Protein AF-0000000078320306 (afdb_homodimer)

Secondary structure (DSSP, 8-state):
------------------------------------------------S---EETTTT-EEHHHHHHHHHHHHHHTT-HHHHHHHHHHH---SS-HHHHHHHHHHHHT-HHHHHHHHTT-TT--HHHHHHHHHHHHHHHHHHHHHTT-HHHHHHIIIIIIGGG---HHHHHHHHHHHHS-----STTSHHHHHHHHHHHHHHHHHHHHHS-TTTSPPTTHHHHHHHHHHHHHHHH-TT---SS----SSS-----GGGS--EEEEEE---SS-EEEEEE-TTSSEEEEEETTSEEEEEEE-TTS-EEEEEEEE--SS-EEEEEE-TTSSEEEEEETTS-EEEEETTT--EEEEE-BTTB-EEEEEE-TTSSEEEEEETTSEEEEEETTS-EEEEEE-TT--S---EEE-TTS-EEEEEETTTEEEEEETTTTEEEEEE-SS-EEEEEE-TTSSEEEEEETTSEEEEEE-SSS-EEEEEEE----SSS--B-EEESGGG-EEEEE-TTSEEEEEETTT--EEEEEE--SS-EEEEEE-SS-TT-EEEEETTS-EEEEE--STT-------------------------/------------------------------------------------S---EETTTT-EEHHHHHHHHHHHHHHTT-HHHHHHHHHHH---SS-HHHHHHHHHHHHT-HHHHHHHHTT-TT--HHHHHHHHHHHHHHHHHHHHHTT-HHHHHHIIIIIIGGG---HHHHHHHHHHHHS-----STTSHHHHHHHHHHHHHHHHHHHHHS-TTTSPPTTHHHHHHHHHHHHHHHH-TT---SS----SSS-----GGGS--EEEEEE---SS-EEEEEE-TTSSEEEEEETTSEEEEEEE-TTS-EEEEEEEE--SS-EEEEEE-TTSSEEEEEETTS-EEEEETTT--EEEEE-BTTB-EEEEEE-TTSSEEEEEETTSEEEEEETTS-EEEEEE-TT--S-S-EEE-TTS-EEEEEETTTEEEEEETTTTEEEEEE-SS-EEEEEE-TTSSEEEEEETTSEEEEEE-SSS-EEEEEEE----SSS--B-EEESGGG-EEEEE-TTS-EEEEETTT--EEEEE---SS-EEEEEE-SS-TT-EEEEETTS-EEEEE--STTS------------------------

Organism: Daucus carota subsp. sativus (NCBI:txid79200)

Structure (mmCIF, N/CA/C/O backbone):
data_AF-0000000078320306-model_v1
#
loop_
_entity.id
_entity.type
_entity.pdbx_description
1 polymer 'CTLH domain-containing protein'
#
loop_
_atom_site.group_PDB
_atom_site.id
_atom_site.type_symbol
_atom_site.label_atom_id
_atom_site.label_alt_id
_atom_site.label_comp_id
_atom_site.label_asym_id
_atom_site.label_entity_id
_atom_site.label_seq_id
_atom_site.pdbx_PDB_ins_code
_atom_site.Cartn_x
_atom_site.Cartn_y
_atom_site.Cartn_z
_atom_site.occupancy
_atom_site.B_iso_or_equiv
_atom_site.auth_seq_id
_atom_site.auth_comp_id
_atom_site.auth_asym_id
_atom_site.auth_atom_id
_atom_site.pdbx_PDB_model_num
ATOM 1 N N . MET A 1 1 ? 41.219 -33.25 -33.938 1 16.97 1 MET A N 1
ATOM 2 C CA . MET A 1 1 ? 40.812 -34.625 -33.656 1 16.97 1 MET A CA 1
ATOM 3 C C . MET A 1 1 ? 39.969 -34.688 -32.375 1 16.97 1 MET A C 1
ATOM 5 O O . MET A 1 1 ? 39.969 -33.75 -31.594 1 16.97 1 MET A O 1
ATOM 9 N N . GLY A 1 2 ? 39.406 -35.969 -32.062 1 19.62 2 GLY A N 1
ATOM 10 C CA . GLY A 1 2 ? 38.156 -36.625 -31.812 1 19.62 2 GLY A CA 1
ATOM 11 C C . GLY A 1 2 ? 37.812 -36.719 -30.344 1 19.62 2 GLY A C 1
ATOM 12 O O . GLY A 1 2 ? 36.969 -37.531 -29.938 1 19.62 2 GLY A O 1
ATOM 13 N N . GLY A 1 3 ? 38.625 -36.125 -29.469 1 20.95 3 GLY A N 1
ATOM 14 C CA . GLY A 1 3 ? 38.594 -36.594 -28.094 1 20.95 3 GLY A CA 1
ATOM 15 C C . GLY A 1 3 ? 37.219 -36.406 -27.453 1 20.95 3 GLY A C 1
ATOM 16 O O . GLY A 1 3 ? 36.5 -35.438 -27.734 1 20.95 3 GLY A O 1
ATOM 17 N N . VAL A 1 4 ? 36.5 -37.469 -26.969 1 24.28 4 VAL A N 1
ATOM 18 C CA . VAL A 1 4 ? 35.219 -38.031 -26.562 1 24.28 4 VAL A CA 1
ATOM 19 C C . VAL A 1 4 ? 34.75 -37.344 -25.266 1 24.28 4 VAL A C 1
ATOM 21 O O . VAL A 1 4 ? 35.25 -37.656 -24.188 1 24.28 4 VAL A O 1
ATOM 24 N N . GLU A 1 5 ? 34.875 -36.031 -25.078 1 22.69 5 GLU A N 1
ATOM 25 C CA . GLU A 1 5 ? 34.688 -35.438 -23.766 1 22.69 5 GLU A CA 1
ATOM 26 C C . GLU A 1 5 ? 33.312 -35.812 -23.188 1 22.69 5 GLU A C 1
ATOM 28 O O . GLU A 1 5 ? 32.281 -35.656 -23.844 1 22.69 5 GLU A O 1
ATOM 33 N N . ASP A 1 6 ? 33.281 -36.719 -22.156 1 22.84 6 ASP A N 1
ATOM 34 C CA . ASP A 1 6 ? 32.312 -37.5 -21.359 1 22.84 6 ASP A CA 1
ATOM 35 C C . ASP A 1 6 ? 31.266 -36.594 -20.719 1 22.84 6 ASP A C 1
ATOM 37 O O . ASP A 1 6 ? 31.609 -35.688 -19.938 1 22.84 6 ASP A O 1
ATOM 41 N N . ASP A 1 7 ? 30.141 -36.25 -21.359 1 24.28 7 ASP A N 1
ATOM 42 C CA . ASP A 1 7 ? 28.875 -35.531 -21.188 1 24.28 7 ASP A CA 1
ATOM 43 C C . ASP A 1 7 ? 28.078 -36.094 -20.016 1 24.28 7 ASP A C 1
ATOM 45 O O . ASP A 1 7 ? 26.875 -36.344 -20.156 1 24.28 7 ASP A O 1
ATOM 49 N N . GLN A 1 8 ? 28.75 -36.844 -18.938 1 24.09 8 GLN A N 1
ATOM 50 C CA . GLN A 1 8 ? 27.859 -37.688 -18.156 1 24.09 8 GLN A CA 1
ATOM 51 C C . GLN A 1 8 ? 26.875 -36.844 -17.344 1 24.09 8 GLN A C 1
ATOM 53 O O . GLN A 1 8 ? 27.266 -35.844 -16.734 1 24.09 8 GLN A O 1
ATOM 58 N N . PRO A 1 9 ? 25.562 -37 -17.484 1 25.2 9 PRO A N 1
ATOM 59 C CA . PRO A 1 9 ? 24.422 -36.312 -16.875 1 25.2 9 PRO A CA 1
ATOM 60 C C . PRO A 1 9 ? 24.312 -36.562 -15.375 1 25.2 9 PRO A C 1
ATOM 62 O O . PRO A 1 9 ? 24.766 -37.625 -14.891 1 25.2 9 PRO A O 1
ATOM 65 N N . PRO A 1 10 ? 24.328 -35.625 -14.391 1 24.42 10 PRO A N 1
ATOM 66 C CA . PRO A 1 10 ? 24.375 -35.719 -12.93 1 24.42 10 PRO A CA 1
ATOM 67 C C . PRO A 1 10 ? 23.328 -36.688 -12.375 1 24.42 10 PRO A C 1
ATOM 69 O O . PRO A 1 10 ? 22.141 -36.594 -12.734 1 24.42 10 PRO A O 1
ATOM 72 N N . LEU A 1 11 ? 23.734 -38 -12.008 1 21.88 11 LEU A N 1
ATOM 73 C CA . LEU A 1 11 ? 23.078 -39.219 -11.531 1 21.88 11 LEU A CA 1
ATOM 74 C C . LEU A 1 11 ? 22.375 -38.969 -10.211 1 21.88 11 LEU A C 1
ATOM 76 O O . LEU A 1 11 ? 22.703 -38 -9.492 1 21.88 11 LEU A O 1
ATOM 80 N N . LYS A 1 12 ? 21.516 -40 -9.844 1 24.45 12 LYS A N 1
ATOM 81 C CA . LYS A 1 12 ? 20.453 -40.312 -8.898 1 24.45 12 LYS A CA 1
ATOM 82 C C . LYS A 1 12 ? 21.016 -40.469 -7.48 1 24.45 12 LYS A C 1
ATOM 84 O O . LYS A 1 12 ? 21.984 -41.188 -7.254 1 24.45 12 LYS A O 1
ATOM 89 N N . ARG A 1 13 ? 20.953 -39.438 -6.566 1 18.86 13 ARG A N 1
ATOM 90 C CA . ARG A 1 13 ? 21.562 -39.375 -5.242 1 18.86 13 ARG A CA 1
ATOM 91 C C . ARG A 1 13 ? 21.047 -40.5 -4.34 1 18.86 13 ARG A C 1
ATOM 93 O O . ARG A 1 13 ? 19.844 -40.781 -4.309 1 18.86 13 ARG A O 1
ATOM 100 N N . VAL A 1 14 ? 21.922 -41.469 -3.902 1 18.05 14 VAL A N 1
ATOM 101 C CA . VAL A 1 14 ? 21.844 -42.688 -3.105 1 18.05 14 VAL A CA 1
ATOM 102 C C . VAL A 1 14 ? 21.578 -42.312 -1.643 1 18.05 14 VAL A C 1
ATOM 104 O O . VAL A 1 14 ? 22.375 -41.625 -1.02 1 18.05 14 VAL A O 1
ATOM 107 N N . LYS A 1 15 ? 20.391 -42.469 -1.117 1 18.83 15 LYS A N 1
ATOM 108 C CA . LYS A 1 15 ? 19.922 -42.156 0.234 1 18.83 15 LYS A CA 1
ATOM 109 C C . LYS A 1 15 ? 20.453 -43.188 1.233 1 18.83 15 LYS A C 1
ATOM 111 O O . LYS A 1 15 ? 20.172 -44.375 1.099 1 18.83 15 LYS A O 1
ATOM 116 N N . VAL A 1 16 ? 21.547 -42.938 1.794 1 16.31 16 VAL A N 1
ATOM 117 C CA . VAL A 1 16 ? 22.094 -43.875 2.764 1 16.31 16 VAL A CA 1
ATOM 118 C C . VAL A 1 16 ? 21.203 -43.938 4.004 1 16.31 16 VAL A C 1
ATOM 120 O O . VAL A 1 16 ? 20.656 -42.906 4.414 1 16.31 16 VAL A O 1
ATOM 123 N N . ALA A 1 17 ? 21.078 -45.125 4.684 1 18.84 17 ALA A N 1
ATOM 124 C CA . ALA A 1 17 ? 20.219 -45.812 5.652 1 18.84 17 ALA A CA 1
ATOM 125 C C . ALA A 1 17 ? 20.594 -45.406 7.078 1 18.84 17 ALA A C 1
ATOM 127 O O . ALA A 1 17 ? 20 -45.906 8.039 1 18.84 17 ALA A O 1
ATOM 128 N N . ALA A 1 18 ? 21.266 -44.281 7.438 1 17.11 18 ALA A N 1
ATOM 129 C CA . ALA A 1 18 ? 21.859 -44.594 8.734 1 17.11 18 ALA A CA 1
ATOM 130 C C . ALA A 1 18 ? 20.797 -44.906 9.766 1 17.11 18 ALA A C 1
ATOM 132 O O . ALA A 1 18 ? 19.766 -44.25 9.844 1 17.11 18 ALA A O 1
ATOM 133 N N . LYS A 1 19 ? 20.922 -45.906 10.727 1 18.38 19 LYS A N 1
ATOM 134 C CA . LYS A 1 19 ? 20.297 -46.875 11.641 1 18.38 19 LYS A CA 1
ATOM 135 C C . LYS A 1 19 ? 19.844 -46.188 12.93 1 18.38 19 LYS A C 1
ATOM 137 O O . LYS A 1 19 ? 18.766 -46.469 13.453 1 18.38 19 LYS A O 1
ATOM 142 N N . HIS A 1 20 ? 20.672 -45.406 13.727 1 17.47 20 HIS A N 1
ATOM 143 C CA . HIS A 1 20 ? 20.766 -45.844 15.117 1 17.47 20 HIS A CA 1
ATOM 144 C C . HIS A 1 20 ? 19.516 -45.469 15.898 1 17.47 20 HIS A C 1
ATOM 146 O O . HIS A 1 20 ? 18.797 -44.531 15.523 1 17.47 20 HIS A O 1
ATOM 152 N N . LEU A 1 21 ? 19.266 -46.062 17.234 1 17.25 21 LEU A N 1
ATOM 153 C CA . LEU A 1 21 ? 18.344 -46.719 18.172 1 17.25 21 LEU A CA 1
ATOM 154 C C . LEU A 1 21 ? 17.672 -45.688 19.078 1 17.25 21 LEU A C 1
ATOM 156 O O . LEU A 1 21 ? 16.453 -45.719 19.25 1 17.25 21 LEU A O 1
ATOM 160 N N . ARG A 1 22 ? 18.484 -45.062 20.125 1 17.08 22 ARG A N 1
ATOM 161 C CA . ARG A 1 22 ? 18.125 -45.375 21.5 1 17.08 22 ARG A CA 1
ATOM 162 C C . ARG A 1 22 ? 16.891 -44.562 21.938 1 17.08 22 ARG A C 1
ATOM 164 O O . ARG A 1 22 ? 16.516 -43.594 21.281 1 17.08 22 ARG A O 1
ATOM 171 N N . GLY A 1 23 ? 16.625 -44.438 23.344 1 17.88 23 GLY A N 1
ATOM 172 C CA . GLY A 1 23 ? 15.68 -44.719 24.422 1 17.88 23 GLY A CA 1
ATOM 173 C C . GLY A 1 23 ? 14.906 -43.5 24.875 1 17.88 23 GLY A C 1
ATOM 174 O O . GLY A 1 23 ? 14.156 -43.562 25.859 1 17.88 23 GLY A O 1
ATOM 175 N N . PHE A 1 24 ? 15.094 -42.344 24.156 1 17.47 24 PHE A N 1
ATOM 176 C CA . PHE A 1 24 ? 14.883 -41.219 25.047 1 17.47 24 PHE A CA 1
ATOM 177 C C . PHE A 1 24 ? 13.469 -41.219 25.625 1 17.47 24 PHE A C 1
ATOM 179 O O . PHE A 1 24 ? 12.508 -41.5 24.891 1 17.47 24 PHE A O 1
ATOM 186 N N . THR A 1 25 ? 13.43 -41.406 26.969 1 19.7 25 THR A N 1
ATOM 187 C CA . THR A 1 25 ? 12.438 -41.5 28.031 1 19.7 25 THR A CA 1
ATOM 188 C C . THR A 1 25 ? 11.508 -40.312 28.016 1 19.7 25 THR A C 1
ATOM 190 O O . THR A 1 25 ? 11.945 -39.156 28.172 1 19.7 25 THR A O 1
ATOM 193 N N . ASN A 1 26 ? 10.508 -40.375 27.156 1 18.55 26 ASN A N 1
ATOM 194 C CA . ASN A 1 26 ? 9.547 -39.344 26.812 1 18.55 26 ASN A CA 1
ATOM 195 C C . ASN A 1 26 ? 8.727 -38.906 28.016 1 18.55 26 ASN A C 1
ATOM 197 O O . ASN A 1 26 ? 7.586 -39.344 28.188 1 18.55 26 ASN A O 1
ATOM 201 N N . GLY A 1 27 ? 9.43 -38.656 29.156 1 18.09 27 GLY A N 1
ATOM 202 C CA . GLY A 1 27 ? 8.641 -38.531 30.375 1 18.09 27 GLY A CA 1
ATOM 203 C C . GLY A 1 27 ? 7.629 -37.406 30.297 1 18.09 27 GLY A C 1
ATOM 204 O O . GLY A 1 27 ? 6.957 -37.094 31.297 1 18.09 27 GLY A O 1
ATOM 205 N N . TYR A 1 28 ? 7.68 -36.594 29.25 1 17.47 28 TYR A N 1
ATOM 206 C CA . TYR A 1 28 ? 7.188 -35.281 29.703 1 17.47 28 TYR A CA 1
ATOM 207 C C . TYR A 1 28 ? 5.699 -35.344 30.016 1 17.47 28 TYR A C 1
ATOM 209 O O . TYR A 1 28 ? 4.887 -35.719 29.172 1 17.47 28 TYR A O 1
ATOM 217 N N . SER A 1 29 ? 5.277 -35.594 31.25 1 18.41 29 SER A N 1
ATOM 218 C CA . SER A 1 29 ? 3.951 -35.719 31.844 1 18.41 29 SER A CA 1
ATOM 219 C C . SER A 1 29 ? 3.127 -34.438 31.625 1 18.41 29 SER A C 1
ATOM 221 O O . SER A 1 29 ? 1.944 -34.406 31.969 1 18.41 29 SER A O 1
ATOM 223 N N . THR A 1 30 ? 3.742 -33.312 31.156 1 18.12 30 THR A N 1
ATOM 224 C CA . THR A 1 30 ? 3.074 -32.219 31.812 1 18.12 30 THR A CA 1
ATOM 225 C C . THR A 1 30 ? 1.611 -32.125 31.391 1 18.12 30 THR A C 1
ATOM 227 O O . THR A 1 30 ? 1.276 -32.406 30.234 1 18.12 30 THR A O 1
ATOM 230 N N . LYS A 1 31 ? 0.6 -31.797 32.281 1 18.97 31 LYS A N 1
ATOM 231 C CA . LYS A 1 31 ? -0.836 -31.719 32.531 1 18.97 31 LYS A CA 1
ATOM 232 C C . LYS A 1 31 ? -1.474 -30.594 31.734 1 18.97 31 LYS A C 1
ATOM 234 O O . LYS A 1 31 ? -2.66 -30.297 31.906 1 18.97 31 LYS A O 1
ATOM 239 N N . GLU A 1 32 ? -0.755 -29.859 30.812 1 18.92 32 GLU A N 1
ATOM 240 C CA . GLU A 1 32 ? -1.413 -28.562 30.781 1 18.92 32 GLU A CA 1
ATOM 241 C C . GLU A 1 32 ? -2.842 -28.672 30.266 1 18.92 32 GLU A C 1
ATOM 243 O O . GLU A 1 32 ? -3.086 -29.328 29.234 1 18.92 32 GLU A O 1
ATOM 248 N N . SER A 1 33 ? -3.898 -28.422 31.109 1 19.83 33 SER A N 1
ATOM 249 C CA . SER A 1 33 ? -5.355 -28.344 31.031 1 19.83 33 SER A CA 1
ATOM 250 C C . SER A 1 33 ? -5.805 -27.344 29.969 1 19.83 33 SER A C 1
ATOM 252 O O . SER A 1 33 ? -5.586 -26.141 30.109 1 19.83 33 SER A O 1
ATOM 254 N N . THR A 1 34 ? -5.523 -27.578 28.719 1 20.55 34 THR A N 1
ATOM 255 C CA . THR A 1 34 ? -5.906 -26.625 27.688 1 20.55 34 THR A CA 1
ATOM 256 C C . THR A 1 34 ? -7.414 -26.391 27.688 1 20.55 34 THR A C 1
ATOM 258 O O . THR A 1 34 ? -8.188 -27.297 27.391 1 20.55 34 THR A O 1
ATOM 261 N N . SER A 1 35 ? -7.945 -25.594 28.719 1 19.98 35 SER A N 1
ATOM 262 C CA . SER A 1 35 ? -9.336 -25.156 28.719 1 19.98 35 SER A CA 1
ATOM 263 C C . SER A 1 35 ? -9.727 -24.531 27.375 1 19.98 35 SER A C 1
ATOM 265 O O . SER A 1 35 ? -9.07 -23.594 26.906 1 19.98 35 SER A O 1
ATOM 267 N N . SER A 1 36 ? -10.086 -25.312 26.438 1 22.56 36 SER A N 1
ATOM 268 C CA . SER A 1 36 ? -10.609 -25.031 25.109 1 22.56 36 SER A CA 1
ATOM 269 C C . SER A 1 36 ? -11.727 -23.984 25.172 1 22.56 36 SER A C 1
ATOM 271 O O . SER A 1 36 ? -12.836 -24.281 25.625 1 22.56 36 SER A O 1
ATOM 273 N N . LEU A 1 37 ? -11.398 -22.766 25.75 1 21.67 37 LEU A N 1
ATOM 274 C CA . LEU A 1 37 ? -12.422 -21.719 25.75 1 21.67 37 LEU A CA 1
ATOM 275 C C . LEU A 1 37 ? -13.047 -21.578 24.359 1 21.67 37 LEU A C 1
ATOM 277 O O . LEU A 1 37 ? -12.336 -21.344 23.375 1 21.67 37 LEU A O 1
ATOM 281 N N . SER A 1 38 ? -14.094 -22.234 24.172 1 22.58 38 SER A N 1
ATOM 282 C CA . SER A 1 38 ? -15.094 -22.25 23.109 1 22.58 38 SER A CA 1
ATOM 283 C C . SER A 1 38 ? -15.461 -20.844 22.672 1 22.58 38 SER A C 1
ATOM 285 O O . SER A 1 38 ? -15.961 -20.047 23.484 1 22.58 38 SER A O 1
ATOM 287 N N . LEU A 1 39 ? -14.594 -20.188 22.047 1 24.81 39 LEU A N 1
ATOM 288 C CA . LEU A 1 39 ? -14.891 -18.875 21.484 1 24.81 39 LEU A CA 1
ATOM 289 C C . LEU A 1 39 ? -16.219 -18.891 20.75 1 24.81 39 LEU A C 1
ATOM 291 O O . LEU A 1 39 ? -16.328 -19.453 19.656 1 24.81 39 LEU A O 1
ATOM 295 N N . MET A 1 40 ? -17.297 -19.109 21.484 1 23.02 40 MET A N 1
ATOM 296 C CA . MET A 1 40 ? -18.688 -19.047 21.031 1 23.02 40 MET A CA 1
ATOM 297 C C . MET A 1 40 ? -18.938 -17.781 20.234 1 23.02 40 MET A C 1
ATOM 299 O O . MET A 1 40 ? -18.688 -16.672 20.719 1 23.02 40 MET A O 1
ATOM 303 N N . MET A 1 41 ? -18.875 -17.797 19 1 26.5 41 MET A N 1
ATOM 304 C CA . MET A 1 41 ? -19.25 -16.766 18.031 1 26.5 41 MET A CA 1
ATOM 305 C C . MET A 1 41 ? -20.625 -16.188 18.359 1 26.5 41 MET A C 1
ATOM 307 O O . MET A 1 41 ? -21.594 -16.922 18.562 1 26.5 41 MET A O 1
ATOM 311 N N . ALA A 1 42 ? -20.797 -15.039 18.938 1 27.5 42 ALA A N 1
ATOM 312 C CA . ALA A 1 42 ? -21.953 -14.211 19.266 1 27.5 42 ALA A CA 1
ATOM 313 C C . ALA A 1 42 ? -22.953 -14.211 18.125 1 27.5 42 ALA A C 1
ATOM 315 O O . ALA A 1 42 ? -22.578 -14.18 16.953 1 27.5 42 ALA A O 1
ATOM 316 N N . ARG A 1 43 ? -24.156 -14.695 18.375 1 30.56 43 ARG A N 1
ATOM 317 C CA . ARG A 1 43 ? -25.344 -14.625 17.516 1 30.56 43 ARG A CA 1
ATOM 318 C C . ARG A 1 43 ? -25.531 -13.211 16.984 1 30.56 43 ARG A C 1
ATOM 320 O O . ARG A 1 43 ? -25.547 -12.25 17.75 1 30.56 43 ARG A O 1
ATOM 327 N N . PRO A 1 44 ? -25.328 -12.938 15.742 1 33.69 44 PRO A N 1
ATOM 328 C CA . PRO A 1 44 ? -25.594 -11.609 15.188 1 33.69 44 PRO A CA 1
ATOM 329 C C . PRO A 1 44 ? -26.969 -11.07 15.562 1 33.69 44 PRO A C 1
ATOM 331 O O . PRO A 1 44 ? -27.891 -11.852 15.836 1 33.69 44 PRO A O 1
ATOM 334 N N . LEU A 1 45 ? -27.109 -9.891 16.094 1 36.75 45 LEU A N 1
ATOM 335 C CA . LEU A 1 45 ? -28.375 -9.172 16.234 1 36.75 45 LEU A CA 1
ATOM 336 C C . LEU A 1 45 ? -29.344 -9.539 15.117 1 36.75 45 LEU A C 1
ATOM 338 O O . LEU A 1 45 ? -28.953 -9.633 13.953 1 36.75 45 LEU A O 1
ATOM 342 N N . SER A 1 46 ? -30.391 -10.367 15.367 1 36.22 46 SER A N 1
ATOM 343 C CA . SER A 1 46 ? -31.484 -10.812 14.508 1 36.22 46 SER A CA 1
ATOM 344 C C . SER A 1 46 ? -32 -9.672 13.633 1 36.22 46 SER A C 1
ATOM 346 O O . SER A 1 46 ? -32.75 -8.812 14.109 1 36.22 46 SER A O 1
ATOM 348 N N . SER A 1 47 ? -31.297 -8.82 12.953 1 37.31 47 SER A N 1
ATOM 349 C CA . SER A 1 47 ? -31.969 -7.859 12.086 1 37.31 47 SER A CA 1
ATOM 350 C C . SER A 1 47 ? -32.969 -8.555 11.172 1 37.31 47 SER A C 1
ATOM 352 O O . SER A 1 47 ? -32.594 -9.445 10.398 1 37.31 47 SER A O 1
ATOM 354 N N . GLN A 1 48 ? -34.125 -8.836 11.602 1 37.81 48 GLN A N 1
ATOM 355 C CA . GLN A 1 48 ? -35.219 -9.172 10.672 1 37.81 48 GLN A CA 1
ATOM 356 C C . GLN A 1 48 ? -35 -8.516 9.312 1 37.81 48 GLN A C 1
ATOM 358 O O . GLN A 1 48 ? -35.75 -8.766 8.367 1 37.81 48 GLN A O 1
ATOM 363 N N . GLY A 1 49 ? -34.594 -7.145 9.32 1 41.12 49 GLY A N 1
ATOM 364 C CA . GLY A 1 49 ? -34.75 -6.328 8.125 1 41.12 49 GLY A CA 1
ATOM 365 C C . GLY A 1 49 ? -33.938 -6.809 6.949 1 41.12 49 GLY A C 1
ATOM 366 O O . GLY A 1 49 ? -33 -7.617 7.121 1 41.12 49 GLY A O 1
ATOM 367 N N . ASP A 1 50 ? -34.312 -6.395 5.703 1 50.91 50 ASP A N 1
ATOM 368 C CA . ASP A 1 50 ? -33.875 -6.578 4.32 1 50.91 50 ASP A CA 1
ATOM 369 C C . ASP A 1 50 ? -32.375 -6.344 4.18 1 50.91 50 ASP A C 1
ATOM 371 O O . ASP A 1 50 ? -31.875 -5.297 4.582 1 50.91 50 ASP A O 1
ATOM 375 N N . ASP A 1 51 ? -31.531 -7.395 4.371 1 67 51 ASP A N 1
ATOM 376 C CA . ASP A 1 51 ? -30.109 -7.543 4.121 1 67 51 ASP A CA 1
ATOM 377 C C . ASP A 1 51 ? -29.688 -6.797 2.855 1 67 51 ASP A C 1
ATOM 379 O O . ASP A 1 51 ? -28.922 -7.316 2.047 1 67 51 ASP A O 1
ATOM 383 N N . GLU A 1 52 ? -30.266 -5.621 2.693 1 85.62 52 GLU A N 1
ATOM 384 C CA . GLU A 1 52 ? -29.922 -4.832 1.518 1 85.62 52 GLU A CA 1
ATOM 385 C C . GLU A 1 52 ? -28.453 -4.406 1.557 1 85.62 52 GLU A C 1
ATOM 387 O O . GLU A 1 52 ? -27.953 -3.961 2.594 1 85.62 52 GLU A O 1
ATOM 392 N N . ILE A 1 53 ? -27.766 -4.668 0.553 1 88.94 53 ILE A N 1
ATOM 393 C CA . ILE A 1 53 ? -26.359 -4.316 0.402 1 88.94 53 ILE A CA 1
ATOM 394 C C . ILE A 1 53 ? -26.234 -3.07 -0.47 1 88.94 53 ILE A C 1
ATOM 396 O O . ILE A 1 53 ? -26.906 -2.941 -1.487 1 88.94 53 ILE A O 1
ATOM 400 N N . LEU A 1 54 ? -25.484 -2.1 -0.007 1 90.75 54 LEU A N 1
ATOM 401 C CA . LEU A 1 54 ? -25.328 -0.807 -0.667 1 90.75 54 LEU A CA 1
ATOM 402 C C . LEU A 1 54 ? -23.969 -0.701 -1.345 1 90.75 54 LEU A C 1
ATOM 404 O O . LEU A 1 54 ? -23.078 -1.507 -1.079 1 90.75 54 LEU A O 1
ATOM 408 N N . GLY A 1 55 ? -23.828 0.296 -2.283 1 87.56 55 GLY A N 1
ATOM 409 C CA . GLY A 1 55 ? -22.547 0.65 -2.875 1 87.56 55 GLY A CA 1
ATOM 410 C C . GLY A 1 55 ? -22.266 -0.094 -4.164 1 87.56 55 GLY A C 1
ATOM 411 O O . GLY A 1 55 ? -22.953 -1.053 -4.504 1 87.56 55 GLY A O 1
ATOM 412 N N . THR A 1 56 ? -21.281 0.333 -4.781 1 85 56 THR A N 1
ATOM 413 C CA . THR A 1 56 ? -20.891 -0.255 -6.055 1 85 56 THR A CA 1
ATOM 414 C C . THR A 1 56 ? -20.141 -1.573 -5.84 1 85 56 THR A C 1
ATOM 416 O O . THR A 1 56 ? -20.203 -2.467 -6.688 1 85 56 THR A O 1
ATOM 419 N N . LYS A 1 57 ? -19.578 -1.704 -4.656 1 84 57 LYS A N 1
ATOM 420 C CA . LYS A 1 57 ? -18.812 -2.91 -4.359 1 84 57 LYS A CA 1
ATOM 421 C C . LYS A 1 57 ? -19.672 -3.945 -3.637 1 84 57 LYS A C 1
ATOM 423 O O . LYS A 1 57 ? -19.281 -5.105 -3.504 1 84 57 LYS A O 1
ATOM 428 N N . GLY A 1 58 ? -20.781 -3.535 -3.148 1 82.44 58 GLY A N 1
ATOM 429 C CA . GLY A 1 58 ? -21.734 -4.441 -2.537 1 82.44 58 GLY A CA 1
ATOM 430 C C . GLY A 1 58 ? -21.25 -5.012 -1.214 1 82.44 58 GLY A C 1
ATOM 431 O O . GLY A 1 58 ? -21.438 -6.199 -0.941 1 82.44 58 GLY A O 1
ATOM 432 N N . ILE A 1 59 ? -20.625 -4.23 -0.381 1 86.5 59 ILE A N 1
ATOM 433 C CA . ILE A 1 59 ? -20.062 -4.77 0.849 1 86.5 59 ILE A CA 1
ATOM 434 C C . ILE A 1 59 ? -20.609 -4.008 2.051 1 86.5 59 ILE A C 1
ATOM 436 O O . ILE A 1 59 ? -20.344 -4.375 3.199 1 86.5 59 ILE A O 1
ATOM 440 N N . VAL A 1 60 ? -21.375 -3.018 1.798 1 91.56 60 VAL A N 1
ATOM 441 C CA . VAL A 1 60 ? -21.891 -2.209 2.891 1 91.56 60 VAL A CA 1
ATOM 442 C C . VAL A 1 60 ? -23.328 -2.633 3.203 1 91.56 60 VAL A C 1
ATOM 444 O O . VAL A 1 60 ? -24.219 -2.475 2.371 1 91.56 60 VAL A O 1
ATOM 447 N N . LYS A 1 61 ? -23.531 -3.098 4.367 1 91.62 61 LYS A N 1
ATOM 448 C CA . LYS A 1 61 ? -24.875 -3.451 4.812 1 91.62 61 LYS A CA 1
ATOM 449 C C . LYS A 1 61 ? -25.656 -2.213 5.246 1 91.62 61 LYS A C 1
ATOM 451 O O . LYS A 1 61 ? -25.188 -1.429 6.066 1 91.62 61 LYS A O 1
ATOM 456 N N . LYS A 1 62 ? -26.812 -2.072 4.727 1 94.19 62 LYS A N 1
ATOM 457 C CA . LYS A 1 62 ? -27.641 -0.895 4.996 1 94.19 62 LYS A CA 1
ATOM 458 C C . LYS A 1 62 ? -27.922 -0.752 6.492 1 94.19 62 LYS A C 1
ATOM 460 O O . LYS A 1 62 ? -27.812 0.344 7.047 1 94.19 62 LYS A O 1
ATOM 465 N N . VAL A 1 63 ? -28.25 -1.863 7.141 1 92.5 63 VAL A N 1
ATOM 466 C CA . VAL A 1 63 ? -28.594 -1.85 8.555 1 92.5 63 VAL A CA 1
ATOM 467 C C . VAL A 1 63 ? -27.422 -1.344 9.383 1 92.5 63 VAL A C 1
ATOM 469 O O . VAL A 1 63 ? -27.578 -0.507 10.273 1 92.5 63 VAL A O 1
ATOM 472 N N . GLU A 1 64 ? -26.266 -1.806 9.07 1 93.31 64 GLU A N 1
ATOM 473 C CA . GLU A 1 64 ? -25.078 -1.388 9.805 1 93.31 64 GLU A CA 1
ATOM 474 C C . GLU A 1 64 ? -24.766 0.084 9.555 1 93.31 64 GLU A C 1
ATOM 476 O O . GLU A 1 64 ? -24.344 0.8 10.461 1 93.31 64 GLU A O 1
ATOM 481 N N . LEU A 1 65 ? -24.969 0.5 8.32 1 95.69 65 LEU A N 1
ATOM 482 C CA . LEU A 1 65 ? -24.703 1.896 7.988 1 95.69 65 LEU A CA 1
ATOM 483 C C . LEU A 1 65 ? -25.625 2.824 8.758 1 95.69 65 LEU A C 1
ATOM 485 O O . LEU A 1 65 ? -25.188 3.832 9.312 1 95.69 65 LEU A O 1
ATOM 489 N N . VAL A 1 66 ? -26.891 2.496 8.766 1 95.81 66 VAL A N 1
ATOM 490 C CA . VAL A 1 66 ? -27.875 3.312 9.469 1 95.81 66 VAL A CA 1
ATOM 491 C C . VAL A 1 66 ? -27.531 3.387 10.953 1 95.81 66 VAL A C 1
ATOM 493 O O . VAL A 1 66 ? -27.609 4.457 11.562 1 95.81 66 VAL A O 1
ATOM 496 N N . ARG A 1 67 ? -27.094 2.279 11.5 1 93.81 67 ARG A N 1
ATOM 497 C CA . ARG A 1 67 ? -26.719 2.254 12.914 1 93.81 67 ARG A CA 1
ATOM 498 C C . ARG A 1 67 ? -25.516 3.154 13.164 1 93.81 67 ARG A C 1
ATOM 500 O O . ARG A 1 67 ? -25.484 3.906 14.141 1 93.81 67 ARG A O 1
ATOM 507 N N . ILE A 1 68 ? -24.578 3.074 12.328 1 95.38 68 ILE A N 1
ATOM 508 C CA . ILE A 1 68 ? -23.375 3.873 12.508 1 95.38 68 ILE A CA 1
ATOM 509 C C . ILE A 1 68 ? -23.703 5.352 12.328 1 95.38 68 ILE A C 1
ATOM 511 O O . ILE A 1 68 ? -23.125 6.211 13 1 95.38 68 ILE A O 1
ATOM 515 N N . ILE A 1 69 ? -24.594 5.684 11.398 1 97.12 69 ILE A N 1
ATOM 516 C CA . ILE A 1 69 ? -25.031 7.062 11.227 1 97.12 69 ILE A CA 1
ATOM 517 C C . ILE A 1 69 ? -25.75 7.539 12.492 1 97.12 69 ILE A C 1
ATOM 519 O O . ILE A 1 69 ? -25.516 8.656 12.953 1 97.12 69 ILE A O 1
ATOM 523 N N . THR A 1 70 ? -26.625 6.684 12.992 1 95.88 70 THR A N 1
ATOM 524 C CA . THR A 1 70 ? -27.344 7.02 14.219 1 95.88 70 THR A CA 1
ATOM 525 C C . THR A 1 70 ? -26.359 7.316 15.352 1 95.88 70 THR A C 1
ATOM 527 O O . THR A 1 70 ? -26.5 8.32 16.062 1 95.88 70 THR A O 1
ATOM 530 N N . GLU A 1 71 ? -25.406 6.391 15.523 1 93.31 71 GLU A N 1
ATOM 531 C CA . GLU A 1 71 ? -24.391 6.605 16.531 1 93.31 71 GLU A CA 1
ATOM 532 C C . GLU A 1 71 ? -23.656 7.934 16.312 1 93.31 71 GLU A C 1
ATOM 534 O O . GLU A 1 71 ? -23.375 8.656 17.266 1 93.31 71 GLU A O 1
ATOM 539 N N . ALA A 1 72 ? -23.344 8.25 15.125 1 95.81 72 ALA A N 1
ATOM 540 C CA . ALA A 1 72 ? -22.656 9.5 14.797 1 95.81 72 ALA A CA 1
ATOM 541 C C . ALA A 1 72 ? -23.5 10.711 15.164 1 95.81 72 ALA A C 1
ATOM 543 O O . ALA A 1 72 ? -22.984 11.703 15.68 1 95.81 72 ALA A O 1
ATOM 544 N N . LEU A 1 73 ? -24.797 10.672 14.859 1 96.31 73 LEU A N 1
ATOM 545 C CA . LEU A 1 73 ? -25.703 11.773 15.172 1 96.31 73 LEU A CA 1
ATOM 546 C C . LEU A 1 73 ? -25.734 12.039 16.672 1 96.31 73 LEU A C 1
ATOM 548 O O . LEU A 1 73 ? -25.641 13.188 17.109 1 96.31 73 LEU A O 1
ATOM 552 N N . TYR A 1 74 ? -25.781 10.961 17.453 1 91.62 74 TYR A N 1
ATOM 553 C CA . TYR A 1 74 ? -25.75 11.125 18.891 1 91.62 74 TYR A CA 1
ATOM 554 C C . TYR A 1 74 ? -24.422 11.703 19.359 1 91.62 74 TYR A C 1
ATOM 556 O O . TYR A 1 74 ? -24.375 12.617 20.188 1 91.62 74 TYR A O 1
ATOM 564 N N . SER A 1 75 ? -23.359 11.195 18.844 1 90 75 SER A N 1
ATOM 565 C CA . SER A 1 75 ? -22.016 11.609 19.234 1 90 75 SER A CA 1
ATOM 566 C C . SER A 1 75 ? -21.766 13.07 18.859 1 90 75 SER A C 1
ATOM 568 O O . SER A 1 75 ? -21.016 13.773 19.562 1 90 75 SER A O 1
ATOM 570 N N . LEU A 1 76 ? -22.406 13.539 17.781 1 93.38 76 LEU A N 1
ATOM 571 C CA . LEU A 1 76 ? -22.234 14.906 17.312 1 93.38 76 LEU A CA 1
ATOM 572 C C . LEU A 1 76 ? -23.156 15.867 18.047 1 93.38 76 LEU A C 1
ATOM 574 O O . LEU A 1 76 ? -23.062 17.078 17.875 1 93.38 76 LEU A O 1
ATOM 578 N N . GLY A 1 77 ? -24.031 15.32 18.859 1 91.38 77 GLY A N 1
ATOM 579 C CA . GLY A 1 77 ? -24.906 16.156 19.688 1 91.38 77 GLY A CA 1
ATOM 580 C C . GLY A 1 77 ? -26.266 16.375 19.062 1 91.38 77 GLY A C 1
ATOM 581 O O . GLY A 1 77 ? -27.031 17.234 19.516 1 91.38 77 GLY A O 1
ATOM 582 N N . TYR A 1 78 ? -26.547 15.719 18.031 1 95.75 78 TYR A N 1
ATOM 583 C CA . TYR A 1 78 ? -27.859 15.844 17.391 1 95.75 78 TYR A CA 1
ATOM 584 C C . TYR A 1 78 ? -28.812 14.766 17.891 1 95.75 78 TYR A C 1
ATOM 586 O O . TYR A 1 78 ? -29.266 13.922 17.125 1 95.75 78 TYR A O 1
ATOM 594 N N . GLU A 1 79 ? -29.234 14.82 19.078 1 93.56 79 GLU A N 1
ATOM 595 C CA . GLU A 1 79 ? -30 13.789 19.781 1 93.56 79 GLU A CA 1
ATOM 596 C C . GLU A 1 79 ? -31.391 13.633 19.172 1 93.56 79 GLU A C 1
ATOM 598 O O . GLU A 1 79 ? -31.906 12.516 19.062 1 93.56 79 GLU A O 1
ATOM 603 N N . ARG A 1 80 ? -32.031 14.727 18.812 1 95.44 80 ARG A N 1
ATOM 604 C CA . ARG A 1 80 ? -33.375 14.664 18.25 1 95.44 80 ARG A CA 1
ATOM 605 C C . ARG A 1 80 ? -33.375 13.961 16.906 1 95.44 80 ARG A C 1
ATOM 607 O O . ARG A 1 80 ? -34.219 13.109 16.641 1 95.44 80 ARG A O 1
ATOM 614 N N . THR A 1 81 ? -32.438 14.359 16.109 1 96.81 81 THR A N 1
ATOM 615 C CA . THR A 1 81 ? -32.312 13.727 14.797 1 96.81 81 THR A CA 1
ATOM 616 C C . THR A 1 81 ? -32 12.242 14.93 1 96.81 81 THR A C 1
ATOM 618 O O . THR A 1 81 ? -32.562 11.422 14.18 1 96.81 81 THR A O 1
ATOM 621 N N . GLY A 1 82 ? -31.156 11.883 15.852 1 96.06 82 GLY A N 1
ATOM 622 C CA . GLY A 1 82 ? -30.859 10.484 16.094 1 96.06 82 GLY A CA 1
ATOM 623 C C . GLY A 1 82 ? -32.094 9.672 16.469 1 96.06 82 GLY A C 1
ATOM 624 O O . GLY A 1 82 ? -32.312 8.586 15.922 1 96.06 82 GLY A O 1
ATOM 625 N N . ALA A 1 83 ? -32.844 10.211 17.312 1 94.31 83 ALA A N 1
ATOM 626 C CA . ALA A 1 83 ? -34.094 9.547 17.734 1 94.31 83 ALA A CA 1
ATOM 627 C C . ALA A 1 83 ? -35.062 9.398 16.562 1 94.31 83 ALA A C 1
ATOM 629 O O . ALA A 1 83 ? -35.719 8.359 16.422 1 94.31 83 ALA A O 1
ATOM 630 N N . HIS A 1 84 ? -35.156 10.406 15.75 1 96.12 84 HIS A N 1
ATOM 631 C CA . HIS A 1 84 ? -36.031 10.375 14.586 1 96.12 84 HIS A CA 1
ATOM 632 C C . HIS A 1 84 ? -35.594 9.297 13.594 1 96.12 84 HIS A C 1
ATOM 634 O O . HIS A 1 84 ? -36.438 8.656 12.961 1 96.12 84 HIS A O 1
ATOM 640 N N . LEU A 1 85 ? -34.344 9.188 13.398 1 96.81 85 LEU A N 1
ATOM 641 C CA . LEU A 1 85 ? -33.844 8.172 12.477 1 96.81 85 LEU A CA 1
ATOM 642 C C . LEU A 1 85 ? -34.188 6.773 12.961 1 96.81 85 LEU A C 1
ATOM 644 O O . LEU A 1 85 ? -34.594 5.918 12.172 1 96.81 85 LEU A O 1
ATOM 648 N N . GLU A 1 86 ? -34.031 6.52 14.266 1 95.12 86 GLU A N 1
ATOM 649 C CA . GLU A 1 86 ? -34.406 5.227 14.82 1 95.12 86 GLU A CA 1
ATOM 650 C C . GLU A 1 86 ? -35.875 4.914 14.57 1 95.12 86 GLU A C 1
ATOM 652 O O . GLU A 1 86 ? -36.219 3.789 14.211 1 95.12 86 GLU A O 1
ATOM 657 N N . GLU A 1 87 ? -36.625 5.879 14.672 1 95 87 GLU A N 1
ATOM 658 C CA . GLU A 1 87 ? -38.062 5.723 14.469 1 95 87 GLU A CA 1
ATOM 659 C C . GLU A 1 87 ? -38.406 5.488 13 1 95 87 GLU A C 1
ATOM 661 O O . GLU A 1 87 ? -39.094 4.527 12.656 1 95 87 GLU A O 1
ATOM 666 N N . GLU A 1 88 ? -37.875 6.344 12.18 1 96.25 88 GLU A N 1
ATOM 667 C CA . GLU A 1 88 ? -38.188 6.297 10.766 1 96.25 88 GLU A CA 1
ATOM 668 C C . GLU A 1 88 ? -37.625 5.039 10.109 1 96.25 88 GLU A C 1
ATOM 670 O O . GLU A 1 88 ? -38.281 4.445 9.242 1 96.25 88 GLU A O 1
ATOM 675 N N . SER A 1 89 ? -36.5 4.641 10.438 1 94.19 89 SER A N 1
ATOM 676 C CA . SER A 1 89 ? -35.844 3.494 9.812 1 94.19 89 SER A CA 1
ATOM 677 C C . SER A 1 89 ? -36.312 2.186 10.445 1 94.19 89 SER A C 1
ATOM 679 O O . SER A 1 89 ? -36.25 1.125 9.82 1 94.19 89 SER A O 1
ATOM 681 N N . GLY A 1 90 ? -36.688 2.189 11.664 1 92.94 90 GLY A N 1
ATOM 682 C CA . GLY A 1 90 ? -37 0.985 12.414 1 92.94 90 GLY A CA 1
ATOM 683 C C . GLY A 1 90 ? -35.781 0.256 12.93 1 92.94 90 GLY A C 1
ATOM 684 O O . GLY A 1 90 ? -35.906 -0.843 13.484 1 92.94 90 GLY A O 1
ATOM 685 N N . ILE A 1 91 ? -34.594 0.832 12.719 1 92.25 91 ILE A N 1
ATOM 686 C CA . ILE A 1 91 ? -33.344 0.244 13.156 1 92.25 91 ILE A CA 1
ATOM 687 C C . ILE A 1 91 ? -32.844 0.968 14.406 1 92.25 91 ILE A C 1
ATOM 689 O O . ILE A 1 91 ? -32.531 2.156 14.352 1 92.25 91 ILE A O 1
ATOM 693 N N . HIS A 1 92 ? -32.781 0.254 15.508 1 89.56 92 HIS A N 1
ATOM 694 C CA . HIS A 1 92 ? -32.312 0.867 16.75 1 89.56 92 HIS A CA 1
ATOM 695 C C . HIS A 1 92 ? -30.812 0.728 16.922 1 89.56 92 HIS A C 1
ATOM 697 O O . HIS A 1 92 ? -30.234 -0.282 16.531 1 89.56 92 HIS A O 1
ATOM 703 N N . LEU A 1 93 ? -30.25 1.799 17.453 1 87.88 93 LEU A N 1
ATOM 704 C CA . LEU A 1 93 ? -28.812 1.785 17.703 1 87.88 93 LEU A CA 1
ATOM 705 C C . LEU A 1 93 ? -28.438 0.632 18.625 1 87.88 93 LEU A C 1
ATOM 707 O O . LEU A 1 93 ? -27.469 -0.084 18.375 1 87.88 93 LEU A O 1
ATOM 711 N N . GLN A 1 94 ? -29.141 0.601 19.719 1 82.75 94 GLN A N 1
ATOM 712 C CA . GLN A 1 94 ? -28.891 -0.434 20.719 1 82.75 94 GLN A CA 1
ATOM 713 C C . GLN A 1 94 ? -30.203 -1.108 21.141 1 82.75 94 GLN A C 1
ATOM 715 O O . GLN A 1 94 ? -31.281 -0.539 20.969 1 82.75 94 GLN A O 1
ATOM 720 N N . SER A 1 95 ? -29.969 -2.283 21.5 1 79.81 95 SER A N 1
ATOM 721 C CA . SER A 1 95 ? -31.141 -2.961 22.062 1 79.81 95 SER A CA 1
ATOM 722 C C . SER A 1 95 ? -31.594 -2.295 23.344 1 79.81 95 SER A C 1
ATOM 724 O O . SER A 1 95 ? -30.859 -1.521 23.953 1 79.81 95 SER A O 1
ATOM 726 N N . SER A 1 96 ? -32.812 -2.447 23.672 1 82.5 96 SER A N 1
ATOM 727 C CA . SER A 1 96 ? -33.406 -1.869 24.891 1 82.5 96 SER A CA 1
ATOM 728 C C . SER A 1 96 ? -32.625 -2.309 26.125 1 82.5 96 SER A C 1
ATOM 730 O O . SER A 1 96 ? -32.406 -1.518 27.047 1 82.5 96 SER A O 1
ATOM 732 N N . VAL A 1 97 ? -32.188 -3.514 26.016 1 85.5 97 VAL A N 1
ATOM 733 C CA . VAL A 1 97 ? -31.438 -4.059 27.141 1 85.5 97 VAL A CA 1
ATOM 734 C C . VAL A 1 97 ? -30.109 -3.328 27.281 1 85.5 97 VAL A C 1
ATOM 736 O O . VAL A 1 97 ? -29.688 -2.988 28.391 1 85.5 97 VAL A O 1
ATOM 739 N N . VAL A 1 98 ? -29.5 -3.025 26.25 1 86.56 98 VAL A N 1
ATOM 740 C CA . VAL A 1 98 ? -28.203 -2.35 26.266 1 86.56 98 VAL A CA 1
ATOM 741 C C . VAL A 1 98 ? -28.391 -0.903 26.719 1 86.56 98 VAL A C 1
ATOM 743 O O . VAL A 1 98 ? -27.578 -0.388 27.5 1 86.56 98 VAL A O 1
ATOM 746 N N . LYS A 1 99 ? -29.438 -0.305 26.234 1 84.69 99 LYS A N 1
ATOM 747 C CA . LYS A 1 99 ? -29.719 1.062 26.656 1 84.69 99 LYS A CA 1
ATOM 748 C C . LYS A 1 99 ? -29.922 1.141 28.156 1 84.69 99 LYS A C 1
ATOM 750 O O . LYS A 1 99 ? -29.406 2.051 28.812 1 84.69 99 LYS A O 1
ATOM 755 N N . LEU A 1 100 ? -30.656 0.161 28.641 1 88.12 100 LEU A N 1
ATOM 756 C CA . LEU A 1 100 ? -30.891 0.099 30.078 1 88.12 100 LEU A CA 1
ATOM 757 C C . LEU A 1 100 ? -29.594 -0.121 30.844 1 88.12 100 LEU A C 1
ATOM 759 O O . LEU A 1 100 ? -29.375 0.509 31.875 1 88.12 100 LEU A O 1
ATOM 763 N N . PHE A 1 101 ? -28.844 -0.936 30.375 1 92.62 101 PHE A N 1
ATOM 764 C CA . PHE A 1 101 ? -27.547 -1.224 30.969 1 92.62 101 PHE A CA 1
ATOM 765 C C . PHE A 1 101 ? -26.703 0.04 31.062 1 92.62 101 PHE A C 1
ATOM 767 O O . PHE A 1 101 ? -26.141 0.346 32.125 1 92.62 101 PHE A O 1
ATOM 774 N N . MET A 1 102 ? -26.625 0.742 29.984 1 88 102 MET A N 1
ATOM 775 C CA . MET A 1 102 ? -25.828 1.964 29.938 1 88 102 MET A CA 1
ATOM 776 C C . MET A 1 102 ? -26.359 3.006 30.906 1 88 102 MET A C 1
ATOM 778 O O . MET A 1 102 ? -25.594 3.689 31.578 1 88 102 MET A O 1
ATOM 782 N N . GLN A 1 103 ? -27.656 3.127 30.953 1 88.19 103 GLN A N 1
ATOM 783 C CA . GLN A 1 103 ? -28.281 4.062 31.891 1 88.19 103 GLN A CA 1
ATOM 784 C C . GLN A 1 103 ? -27.953 3.701 33.344 1 88.19 103 GLN A C 1
ATOM 786 O O . GLN A 1 103 ? -27.703 4.582 34.156 1 88.19 103 GLN A O 1
ATOM 791 N N . HIS A 1 104 ? -27.953 2.451 33.594 1 92.19 104 HIS A N 1
ATOM 792 C CA . HIS A 1 104 ? -27.625 2.002 34.938 1 92.19 104 HIS A CA 1
ATOM 793 C C . HIS A 1 104 ? -26.203 2.395 35.312 1 92.19 104 HIS A C 1
ATOM 795 O O . HIS A 1 104 ? -25.938 2.816 36.438 1 92.19 104 HIS A O 1
ATOM 801 N N . ILE A 1 105 ? -25.359 2.283 34.406 1 91.5 105 ILE A N 1
ATOM 802 C CA . ILE A 1 105 ? -23.953 2.621 34.625 1 91.5 105 ILE A CA 1
ATOM 803 C C . ILE A 1 105 ? -23.828 4.121 34.906 1 91.5 105 ILE A C 1
ATOM 805 O O . ILE A 1 105 ? -23.188 4.531 35.875 1 91.5 105 ILE A O 1
ATOM 809 N N . LEU A 1 106 ? -24.484 4.863 34.094 1 89.5 106 LEU A N 1
ATOM 810 C CA . LEU A 1 106 ? -24.391 6.312 34.219 1 89.5 106 LEU A CA 1
ATOM 811 C C . LEU A 1 106 ? -25.047 6.793 35.5 1 89.5 106 LEU A C 1
ATOM 813 O O . LEU A 1 106 ? -24.625 7.789 36.094 1 89.5 106 LEU A O 1
ATOM 817 N N . ASP A 1 107 ? -26.078 6.043 35.938 1 91.5 107 ASP A N 1
ATOM 818 C CA . ASP A 1 107 ? -26.797 6.398 37.156 1 91.5 107 ASP A CA 1
ATOM 819 C C . ASP A 1 107 ? -26.094 5.855 38.406 1 91.5 107 ASP A C 1
ATOM 821 O O . ASP A 1 107 ? -26.453 6.207 39.531 1 91.5 107 ASP A O 1
ATOM 825 N N . GLY A 1 108 ? -25.188 4.992 38.188 1 91.5 108 GLY A N 1
ATOM 826 C CA . GLY A 1 108 ? -24.469 4.406 39.312 1 91.5 108 GLY A CA 1
ATOM 827 C C . GLY A 1 108 ? -25.203 3.25 39.969 1 91.5 108 GLY A C 1
ATOM 828 O O . GLY A 1 108 ? -24.984 2.953 41.125 1 91.5 108 GLY A O 1
ATOM 829 N N . ASN A 1 109 ? -26.188 2.721 39.219 1 93.75 109 ASN A N 1
ATOM 830 C CA . ASN A 1 109 ? -26.891 1.527 39.688 1 93.75 109 ASN A CA 1
ATOM 831 C C . ASN A 1 109 ? -26.109 0.256 39.312 1 93.75 109 ASN A C 1
ATOM 833 O O . ASN A 1 109 ? -26.484 -0.468 38.406 1 93.75 109 ASN A O 1
ATOM 837 N N . TRP A 1 110 ? -25.203 -0.092 40.188 1 93.94 110 TRP A N 1
ATOM 838 C CA . TRP A 1 110 ? -24.219 -1.117 39.875 1 93.94 110 TRP A CA 1
ATOM 839 C C . TRP A 1 110 ? -24.859 -2.504 39.875 1 93.94 110 TRP A C 1
ATOM 841 O O . TRP A 1 110 ? -24.656 -3.297 38.969 1 93.94 110 TRP A O 1
ATOM 851 N N . ASP A 1 111 ? -25.609 -2.836 40.875 1 92.5 111 ASP A N 1
ATOM 852 C CA . ASP A 1 111 ? -26.25 -4.148 40.969 1 92.5 111 ASP A CA 1
ATOM 853 C C . ASP A 1 111 ? -27.188 -4.395 39.781 1 92.5 111 ASP A C 1
ATOM 855 O O . ASP A 1 111 ? -27.203 -5.488 39.219 1 92.5 111 ASP A O 1
ATOM 859 N N . LYS A 1 112 ? -27.891 -3.416 39.469 1 93.81 112 LYS A N 1
ATOM 860 C CA . LYS A 1 112 ? -28.797 -3.529 38.312 1 93.81 112 LYS A CA 1
ATOM 861 C C . LYS A 1 112 ? -28.016 -3.689 37.031 1 93.81 112 LYS A C 1
ATOM 863 O O . LYS A 1 112 ? -28.453 -4.414 36.125 1 93.81 112 LYS A O 1
ATOM 868 N N . SER A 1 113 ? -26.906 -3 36.938 1 93.94 113 SER A N 1
ATOM 869 C CA . SER A 1 113 ? -26.078 -3.113 35.75 1 93.94 113 SER A CA 1
ATOM 870 C C . SER A 1 113 ? -25.562 -4.539 35.562 1 93.94 113 SER A C 1
ATOM 872 O O . SER A 1 113 ? -25.594 -5.07 34.438 1 93.94 113 SER A O 1
ATOM 874 N N . ILE A 1 114 ? -25.219 -5.129 36.594 1 92.62 114 ILE A N 1
ATOM 875 C CA . ILE A 1 114 ? -24.703 -6.492 36.531 1 92.62 114 ILE A CA 1
ATOM 876 C C . ILE A 1 114 ? -25.828 -7.453 36.156 1 92.62 114 ILE A C 1
ATOM 878 O O . ILE A 1 114 ? -25.625 -8.375 35.375 1 92.62 114 ILE A O 1
ATOM 882 N N . ASN A 1 115 ? -26.953 -7.203 36.719 1 92.06 115 ASN A N 1
ATOM 883 C CA . ASN A 1 115 ? -28.109 -8.039 36.406 1 92.06 115 ASN A CA 1
ATOM 884 C C . ASN A 1 115 ? -28.484 -7.934 34.938 1 92.06 115 ASN A C 1
ATOM 886 O O . ASN A 1 115 ? -28.844 -8.93 34.312 1 92.06 115 ASN A O 1
ATOM 890 N N . THR A 1 116 ? -28.406 -6.773 34.438 1 91.56 116 THR A N 1
ATOM 891 C CA . THR A 1 116 ? -28.75 -6.535 33.031 1 91.56 116 THR A CA 1
ATOM 892 C C . THR A 1 116 ? -27.719 -7.176 32.125 1 91.56 116 THR A C 1
ATOM 894 O O . THR A 1 116 ? -28.047 -7.629 31.016 1 91.56 116 THR A O 1
ATOM 897 N N . LEU A 1 117 ? -26.5 -7.148 32.5 1 89.5 117 LEU A N 1
ATOM 898 C CA . LEU A 1 117 ? -25.422 -7.738 31.734 1 89.5 117 LEU A CA 1
ATOM 899 C C . LEU A 1 117 ? -25.703 -9.203 31.422 1 89.5 117 LEU A C 1
ATOM 901 O O . LEU A 1 117 ? -25.406 -9.68 30.328 1 89.5 117 LEU A O 1
ATOM 905 N N . HIS A 1 118 ? -26.297 -9.867 32.344 1 87.5 118 HIS A N 1
ATOM 906 C CA . HIS A 1 118 ? -26.594 -11.289 32.188 1 87.5 118 HIS A CA 1
ATOM 907 C C . HIS A 1 118 ? -27.734 -11.523 31.203 1 87.5 118 HIS A C 1
ATOM 909 O O . HIS A 1 118 ? -27.938 -12.641 30.719 1 87.5 118 HIS A O 1
ATOM 915 N N . LYS A 1 119 ? -28.375 -10.516 30.875 1 85.5 119 LYS A N 1
ATOM 916 C CA . LYS A 1 119 ? -29.5 -10.617 29.938 1 85.5 119 LYS A CA 1
ATOM 917 C C . LYS A 1 119 ? -29.031 -10.43 28.5 1 85.5 119 LYS A C 1
ATOM 919 O O . LYS A 1 119 ? -29.812 -10.578 27.562 1 85.5 119 LYS A O 1
ATOM 924 N N . PHE A 1 120 ? -27.75 -10.07 28.391 1 83.44 120 PHE A N 1
ATOM 925 C CA . PHE A 1 120 ? -27.203 -9.93 27.047 1 83.44 120 PHE A CA 1
ATOM 926 C C . PHE A 1 120 ? -27.094 -11.281 26.359 1 83.44 120 PHE A C 1
ATOM 928 O O . PHE A 1 120 ? -26.422 -12.188 26.859 1 83.44 120 PHE A O 1
ATOM 935 N N . SER A 1 121 ? -27.797 -11.594 25.297 1 73.62 121 SER A N 1
ATOM 936 C CA . SER A 1 121 ? -27.797 -12.883 24.609 1 73.62 121 SER A CA 1
ATOM 937 C C . SER A 1 121 ? -26.484 -13.109 23.859 1 73.62 121 SER A C 1
ATOM 939 O O . SER A 1 121 ? -26.078 -14.25 23.641 1 73.62 121 SER A O 1
ATOM 941 N N . GLN A 1 122 ? -25.781 -12.062 23.625 1 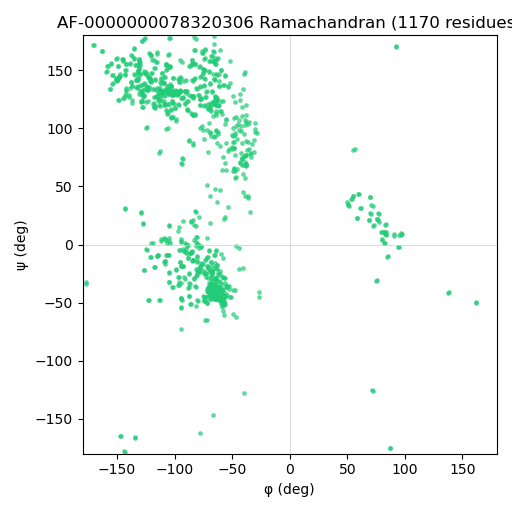74.19 122 GLN A N 1
ATOM 942 C CA . GLN A 1 122 ? -24.656 -12.203 22.703 1 74.19 122 GLN A CA 1
ATOM 943 C C . GLN A 1 122 ? -23.344 -12.234 23.453 1 74.19 122 GLN A C 1
ATOM 945 O O . GLN A 1 122 ? -22.266 -12.352 22.844 1 74.19 122 GLN A O 1
ATOM 950 N N . LEU A 1 123 ? -23.359 -12.164 24.781 1 82.38 123 LEU A N 1
ATOM 951 C CA . LEU A 1 123 ? -22.094 -12.07 25.5 1 82.38 123 LEU A CA 1
ATOM 952 C C . LEU A 1 123 ? -21.672 -13.43 26.047 1 82.38 123 LEU A C 1
ATOM 954 O O . LEU A 1 123 ? -22.5 -14.195 26.531 1 82.38 123 LEU A O 1
ATOM 958 N N . ASP A 1 124 ? -20.469 -13.773 25.844 1 83.56 124 ASP A N 1
ATOM 959 C CA . ASP A 1 124 ? -19.922 -14.992 26.422 1 83.56 124 ASP A CA 1
ATOM 960 C C . ASP A 1 124 ? -19.625 -14.797 27.906 1 83.56 124 ASP A C 1
ATOM 962 O O . ASP A 1 124 ? -19.594 -13.672 28.406 1 83.56 124 ASP A O 1
ATOM 966 N N . GLU A 1 125 ? -19.422 -15.883 28.578 1 85.94 125 GLU A N 1
ATOM 967 C CA . GLU A 1 125 ? -19.234 -15.875 30.031 1 85.94 125 GLU A CA 1
ATOM 968 C C . GLU A 1 125 ? -17.969 -15.117 30.422 1 85.94 125 GLU A C 1
ATOM 970 O O . GLU A 1 125 ? -17.953 -14.398 31.422 1 85.94 125 GLU A O 1
ATOM 975 N N . THR A 1 126 ? -16.984 -15.266 29.609 1 86.62 126 THR A N 1
ATOM 976 C CA . THR A 1 126 ? -15.719 -14.594 29.922 1 86.62 126 THR A CA 1
ATOM 977 C C . THR A 1 126 ? -15.883 -13.078 29.844 1 86.62 126 THR A C 1
ATOM 979 O O . THR A 1 126 ? -15.352 -12.344 30.688 1 86.62 126 THR A O 1
ATOM 982 N N . THR A 1 127 ? -16.594 -12.688 28.875 1 88.81 127 THR A N 1
ATOM 983 C CA . THR A 1 127 ? -16.828 -11.258 28.719 1 88.81 127 THR A CA 1
ATOM 984 C C . THR A 1 127 ? -17.688 -10.719 29.859 1 88.81 127 THR A C 1
ATOM 986 O O . THR A 1 127 ? -17.453 -9.617 30.359 1 88.81 127 THR A O 1
ATOM 989 N N . ILE A 1 128 ? -18.672 -11.5 30.281 1 89.81 128 ILE A N 1
ATOM 990 C CA . ILE A 1 128 ? -19.547 -11.078 31.375 1 89.81 128 ILE A CA 1
ATOM 991 C C . ILE A 1 128 ? -18.75 -10.93 32.656 1 89.81 128 ILE A C 1
ATOM 993 O O . ILE A 1 128 ? -18.922 -9.945 33.375 1 89.81 128 ILE A O 1
ATOM 997 N N . LYS A 1 129 ? -17.844 -11.844 32.844 1 89.38 129 LYS A N 1
ATOM 998 C CA . LYS A 1 129 ? -17.016 -11.789 34.062 1 89.38 129 LYS A CA 1
ATOM 999 C C . LYS A 1 129 ? -16.094 -10.57 34.031 1 89.38 129 LYS A C 1
ATOM 1001 O O . LYS A 1 129 ? -15.969 -9.852 35.031 1 89.38 129 LYS A O 1
ATOM 1006 N N . SER A 1 130 ? -15.5 -10.367 32.938 1 90.56 130 SER A N 1
ATOM 1007 C CA . SER A 1 130 ? -14.602 -9.227 32.781 1 90.56 130 SER A CA 1
ATOM 1008 C C . SER A 1 130 ? -15.352 -7.91 32.969 1 90.56 130 SER A C 1
ATOM 1010 O O . SER A 1 130 ? -14.867 -7.008 33.656 1 90.56 130 SER A O 1
ATOM 1012 N N . ALA A 1 131 ? -16.469 -7.832 32.312 1 91.94 131 ALA A N 1
ATOM 1013 C CA . ALA A 1 131 ? -17.281 -6.625 32.438 1 91.94 131 ALA A CA 1
ATOM 1014 C C . ALA A 1 131 ? -17.75 -6.422 33.875 1 91.94 131 ALA A C 1
ATOM 1016 O O . ALA A 1 131 ? -17.719 -5.301 34.375 1 91.94 131 ALA A O 1
ATOM 1017 N N . SER A 1 132 ? -18.172 -7.477 34.531 1 92.62 132 SER A N 1
ATOM 1018 C CA . SER A 1 132 ? -18.594 -7.402 35.938 1 92.62 132 SER A CA 1
ATOM 1019 C C . SER A 1 132 ? -17.469 -6.895 36.812 1 92.62 132 SER A C 1
ATOM 1021 O O . SER A 1 132 ? -17.703 -6.086 37.719 1 92.62 132 SER A O 1
ATOM 1023 N N . PHE A 1 133 ? -16.359 -7.363 36.625 1 92.06 133 PHE A N 1
ATOM 1024 C CA . PHE A 1 133 ? -15.195 -6.945 37.406 1 92.06 133 PHE A CA 1
ATOM 1025 C C . PHE A 1 133 ? -15 -5.434 37.312 1 92.06 133 PHE A C 1
ATOM 1027 O O . PHE A 1 133 ? -14.844 -4.758 38.312 1 92.06 133 PHE A O 1
ATOM 1034 N N . ILE A 1 134 ? -14.977 -4.941 36.094 1 91.25 134 ILE A N 1
ATOM 1035 C CA . ILE A 1 134 ? -14.727 -3.525 35.812 1 91.25 134 ILE A CA 1
ATOM 1036 C C . ILE A 1 134 ? -15.82 -2.686 36.5 1 91.25 134 ILE A C 1
ATOM 1038 O O . ILE A 1 134 ? -15.539 -1.634 37.062 1 91.25 134 ILE A O 1
ATOM 1042 N N . ILE A 1 135 ? -17.016 -3.088 36.438 1 93.12 135 ILE A N 1
ATOM 1043 C CA . ILE A 1 135 ? -18.156 -2.387 37.031 1 93.12 135 ILE A CA 1
ATOM 1044 C C . ILE A 1 135 ? -18.016 -2.373 38.562 1 93.12 135 ILE A C 1
ATOM 1046 O O . ILE A 1 135 ? -18.172 -1.327 39.188 1 93.12 135 ILE A O 1
ATOM 1050 N N . LEU A 1 136 ? -17.703 -3.531 39.062 1 92.81 136 LEU A N 1
ATOM 1051 C CA . LEU A 1 136 ? -17.594 -3.664 40.531 1 92.81 136 LEU A CA 1
ATOM 1052 C C . LEU A 1 136 ? -16.391 -2.891 41.031 1 92.81 136 LEU A C 1
ATOM 1054 O O . LEU A 1 136 ? -16.422 -2.389 42.156 1 92.81 136 LEU A O 1
ATOM 1058 N N . GLU A 1 137 ? -15.391 -2.883 40.219 1 91 137 GLU A N 1
ATOM 1059 C CA . GLU A 1 137 ? -14.25 -2.049 40.594 1 91 137 GLU A CA 1
ATOM 1060 C C . GLU A 1 137 ? -14.664 -0.588 40.75 1 91 137 GLU A C 1
ATOM 1062 O O . GLU A 1 137 ? -14.234 0.082 41.688 1 91 137 GLU A O 1
ATOM 1067 N N . GLN A 1 138 ? -15.438 -0.117 39.812 1 91.94 138 GLN A N 1
ATOM 1068 C CA . GLN A 1 138 ? -15.938 1.249 39.906 1 91.94 138 GLN A CA 1
ATOM 1069 C C . GLN A 1 138 ? -16.828 1.428 41.125 1 91.94 138 GLN A C 1
ATOM 1071 O O . GLN A 1 138 ? -16.75 2.449 41.812 1 91.94 138 GLN A O 1
ATOM 1076 N N . LYS A 1 139 ? -17.703 0.551 41.344 1 93.06 139 LYS A N 1
ATOM 1077 C CA . LYS A 1 139 ? -18.531 0.566 42.531 1 93.06 139 LYS A CA 1
ATOM 1078 C C . LYS A 1 139 ? -17.672 0.683 43.812 1 93.06 139 LYS A C 1
ATOM 1080 O O . LYS A 1 139 ? -17.953 1.516 44.656 1 93.06 139 LYS A O 1
ATOM 1085 N N . PHE A 1 140 ? -16.609 -0.065 43.938 1 90.94 140 PHE A N 1
ATOM 1086 C CA . PHE A 1 140 ? -15.688 -0.08 45.031 1 90.94 140 PHE A CA 1
ATOM 1087 C C . PHE A 1 140 ? -15.039 1.287 45.219 1 90.94 140 PHE A C 1
ATOM 1089 O O . PHE A 1 140 ? -15.008 1.819 46.344 1 90.94 140 PHE A O 1
ATOM 1096 N N . LEU A 1 141 ? -14.555 1.722 44.094 1 88.44 141 LEU A N 1
ATOM 1097 C CA . LEU A 1 141 ? -13.867 3.006 44.156 1 88.44 141 LEU A CA 1
ATOM 1098 C C . LEU A 1 141 ? -14.812 4.113 44.594 1 88.44 141 LEU A C 1
ATOM 1100 O O . LEU A 1 141 ? -14.422 5 45.375 1 88.44 141 LEU A O 1
ATOM 1104 N N . GLU A 1 142 ? -16.016 4.121 44.094 1 90.62 142 GLU A N 1
ATOM 1105 C CA . GLU A 1 142 ? -16.969 5.145 44.5 1 90.62 142 GLU A CA 1
ATOM 1106 C C . GLU A 1 142 ? -17.359 5.004 45.969 1 90.62 142 GLU A C 1
ATOM 1108 O O . GLU A 1 142 ? -17.562 6.004 46.656 1 90.62 142 GLU A O 1
ATOM 1113 N N . LEU A 1 143 ? -17.469 3.797 46.438 1 90.06 143 LEU A N 1
ATOM 1114 C CA . LEU A 1 143 ? -17.75 3.559 47.844 1 90.06 143 LEU A CA 1
ATOM 1115 C C . LEU A 1 143 ? -16.625 4.094 48.75 1 90.06 143 LEU A C 1
ATOM 1117 O O . LEU A 1 143 ? -16.875 4.68 49.781 1 90.06 143 LEU A O 1
ATOM 1121 N N . LEU A 1 144 ? -15.438 3.863 48.281 1 87.44 144 LEU A N 1
ATOM 1122 C CA . LEU A 1 144 ? -14.281 4.383 49 1 87.44 144 LEU A CA 1
ATOM 1123 C C . LEU A 1 144 ? -14.312 5.906 49.062 1 87.44 144 LEU A C 1
ATOM 1125 O O . LEU A 1 144 ? -14.047 6.508 50.094 1 87.44 144 LEU A O 1
ATOM 1129 N N . ASP A 1 145 ? -14.609 6.441 47.938 1 84.88 145 ASP A N 1
ATOM 1130 C CA . ASP A 1 145 ? -14.68 7.898 47.844 1 84.88 145 ASP A CA 1
ATOM 1131 C C . ASP A 1 145 ? -15.773 8.453 48.75 1 84.88 145 ASP A C 1
ATOM 1133 O O . ASP A 1 145 ? -15.641 9.555 49.281 1 84.88 145 ASP A O 1
ATOM 1137 N N . ASP A 1 146 ? -16.844 7.73 48.875 1 87.31 146 ASP A N 1
ATOM 1138 C CA . ASP A 1 146 ? -17.953 8.141 49.719 1 87.31 146 ASP A CA 1
ATOM 1139 C C . ASP A 1 146 ? -17.672 7.793 51.188 1 87.31 146 ASP A C 1
ATOM 1141 O O . ASP A 1 146 ? -18.531 7.961 52.031 1 87.31 146 ASP A O 1
ATOM 1145 N N . GLU A 1 147 ? -16.531 7.168 51.469 1 85.81 147 GLU A N 1
ATOM 1146 C CA . GLU A 1 147 ? -16.047 6.805 52.781 1 85.81 147 GLU A CA 1
ATOM 1147 C C . GLU A 1 147 ? -16.891 5.684 53.375 1 85.81 147 GLU A C 1
ATOM 1149 O O . GLU A 1 147 ? -17.141 5.668 54.594 1 85.81 147 GLU A O 1
ATOM 1154 N N . LYS A 1 148 ? -17.469 4.91 52.594 1 90.94 148 LYS A N 1
ATOM 1155 C CA . LYS A 1 148 ? -18.172 3.701 53.031 1 90.94 148 LYS A CA 1
ATOM 1156 C C . LYS A 1 148 ? -17.25 2.484 52.969 1 90.94 148 LYS A C 1
ATOM 1158 O O . LYS A 1 148 ? -17.438 1.602 52.125 1 90.94 148 LYS A O 1
ATOM 1163 N N . LEU A 1 149 ? -16.391 2.404 53.844 1 88.19 149 LEU A N 1
ATOM 1164 C CA . LEU A 1 149 ? -15.297 1.443 53.812 1 88.19 149 LEU A CA 1
ATOM 1165 C C . LEU A 1 149 ? -15.82 0.018 53.969 1 88.19 149 LEU A C 1
ATOM 1167 O O . LEU A 1 149 ? -15.344 -0.896 53.281 1 88.19 149 LEU A O 1
ATOM 1171 N N . MET A 1 150 ? -16.75 -0.138 54.906 1 89.81 150 MET A N 1
ATOM 1172 C CA . MET A 1 150 ? -17.266 -1.48 55.125 1 89.81 150 MET A CA 1
ATOM 1173 C C . MET A 1 150 ? -17.969 -2.029 53.906 1 89.81 150 MET A C 1
ATOM 1175 O O . MET A 1 150 ? -17.812 -3.205 53.562 1 89.81 150 MET A O 1
ATOM 1179 N N . ASP A 1 151 ? -18.734 -1.173 53.312 1 93.25 151 ASP A N 1
ATOM 1180 C CA . ASP A 1 151 ? -19.406 -1.582 52.094 1 93.25 151 ASP A CA 1
ATOM 1181 C C . ASP A 1 151 ? -18.406 -1.884 50.969 1 93.25 151 ASP A C 1
ATOM 1183 O O . ASP A 1 151 ? -18.594 -2.814 50.188 1 93.25 151 ASP A O 1
ATOM 1187 N N . ALA A 1 152 ? -17.328 -1.146 50.844 1 92.94 152 ALA A N 1
ATOM 1188 C CA . ALA A 1 152 ? -16.266 -1.365 49.875 1 92.94 152 ALA A CA 1
ATOM 1189 C C . ALA A 1 152 ? -15.578 -2.711 50.094 1 92.94 152 ALA A C 1
ATOM 1191 O O . ALA A 1 152 ? -15.352 -3.463 49.156 1 92.94 152 ALA A O 1
ATOM 1192 N N . LEU A 1 153 ? -15.328 -2.914 51.344 1 90.69 153 LEU A N 1
ATOM 1193 C CA . LEU A 1 153 ? -14.688 -4.176 51.688 1 90.69 153 LEU A CA 1
ATOM 1194 C C . LEU A 1 153 ? -15.594 -5.355 51.344 1 90.69 153 LEU A C 1
ATOM 1196 O O . LEU A 1 153 ? -15.125 -6.395 50.875 1 90.69 153 LEU A O 1
ATOM 1200 N N . LYS A 1 154 ? -16.812 -5.164 51.656 1 92.69 154 LYS A N 1
ATOM 1201 C CA . LYS A 1 154 ? -17.781 -6.203 51.312 1 92.69 154 LYS A CA 1
ATOM 1202 C C . LYS A 1 154 ? -17.812 -6.457 49.812 1 92.69 154 LYS A C 1
ATOM 1204 O O . LYS A 1 154 ? -17.844 -7.609 49.375 1 92.69 154 LYS A O 1
ATOM 1209 N N . THR A 1 155 ? -17.891 -5.441 49.031 1 93.62 155 THR A N 1
ATOM 1210 C CA . THR A 1 155 ? -17.875 -5.559 47.594 1 93.62 155 THR A CA 1
ATOM 1211 C C . THR A 1 155 ? -16.609 -6.293 47.125 1 93.62 155 THR A C 1
ATOM 1213 O O . THR A 1 155 ? -16.688 -7.164 46.25 1 93.62 155 THR A O 1
ATOM 1216 N N . LEU A 1 156 ? -15.461 -5.973 47.656 1 90.94 156 LEU A N 1
ATOM 1217 C CA . LEU A 1 156 ? -14.188 -6.578 47.281 1 90.94 156 LEU A CA 1
ATOM 1218 C C . LEU A 1 156 ? -14.172 -8.062 47.625 1 90.94 156 LEU A C 1
ATOM 1220 O O . LEU A 1 156 ? -13.805 -8.891 46.781 1 90.94 156 LEU A O 1
ATOM 1224 N N . ARG A 1 157 ? -14.656 -8.406 48.781 1 89.88 157 ARG A N 1
ATOM 1225 C CA . ARG A 1 157 ? -14.539 -9.766 49.312 1 89.88 157 ARG A CA 1
ATOM 1226 C C . ARG A 1 157 ? -15.617 -10.672 48.719 1 89.88 157 ARG A C 1
ATOM 1228 O O . ARG A 1 157 ? -15.344 -11.82 48.375 1 89.88 157 ARG A O 1
ATOM 1235 N N . THR A 1 158 ? -16.797 -10.148 48.5 1 91.81 158 THR A N 1
ATOM 1236 C CA . THR A 1 158 ? -17.922 -11.023 48.188 1 91.81 158 THR A CA 1
ATOM 1237 C C . THR A 1 158 ? -18.266 -10.938 46.688 1 91.81 158 THR A C 1
ATOM 1239 O O . THR A 1 158 ? -18.875 -11.859 46.125 1 91.81 158 THR A O 1
ATOM 1242 N N . GLU A 1 159 ? -17.953 -9.945 46.094 1 92.56 159 GLU A N 1
ATOM 1243 C CA . GLU A 1 159 ? -18.391 -9.773 44.719 1 92.56 159 GLU A CA 1
ATOM 1244 C C . GLU A 1 159 ? -17.203 -9.82 43.75 1 92.56 159 GLU A C 1
ATOM 1246 O O . GLU A 1 159 ? -17.25 -10.531 42.75 1 92.56 159 GLU A O 1
ATOM 1251 N N . ILE A 1 160 ? -16.109 -9.117 43.969 1 91.75 160 ILE A N 1
ATOM 1252 C CA . ILE A 1 160 ? -14.984 -8.984 43.062 1 91.75 160 ILE A CA 1
ATOM 1253 C C . ILE A 1 160 ? -14.094 -10.227 43.156 1 91.75 160 ILE A C 1
ATOM 1255 O O . ILE A 1 160 ? -13.766 -10.844 42.156 1 91.75 160 ILE A O 1
ATOM 1259 N N . ALA A 1 161 ? -13.758 -10.633 44.312 1 88.56 161 ALA A N 1
ATOM 1260 C CA . ALA A 1 161 ? -12.812 -11.719 44.531 1 88.56 161 ALA A CA 1
ATOM 1261 C C . ALA A 1 161 ? -13.297 -13.023 43.906 1 88.56 161 ALA A C 1
ATOM 1263 O O . ALA A 1 161 ? -12.523 -13.75 43.281 1 88.56 161 ALA A O 1
ATOM 1264 N N . PRO A 1 162 ? -14.547 -13.336 43.969 1 88.75 162 PRO A N 1
ATOM 1265 C CA . PRO A 1 162 ? -15.031 -14.602 43.406 1 88.75 162 PRO A CA 1
ATOM 1266 C C . PRO A 1 162 ? -14.938 -14.656 41.906 1 88.75 162 PRO A C 1
ATOM 1268 O O . PRO A 1 162 ? -15.023 -15.734 41.312 1 88.75 162 PRO A O 1
ATOM 1271 N N . LEU A 1 163 ? -14.906 -13.578 41.25 1 88.25 163 LEU A N 1
ATOM 1272 C CA . LEU A 1 163 ? -14.82 -13.562 39.781 1 88.25 163 LEU A CA 1
ATOM 1273 C C . LEU A 1 163 ? -13.484 -14.141 39.312 1 88.25 163 LEU A C 1
ATOM 1275 O O . LEU A 1 163 ? -13.359 -14.578 38.156 1 88.25 163 LEU A O 1
ATOM 1279 N N . CYS A 1 164 ? -12.477 -14.203 40.094 1 78.12 164 CYS A N 1
ATOM 1280 C CA . CYS A 1 164 ? -11.172 -14.805 39.844 1 78.12 164 CYS A CA 1
ATOM 1281 C C . CYS A 1 164 ? -10.547 -14.234 38.562 1 78.12 164 CYS A C 1
ATOM 1283 O O . CYS A 1 164 ? -10.039 -14.984 37.719 1 78.12 164 CYS A O 1
ATOM 1285 N N . ILE A 1 165 ? -10.766 -12.922 38.438 1 75.62 165 ILE A N 1
ATOM 1286 C CA . ILE A 1 165 ? -10.164 -12.25 37.281 1 75.62 165 ILE A CA 1
ATOM 1287 C C . ILE A 1 165 ? -9.047 -11.328 37.75 1 75.62 165 ILE A C 1
ATOM 1289 O O . ILE A 1 165 ? -9.219 -10.562 38.719 1 75.62 165 ILE A O 1
ATOM 1293 N N . ASN A 1 166 ? -7.887 -11.344 37.156 1 75.19 166 ASN A N 1
ATOM 1294 C CA . ASN A 1 166 ? -6.762 -10.438 37.312 1 75.19 166 ASN A CA 1
ATOM 1295 C C . ASN A 1 166 ? -6.332 -10.328 38.781 1 75.19 166 ASN A C 1
ATOM 1297 O O . ASN A 1 166 ? -6.734 -9.398 39.5 1 75.19 166 ASN A O 1
ATOM 1301 N N . SER A 1 167 ? -5.641 -11.086 39.375 1 76.88 167 SER A N 1
ATOM 1302 C CA . SER A 1 167 ? -5.207 -11.125 40.75 1 76.88 167 SER A CA 1
ATOM 1303 C C . SER A 1 167 ? -4.434 -9.867 41.125 1 76.88 167 SER A C 1
ATOM 1305 O O . SER A 1 167 ? -4.566 -9.359 42.25 1 76.88 167 SER A O 1
ATOM 1307 N N . ASN A 1 168 ? -3.723 -9.344 40.188 1 80.06 168 ASN A N 1
ATOM 1308 C CA . ASN A 1 168 ? -2.939 -8.148 40.469 1 80.06 168 ASN A CA 1
ATOM 1309 C C . ASN A 1 168 ? -3.834 -6.938 40.719 1 80.06 168 ASN A C 1
ATOM 1311 O O . ASN A 1 168 ? -3.555 -6.129 41.594 1 80.06 168 ASN A O 1
ATOM 1315 N N . ARG A 1 169 ? -4.855 -6.891 40 1 81.81 169 ARG A N 1
ATOM 1316 C CA . ARG A 1 169 ? -5.766 -5.762 40.156 1 81.81 169 ARG A CA 1
ATOM 1317 C C . ARG A 1 169 ? -6.492 -5.848 41.5 1 81.81 169 ARG A C 1
ATOM 1319 O O . ARG A 1 169 ? -6.719 -4.828 42.156 1 81.81 169 ARG A O 1
ATOM 1326 N N . ILE A 1 170 ? -6.789 -7.008 42 1 81.5 170 ILE A N 1
ATOM 1327 C CA . ILE A 1 170 ? -7.457 -7.203 43.281 1 81.5 170 ILE A CA 1
ATOM 1328 C C . ILE A 1 170 ? -6.527 -6.773 44.406 1 81.5 170 ILE A C 1
ATOM 1330 O O . ILE A 1 170 ? -6.961 -6.121 45.344 1 81.5 170 ILE A O 1
ATOM 1334 N N . HIS A 1 171 ? -5.32 -7.047 44.188 1 80.69 171 HIS A N 1
ATOM 1335 C CA . HIS A 1 171 ? -4.332 -6.656 45.188 1 80.69 171 HIS A CA 1
ATOM 1336 C C . HIS A 1 171 ? -4.207 -5.137 45.281 1 80.69 171 HIS A C 1
ATOM 1338 O O . HIS A 1 171 ? -4.125 -4.578 46.375 1 80.69 171 HIS A O 1
ATOM 1344 N N . ASN A 1 172 ? -4.18 -4.582 44.188 1 83.56 172 ASN A N 1
ATOM 1345 C CA . ASN A 1 172 ? -4.102 -3.127 44.156 1 83.56 172 ASN A CA 1
ATOM 1346 C C . ASN A 1 172 ? -5.309 -2.484 44.844 1 83.56 172 ASN A C 1
ATOM 1348 O O . ASN A 1 172 ? -5.176 -1.476 45.531 1 83.56 172 ASN A O 1
ATOM 1352 N N . LEU A 1 173 ? -6.492 -3.066 44.656 1 85.56 173 LEU A N 1
ATOM 1353 C CA . LEU A 1 173 ? -7.703 -2.541 45.281 1 85.56 173 LEU A CA 1
ATOM 1354 C C . LEU A 1 173 ? -7.656 -2.703 46.781 1 85.56 173 LEU A C 1
ATOM 1356 O O . LEU A 1 173 ? -8.07 -1.803 47.531 1 85.56 173 LEU A O 1
ATOM 1360 N N . SER A 1 174 ? -7.094 -3.725 47.219 1 82.44 174 SER A N 1
ATOM 1361 C CA . SER A 1 174 ? -6.957 -3.977 48.656 1 82.44 174 SER A CA 1
ATOM 1362 C C . SER A 1 174 ? -6.012 -2.971 49.312 1 82.44 174 SER A C 1
ATOM 1364 O O . SER A 1 174 ? -6.242 -2.537 50.438 1 82.44 174 SER A O 1
ATOM 1366 N N . ALA A 1 175 ? -5.059 -2.703 48.531 1 81.56 175 ALA A N 1
ATOM 1367 C CA . ALA A 1 175 ? -4.086 -1.738 49.031 1 81.56 175 ALA A CA 1
ATOM 1368 C C . ALA A 1 175 ? -4.727 -0.367 49.219 1 81.56 175 ALA A C 1
ATOM 1370 O O . ALA A 1 175 ? -4.324 0.393 50.125 1 81.56 175 ALA A O 1
ATOM 1371 N N . ARG A 1 176 ? -5.688 -0.086 48.469 1 81.88 176 ARG A N 1
ATOM 1372 C CA . ARG A 1 176 ? -6.34 1.218 48.531 1 81.88 176 ARG A CA 1
ATOM 1373 C C . ARG A 1 176 ? -7.184 1.33 49.812 1 81.88 176 ARG A C 1
ATOM 1375 O O . ARG A 1 176 ? -7.465 2.436 50.281 1 81.88 176 ARG A O 1
ATOM 1382 N N . ILE A 1 177 ? -7.676 0.286 50.344 1 79.69 177 ILE A N 1
ATOM 1383 C CA . ILE A 1 177 ? -8.453 0.281 51.594 1 79.69 177 ILE A CA 1
ATOM 1384 C C . ILE A 1 177 ? -7.551 0.657 52.75 1 79.69 177 ILE A C 1
ATOM 1386 O O . ILE A 1 177 ? -7.965 1.405 53.656 1 79.69 177 ILE A O 1
ATOM 1390 N N . VAL A 1 178 ? -6.277 0.094 52.781 1 72.25 178 VAL A N 1
ATOM 1391 C CA . VAL A 1 178 ? -5.355 0.267 53.875 1 72.25 178 VAL A CA 1
ATOM 1392 C C . VAL A 1 178 ? -4.762 1.675 53.844 1 72.25 178 VAL A C 1
ATOM 1394 O O . VAL A 1 178 ? -4.629 2.322 54.906 1 72.25 178 VAL A O 1
ATOM 1397 N N . SER A 1 179 ? -4.281 2.164 52.688 1 67.12 179 SER A N 1
ATOM 1398 C CA . SER A 1 179 ? -3.703 3.5 52.594 1 67.12 179 SER A CA 1
ATOM 1399 C C . SER A 1 179 ? -4.562 4.406 51.719 1 67.12 179 SER A C 1
ATOM 1401 O O . SER A 1 179 ? -4.367 4.477 50.5 1 67.12 179 SER A O 1
ATOM 1403 N N . PRO A 1 180 ? -5.613 4.883 52.312 1 56.62 180 PRO A N 1
ATOM 1404 C CA . PRO A 1 180 ? -6.5 5.727 51.5 1 56.62 180 PRO A CA 1
ATOM 1405 C C . PRO A 1 180 ? -5.824 7.016 51.031 1 56.62 180 PRO A C 1
ATOM 1407 O O . PRO A 1 180 ? -5.016 7.59 51.781 1 56.62 180 PRO A O 1
ATOM 1410 N N . PHE A 1 181 ? -5.316 7.227 49.969 1 52.06 181 PHE A N 1
ATOM 1411 C CA . PHE A 1 181 ? -4.793 8.508 49.531 1 52.06 181 PHE A CA 1
ATOM 1412 C C . PHE A 1 181 ? -5.645 9.656 50.062 1 52.06 181 PHE A C 1
ATOM 1414 O O . PHE A 1 181 ? -6.871 9.633 49.938 1 52.06 181 PHE A O 1
ATOM 1421 N N . GLN A 1 182 ? -5.172 10.461 51.125 1 47.59 182 GLN A N 1
ATOM 1422 C CA . GLN A 1 182 ? -5.746 11.648 51.75 1 47.59 182 GLN A CA 1
ATOM 1423 C C . GLN A 1 182 ? -6.164 12.672 50.688 1 47.59 182 GLN A C 1
ATOM 1425 O O . GLN A 1 182 ? -5.316 13.344 50.094 1 47.59 182 GLN A O 1
ATOM 1430 N N . ARG A 1 183 ? -6.988 12.555 49.844 1 44.62 183 ARG A N 1
ATOM 1431 C CA . ARG A 1 183 ? -7.445 13.719 49.094 1 44.62 183 ARG A CA 1
ATOM 1432 C C . ARG A 1 183 ? -8.109 14.742 50 1 44.62 183 ARG A C 1
ATOM 1434 O O . ARG A 1 183 ? -8.781 14.375 50.969 1 44.62 183 ARG A O 1
ATOM 1441 N N . ASP A 1 184 ? -7.605 16.109 50.125 1 40.91 184 ASP A N 1
ATOM 1442 C CA . ASP A 1 184 ? -8.172 17.281 50.781 1 40.91 184 ASP A CA 1
ATOM 1443 C C . ASP A 1 184 ? -9.68 17.359 50.562 1 40.91 184 ASP A C 1
ATOM 1445 O O . ASP A 1 184 ? -10.195 16.844 49.562 1 40.91 184 ASP A O 1
ATOM 1449 N N . GLN A 1 185 ? -10.656 17.922 51.594 1 42.12 185 GLN A N 1
ATOM 1450 C CA . GLN A 1 185 ? -12.078 18.172 51.844 1 42.12 185 GLN A CA 1
ATOM 1451 C C . GLN A 1 185 ? -12.742 18.828 50.625 1 42.12 185 GLN A C 1
ATOM 1453 O O . GLN A 1 185 ? -13.969 18.797 50.5 1 42.12 185 GLN A O 1
ATOM 1458 N N . THR A 1 186 ? -12.281 20.125 50.188 1 41.19 186 THR A N 1
ATOM 1459 C CA . THR A 1 186 ? -12.969 20.984 49.219 1 41.19 186 THR A CA 1
ATOM 1460 C C . THR A 1 186 ? -13.461 20.172 48.031 1 41.19 186 THR A C 1
ATOM 1462 O O . THR A 1 186 ? -14.07 20.719 47.094 1 41.19 186 THR A O 1
ATOM 1465 N N . GLU A 1 187 ? -13.25 18.891 47.844 1 42.03 187 GLU A N 1
ATOM 1466 C CA . GLU A 1 187 ? -13.328 18.016 46.656 1 42.03 187 GLU A CA 1
ATOM 1467 C C . GLU A 1 187 ? -14.68 17.312 46.594 1 42.03 187 GLU A C 1
ATOM 1469 O O . GLU A 1 187 ? -14.891 16.438 45.75 1 42.03 187 GLU A O 1
ATOM 1474 N N . ILE A 1 188 ? -15.648 17.75 47.344 1 43.25 188 ILE A N 1
ATOM 1475 C CA . ILE A 1 188 ? -16.953 17.109 47.375 1 43.25 188 ILE A CA 1
ATOM 1476 C C . ILE A 1 188 ? -17.703 17.391 46.062 1 43.25 188 ILE A C 1
ATOM 1478 O O . ILE A 1 188 ? -18.281 16.484 45.469 1 43.25 188 ILE A O 1
ATOM 1482 N N . VAL A 1 189 ? -18.031 18.766 45.844 1 45.06 189 VAL A N 1
ATOM 1483 C CA . VAL A 1 189 ? -18.766 19.219 44.688 1 45.06 189 VAL A CA 1
ATOM 1484 C C . VAL A 1 189 ? -18.141 18.625 43.406 1 45.06 189 VAL A C 1
ATOM 1486 O O . VAL A 1 189 ? -18.844 18.25 42.469 1 45.06 189 VAL A O 1
ATOM 1489 N N . ALA A 1 190 ? -16.797 18.578 43.406 1 49.12 190 ALA A N 1
ATOM 1490 C CA . ALA A 1 190 ? -15.922 18.047 42.344 1 49.12 190 ALA A CA 1
ATOM 1491 C C . ALA A 1 190 ? -16.141 16.547 42.156 1 49.12 190 ALA A C 1
ATOM 1493 O O . ALA A 1 190 ? -15.961 16.016 41.062 1 49.12 190 ALA A O 1
ATOM 1494 N N . ASN A 1 191 ? -17.031 16.016 43.094 1 61 191 ASN A N 1
ATOM 1495 C CA . ASN A 1 191 ? -17.156 14.562 43.25 1 61 191 ASN A CA 1
ATOM 1496 C C . ASN A 1 191 ? -18.188 13.992 42.281 1 61 191 ASN A C 1
ATOM 1498 O O . ASN A 1 191 ? -17.953 12.953 41.656 1 61 191 ASN A O 1
ATOM 1502 N N . THR A 1 192 ? -19.375 14.781 42.219 1 62.16 192 THR A N 1
ATOM 1503 C CA . THR A 1 192 ? -20.391 14.25 41.281 1 62.16 192 THR A CA 1
ATOM 1504 C C . THR A 1 192 ? -19.906 14.336 39.844 1 62.16 192 THR A C 1
ATOM 1506 O O . THR A 1 192 ? -20.125 13.414 39.062 1 62.16 192 THR A O 1
ATOM 1509 N N . ALA A 1 193 ? -19.359 15.586 39.656 1 68.44 193 ALA A N 1
ATOM 1510 C CA . ALA A 1 193 ? -18.844 15.773 38.281 1 68.44 193 ALA A CA 1
ATOM 1511 C C . ALA A 1 193 ? -17.719 14.789 38 1 68.44 193 ALA A C 1
ATOM 1513 O O . ALA A 1 193 ? -17.625 14.258 36.875 1 68.44 193 ALA A O 1
ATOM 1514 N N . MET A 1 194 ? -17.031 14.594 38.969 1 74.19 194 MET A N 1
ATOM 1515 C CA . MET A 1 194 ? -15.93 13.656 38.812 1 74.19 194 MET A CA 1
ATOM 1516 C C . MET A 1 194 ? -16.438 12.234 38.656 1 74.19 194 MET A C 1
ATOM 1518 O O . MET A 1 194 ? -15.898 11.453 37.875 1 74.19 194 MET A O 1
ATOM 1522 N N . LYS A 1 195 ? -17.531 11.969 39.438 1 81.38 195 LYS A N 1
ATOM 1523 C CA . LYS A 1 195 ? -18.141 10.641 39.312 1 81.38 195 LYS A CA 1
ATOM 1524 C C . LYS A 1 195 ? -18.734 10.438 37.906 1 81.38 195 LYS A C 1
ATOM 1526 O O . LYS A 1 195 ? -18.578 9.375 37.312 1 81.38 195 LYS A O 1
ATOM 1531 N N . ALA A 1 196 ? -19.375 11.469 37.438 1 78.31 196 ALA A N 1
ATOM 1532 C CA . ALA A 1 196 ? -19.984 11.383 36.094 1 78.31 196 ALA A CA 1
ATOM 1533 C C . ALA A 1 196 ? -18.922 11.141 35.031 1 78.31 196 ALA A C 1
ATOM 1535 O O . ALA A 1 196 ? -19.125 10.32 34.125 1 78.31 196 ALA A O 1
ATOM 1536 N N . LYS A 1 197 ? -17.891 11.805 35.156 1 78.38 197 LYS A N 1
ATOM 1537 C CA . LYS A 1 197 ? -16.797 11.633 34.219 1 78.38 197 LYS A CA 1
ATOM 1538 C C . LYS A 1 197 ? -16.203 10.227 34.312 1 78.38 197 LYS A C 1
ATOM 1540 O O . LYS A 1 197 ? -15.906 9.602 33.281 1 78.38 197 LYS A O 1
ATOM 1545 N N . SER A 1 198 ? -16.078 9.781 35.5 1 84.44 198 SER A N 1
ATOM 1546 C CA . SER A 1 198 ? -15.531 8.453 35.719 1 84.44 198 SER A CA 1
ATOM 1547 C C . SER A 1 198 ? -16.453 7.371 35.156 1 84.44 198 SER A C 1
ATOM 1549 O O . SER A 1 198 ? -15.992 6.379 34.594 1 84.44 198 SER A O 1
ATOM 1551 N N . ARG A 1 199 ? -17.781 7.621 35.375 1 88.12 199 ARG A N 1
ATOM 1552 C CA . ARG A 1 199 ? -18.75 6.648 34.875 1 88.12 199 ARG A CA 1
ATOM 1553 C C . ARG A 1 199 ? -18.766 6.637 33.344 1 88.12 199 ARG A C 1
ATOM 1555 O O . ARG A 1 199 ? -18.922 5.578 32.75 1 88.12 199 ARG A O 1
ATOM 1562 N N . SER A 1 200 ? -18.547 7.777 32.781 1 84.75 200 SER A N 1
ATOM 1563 C CA . SER A 1 200 ? -18.438 7.848 31.328 1 84.75 200 SER A CA 1
ATOM 1564 C C . SER A 1 200 ? -17.203 7.109 30.828 1 84.75 200 SER A C 1
ATOM 1566 O O . SER A 1 200 ? -17.25 6.422 29.797 1 84.75 200 SER A O 1
ATOM 1568 N N . MET A 1 201 ? -16.188 7.23 31.531 1 85.44 201 MET A N 1
ATOM 1569 C CA . MET A 1 201 ? -14.953 6.535 31.172 1 85.44 201 MET A CA 1
ATOM 1570 C C . MET A 1 201 ? -15.125 5.027 31.312 1 85.44 201 MET A C 1
ATOM 1572 O O . MET A 1 201 ? -14.57 4.258 30.516 1 85.44 201 MET A O 1
ATOM 1576 N N . LEU A 1 202 ? -15.828 4.719 32.375 1 89.31 202 LEU A N 1
ATOM 1577 C CA . LEU A 1 202 ? -16.141 3.307 32.562 1 89.31 202 LEU A CA 1
ATOM 1578 C C . LEU A 1 202 ? -16.891 2.744 31.375 1 89.31 202 LEU A C 1
ATOM 1580 O O . LEU A 1 202 ? -16.578 1.648 30.891 1 89.31 202 LEU A O 1
ATOM 1584 N N . LEU A 1 203 ? -17.828 3.521 30.922 1 85.88 203 LEU A N 1
ATOM 1585 C CA . LEU A 1 203 ? -18.609 3.092 29.766 1 85.88 203 LEU A CA 1
ATOM 1586 C C . LEU A 1 203 ? -17.734 2.906 28.531 1 85.88 203 LEU A C 1
ATOM 1588 O O . LEU A 1 203 ? -17.906 1.955 27.781 1 85.88 203 LEU A O 1
ATOM 1592 N N . GLU A 1 204 ? -16.812 3.715 28.391 1 81.44 204 GLU A N 1
ATOM 1593 C CA . GLU A 1 204 ? -15.875 3.598 27.281 1 81.44 204 GLU A CA 1
ATOM 1594 C C . GLU A 1 204 ? -15.039 2.328 27.391 1 81.44 204 GLU A C 1
ATOM 1596 O O . GLU A 1 204 ? -14.789 1.643 26.391 1 81.44 204 GLU A O 1
ATOM 1601 N N . GLU A 1 205 ? -14.594 2.102 28.562 1 85.31 205 GLU A N 1
ATOM 1602 C CA . GLU A 1 205 ? -13.805 0.896 28.812 1 85.31 205 GLU A CA 1
ATOM 1603 C C . GLU A 1 205 ? -14.617 -0.362 28.516 1 85.31 205 GLU A C 1
ATOM 1605 O O . GLU A 1 205 ? -14.102 -1.319 27.938 1 85.31 205 GLU A O 1
ATOM 1610 N N . LEU A 1 206 ? -15.883 -0.325 28.984 1 87.44 206 LEU A N 1
ATOM 1611 C CA . LEU A 1 206 ? -16.766 -1.463 28.766 1 87.44 206 LEU A CA 1
ATOM 1612 C C . LEU A 1 206 ? -17.031 -1.659 27.266 1 87.44 206 LEU A C 1
ATOM 1614 O O . LEU A 1 206 ? -17.125 -2.793 26.797 1 87.44 206 LEU A O 1
ATOM 1618 N N . GLN A 1 207 ? -17.109 -0.613 26.531 1 82.69 207 GLN A N 1
ATOM 1619 C CA . GLN A 1 207 ? -17.344 -0.662 25.094 1 82.69 207 GLN A CA 1
ATOM 1620 C C . GLN A 1 207 ? -16.219 -1.4 24.375 1 82.69 207 GLN A C 1
ATOM 1622 O O . GLN A 1 207 ? -16.438 -2.057 23.359 1 82.69 207 GLN A O 1
ATOM 1627 N N . ARG A 1 208 ? -15.102 -1.301 24.891 1 80.94 208 ARG A N 1
ATOM 1628 C CA . ARG A 1 208 ? -13.945 -1.937 24.266 1 80.94 208 ARG A CA 1
ATOM 1629 C C . ARG A 1 208 ? -13.977 -3.447 24.484 1 80.94 208 ARG A C 1
ATOM 1631 O O . ARG A 1 208 ? -13.406 -4.199 23.688 1 80.94 208 ARG A O 1
ATOM 1638 N N . ILE A 1 209 ? -14.664 -3.857 25.531 1 84.25 209 ILE A N 1
ATOM 1639 C CA . ILE A 1 209 ? -14.68 -5.277 25.875 1 84.25 209 ILE A CA 1
ATOM 1640 C C . ILE A 1 209 ? -15.859 -5.957 25.188 1 84.25 209 ILE A C 1
ATOM 1642 O O . ILE A 1 209 ? -15.812 -7.156 24.906 1 84.25 209 ILE A O 1
ATOM 1646 N N . PHE A 1 210 ? -16.922 -5.203 24.969 1 86 210 PHE A N 1
ATOM 1647 C CA . PHE A 1 210 ? -18.125 -5.77 24.359 1 86 210 PHE A CA 1
ATOM 1648 C C . PHE A 1 210 ? -17.938 -5.938 22.859 1 86 210 PHE A C 1
ATOM 1650 O O . PHE A 1 210 ? -17.234 -5.156 22.219 1 86 210 PHE A O 1
ATOM 1657 N N . PRO A 1 211 ? -18.531 -7.016 22.328 1 82.88 211 PRO A N 1
ATOM 1658 C CA . PRO A 1 211 ? -18.547 -7.121 20.875 1 82.88 211 PRO A CA 1
ATOM 1659 C C . PRO A 1 211 ? -19.188 -5.914 20.203 1 82.88 211 PRO A C 1
ATOM 1661 O O . PRO A 1 211 ? -20.156 -5.352 20.719 1 82.88 211 PRO A O 1
ATOM 1664 N N . PRO A 1 212 ? -18.688 -5.574 19.109 1 80.81 212 PRO A N 1
ATOM 1665 C CA . PRO A 1 212 ? -19.188 -4.379 18.406 1 80.81 212 PRO A CA 1
ATOM 1666 C C . PRO A 1 212 ? -20.656 -4.508 17.984 1 80.81 212 PRO A C 1
ATOM 1668 O O . PRO A 1 212 ? -21.312 -3.498 17.75 1 80.81 212 PRO A O 1
ATOM 1671 N N . THR A 1 213 ? -21.156 -5.613 17.891 1 78.75 213 THR A N 1
ATOM 1672 C CA . THR A 1 213 ? -22.547 -5.812 17.516 1 78.75 213 THR A CA 1
ATOM 1673 C C . THR A 1 213 ? -23.469 -5.441 18.672 1 78.75 213 THR A C 1
ATOM 1675 O O . THR A 1 213 ? -24.656 -5.156 18.469 1 78.75 213 THR A O 1
ATOM 1678 N N . VAL A 1 214 ? -22.875 -5.516 19.906 1 81.56 214 VAL A N 1
ATOM 1679 C CA . VAL A 1 214 ? -23.656 -5.184 21.094 1 81.56 214 VAL A CA 1
ATOM 1680 C C . VAL A 1 214 ? -23.609 -3.68 21.344 1 81.56 214 VAL A C 1
ATOM 1682 O O . VAL A 1 214 ? -24.641 -3.039 21.531 1 81.56 214 VAL A O 1
ATOM 1685 N N . ILE A 1 215 ? -22.406 -3.234 21.344 1 83.88 215 ILE A N 1
ATOM 1686 C CA . ILE A 1 215 ? -22.219 -1.798 21.5 1 83.88 215 ILE A CA 1
ATOM 1687 C C . ILE A 1 215 ? -21.312 -1.275 20.391 1 83.88 215 ILE A C 1
ATOM 1689 O O . ILE A 1 215 ? -20.156 -1.682 20.266 1 83.88 215 ILE A O 1
ATOM 1693 N N . ILE A 1 216 ? -21.922 -0.444 19.688 1 85.81 216 ILE A N 1
ATOM 1694 C CA . ILE A 1 216 ? -21.156 0.146 18.594 1 85.81 216 ILE A CA 1
ATOM 1695 C C . ILE A 1 216 ? -20.109 1.112 19.156 1 85.81 216 ILE A C 1
ATOM 1697 O O . ILE A 1 216 ? -20.422 1.953 20 1 85.81 216 ILE A O 1
ATOM 1701 N N . PRO A 1 217 ? -18.922 0.978 18.703 1 84.75 217 PRO A N 1
ATOM 1702 C CA . PRO A 1 217 ? -17.875 1.893 19.188 1 84.75 217 PRO A CA 1
ATOM 1703 C C . PRO A 1 217 ? -18.203 3.355 18.891 1 84.75 217 PRO A C 1
ATOM 1705 O O . PRO A 1 217 ? -18.797 3.666 17.859 1 84.75 217 PRO A O 1
ATOM 1708 N N . GLU A 1 218 ? -17.688 4.223 19.797 1 83.75 218 GLU A N 1
ATOM 1709 C CA . GLU A 1 218 ? -17.922 5.652 19.625 1 83.75 218 GLU A CA 1
ATOM 1710 C C . GLU A 1 218 ? -17.156 6.199 18.422 1 83.75 218 GLU A C 1
ATOM 1712 O O . GLU A 1 218 ? -16 5.809 18.188 1 83.75 218 GLU A O 1
ATOM 1717 N N . ARG A 1 219 ? -17.812 7.074 17.656 1 90.94 219 ARG A N 1
ATOM 1718 C CA . ARG A 1 219 ? -17.219 7.797 16.531 1 90.94 219 ARG A CA 1
ATOM 1719 C C . ARG A 1 219 ? -16.719 6.832 15.461 1 90.94 219 ARG A C 1
ATOM 1721 O O . ARG A 1 219 ? -15.672 7.059 14.852 1 90.94 219 ARG A O 1
ATOM 1728 N N . ARG A 1 220 ? -17.406 5.773 15.383 1 93 220 ARG A N 1
ATOM 1729 C CA . ARG A 1 220 ? -17.031 4.742 14.422 1 93 220 ARG A CA 1
ATOM 1730 C C . ARG A 1 220 ? -17.062 5.281 13 1 93 220 ARG A C 1
ATOM 1732 O O . ARG A 1 220 ? -16.156 5.016 12.211 1 93 220 ARG A O 1
ATOM 1739 N N . LEU A 1 221 ? -18.078 6.043 12.703 1 96.38 221 LEU A N 1
ATOM 1740 C CA . LEU A 1 221 ? -18.203 6.594 11.359 1 96.38 221 LEU A CA 1
ATOM 1741 C C . LEU A 1 221 ? -17.031 7.512 11.031 1 96.38 221 LEU A C 1
ATOM 1743 O O . LEU A 1 221 ? -16.469 7.441 9.938 1 96.38 221 LEU A O 1
ATOM 1747 N N . VAL A 1 222 ? -16.703 8.328 11.969 1 95.75 222 VAL A N 1
ATOM 1748 C CA . VAL A 1 222 ? -15.586 9.25 11.773 1 95.75 222 VAL A CA 1
ATOM 1749 C C . VAL A 1 222 ? -14.297 8.469 11.516 1 95.75 222 VAL A C 1
ATOM 1751 O O . VAL A 1 222 ? -13.516 8.82 10.625 1 95.75 222 VAL A O 1
ATOM 1754 N N . HIS A 1 223 ? -14.156 7.41 12.281 1 94.62 223 HIS A N 1
ATOM 1755 C CA . HIS A 1 223 ? -12.984 6.559 12.102 1 94.62 223 HIS A CA 1
ATOM 1756 C C . HIS A 1 223 ? -12.938 5.98 10.688 1 94.62 223 HIS A C 1
ATOM 1758 O O . HIS A 1 223 ? -11.883 5.973 10.047 1 94.62 223 HIS A O 1
ATOM 1764 N N . LEU A 1 224 ? -14.047 5.504 10.227 1 96.12 224 LEU A N 1
ATOM 1765 C CA . LEU A 1 224 ? -14.133 4.941 8.883 1 96.12 224 LEU A CA 1
ATOM 1766 C C . LEU A 1 224 ? -13.812 5.996 7.828 1 96.12 224 LEU A C 1
ATOM 1768 O O . LEU A 1 224 ? -13.07 5.73 6.883 1 96.12 224 LEU A O 1
ATOM 1772 N N . VAL A 1 225 ? -14.352 7.137 7.98 1 95.88 225 VAL A N 1
ATOM 1773 C CA . VAL A 1 225 ? -14.141 8.227 7.031 1 95.88 225 VAL A CA 1
ATOM 1774 C C . VAL A 1 225 ? -12.664 8.633 7.031 1 95.88 225 VAL A C 1
ATOM 1776 O O . VAL A 1 225 ? -12.094 8.914 5.973 1 95.88 225 VAL A O 1
ATOM 1779 N N . GLU A 1 226 ? -12.086 8.656 8.148 1 94.44 226 GLU A N 1
ATOM 1780 C CA . GLU A 1 226 ? -10.664 8.953 8.234 1 94.44 226 GLU A CA 1
ATOM 1781 C C . GLU A 1 226 ? -9.836 7.934 7.457 1 94.44 226 GLU A C 1
ATOM 1783 O O . GLU A 1 226 ? -8.867 8.289 6.793 1 94.44 226 GLU A O 1
ATOM 1788 N N . GLN A 1 227 ? -10.211 6.691 7.586 1 93.56 227 GLN A N 1
ATOM 1789 C CA . GLN A 1 227 ? -9.523 5.637 6.844 1 93.56 227 GLN A CA 1
ATOM 1790 C C . GLN A 1 227 ? -9.648 5.852 5.336 1 93.56 227 GLN A C 1
ATOM 1792 O O . GLN A 1 227 ? -8.695 5.625 4.59 1 93.56 227 GLN A O 1
ATOM 1797 N N . ALA A 1 228 ? -10.758 6.227 4.934 1 94.81 228 ALA A N 1
ATOM 1798 C CA . ALA A 1 228 ? -10.961 6.52 3.516 1 94.81 228 ALA A CA 1
ATOM 1799 C C . ALA A 1 228 ? -10.039 7.641 3.047 1 94.81 228 ALA A C 1
ATOM 1801 O O . ALA A 1 228 ? -9.438 7.547 1.975 1 94.81 228 ALA A O 1
ATOM 1802 N N . LEU A 1 229 ? -9.969 8.672 3.852 1 92.56 229 LEU A N 1
ATOM 1803 C CA . LEU A 1 229 ? -9.117 9.805 3.506 1 92.56 229 LEU A CA 1
ATOM 1804 C C . LEU A 1 229 ? -7.648 9.391 3.473 1 92.56 229 LEU A C 1
ATOM 1806 O O . LEU A 1 229 ? -6.883 9.867 2.629 1 92.56 229 LEU A O 1
ATOM 1810 N N . GLU A 1 230 ? -7.316 8.578 4.375 1 89.94 230 GLU A N 1
ATOM 1811 C CA . GLU A 1 230 ? -5.957 8.039 4.379 1 89.94 230 GLU A CA 1
ATOM 1812 C C . GLU A 1 230 ? -5.66 7.281 3.092 1 89.94 230 GLU A C 1
ATOM 1814 O O . GLU A 1 230 ? -4.586 7.434 2.508 1 89.94 230 GLU A O 1
ATOM 1819 N N . LEU A 1 231 ? -6.562 6.438 2.695 1 90.81 231 LEU A N 1
ATOM 1820 C CA . LEU A 1 231 ? -6.406 5.691 1.452 1 90.81 231 LEU A CA 1
ATOM 1821 C C . LEU A 1 231 ? -6.215 6.637 0.27 1 90.81 231 LEU A C 1
ATOM 1823 O O . LEU A 1 231 ? -5.355 6.402 -0.583 1 90.81 231 LEU A O 1
ATOM 1827 N N . GLN A 1 232 ? -7.004 7.66 0.202 1 90.5 232 GLN A N 1
ATOM 1828 C CA . GLN A 1 232 ? -6.926 8.633 -0.882 1 90.5 232 GLN A CA 1
ATOM 1829 C C . GLN A 1 232 ? -5.578 9.344 -0.883 1 90.5 232 GLN A C 1
ATOM 1831 O O . GLN A 1 232 ? -4.965 9.523 -1.938 1 90.5 232 GLN A O 1
ATOM 1836 N N . ARG A 1 233 ? -5.191 9.75 0.226 1 87.94 233 ARG A N 1
ATOM 1837 C CA . ARG A 1 233 ? -3.908 10.438 0.356 1 87.94 233 ARG A CA 1
ATOM 1838 C C . ARG A 1 233 ? -2.764 9.547 -0.113 1 87.94 233 ARG A C 1
ATOM 1840 O O . ARG A 1 233 ? -1.892 9.992 -0.863 1 87.94 233 ARG A O 1
ATOM 1847 N N . ASP A 1 234 ? -2.787 8.359 0.325 1 85 234 ASP A N 1
ATOM 1848 C CA . ASP A 1 234 ? -1.718 7.426 -0.002 1 85 234 ASP A CA 1
ATOM 1849 C C . ASP A 1 234 ? -1.678 7.141 -1.502 1 85 234 ASP A C 1
ATOM 1851 O O . ASP A 1 234 ? -0.615 6.852 -2.057 1 85 234 ASP A O 1
ATOM 1855 N N . ALA A 1 235 ? -2.764 7.23 -2.094 1 87 235 ALA A N 1
ATOM 1856 C CA . ALA A 1 235 ? -2.85 6.949 -3.525 1 87 235 ALA A CA 1
ATOM 1857 C C . ALA A 1 235 ? -2.461 8.18 -4.348 1 87 235 ALA A C 1
ATOM 1859 O O . ALA A 1 235 ? -2.248 8.078 -5.559 1 87 235 ALA A O 1
ATOM 1860 N N . CYS A 1 236 ? -2.391 9.281 -3.715 1 89.31 236 CYS A N 1
ATOM 1861 C CA . CYS A 1 236 ? -2.102 10.531 -4.414 1 89.31 236 CYS A CA 1
ATOM 1862 C C . CYS A 1 236 ? -0.6 10.711 -4.605 1 89.31 236 CYS A C 1
ATOM 1864 O O . CYS A 1 236 ? 0.112 11.055 -3.658 1 89.31 236 CYS A O 1
ATOM 1866 N N . ILE A 1 237 ? -0.017 10.656 -5.75 1 89.69 237 ILE A N 1
ATOM 1867 C CA . ILE A 1 237 ? 1.413 10.594 -6.027 1 89.69 237 ILE A CA 1
ATOM 1868 C C . ILE A 1 237 ? 2.023 11.984 -5.941 1 89.69 237 ILE A C 1
ATOM 1870 O O . ILE A 1 237 ? 3.244 12.133 -5.828 1 89.69 237 ILE A O 1
ATOM 1874 N N . PHE A 1 238 ? 1.23 13.078 -5.941 1 91.31 238 PHE A N 1
ATOM 1875 C CA . PHE A 1 238 ? 1.765 14.438 -5.918 1 91.31 238 PHE A CA 1
ATOM 1876 C C . PHE A 1 238 ? 1.518 15.094 -4.566 1 91.31 238 PHE A C 1
ATOM 1878 O O . PHE A 1 238 ? 1.781 16.281 -4.391 1 91.31 238 PHE A O 1
ATOM 1885 N N . HIS A 1 239 ? 0.986 14.281 -3.688 1 90.06 239 HIS A N 1
ATOM 1886 C CA . HIS A 1 239 ? 0.662 14.852 -2.383 1 90.06 239 HIS A CA 1
ATOM 1887 C C . HIS A 1 239 ? 1.92 15.312 -1.656 1 90.06 239 HIS A C 1
ATOM 1889 O O . HIS A 1 239 ? 2.828 14.516 -1.409 1 90.06 239 HIS A O 1
ATOM 1895 N N . ASN A 1 240 ? 2.037 16.641 -1.313 1 91.62 240 ASN A N 1
ATOM 1896 C CA . ASN A 1 240 ? 3.236 17.203 -0.706 1 91.62 240 ASN A CA 1
ATOM 1897 C C . ASN A 1 240 ? 2.891 18.266 0.336 1 91.62 240 ASN A C 1
ATOM 1899 O O . ASN A 1 240 ? 3.568 19.281 0.433 1 91.62 240 ASN A O 1
ATOM 1903 N N . SER A 1 241 ? 1.739 18.141 1.02 1 81.44 241 SER A N 1
ATOM 1904 C CA . SER A 1 241 ? 1.353 19.141 2.008 1 81.44 241 SER A CA 1
ATOM 1905 C C . SER A 1 241 ? 0.785 18.484 3.264 1 81.44 241 SER A C 1
ATOM 1907 O O . SER A 1 241 ? 0.344 17.328 3.225 1 81.44 241 SER A O 1
ATOM 1909 N N . LEU A 1 242 ? 1.188 19.094 4.48 1 65.12 242 LEU A N 1
ATOM 1910 C CA . LEU A 1 242 ? 0.616 18.641 5.746 1 65.12 242 LEU A CA 1
ATOM 1911 C C . LEU A 1 242 ? -0.902 18.781 5.734 1 65.12 242 LEU A C 1
ATOM 1913 O O . LEU A 1 242 ? -1.613 17.906 6.246 1 65.12 242 LEU A O 1
ATOM 1917 N N . VAL A 1 243 ? -1.295 20.109 5.469 1 56.03 243 VAL A N 1
ATOM 1918 C CA . VAL A 1 243 ? -2.682 20.547 5.621 1 56.03 243 VAL A CA 1
ATOM 1919 C C . VAL A 1 243 ? -3.482 20.156 4.383 1 56.03 243 VAL A C 1
ATOM 1921 O O . VAL A 1 243 ? -3.316 20.75 3.314 1 56.03 243 VAL A O 1
ATOM 1924 N N . GLY A 1 244 ? -3.123 19.141 3.713 1 55.06 244 GLY A N 1
ATOM 1925 C CA . GLY A 1 244 ? -3.949 19.188 2.518 1 55.06 244 GLY A CA 1
ATOM 1926 C C . GLY A 1 244 ? -5.434 19.219 2.82 1 55.06 244 GLY A C 1
ATOM 1927 O O . GLY A 1 244 ? -5.895 18.594 3.773 1 55.06 244 GLY A O 1
ATOM 1928 N N . ASP A 1 245 ? -6.031 20.438 2.67 1 66.62 245 ASP A N 1
ATOM 1929 C CA . ASP A 1 245 ? -7.477 20.625 2.705 1 66.62 245 ASP A CA 1
ATOM 1930 C C . ASP A 1 245 ? -8.195 19.453 2.018 1 66.62 245 ASP A C 1
ATOM 1932 O O . ASP A 1 245 ? -8.133 19.328 0.793 1 66.62 245 ASP A O 1
ATOM 1936 N N . MET A 1 246 ? -8.18 18.391 2.879 1 82.12 246 MET A N 1
ATOM 1937 C CA . MET A 1 246 ? -8.977 17.297 2.307 1 82.12 246 MET A CA 1
ATOM 1938 C C . MET A 1 246 ? -10.469 17.562 2.486 1 82.12 246 MET A C 1
ATOM 1940 O O . MET A 1 246 ? -10.883 18.156 3.486 1 82.12 246 MET A O 1
ATOM 1944 N N . SER A 1 247 ? -11.172 17.328 1.471 1 87.94 247 SER A N 1
ATOM 1945 C CA . SER A 1 247 ? -12.617 17.484 1.483 1 87.94 247 SER A CA 1
ATOM 1946 C C . SER A 1 247 ? -13.32 16.125 1.445 1 87.94 247 SER A C 1
ATOM 1948 O O . SER A 1 247 ? -12.812 15.172 0.852 1 87.94 247 SER A O 1
ATOM 1950 N N . LEU A 1 248 ? -14.422 16.031 2.125 1 92.5 248 LEU A N 1
ATOM 1951 C CA . LEU A 1 248 ? -15.211 14.797 2.104 1 92.5 248 LEU A CA 1
ATOM 1952 C C . LEU A 1 248 ? -16.062 14.719 0.843 1 92.5 248 LEU A C 1
ATOM 1954 O O . LEU A 1 248 ? -16.625 13.664 0.53 1 92.5 248 LEU A O 1
ATOM 1958 N N . TYR A 1 249 ? -16.125 15.812 0.12 1 89.31 249 TYR A N 1
ATOM 1959 C CA . TYR A 1 249 ? -17.047 15.875 -1.008 1 89.31 249 TYR A CA 1
ATOM 1960 C C . TYR A 1 249 ? -16.453 15.188 -2.232 1 89.31 249 TYR A C 1
ATOM 1962 O O . TYR A 1 249 ? -17.188 14.719 -3.104 1 89.31 249 TYR A O 1
ATOM 1970 N N . THR A 1 250 ? -15.141 15.172 -2.27 1 87.81 250 THR A N 1
ATOM 1971 C CA . THR A 1 250 ? -14.445 14.562 -3.4 1 87.81 250 THR A CA 1
ATOM 1972 C C . THR A 1 250 ? -13.195 13.828 -2.934 1 87.81 250 THR A C 1
ATOM 1974 O O . THR A 1 250 ? -12.648 14.133 -1.869 1 87.81 250 THR A O 1
ATOM 1977 N N . ASP A 1 251 ? -12.828 12.828 -3.803 1 89.62 251 ASP A N 1
ATOM 1978 C CA . ASP A 1 251 ? -11.578 12.148 -3.49 1 89.62 251 ASP A CA 1
ATOM 1979 C C . ASP A 1 251 ? -10.391 13.102 -3.615 1 89.62 251 ASP A C 1
ATOM 1981 O O . ASP A 1 251 ? -10.336 13.914 -4.539 1 89.62 251 ASP A O 1
ATOM 1985 N N . HIS A 1 252 ? -9.492 12.945 -2.75 1 88.56 252 HIS A N 1
ATOM 1986 C CA . HIS A 1 252 ? -8.32 13.82 -2.686 1 88.56 252 HIS A CA 1
ATOM 1987 C C . HIS A 1 252 ? -7.43 13.633 -3.906 1 88.56 252 HIS A C 1
ATOM 1989 O O . HIS A 1 252 ? -7.141 12.5 -4.305 1 88.56 252 HIS A O 1
ATOM 1995 N N . GLN A 1 253 ? -7.043 14.695 -4.527 1 85.88 253 GLN A N 1
ATOM 1996 C CA . GLN A 1 253 ? -6.137 14.688 -5.668 1 85.88 253 GLN A CA 1
ATOM 1997 C C . GLN A 1 253 ? -5.281 15.953 -5.699 1 85.88 253 GLN A C 1
ATOM 1999 O O . GLN A 1 253 ? -5.805 17.062 -5.621 1 85.88 253 GLN A O 1
ATOM 2004 N N . CYS A 1 254 ? -4 15.695 -5.723 1 87 254 CYS A N 1
ATOM 2005 C CA . CYS A 1 254 ? -3.072 16.812 -5.867 1 87 254 CYS A CA 1
ATOM 2006 C C . CYS A 1 254 ? -2.516 16.875 -7.285 1 87 254 CYS A C 1
ATOM 2008 O O . CYS A 1 254 ? -2.523 15.875 -8.008 1 87 254 CYS A O 1
ATOM 2010 N N . GLY A 1 255 ? -2.158 18.078 -7.625 1 86.81 255 GLY A N 1
ATOM 2011 C CA . GLY A 1 255 ? -1.536 18.266 -8.93 1 86.81 255 GLY A CA 1
ATOM 2012 C C . GLY A 1 255 ? -0.036 18.484 -8.844 1 86.81 255 GLY A C 1
ATOM 2013 O O . GLY A 1 255 ? 0.533 18.516 -7.754 1 86.81 255 GLY A O 1
ATOM 2014 N N . ARG A 1 256 ? 0.547 18.609 -9.953 1 90.19 256 ARG A N 1
ATOM 2015 C CA . ARG A 1 256 ? 1.983 18.828 -10.086 1 90.19 256 ARG A CA 1
ATOM 2016 C C . ARG A 1 256 ? 2.391 20.156 -9.453 1 90.19 256 ARG A C 1
ATOM 2018 O O . ARG A 1 256 ? 3.568 20.375 -9.164 1 90.19 256 ARG A O 1
ATOM 2025 N N . ASP A 1 257 ? 1.399 20.906 -9.281 1 89.19 257 ASP A N 1
ATOM 2026 C CA . ASP A 1 257 ? 1.659 22.234 -8.758 1 89.19 257 ASP A CA 1
ATOM 2027 C C . ASP A 1 257 ? 2.09 22.188 -7.293 1 89.19 257 ASP A C 1
ATOM 2029 O O . ASP A 1 257 ? 2.514 23.188 -6.727 1 89.19 257 ASP A O 1
ATOM 2033 N N . GLN A 1 258 ? 2.072 21.062 -6.711 1 90.56 258 GLN A N 1
ATOM 2034 C CA . GLN A 1 258 ? 2.494 20.906 -5.32 1 90.56 258 GLN A CA 1
ATOM 2035 C C . GLN A 1 258 ? 3.979 20.562 -5.23 1 90.56 258 GLN A C 1
ATOM 2037 O O . GLN A 1 258 ? 4.543 20.5 -4.137 1 90.56 258 GLN A O 1
ATOM 2042 N N . ILE A 1 259 ? 4.566 20.359 -6.332 1 94.88 259 ILE A N 1
ATOM 2043 C CA . ILE A 1 259 ? 5.984 20.031 -6.391 1 94.88 259 ILE A CA 1
ATOM 2044 C C . ILE A 1 259 ? 6.797 21.281 -6.68 1 94.88 259 ILE A C 1
ATOM 2046 O O . ILE A 1 259 ? 6.43 22.078 -7.551 1 94.88 259 ILE A O 1
ATOM 2050 N N . PRO A 1 260 ? 7.836 21.594 -5.918 1 95.94 260 PRO A N 1
ATOM 2051 C CA . PRO A 1 260 ? 8.656 22.766 -6.203 1 95.94 260 PRO A CA 1
ATOM 2052 C C . PRO A 1 260 ? 9.414 22.641 -7.523 1 95.94 260 PRO A C 1
ATOM 2054 O O . PRO A 1 260 ? 10.57 22.219 -7.539 1 95.94 260 PRO A O 1
ATOM 2057 N N . SER A 1 261 ? 8.82 23.125 -8.539 1 95.44 261 SER A N 1
ATOM 2058 C CA . SER A 1 261 ? 9.375 22.922 -9.875 1 95.44 261 SER A CA 1
ATOM 2059 C C . SER A 1 261 ? 9.719 24.234 -10.547 1 95.44 261 SER A C 1
ATOM 2061 O O . SER A 1 261 ? 10.219 24.25 -11.672 1 95.44 261 SER A O 1
ATOM 2063 N N . HIS A 1 262 ? 9.523 25.359 -9.875 1 95.75 262 HIS A N 1
ATOM 2064 C CA . HIS A 1 262 ? 9.781 26.656 -10.469 1 95.75 262 HIS A CA 1
ATOM 2065 C C . HIS A 1 262 ? 10.953 27.359 -9.781 1 95.75 262 HIS A C 1
ATOM 2067 O O . HIS A 1 262 ? 11.039 27.359 -8.555 1 95.75 262 HIS A O 1
ATOM 2073 N N . THR A 1 263 ? 11.828 27.906 -10.578 1 96.69 263 THR A N 1
ATOM 2074 C CA . THR A 1 263 ? 12.945 28.656 -10.023 1 96.69 263 THR A CA 1
ATOM 2075 C C . THR A 1 263 ? 12.469 29.969 -9.422 1 96.69 263 THR A C 1
ATOM 2077 O O . THR A 1 263 ? 11.961 30.844 -10.133 1 96.69 263 THR A O 1
ATOM 2080 N N . LEU A 1 264 ? 12.625 30.156 -8.211 1 96.06 264 LEU A N 1
ATOM 2081 C CA . LEU A 1 264 ? 12.195 31.375 -7.527 1 96.06 264 LEU A CA 1
ATOM 2082 C C . LEU A 1 264 ? 13.352 32.344 -7.402 1 96.06 264 LEU A C 1
ATOM 2084 O O . LEU A 1 264 ? 13.133 33.562 -7.367 1 96.06 264 LEU A O 1
ATOM 2088 N N . GLN A 1 265 ? 14.531 31.844 -7.266 1 97.5 265 GLN A N 1
ATOM 2089 C CA . GLN A 1 265 ? 15.719 32.688 -7.066 1 97.5 265 GLN A CA 1
ATOM 2090 C C . GLN A 1 265 ? 16.969 31.969 -7.562 1 97.5 265 GLN A C 1
ATOM 2092 O O . GLN A 1 265 ? 17.078 30.734 -7.48 1 97.5 265 GLN A O 1
ATOM 2097 N N . ILE A 1 266 ? 17.906 32.719 -8.094 1 98.31 266 ILE A N 1
ATOM 2098 C CA . ILE A 1 266 ? 19.219 32.219 -8.484 1 98.31 266 ILE A CA 1
ATOM 2099 C C . ILE A 1 266 ? 20.297 32.906 -7.664 1 98.31 266 ILE A C 1
ATOM 2101 O O . ILE A 1 266 ? 20.406 34.125 -7.691 1 98.31 266 ILE A O 1
ATOM 2105 N N . LEU A 1 267 ? 21.016 32.219 -6.906 1 98.25 267 LEU A N 1
ATOM 2106 C CA . LEU A 1 267 ? 22.109 32.75 -6.105 1 98.25 267 LEU A CA 1
ATOM 2107 C C . LEU A 1 267 ? 23.438 32.656 -6.852 1 98.25 267 LEU A C 1
ATOM 2109 O O . LEU A 1 267 ? 23.859 31.547 -7.227 1 98.25 267 LEU A O 1
ATOM 2113 N N . GLN A 1 268 ? 24.141 33.719 -6.969 1 97.25 268 GLN A N 1
ATOM 2114 C CA . GLN A 1 268 ? 25.312 33.781 -7.836 1 97.25 268 GLN A CA 1
ATOM 2115 C C . GLN A 1 268 ? 26.531 34.344 -7.09 1 97.25 268 GLN A C 1
ATOM 2117 O O . GLN A 1 268 ? 27.422 34.938 -7.699 1 97.25 268 GLN A O 1
ATOM 2122 N N . GLU A 1 269 ? 26.578 34.188 -5.863 1 96.94 269 GLU A N 1
ATOM 2123 C CA . GLU A 1 269 ? 27.625 34.812 -5.059 1 96.94 269 GLU A CA 1
ATOM 2124 C C . GLU A 1 269 ? 28.922 34 -5.098 1 96.94 269 GLU A C 1
ATOM 2126 O O . GLU A 1 269 ? 29.984 34.5 -4.758 1 96.94 269 GLU A O 1
ATOM 2131 N N . HIS A 1 270 ? 28.891 32.75 -5.426 1 96.75 270 HIS A N 1
ATOM 2132 C CA . HIS A 1 270 ? 30.094 31.953 -5.59 1 96.75 270 HIS A CA 1
ATOM 2133 C C . HIS A 1 270 ? 30.812 32.281 -6.898 1 96.75 270 HIS A C 1
ATOM 2135 O O . HIS A 1 270 ? 30.156 32.625 -7.891 1 96.75 270 HIS A O 1
ATOM 2141 N N . SER A 1 271 ? 32.125 32.125 -6.934 1 96.06 271 SER A N 1
ATOM 2142 C CA . SER A 1 271 ? 32.875 32.469 -8.125 1 96.06 271 SER A CA 1
ATOM 2143 C C . SER A 1 271 ? 33.375 31.219 -8.859 1 96.06 271 SER A C 1
ATOM 2145 O O . SER A 1 271 ? 34.125 31.312 -9.82 1 96.06 271 SER A O 1
ATOM 2147 N N . ASP A 1 272 ? 33.031 30.094 -8.406 1 96.62 272 ASP A N 1
ATOM 2148 C CA . ASP A 1 272 ? 33.375 28.812 -9 1 96.62 272 ASP A CA 1
ATOM 2149 C C . ASP A 1 272 ? 32.25 27.797 -8.867 1 96.62 272 ASP A C 1
ATOM 2151 O O . ASP A 1 272 ? 31.141 28.141 -8.43 1 96.62 272 ASP A O 1
ATOM 2155 N N . GLU A 1 273 ? 32.5 26.609 -9.336 1 95.5 273 GLU A N 1
ATOM 2156 C CA . GLU A 1 273 ? 31.516 25.531 -9.242 1 95.5 273 GLU A CA 1
ATOM 2157 C C . GLU A 1 273 ? 31.062 25.344 -7.801 1 95.5 273 GLU A C 1
ATOM 2159 O O . GLU A 1 273 ? 31.859 25.406 -6.867 1 95.5 273 GLU A O 1
ATOM 2164 N N . VAL A 1 274 ? 29.797 25.188 -7.66 1 96.44 274 VAL A N 1
ATOM 2165 C CA . VAL A 1 274 ? 29.25 24.844 -6.352 1 96.44 274 VAL A CA 1
ATOM 2166 C C . VAL A 1 274 ? 29.078 23.328 -6.238 1 96.44 274 VAL A C 1
ATOM 2168 O O . VAL A 1 274 ? 28.344 22.719 -7.02 1 96.44 274 VAL A O 1
ATOM 2171 N N . TRP A 1 275 ? 29.641 22.703 -5.211 1 93.75 275 TRP A N 1
ATOM 2172 C CA . TRP A 1 275 ? 29.75 21.25 -5.172 1 93.75 275 TRP A CA 1
ATOM 2173 C C . TRP A 1 275 ? 28.734 20.656 -4.211 1 93.75 275 TRP A C 1
ATOM 2175 O O . TRP A 1 275 ? 28.297 19.516 -4.398 1 93.75 275 TRP A O 1
ATOM 2185 N N . PHE A 1 276 ? 28.484 21.438 -3.193 1 94.44 276 PHE A N 1
ATOM 2186 C CA . PHE A 1 276 ? 27.641 20.844 -2.164 1 94.44 276 PHE A CA 1
ATOM 2187 C C . PHE A 1 276 ? 26.766 21.906 -1.501 1 94.44 276 PHE A C 1
ATOM 2189 O O . PHE A 1 276 ? 27.188 23.062 -1.35 1 94.44 276 PHE A O 1
ATOM 2196 N N . LEU A 1 277 ? 25.578 21.516 -1.156 1 96.94 277 LEU A N 1
ATOM 2197 C CA . LEU A 1 277 ? 24.734 22.391 -0.346 1 96.94 277 LEU A CA 1
ATOM 2198 C C . LEU A 1 277 ? 23.812 21.578 0.555 1 96.94 277 LEU A C 1
ATOM 2200 O O . LEU A 1 277 ? 23.516 20.422 0.26 1 96.94 277 LEU A O 1
ATOM 2204 N N . GLN A 1 278 ? 23.438 22.188 1.641 1 97.75 278 GLN A N 1
ATOM 2205 C CA . GLN A 1 278 ? 22.578 21.516 2.607 1 97.75 278 GLN A CA 1
ATOM 2206 C C . GLN A 1 278 ? 21.797 22.531 3.457 1 97.75 278 GLN A C 1
ATOM 2208 O O . GLN A 1 278 ? 22.375 23.484 3.975 1 97.75 278 GLN A O 1
ATOM 2213 N N . PHE A 1 279 ? 20.531 22.234 3.568 1 98.31 279 PHE A N 1
ATOM 2214 C CA . PHE A 1 279 ? 19.719 23.016 4.488 1 98.31 279 PHE A CA 1
ATOM 2215 C C . PHE A 1 279 ? 20 22.625 5.934 1 98.31 279 PHE A C 1
ATOM 2217 O O . PHE A 1 279 ? 20.328 21.469 6.211 1 98.31 279 PHE A O 1
ATOM 2224 N N . SER A 1 280 ? 19.875 23.625 6.801 1 98.19 280 SER A N 1
ATOM 2225 C CA . SER A 1 280 ? 19.891 23.312 8.227 1 98.19 280 SER A CA 1
ATOM 2226 C C . SER A 1 280 ? 18.672 22.484 8.625 1 98.19 280 SER A C 1
ATOM 2228 O O . SER A 1 280 ? 17.703 22.375 7.863 1 98.19 280 SER A O 1
ATOM 2230 N N . HIS A 1 281 ? 18.734 21.906 9.812 1 96.06 281 HIS A N 1
ATOM 2231 C CA . HIS A 1 281 ? 17.656 21.047 10.258 1 96.06 281 HIS A CA 1
ATOM 2232 C C . HIS A 1 281 ? 16.359 21.828 10.461 1 96.06 281 HIS A C 1
ATOM 2234 O O . HIS A 1 281 ? 15.273 21.328 10.172 1 96.06 281 HIS A O 1
ATOM 2240 N N . ASN A 1 282 ? 16.484 23.016 10.891 1 96.12 282 ASN A N 1
ATOM 2241 C CA . ASN A 1 282 ? 15.297 23.828 11.125 1 96.12 282 ASN A CA 1
ATOM 2242 C C . ASN A 1 282 ? 14.836 24.531 9.852 1 96.12 282 ASN A C 1
ATOM 2244 O O . ASN A 1 282 ? 13.828 25.234 9.859 1 96.12 282 ASN A O 1
ATOM 2248 N N . GLY A 1 283 ? 15.602 24.438 8.797 1 97.38 283 GLY A N 1
ATOM 2249 C CA . GLY A 1 283 ? 15.211 24.953 7.496 1 97.38 283 GLY A CA 1
ATOM 2250 C C . GLY A 1 283 ? 15.445 26.438 7.348 1 97.38 283 GLY A C 1
ATOM 2251 O O . GLY A 1 283 ? 15.07 27.031 6.336 1 97.38 283 GLY A O 1
ATOM 2252 N N . LYS A 1 284 ? 16.125 27.016 8.234 1 97.62 284 LYS A N 1
ATOM 2253 C CA . LYS A 1 284 ? 16.281 28.469 8.25 1 97.62 284 LYS A CA 1
ATOM 2254 C C . LYS A 1 284 ? 17.562 28.891 7.535 1 97.62 284 LYS A C 1
ATOM 2256 O O . LYS A 1 284 ? 17.734 30.078 7.215 1 97.62 284 LYS A O 1
ATOM 2261 N N . TYR A 1 285 ? 18.438 27.984 7.375 1 98.5 285 TYR A N 1
ATOM 2262 C CA . TYR A 1 285 ? 19.703 28.297 6.727 1 98.5 285 TYR A CA 1
ATOM 2263 C C . TYR A 1 285 ? 20.031 27.297 5.621 1 98.5 285 TYR A C 1
ATOM 2265 O O . TYR A 1 285 ? 19.5 26.188 5.613 1 98.5 285 TYR A O 1
ATOM 2273 N N . LEU A 1 286 ? 20.781 27.75 4.715 1 98.62 286 LEU A N 1
ATOM 2274 C CA . LEU A 1 286 ? 21.391 26.922 3.68 1 98.62 286 LEU A CA 1
ATOM 2275 C C . LEU A 1 286 ? 22.891 27.172 3.604 1 98.62 286 LEU A C 1
ATOM 2277 O O . LEU A 1 286 ? 23.344 28.328 3.613 1 98.62 286 LEU A O 1
ATOM 2281 N N . ALA A 1 287 ? 23.641 26.125 3.654 1 98.69 287 ALA A N 1
ATOM 2282 C CA . ALA A 1 287 ? 25.094 26.234 3.459 1 98.69 287 ALA A CA 1
ATOM 2283 C C . ALA A 1 287 ? 25.5 25.703 2.094 1 98.69 287 ALA A C 1
ATOM 2285 O O . ALA A 1 287 ? 25.062 24.625 1.681 1 98.69 287 ALA A O 1
ATOM 2286 N N . SER A 1 288 ? 26.266 26.422 1.406 1 98.31 288 SER A N 1
ATOM 2287 C CA . SER A 1 288 ? 26.766 25.984 0.106 1 98.31 288 SER A CA 1
ATOM 2288 C C . SER A 1 288 ? 28.297 26.016 0.069 1 98.31 288 SER A C 1
ATOM 2290 O O . SER A 1 288 ? 28.922 26.953 0.571 1 98.31 288 SER A O 1
ATOM 2292 N N . ALA A 1 289 ? 28.859 24.969 -0.426 1 96.81 289 ALA A N 1
ATOM 2293 C CA . ALA A 1 289 ? 30.312 24.812 -0.577 1 96.81 289 ALA A CA 1
ATOM 2294 C C . ALA A 1 289 ? 30.703 24.828 -2.049 1 96.81 289 ALA A C 1
ATOM 2296 O O . ALA A 1 289 ? 30.047 24.203 -2.885 1 96.81 289 ALA A O 1
ATOM 2297 N N . SER A 1 290 ? 31.781 25.469 -2.32 1 95 290 SER A N 1
ATOM 2298 C CA . SER A 1 290 ? 32.156 25.719 -3.707 1 95 290 SER A CA 1
ATOM 2299 C C . SER A 1 290 ? 33.656 25.422 -3.926 1 95 290 SER A C 1
ATOM 2301 O O . SER A 1 290 ? 34.375 25.219 -2.965 1 95 290 SER A O 1
ATOM 2303 N N . GLY A 1 291 ? 34 25.391 -5.156 1 94.25 291 GLY A N 1
ATOM 2304 C CA . GLY A 1 291 ? 35.406 25.266 -5.551 1 94.25 291 GLY A CA 1
ATOM 2305 C C . GLY A 1 291 ? 36.219 26.516 -5.289 1 94.25 291 GLY A C 1
ATOM 2306 O O . GLY A 1 291 ? 37.438 26.484 -5.316 1 94.25 291 GLY A O 1
ATOM 2307 N N . ASP A 1 292 ? 35.594 27.594 -4.957 1 94.31 292 ASP A N 1
ATOM 2308 C CA . ASP A 1 292 ? 36.312 28.859 -4.695 1 94.31 292 ASP A CA 1
ATOM 2309 C C . ASP A 1 292 ? 36.844 28.891 -3.27 1 94.31 292 ASP A C 1
ATOM 2311 O O . ASP A 1 292 ? 37.312 29.938 -2.805 1 94.31 292 ASP A O 1
ATOM 2315 N N . HIS A 1 293 ? 36.688 27.844 -2.518 1 95.06 293 HIS A N 1
ATOM 2316 C CA . HIS A 1 293 ? 37.25 27.609 -1.188 1 95.06 293 HIS A CA 1
ATOM 2317 C C . HIS A 1 293 ? 36.469 28.391 -0.126 1 95.06 293 HIS A C 1
ATOM 2319 O O . HIS A 1 293 ? 36.969 28.625 0.968 1 95.06 293 HIS A O 1
ATOM 2325 N N . ILE A 1 294 ? 35.281 28.75 -0.542 1 96 294 ILE A N 1
ATOM 2326 C CA . ILE A 1 294 ? 34.438 29.484 0.396 1 96 294 ILE A CA 1
ATOM 2327 C C . ILE A 1 294 ? 33.125 28.719 0.633 1 96 294 ILE A C 1
ATOM 2329 O O . ILE A 1 294 ? 32.625 28.047 -0.271 1 96 294 ILE A O 1
ATOM 2333 N N . VAL A 1 295 ? 32.688 28.766 1.856 1 97.94 295 VAL A N 1
ATOM 2334 C CA . VAL A 1 295 ? 31.328 28.328 2.189 1 97.94 295 VAL A CA 1
ATOM 2335 C C . VAL A 1 295 ? 30.453 29.531 2.51 1 97.94 295 VAL A C 1
ATOM 2337 O O . VAL A 1 295 ? 30.875 30.438 3.221 1 97.94 295 VAL A O 1
ATOM 2340 N N . ILE A 1 296 ? 29.328 29.578 1.943 1 98.56 296 ILE A N 1
ATOM 2341 C CA . ILE A 1 296 ? 28.391 30.672 2.225 1 98.56 296 ILE A CA 1
ATOM 2342 C C . ILE A 1 296 ? 27.203 30.141 3.02 1 98.56 296 ILE A C 1
ATOM 2344 O O . ILE A 1 296 ? 26.641 29.094 2.68 1 98.56 296 ILE A O 1
ATOM 2348 N N . ILE A 1 297 ? 26.875 30.812 4.07 1 98.69 297 ILE A N 1
ATOM 2349 C CA . ILE A 1 297 ? 25.641 30.562 4.812 1 98.69 297 ILE A CA 1
ATOM 2350 C C . ILE A 1 297 ? 24.547 31.531 4.359 1 98.69 297 ILE A C 1
ATOM 2352 O O . ILE A 1 297 ? 24.719 32.75 4.465 1 98.69 297 ILE A O 1
ATOM 2356 N N . TRP A 1 298 ? 23.5 30.969 3.873 1 98.62 298 TRP A N 1
ATOM 2357 C CA . TRP A 1 298 ? 22.344 31.75 3.443 1 98.62 298 TRP A CA 1
ATOM 2358 C C . TRP A 1 298 ? 21.234 31.703 4.492 1 98.62 298 TRP A C 1
ATOM 2360 O O . TRP A 1 298 ? 20.984 30.656 5.09 1 98.62 298 TRP A O 1
ATOM 2370 N N . GLU A 1 299 ? 20.594 32.781 4.633 1 98.25 299 GLU A N 1
ATOM 2371 C CA . GLU A 1 299 ? 19.406 32.844 5.492 1 98.25 299 GLU A CA 1
ATOM 2372 C C . GLU A 1 299 ? 18.125 32.812 4.668 1 98.25 299 GLU A C 1
ATOM 2374 O O . GLU A 1 299 ? 18.016 33.5 3.656 1 98.25 299 GLU A O 1
ATOM 2379 N N . VAL A 1 300 ? 17.266 31.984 5.078 1 97.81 300 VAL A N 1
ATOM 2380 C CA . VAL A 1 300 ? 15.953 31.922 4.445 1 97.81 300 VAL A CA 1
ATOM 2381 C C . VAL A 1 300 ? 15 32.906 5.129 1 97.81 300 VAL A C 1
ATOM 2383 O O . VAL A 1 300 ? 14.555 32.656 6.254 1 97.81 300 VAL A O 1
ATOM 2386 N N . ASN A 1 301 ? 14.578 33.844 4.441 1 95.81 301 ASN A N 1
ATOM 2387 C CA . ASN A 1 301 ? 13.703 34.875 5.004 1 95.81 301 ASN A CA 1
ATOM 2388 C C . ASN A 1 301 ? 12.25 34.406 5.031 1 95.81 301 ASN A C 1
ATOM 2390 O O . ASN A 1 301 ? 11.906 33.375 4.43 1 95.81 301 ASN A O 1
ATOM 2394 N N . SER A 1 302 ? 11.383 35.094 5.73 1 91.62 302 SER A N 1
ATOM 2395 C CA . SER A 1 302 ? 9.977 34.75 5.906 1 91.62 302 SER A CA 1
ATOM 2396 C C . SER A 1 302 ? 9.242 34.75 4.57 1 91.62 302 SER A C 1
ATOM 2398 O O . SER A 1 302 ? 8.266 34 4.398 1 91.62 302 SER A O 1
ATOM 2400 N N . ASP A 1 303 ? 9.766 35.5 3.639 1 89.69 303 ASP A N 1
ATOM 2401 C CA . ASP A 1 303 ? 9.102 35.562 2.338 1 89.69 303 ASP A CA 1
ATOM 2402 C C . ASP A 1 303 ? 9.617 34.469 1.41 1 89.69 303 ASP A C 1
ATOM 2404 O O . ASP A 1 303 ? 9.219 34.406 0.246 1 89.69 303 ASP A O 1
ATOM 2408 N N . GLY A 1 304 ? 10.523 33.75 1.916 1 90.88 304 GLY A N 1
ATOM 2409 C CA . GLY A 1 304 ? 11.039 32.625 1.134 1 90.88 304 GLY A CA 1
ATOM 2410 C C . GLY A 1 304 ? 12.289 32.969 0.354 1 90.88 304 GLY A C 1
ATOM 2411 O O . GLY A 1 304 ? 12.891 32.094 -0.288 1 90.88 304 GLY A O 1
ATOM 2412 N N . ARG A 1 305 ? 12.719 34.219 0.438 1 94.94 305 ARG A N 1
ATOM 2413 C CA . ARG A 1 305 ? 13.914 34.625 -0.287 1 94.94 305 ARG A CA 1
ATOM 2414 C C . ARG A 1 305 ? 15.172 34.375 0.528 1 94.94 305 ARG A C 1
ATOM 2416 O O . ARG A 1 305 ? 15.133 34.344 1.76 1 94.94 305 ARG A O 1
ATOM 2423 N N . PHE A 1 306 ? 16.219 34.188 -0.194 1 97.94 306 PHE A N 1
ATOM 2424 C CA . PHE A 1 306 ? 17.5 33.875 0.43 1 97.94 306 PHE A CA 1
ATOM 2425 C C . PHE A 1 306 ? 18.406 35.094 0.445 1 97.94 306 PHE A C 1
ATOM 2427 O O . PHE A 1 306 ? 18.516 35.844 -0.55 1 97.94 306 PHE A O 1
ATOM 2434 N N . THR A 1 307 ? 19 35.344 1.553 1 98 307 THR A N 1
ATOM 2435 C CA . THR A 1 307 ? 20.016 36.406 1.679 1 98 307 THR A CA 1
ATOM 2436 C C . THR A 1 307 ? 21.312 35.844 2.229 1 98 307 THR A C 1
ATOM 2438 O O . THR A 1 307 ? 21.312 34.906 3.027 1 98 307 THR A O 1
ATOM 2441 N N . LEU A 1 308 ? 22.438 36.406 1.78 1 98 308 LEU A N 1
ATOM 2442 C CA . LEU A 1 308 ? 23.75 35.969 2.254 1 98 308 LEU A CA 1
ATOM 2443 C C . LEU A 1 308 ? 23.969 36.406 3.701 1 98 308 LEU A C 1
ATOM 2445 O O . LEU A 1 308 ? 23.906 37.594 4.02 1 98 308 LEU A O 1
ATOM 2449 N N . LYS A 1 309 ? 24.188 35.531 4.594 1 97.81 309 LYS A N 1
ATOM 2450 C CA . LYS A 1 309 ? 24.406 35.844 6.008 1 97.81 309 LYS A CA 1
ATOM 2451 C C . LYS A 1 309 ? 25.891 35.969 6.324 1 97.81 309 LYS A C 1
ATOM 2453 O O . LYS A 1 309 ? 26.328 36.969 6.891 1 97.81 309 LYS A O 1
ATOM 2458 N N . ASN A 1 310 ? 26.703 34.844 5.961 1 97.81 310 ASN A N 1
ATOM 2459 C CA . ASN A 1 310 ? 28.125 34.844 6.223 1 97.81 310 ASN A CA 1
ATOM 2460 C C . ASN A 1 310 ? 28.906 34.156 5.094 1 97.81 310 ASN A C 1
ATOM 2462 O O . ASN A 1 310 ? 28.375 33.25 4.434 1 97.81 310 ASN A O 1
ATOM 2466 N N . ARG A 1 311 ? 30.109 34.562 4.875 1 97.56 311 ARG A N 1
ATOM 2467 C CA . ARG A 1 311 ? 31.109 33.875 4.062 1 97.56 311 ARG A CA 1
ATOM 2468 C C . ARG A 1 311 ? 32.188 33.281 4.934 1 97.56 311 ARG A C 1
ATOM 2470 O O . ARG A 1 311 ? 32.875 33.969 5.691 1 97.56 311 ARG A O 1
ATOM 2477 N N . LEU A 1 312 ? 32.312 32.094 4.832 1 97.56 312 LEU A N 1
ATOM 2478 C CA . LEU A 1 312 ? 33.312 31.375 5.633 1 97.56 312 LEU A CA 1
ATOM 2479 C C . LEU A 1 312 ? 34.562 31.109 4.816 1 97.56 312 LEU A C 1
ATOM 2481 O O . LEU A 1 312 ? 34.562 30.25 3.932 1 97.56 312 LEU A O 1
ATOM 2485 N N . SER A 1 313 ? 35.562 31.828 5.172 1 95 313 SER A N 1
ATOM 2486 C CA . SER A 1 313 ? 36.844 31.703 4.469 1 95 313 SER A CA 1
ATOM 2487 C C . SER A 1 313 ? 37.938 31.125 5.383 1 95 313 SER A C 1
ATOM 2489 O O . SER A 1 313 ? 38.062 31.547 6.531 1 95 313 SER A O 1
ATOM 2491 N N . GLY A 1 314 ? 38.562 30.125 5.023 1 93.12 314 GLY A N 1
ATOM 2492 C CA . GLY A 1 314 ? 39.625 29.516 5.785 1 93.12 314 GLY A CA 1
ATOM 2493 C C . GLY A 1 314 ? 40.281 28.344 5.074 1 93.12 314 GLY A C 1
ATOM 2494 O O . GLY A 1 314 ? 41.469 28.109 5.219 1 93.12 314 GLY A O 1
ATOM 2495 N N . HIS A 1 315 ? 39.531 27.672 4.336 1 94.19 315 HIS A N 1
ATOM 2496 C CA . HIS A 1 315 ? 40.031 26.531 3.58 1 94.19 315 HIS A CA 1
ATOM 2497 C C . HIS A 1 315 ? 40.938 26.984 2.455 1 94.19 315 HIS A C 1
ATOM 2499 O O . HIS A 1 315 ? 40.75 28.047 1.879 1 94.19 315 HIS A O 1
ATOM 2505 N N . GLN A 1 316 ? 41.906 26.172 2.123 1 92.12 316 GLN A N 1
ATOM 2506 C CA . GLN A 1 316 ? 42.844 26.484 1.047 1 92.12 316 GLN A CA 1
ATOM 2507 C C . GLN A 1 316 ? 42.531 25.641 -0.194 1 92.12 316 GLN A C 1
ATOM 2509 O O . GLN A 1 316 ? 43.125 25.859 -1.251 1 92.12 316 GLN A O 1
ATOM 2514 N N . LYS A 1 317 ? 41.656 24.734 0.014 1 92 317 LYS A N 1
ATOM 2515 C CA . LYS A 1 317 ? 41.25 23.875 -1.087 1 92 317 LYS A CA 1
ATOM 2516 C C . LYS A 1 317 ? 39.719 23.859 -1.196 1 92 317 LYS A C 1
ATOM 2518 O O . LYS A 1 317 ? 39.031 24.484 -0.394 1 92 317 LYS A O 1
ATOM 2523 N N . SER A 1 318 ? 39.312 23.156 -2.268 1 91.19 318 SER A N 1
ATOM 2524 C CA . SER A 1 318 ? 37.875 23.062 -2.504 1 91.19 318 SER A CA 1
ATOM 2525 C C . SER A 1 318 ? 37.188 22.312 -1.371 1 91.19 318 SER A C 1
ATOM 2527 O O . SER A 1 318 ? 37.75 21.406 -0.776 1 91.19 318 SER A O 1
ATOM 2529 N N . ILE A 1 319 ? 36 22.703 -1.092 1 92.31 319 ILE A N 1
ATOM 2530 C CA . ILE A 1 319 ? 35.219 22.094 -0.022 1 92.31 319 ILE A CA 1
ATOM 2531 C C . ILE A 1 319 ? 34.156 21.156 -0.618 1 92.31 319 ILE A C 1
ATOM 2533 O O . ILE A 1 319 ? 33.375 21.562 -1.467 1 92.31 319 ILE A O 1
ATOM 2537 N N . PHE A 1 320 ? 34.062 19.938 -0.113 1 88.38 320 PHE A N 1
ATOM 2538 C CA . PHE A 1 320 ? 33.188 18.969 -0.779 1 88.38 320 PHE A CA 1
ATOM 2539 C C . PHE A 1 320 ? 32.031 18.578 0.121 1 88.38 320 PHE A C 1
ATOM 2541 O O . PHE A 1 320 ? 31.094 17.922 -0.328 1 88.38 320 PHE A O 1
ATOM 2548 N N . HIS A 1 321 ? 32.156 19.031 1.438 1 91.31 321 HIS A N 1
ATOM 2549 C CA . HIS A 1 321 ? 31.094 18.578 2.342 1 91.31 321 HIS A CA 1
ATOM 2550 C C . HIS A 1 321 ? 30.859 19.594 3.459 1 91.31 321 HIS A C 1
ATOM 2552 O O . HIS A 1 321 ? 31.812 20.203 3.949 1 91.31 321 HIS A O 1
ATOM 2558 N N . VAL A 1 322 ? 29.609 19.734 3.82 1 95.38 322 VAL A N 1
ATOM 2559 C CA . VAL A 1 322 ? 29.219 20.531 4.984 1 95.38 322 VAL A CA 1
ATOM 2560 C C . VAL A 1 322 ? 28.234 19.734 5.844 1 95.38 322 VAL A C 1
ATOM 2562 O O . VAL A 1 322 ? 27.484 18.891 5.332 1 95.38 322 VAL A O 1
ATOM 2565 N N . SER A 1 323 ? 28.266 19.922 7.129 1 95.88 323 SER A N 1
ATOM 2566 C CA . SER A 1 323 ? 27.359 19.25 8.047 1 95.88 323 SER A CA 1
ATOM 2567 C C . SER A 1 323 ? 26.922 20.172 9.18 1 95.88 323 SER A C 1
ATOM 2569 O O . SER A 1 323 ? 27.75 20.75 9.867 1 95.88 323 SER A O 1
ATOM 2571 N N . TRP A 1 324 ? 25.656 20.234 9.352 1 97.44 324 TRP A N 1
ATOM 2572 C CA . TRP A 1 324 ? 25.109 21.062 10.414 1 97.44 324 TRP A CA 1
ATOM 2573 C C . TRP A 1 324 ? 25.109 20.328 11.742 1 97.44 324 TRP A C 1
ATOM 2575 O O . TRP A 1 324 ? 24.797 19.125 11.797 1 97.44 324 TRP A O 1
ATOM 2585 N N . SER A 1 325 ? 25.422 21.078 12.742 1 97.69 325 SER A N 1
ATOM 2586 C CA . SER A 1 325 ? 25.25 20.516 14.078 1 97.69 325 SER A CA 1
ATOM 2587 C C . SER A 1 325 ? 23.766 20.266 14.383 1 97.69 325 SER A C 1
ATOM 2589 O O . SER A 1 325 ? 22.891 20.891 13.789 1 97.69 325 SER A O 1
ATOM 2591 N N . PRO A 1 326 ? 23.5 19.375 15.297 1 96.06 326 PRO A N 1
ATOM 2592 C CA . PRO A 1 326 ? 22.109 19.031 15.586 1 96.06 326 PRO A CA 1
ATOM 2593 C C . PRO A 1 326 ? 21.281 20.266 15.977 1 96.06 326 PRO A C 1
ATOM 2595 O O . PRO A 1 326 ? 20.078 20.328 15.68 1 96.06 326 PRO A O 1
ATOM 2598 N N . ASP A 1 327 ? 21.891 21.266 16.562 1 96.25 327 ASP A N 1
ATOM 2599 C CA . ASP A 1 327 ? 21.172 22.453 17.016 1 96.25 327 ASP A CA 1
ATOM 2600 C C . ASP A 1 327 ? 21.25 23.562 15.969 1 96.25 327 ASP A C 1
ATOM 2602 O O . ASP A 1 327 ? 20.75 24.672 16.188 1 96.25 327 ASP A O 1
ATOM 2606 N N . ASP A 1 328 ? 21.953 23.406 14.93 1 97.56 328 ASP A N 1
ATOM 2607 C CA . ASP A 1 328 ? 22.078 24.297 13.773 1 97.56 328 ASP A CA 1
ATOM 2608 C C . ASP A 1 328 ? 22.891 25.547 14.125 1 97.56 328 ASP A C 1
ATOM 2610 O O . ASP A 1 328 ? 22.844 26.531 13.391 1 97.56 328 ASP A O 1
ATOM 2614 N N . LEU A 1 329 ? 23.578 25.5 15.203 1 97.75 329 LEU A N 1
ATOM 2615 C CA . LEU A 1 329 ? 24.328 26.672 15.641 1 97.75 329 LEU A CA 1
ATOM 2616 C C . LEU A 1 329 ? 25.766 26.625 15.109 1 97.75 329 LEU A C 1
ATOM 2618 O O . LEU A 1 329 ? 26.469 27.641 15.125 1 97.75 329 LEU A O 1
ATOM 2622 N N . GLN A 1 330 ? 26.141 25.469 14.727 1 98.19 330 GLN A N 1
ATOM 2623 C CA . GLN A 1 330 ? 27.5 25.297 14.203 1 98.19 330 GLN A CA 1
ATOM 2624 C C . GLN A 1 330 ? 27.5 24.531 12.883 1 98.19 330 GLN A C 1
ATOM 2626 O O . GLN A 1 330 ? 26.531 23.828 12.578 1 98.19 330 GLN A O 1
ATOM 2631 N N . LEU A 1 331 ? 28.547 24.766 12.125 1 98 331 LEU A N 1
ATOM 2632 C CA . LEU A 1 331 ? 28.703 24.125 10.828 1 98 331 LEU A CA 1
ATOM 2633 C C . LEU A 1 331 ? 30.078 23.484 10.695 1 98 331 LEU A C 1
ATOM 2635 O O . LEU A 1 331 ? 31.094 24.094 11.062 1 98 331 LEU A O 1
ATOM 2639 N N . LEU A 1 332 ? 30.062 22.25 10.281 1 96.94 332 LEU A N 1
ATOM 2640 C CA . LEU A 1 332 ? 31.297 21.547 9.977 1 96.94 332 LEU A CA 1
ATOM 2641 C C . LEU A 1 332 ? 31.578 21.562 8.477 1 96.94 332 LEU A C 1
ATOM 2643 O O . LEU A 1 332 ? 30.672 21.312 7.676 1 96.94 332 LEU A O 1
ATOM 2647 N N . THR A 1 333 ? 32.75 21.938 8.062 1 96.31 333 THR A N 1
ATOM 2648 C CA . THR A 1 333 ? 33.156 21.906 6.656 1 96.31 333 THR A CA 1
ATOM 2649 C C . THR A 1 333 ? 34.375 21.031 6.461 1 96.31 333 THR A C 1
ATOM 2651 O O . THR A 1 333 ? 35.281 21 7.312 1 96.31 333 THR A O 1
ATOM 2654 N N . CYS A 1 334 ? 34.375 20.328 5.418 1 91.94 334 CYS A N 1
ATOM 2655 C CA . CYS A 1 334 ? 35.5 19.453 5.078 1 91.94 334 CYS A CA 1
ATOM 2656 C C . CYS A 1 334 ? 36.062 19.797 3.701 1 91.94 334 CYS A C 1
ATOM 2658 O O . CYS A 1 334 ? 35.312 19.781 2.711 1 91.94 334 CYS A O 1
ATOM 2660 N N . GLY A 1 335 ? 37.344 20.094 3.623 1 87.75 335 GLY A N 1
ATOM 2661 C CA . GLY A 1 335 ? 38 20.375 2.363 1 87.75 335 GLY A CA 1
ATOM 2662 C C . GLY A 1 335 ? 38.688 19.141 1.758 1 87.75 335 GLY A C 1
ATOM 2663 O O . GLY A 1 335 ? 38.938 18.156 2.455 1 87.75 335 GLY A O 1
ATOM 2664 N N . VAL A 1 336 ? 38.906 19.203 0.5 1 85 336 VAL A N 1
ATOM 2665 C CA . VAL A 1 336 ? 39.562 18.109 -0.195 1 85 336 VAL A CA 1
ATOM 2666 C C . VAL A 1 336 ? 41 18 0.284 1 85 336 VAL A C 1
ATOM 2668 O O . VAL A 1 336 ? 41.781 18.953 0.159 1 85 336 VAL A O 1
ATOM 2671 N N . GLN A 1 337 ? 41.312 16.766 0.799 1 80.12 337 GLN A N 1
ATOM 2672 C CA . GLN A 1 337 ? 42.656 16.469 1.256 1 80.12 337 GLN A CA 1
ATOM 2673 C C . GLN A 1 337 ? 43.188 17.531 2.219 1 80.12 337 GLN A C 1
ATOM 2675 O O . GLN A 1 337 ? 44.344 17.969 2.127 1 80.12 337 GLN A O 1
ATOM 2680 N N . GLU A 1 338 ? 42.312 18.047 2.975 1 82.56 338 GLU A N 1
ATOM 2681 C CA . GLU A 1 338 ? 42.625 19.094 3.928 1 82.56 338 GLU A CA 1
ATOM 2682 C C . GLU A 1 338 ? 42 18.828 5.289 1 82.56 338 GLU A C 1
ATOM 2684 O O . GLU A 1 338 ? 41.688 17.688 5.617 1 82.56 338 GLU A O 1
ATOM 2689 N N . THR A 1 339 ? 42 19.891 6.113 1 88.62 339 THR A N 1
ATOM 2690 C CA . THR A 1 339 ? 41.469 19.859 7.473 1 88.62 339 THR A CA 1
ATOM 2691 C C . THR A 1 339 ? 39.969 20.094 7.48 1 88.62 339 THR A C 1
ATOM 2693 O O . THR A 1 339 ? 39.375 20.5 6.465 1 88.62 339 THR A O 1
ATOM 2696 N N . ALA A 1 340 ? 39.344 19.672 8.555 1 94.88 340 ALA A N 1
ATOM 2697 C CA . ALA A 1 340 ? 37.969 20.047 8.82 1 94.88 340 ALA A CA 1
ATOM 2698 C C . ALA A 1 340 ? 37.906 21.266 9.734 1 94.88 340 ALA A C 1
ATOM 2700 O O . ALA A 1 340 ? 38.781 21.469 10.578 1 94.88 340 ALA A O 1
ATOM 2701 N N . ARG A 1 341 ? 36.938 22.094 9.484 1 97 341 ARG A N 1
ATOM 2702 C CA . ARG A 1 341 ? 36.781 23.297 10.281 1 97 341 ARG A CA 1
ATOM 2703 C C . ARG A 1 341 ? 35.375 23.391 10.852 1 97 341 ARG A C 1
ATOM 2705 O O . ARG A 1 341 ? 34.406 23.047 10.172 1 97 341 ARG A O 1
ATOM 2712 N N . ARG A 1 342 ? 35.344 23.797 12.039 1 97.94 342 ARG A N 1
ATOM 2713 C CA . ARG A 1 342 ? 34.062 24.047 12.719 1 97.94 342 ARG A CA 1
ATOM 2714 C C . ARG A 1 342 ? 33.812 25.547 12.844 1 97.94 342 ARG A C 1
ATOM 2716 O O . ARG A 1 342 ? 34.656 26.297 13.305 1 97.94 342 ARG A O 1
ATOM 2723 N N . TRP A 1 343 ? 32.594 25.969 12.508 1 98.25 343 TRP A N 1
ATOM 2724 C CA . TRP A 1 343 ? 32.25 27.391 12.438 1 98.25 343 TRP A CA 1
ATOM 2725 C C . TRP A 1 343 ? 31.047 27.719 13.305 1 98.25 343 TRP A C 1
ATOM 2727 O O . TRP A 1 343 ? 30.141 26.891 13.445 1 98.25 343 TRP A O 1
ATOM 2737 N N . ASP A 1 344 ? 31.047 28.891 13.805 1 98.19 344 ASP A N 1
ATOM 2738 C CA . ASP A 1 344 ? 29.828 29.453 14.398 1 98.19 344 ASP A CA 1
ATOM 2739 C C . ASP A 1 344 ? 28.938 30.078 13.328 1 98.19 344 ASP A C 1
ATOM 2741 O O . ASP A 1 344 ? 29.359 30.938 12.57 1 98.19 344 ASP A O 1
ATOM 2745 N N . VAL A 1 345 ? 27.734 29.703 13.297 1 97.81 345 VAL A N 1
ATOM 2746 C CA . VAL A 1 345 ? 26.828 30.094 12.219 1 97.81 345 VAL A CA 1
ATOM 2747 C C . VAL A 1 345 ? 26.469 31.578 12.352 1 97.81 345 VAL A C 1
ATOM 2749 O O . VAL A 1 345 ? 26.375 32.281 11.352 1 97.81 345 VAL A O 1
ATOM 2752 N N . SER A 1 346 ? 26.25 32.062 13.523 1 97 346 SER A N 1
ATOM 2753 C CA . SER A 1 346 ? 25.812 33.438 13.758 1 97 346 SER A CA 1
ATOM 2754 C C . SER A 1 346 ? 26.922 34.438 13.438 1 97 346 SER A C 1
ATOM 2756 O O . SER A 1 346 ? 26.672 35.438 12.734 1 97 346 SER A O 1
ATOM 2758 N N . SER A 1 347 ? 28.125 34.156 13.844 1 96.94 347 SER A N 1
ATOM 2759 C CA . SER A 1 347 ? 29.219 35.125 13.695 1 96.94 347 SER A CA 1
ATOM 2760 C C . SER A 1 347 ? 30.031 34.844 12.438 1 96.94 347 SER A C 1
ATOM 2762 O O . SER A 1 347 ? 30.672 35.75 11.891 1 96.94 347 SER A O 1
ATOM 2764 N N . GLY A 1 348 ? 30.062 33.625 12.039 1 96.94 348 GLY A N 1
ATOM 2765 C CA . GLY A 1 348 ? 30.906 33.219 10.922 1 96.94 348 GLY A CA 1
ATOM 2766 C C . GLY A 1 348 ? 32.344 32.938 11.328 1 96.94 348 GLY A C 1
ATOM 2767 O O . GLY A 1 348 ? 33.188 32.719 10.469 1 96.94 348 GLY A O 1
ATOM 2768 N N . GLU A 1 349 ? 32.594 32.906 12.586 1 97.31 349 GLU A N 1
ATOM 2769 C CA . GLU A 1 349 ? 33.938 32.688 13.078 1 97.31 349 GLU A CA 1
ATOM 2770 C C . GLU A 1 349 ? 34.281 31.188 13.086 1 97.31 349 GLU A C 1
ATOM 2772 O O . GLU A 1 349 ? 33.438 30.344 13.422 1 97.31 349 GLU A O 1
ATOM 2777 N N . CYS A 1 350 ? 35.531 30.891 12.766 1 97.5 350 CYS A N 1
ATOM 2778 C CA . CYS A 1 350 ? 36.031 29.531 12.867 1 97.5 350 CYS A CA 1
ATOM 2779 C C . CYS A 1 350 ? 36.344 29.172 14.312 1 97.5 350 CYS A C 1
ATOM 2781 O O . CYS A 1 350 ? 37.219 29.781 14.938 1 97.5 350 CYS A O 1
ATOM 2783 N N . LEU A 1 351 ? 35.75 28.219 14.828 1 97.44 351 LEU A N 1
ATOM 2784 C CA . LEU A 1 351 ? 35.875 27.844 16.234 1 97.44 351 LEU A CA 1
ATOM 2785 C C . LEU A 1 351 ? 37.031 26.875 16.438 1 97.44 351 LEU A C 1
ATOM 2787 O O . LEU A 1 351 ? 37.688 26.906 17.484 1 97.44 351 LEU A O 1
ATOM 2791 N N . HIS A 1 352 ? 37.219 26 15.516 1 96.81 352 HIS A N 1
ATOM 2792 C CA . HIS A 1 352 ? 38.281 25 15.664 1 96.81 352 HIS A CA 1
ATOM 2793 C C . HIS A 1 352 ? 38.688 24.422 14.305 1 96.81 352 HIS A C 1
ATOM 2795 O O . HIS A 1 352 ? 37.844 24.359 13.391 1 96.81 352 HIS A O 1
ATOM 2801 N N . VAL A 1 353 ? 39.906 24.031 14.125 1 95.88 353 VAL A N 1
ATOM 2802 C CA . VAL A 1 353 ? 40.438 23.312 12.969 1 95.88 353 VAL A CA 1
ATOM 2803 C C . VAL A 1 353 ? 40.875 21.906 13.383 1 95.88 353 VAL A C 1
ATOM 2805 O O . VAL A 1 353 ? 41.656 21.75 14.32 1 95.88 353 VAL A O 1
ATOM 2808 N N . TYR A 1 354 ? 40.344 20.906 12.75 1 95.38 354 TYR A N 1
ATOM 2809 C CA . TYR A 1 354 ? 40.656 19.516 13.062 1 95.38 354 TYR A CA 1
ATOM 2810 C C . TYR A 1 354 ? 41.625 18.938 12.047 1 95.38 354 TYR A C 1
ATOM 2812 O O . TYR A 1 354 ? 41.406 19 10.836 1 95.38 354 TYR A O 1
ATOM 2820 N N . GLU A 1 355 ? 42.656 18.375 12.547 1 91.38 355 GLU A N 1
ATOM 2821 C CA . GLU A 1 355 ? 43.656 17.766 11.695 1 91.38 355 GLU A CA 1
ATOM 2822 C C . GLU A 1 355 ? 44.344 16.578 12.398 1 91.38 355 GLU A C 1
ATOM 2824 O O . GLU A 1 355 ? 44.438 16.562 13.625 1 91.38 355 GLU A O 1
ATOM 2829 N N . LYS A 1 356 ? 44.562 15.648 11.641 1 88.38 356 LYS A N 1
ATOM 2830 C CA . LYS A 1 356 ? 45.344 14.5 12.094 1 88.38 356 LYS A CA 1
ATOM 2831 C C . LYS A 1 356 ? 46.625 14.344 11.273 1 88.38 356 LYS A C 1
ATOM 2833 O O . LYS A 1 356 ? 46.594 14.406 10.039 1 88.38 356 LYS A O 1
ATOM 2838 N N . ASN A 1 357 ? 47.781 14.117 11.961 1 86.75 357 ASN A N 1
ATOM 2839 C CA . ASN A 1 357 ? 49.062 14.062 11.312 1 86.75 357 ASN A CA 1
ATOM 2840 C C . ASN A 1 357 ? 49.156 12.898 10.328 1 86.75 357 ASN A C 1
ATOM 2842 O O . ASN A 1 357 ? 48.875 11.758 10.688 1 86.75 357 ASN A O 1
ATOM 2846 N N . GLY A 1 358 ? 49.531 13.195 9.133 1 86.75 358 GLY A N 1
ATOM 2847 C CA . GLY A 1 358 ? 49.844 12.18 8.141 1 86.75 358 GLY A CA 1
ATOM 2848 C C . GLY A 1 358 ? 48.656 11.656 7.395 1 86.75 358 GLY A C 1
ATOM 2849 O O . GLY A 1 358 ? 48.781 10.844 6.477 1 86.75 358 GLY A O 1
ATOM 2850 N N . VAL A 1 359 ? 47.5 12.008 7.867 1 86.75 359 VAL A N 1
ATOM 2851 C CA . VAL A 1 359 ? 46.312 11.516 7.191 1 86.75 359 VAL A CA 1
ATOM 2852 C C . VAL A 1 359 ? 45.344 12.672 6.945 1 86.75 359 VAL A C 1
ATOM 2854 O O . VAL A 1 359 ? 45.312 13.633 7.719 1 86.75 359 VAL A O 1
ATOM 2857 N N . SER A 1 360 ? 44.531 12.594 5.859 1 87.81 360 SER A N 1
ATOM 2858 C CA . SER A 1 360 ? 43.594 13.633 5.531 1 87.81 360 SER A CA 1
ATOM 2859 C C . SER A 1 360 ? 42.156 13.18 5.816 1 87.81 360 SER A C 1
ATOM 2861 O O . SER A 1 360 ? 41.875 11.977 5.82 1 87.81 360 SER A O 1
ATOM 2863 N N . ILE A 1 361 ? 41.312 14.102 6.055 1 89.25 361 ILE A N 1
ATOM 2864 C CA . ILE A 1 361 ? 39.906 13.836 6.328 1 89.25 361 ILE A CA 1
ATOM 2865 C C . ILE A 1 361 ? 39.156 13.625 5.016 1 89.25 361 ILE A C 1
ATOM 2867 O O . ILE A 1 361 ? 39.312 14.406 4.07 1 89.25 361 ILE A O 1
ATOM 2871 N N . VAL A 1 362 ? 38.312 12.578 4.992 1 85.69 362 VAL A N 1
ATOM 2872 C CA . VAL A 1 362 ? 37.594 12.289 3.758 1 85.69 362 VAL A CA 1
ATOM 2873 C C . VAL A 1 362 ? 36.094 12.422 3.992 1 85.69 362 VAL A C 1
ATOM 2875 O O . VAL A 1 362 ? 35.312 12.555 3.041 1 85.69 362 VAL A O 1
ATOM 2878 N N . SER A 1 363 ? 35.688 12.367 5.207 1 88.19 363 SER A N 1
ATOM 2879 C CA . SER A 1 363 ? 34.281 12.531 5.547 1 88.19 363 SER A CA 1
ATOM 2880 C C . SER A 1 363 ? 34.094 13.031 6.977 1 88.19 363 SER A C 1
ATOM 2882 O O . SER A 1 363 ? 35 12.883 7.805 1 88.19 363 SER A O 1
ATOM 2884 N N . CYS A 1 364 ? 33 13.648 7.219 1 91.38 364 CYS A N 1
ATOM 2885 C CA . CYS A 1 364 ? 32.719 14.141 8.562 1 91.38 364 CYS A CA 1
ATOM 2886 C C . CYS A 1 364 ? 31.219 14.148 8.828 1 91.38 364 CYS A C 1
ATOM 2888 O O . CYS A 1 364 ? 30.438 14.391 7.922 1 91.38 364 CYS A O 1
ATOM 2890 N N . GLU A 1 365 ? 30.859 13.82 10.031 1 93.25 365 GLU A N 1
ATOM 2891 C CA . GLU A 1 365 ? 29.453 13.812 10.453 1 93.25 365 GLU A CA 1
ATOM 2892 C C . GLU A 1 365 ? 29.344 14.117 11.945 1 93.25 365 GLU A C 1
ATOM 2894 O O . GLU A 1 365 ? 30.156 13.648 12.75 1 93.25 365 GLU A O 1
ATOM 2899 N N . TRP A 1 366 ? 28.344 14.891 12.273 1 95.31 366 TRP A N 1
ATOM 2900 C CA . TRP A 1 366 ? 28.078 15.164 13.68 1 95.31 366 TRP A CA 1
ATOM 2901 C C . TRP A 1 366 ? 27.469 13.938 14.367 1 95.31 366 TRP A C 1
ATOM 2903 O O . TRP A 1 366 ? 26.641 13.234 13.781 1 95.31 366 TRP A O 1
ATOM 2913 N N . ALA A 1 367 ? 27.875 13.773 15.562 1 94.5 367 ALA A N 1
ATOM 2914 C CA . ALA A 1 367 ? 27.109 12.875 16.406 1 94.5 367 ALA A CA 1
ATOM 2915 C C . ALA A 1 367 ? 25.781 13.5 16.828 1 94.5 367 ALA A C 1
ATOM 2917 O O . ALA A 1 367 ? 25.688 14.727 16.984 1 94.5 367 ALA A O 1
ATOM 2918 N N . PRO A 1 368 ? 24.75 12.711 17.062 1 93.06 368 PRO A N 1
ATOM 2919 C CA . PRO A 1 368 ? 23.422 13.258 17.391 1 93.06 368 PRO A CA 1
ATOM 2920 C C . PRO A 1 368 ? 23.422 14.102 18.656 1 93.06 368 PRO A C 1
ATOM 2922 O O . PRO A 1 368 ? 22.578 14.992 18.812 1 93.06 368 PRO A O 1
ATOM 2925 N N . GLY A 1 369 ? 24.312 13.914 19.562 1 91.62 369 GLY A N 1
ATOM 2926 C CA . GLY A 1 369 ? 24.375 14.688 20.797 1 91.62 369 GLY A CA 1
ATOM 2927 C C . GLY A 1 369 ? 24.984 16.062 20.609 1 91.62 369 GLY A C 1
ATOM 2928 O O . GLY A 1 369 ? 24.812 16.938 21.453 1 91.62 369 GLY A O 1
ATOM 2929 N N . GLY A 1 370 ? 25.703 16.312 19.562 1 94.19 370 GLY A N 1
ATOM 2930 C CA . GLY A 1 370 ? 26.281 17.609 19.234 1 94.19 370 GLY A CA 1
ATOM 2931 C C . GLY A 1 370 ? 27.594 17.875 19.938 1 94.19 370 GLY A C 1
ATOM 2932 O O . GLY A 1 370 ? 28.125 18.984 19.859 1 94.19 370 GLY A O 1
ATOM 2933 N N . LYS A 1 371 ? 28.094 16.875 20.594 1 94.69 371 LYS A N 1
ATOM 2934 C CA . LYS A 1 371 ? 29.312 17.078 21.375 1 94.69 371 LYS A CA 1
ATOM 2935 C C . LYS A 1 371 ? 30.5 16.391 20.719 1 94.69 371 LYS A C 1
ATOM 2937 O O . LYS A 1 371 ? 31.656 16.641 21.094 1 94.69 371 LYS A O 1
ATOM 2942 N N . GLU A 1 372 ? 30.203 15.562 19.828 1 95.81 372 GLU A N 1
ATOM 2943 C CA . GLU A 1 372 ? 31.266 14.805 19.156 1 95.81 372 GLU A CA 1
ATOM 2944 C C . GLU A 1 372 ? 31.094 14.852 17.641 1 95.81 372 GLU A C 1
ATOM 2946 O O . GLU A 1 372 ? 30 15.156 17.141 1 95.81 372 GLU A O 1
ATOM 2951 N N . ILE A 1 373 ? 32.188 14.57 16.969 1 95.94 373 ILE A N 1
ATOM 2952 C CA . ILE A 1 373 ? 32.219 14.547 15.516 1 95.94 373 ILE A CA 1
ATOM 2953 C C . ILE A 1 373 ? 32.906 13.273 15.023 1 95.94 373 ILE A C 1
ATOM 2955 O O . ILE A 1 373 ? 33.906 12.852 15.594 1 95.94 373 ILE A O 1
ATOM 2959 N N . TYR A 1 374 ? 32.312 12.688 14.062 1 92.75 374 TYR A N 1
ATOM 2960 C CA . TYR A 1 374 ? 32.938 11.539 13.406 1 92.75 374 TYR A CA 1
ATOM 2961 C C . TYR A 1 374 ? 33.688 11.969 12.164 1 92.75 374 TYR A C 1
ATOM 2963 O O . TYR A 1 374 ? 33.188 12.742 11.344 1 92.75 374 TYR A O 1
ATOM 2971 N N . PHE A 1 375 ? 34.938 11.469 12.023 1 91.31 375 PHE A N 1
ATOM 2972 C CA . PHE A 1 375 ? 35.75 11.719 10.828 1 91.31 375 PHE A CA 1
ATOM 2973 C C . PHE A 1 375 ? 36.156 10.406 10.18 1 91.31 375 PHE A C 1
ATOM 2975 O O . PHE A 1 375 ? 36.5 9.445 10.875 1 91.31 375 PHE A O 1
ATOM 2982 N N . GLY A 1 376 ? 36.031 10.414 8.938 1 87.94 376 GLY A N 1
ATOM 2983 C CA . GLY A 1 376 ? 36.688 9.391 8.156 1 87.94 376 GLY A CA 1
ATOM 2984 C C . GLY A 1 376 ? 38.031 9.852 7.566 1 87.94 376 GLY A C 1
ATOM 2985 O O . GLY A 1 376 ? 38.125 11 7.121 1 87.94 376 GLY A O 1
ATOM 2986 N N . PHE A 1 377 ? 39.031 8.977 7.516 1 86.81 377 PHE A N 1
ATOM 2987 C CA . PHE A 1 377 ? 40.375 9.375 7.086 1 86.81 377 PHE A CA 1
ATOM 2988 C C . PHE A 1 377 ? 40.812 8.547 5.887 1 86.81 377 PHE A C 1
ATOM 2990 O O . PHE A 1 377 ? 40.219 7.523 5.57 1 86.81 377 PHE A O 1
ATOM 2997 N N . THR A 1 378 ? 41.844 8.984 5.199 1 82.69 378 THR A N 1
ATOM 2998 C CA . THR A 1 378 ? 42.375 8.344 4.004 1 82.69 378 THR A CA 1
ATOM 2999 C C . THR A 1 378 ? 43 6.992 4.352 1 82.69 378 THR A C 1
ATOM 3001 O O . THR A 1 378 ? 43.188 6.148 3.475 1 82.69 378 THR A O 1
ATOM 3004 N N . ASP A 1 379 ? 43.406 6.824 5.645 1 79.25 379 ASP A N 1
ATOM 3005 C CA . ASP A 1 379 ? 44 5.547 6.047 1 79.25 379 ASP A CA 1
ATOM 3006 C C . ASP A 1 379 ? 42.906 4.52 6.344 1 79.25 379 ASP A C 1
ATOM 3008 O O . ASP A 1 379 ? 43.188 3.486 6.961 1 79.25 379 ASP A O 1
ATOM 3012 N N . LYS A 1 380 ? 41.656 4.867 6.078 1 80 380 LYS A N 1
ATOM 3013 C CA . LYS A 1 380 ? 40.5 3.986 6.168 1 80 380 LYS A CA 1
ATOM 3014 C C . LYS A 1 380 ? 40.062 3.793 7.617 1 80 380 LYS A C 1
ATOM 3016 O O . LYS A 1 380 ? 39.562 2.729 7.984 1 80 380 LYS A O 1
ATOM 3021 N N . SER A 1 381 ? 40.344 4.699 8.398 1 83.12 381 SER A N 1
ATOM 3022 C CA . SER A 1 381 ? 39.875 4.668 9.781 1 83.12 381 SER A CA 1
ATOM 3023 C C . SER A 1 381 ? 38.75 5.684 10.023 1 83.12 381 SER A C 1
ATOM 3025 O O . SER A 1 381 ? 38.656 6.684 9.305 1 83.12 381 SER A O 1
ATOM 3027 N N . ILE A 1 382 ? 37.906 5.328 10.984 1 87 382 ILE A N 1
ATOM 3028 C CA . ILE A 1 382 ? 36.906 6.254 11.469 1 87 382 ILE A CA 1
ATOM 3029 C C . ILE A 1 382 ? 37.188 6.625 12.922 1 87 382 ILE A C 1
ATOM 3031 O O . ILE A 1 382 ? 37.5 5.754 13.742 1 87 382 ILE A O 1
ATOM 3035 N N . SER A 1 383 ? 37.188 7.887 13.219 1 90.25 383 SER A N 1
ATOM 3036 C CA . SER A 1 383 ? 37.469 8.328 14.578 1 90.25 383 SER A CA 1
ATOM 3037 C C . SER A 1 383 ? 36.406 9.305 15.078 1 90.25 383 SER A C 1
ATOM 3039 O O . SER A 1 383 ? 35.875 10.102 14.297 1 90.25 383 SER A O 1
ATOM 3041 N N . MET A 1 384 ? 36.188 9.203 16.297 1 92.88 384 MET A N 1
ATOM 3042 C CA . MET A 1 384 ? 35.312 10.141 16.984 1 92.88 384 MET A CA 1
ATOM 3043 C C . MET A 1 384 ? 36.094 11.188 17.75 1 92.88 384 MET A C 1
ATOM 3045 O O . MET A 1 384 ? 37.031 10.852 18.5 1 92.88 384 MET A O 1
ATOM 3049 N N . TRP A 1 385 ? 35.781 12.43 17.547 1 95.81 385 TRP A N 1
ATOM 3050 C CA . TRP A 1 385 ? 36.5 13.539 18.172 1 95.81 385 TRP A CA 1
ATOM 3051 C C . TRP A 1 385 ? 35.562 14.406 19 1 95.81 385 TRP A C 1
ATOM 3053 O O . TRP A 1 385 ? 34.375 14.594 18.641 1 95.81 385 TRP A O 1
ATOM 3063 N N . ASP A 1 386 ? 36.031 14.891 20.078 1 96.19 386 ASP A N 1
ATOM 3064 C CA . ASP A 1 386 ? 35.25 15.891 20.797 1 96.19 386 ASP A CA 1
ATOM 3065 C C . ASP A 1 386 ? 35.438 17.281 20.188 1 96.19 386 ASP A C 1
ATOM 3067 O O . ASP A 1 386 ? 36.188 17.438 19.219 1 96.19 386 ASP A O 1
ATOM 3071 N N . LEU A 1 387 ? 34.781 18.281 20.641 1 96.31 387 LEU A N 1
ATOM 3072 C CA . LEU A 1 387 ? 34.75 19.594 20.016 1 96.31 387 LEU A CA 1
ATOM 3073 C C . LEU A 1 387 ? 36.062 20.328 20.281 1 96.31 387 LEU A C 1
ATOM 3075 O O . LEU A 1 387 ? 36.375 21.312 19.594 1 96.31 387 LEU A O 1
ATOM 3079 N N . GLU A 1 388 ? 36.812 19.844 21.266 1 94.5 388 GLU A N 1
ATOM 3080 C CA . GLU A 1 388 ? 38.062 20.484 21.609 1 94.5 388 GLU A CA 1
ATOM 3081 C C . GLU A 1 388 ? 39.219 19.891 20.812 1 94.5 388 GLU A C 1
ATOM 3083 O O . GLU A 1 388 ? 40.375 20.312 20.969 1 94.5 388 GLU A O 1
ATOM 3088 N N . GLY A 1 389 ? 38.938 18.953 19.969 1 92.69 389 GLY A N 1
ATOM 3089 C CA . GLY A 1 389 ? 39.938 18.438 19.078 1 92.69 389 GLY A CA 1
ATOM 3090 C C . GLY A 1 389 ? 40.594 17.172 19.578 1 92.69 389 GLY A C 1
ATOM 3091 O O . GLY A 1 389 ? 41.594 16.719 19.047 1 92.69 389 GLY A O 1
ATOM 3092 N N . LYS A 1 390 ? 40.031 16.625 20.625 1 93.56 390 LYS A N 1
ATOM 3093 C CA . LYS A 1 390 ? 40.562 15.367 21.156 1 93.56 390 LYS A CA 1
ATOM 3094 C C . LYS A 1 390 ? 39.906 14.164 20.516 1 93.56 390 LYS A C 1
ATOM 3096 O O . LYS A 1 390 ? 38.656 14.109 20.406 1 93.56 390 LYS A O 1
ATOM 3101 N N . GLU A 1 391 ? 40.719 13.258 20.078 1 92.75 391 GLU A N 1
ATOM 3102 C CA . GLU A 1 391 ? 40.188 11.992 19.562 1 92.75 391 GLU A CA 1
ATOM 3103 C C . GLU A 1 391 ? 39.688 11.102 20.703 1 92.75 391 GLU A C 1
ATOM 3105 O O . GLU A 1 391 ? 40.469 10.68 21.562 1 92.75 391 GLU A O 1
ATOM 3110 N N . VAL A 1 392 ? 38.5 10.75 20.719 1 92.44 392 VAL A N 1
ATOM 3111 C CA . VAL A 1 392 ? 37.875 10.016 21.812 1 92.44 392 VAL A CA 1
ATOM 3112 C C . VAL A 1 392 ? 37.906 8.516 21.516 1 92.44 392 VAL A C 1
ATOM 3114 O O . VAL A 1 392 ? 38.125 7.699 22.406 1 92.44 392 VAL A O 1
ATOM 3117 N N . GLU A 1 393 ? 37.562 8.164 20.344 1 88.5 393 GLU A N 1
ATOM 3118 C CA . GLU A 1 393 ? 37.469 6.766 19.906 1 88.5 393 GLU A CA 1
ATOM 3119 C C . GLU A 1 393 ? 37.938 6.617 18.453 1 88.5 393 GLU A C 1
ATOM 3121 O O . GLU A 1 393 ? 37.812 7.559 17.672 1 88.5 393 GLU A O 1
ATOM 3126 N N . CYS A 1 394 ? 38.562 5.477 18.125 1 85.69 394 CYS A N 1
ATOM 3127 C CA . CYS A 1 394 ? 39 5.207 16.766 1 85.69 394 CYS A CA 1
ATOM 3128 C C . CYS A 1 394 ? 38.688 3.77 16.359 1 85.69 394 CYS A C 1
ATOM 3130 O O . CYS A 1 394 ? 38.906 2.842 17.156 1 85.69 394 CYS A O 1
ATOM 3132 N N . TRP A 1 395 ? 38.031 3.627 15.375 1 78.88 395 TRP A N 1
ATOM 3133 C CA . TRP A 1 395 ? 37.75 2.311 14.812 1 78.88 395 TRP A CA 1
ATOM 3134 C C . TRP A 1 395 ? 38.531 2.064 13.547 1 78.88 395 TRP A C 1
ATOM 3136 O O . TRP A 1 395 ? 38.531 2.885 12.625 1 78.88 395 TRP A O 1
ATOM 3146 N N . LYS A 1 396 ? 39.469 1.073 13.734 1 69.81 396 LYS A N 1
ATOM 3147 C CA . LYS A 1 396 ? 40.281 0.674 12.586 1 69.81 396 LYS A CA 1
ATOM 3148 C C . LYS A 1 396 ? 39.844 -0.683 12.047 1 69.81 396 LYS A C 1
ATOM 3150 O O . LYS A 1 396 ? 39.438 -1.57 12.82 1 69.81 396 LYS A O 1
ATOM 3155 N N . GLY A 1 397 ? 39.062 -0.696 10.977 1 57.59 397 GLY A N 1
ATOM 3156 C CA . GLY A 1 397 ? 38.625 -1.993 10.477 1 57.59 397 GLY A CA 1
ATOM 3157 C C . GLY A 1 397 ? 39.156 -2.307 9.094 1 57.59 397 GLY A C 1
ATOM 3158 O O . GLY A 1 397 ? 39.469 -1.397 8.328 1 57.59 397 GLY A O 1
ATOM 3159 N N . GLN A 1 398 ? 39.656 -3.504 8.883 1 53.12 398 GLN A N 1
ATOM 3160 C CA . GLN A 1 398 ? 40.188 -4.066 7.637 1 53.12 398 GLN A CA 1
ATOM 3161 C C . GLN A 1 398 ? 39.25 -3.709 6.465 1 53.12 398 GLN A C 1
ATOM 3163 O O . GLN A 1 398 ? 39.719 -3.639 5.32 1 53.12 398 GLN A O 1
ATOM 3168 N N . ARG A 1 399 ? 38.094 -3.402 6.691 1 55.41 399 ARG A N 1
ATOM 3169 C CA . ARG A 1 399 ? 37.188 -3.447 5.562 1 55.41 399 ARG A CA 1
ATOM 3170 C C . ARG A 1 399 ? 36.719 -2.045 5.176 1 55.41 399 ARG A C 1
ATOM 3172 O O . ARG A 1 399 ? 35.812 -1.889 4.355 1 55.41 399 ARG A O 1
ATOM 3179 N N . ILE A 1 400 ? 37.312 -1.013 5.895 1 53.94 400 ILE A N 1
ATOM 3180 C CA . ILE A 1 400 ? 36.875 0.333 5.551 1 53.94 400 ILE A CA 1
ATOM 3181 C C . ILE A 1 400 ? 37.719 0.888 4.414 1 53.94 400 ILE A C 1
ATOM 3183 O O . ILE A 1 400 ? 38.938 0.945 4.516 1 53.94 400 ILE A O 1
ATOM 3187 N N . VAL A 1 401 ? 37.344 0.685 3.195 1 53.84 401 VAL A N 1
ATOM 3188 C CA . VAL A 1 401 ? 38.062 1.268 2.068 1 53.84 401 VAL A CA 1
ATOM 3189 C C . VAL A 1 401 ? 37.938 2.787 2.094 1 53.84 401 VAL A C 1
ATOM 3191 O O . VAL A 1 401 ? 37.125 3.328 2.844 1 53.84 401 VAL A O 1
ATOM 3194 N N . SER A 1 402 ? 38.625 3.568 1.255 1 52.84 402 SER A N 1
ATOM 3195 C CA . SER A 1 402 ? 38.688 5.012 1.056 1 52.84 402 SER A CA 1
ATOM 3196 C C . SER A 1 402 ? 37.312 5.664 1.176 1 52.84 402 SER A C 1
ATOM 3198 O O . SER A 1 402 ? 36.469 5.465 0.321 1 52.84 402 SER A O 1
ATOM 3200 N N . ILE A 1 403 ? 36.812 5.812 2.455 1 55 403 ILE A N 1
ATOM 3201 C CA . ILE A 1 403 ? 35.375 5.867 2.725 1 55 403 ILE A CA 1
ATOM 3202 C C . ILE A 1 403 ? 34.844 7.258 2.383 1 55 403 ILE A C 1
ATOM 3204 O O . ILE A 1 403 ? 35.219 8.242 3.031 1 55 403 ILE A O 1
ATOM 3208 N N . SER A 1 404 ? 34.219 7.523 1.264 1 63.75 404 SER A N 1
ATOM 3209 C CA . SER A 1 404 ? 33.75 8.789 0.721 1 63.75 404 SER A CA 1
ATOM 3210 C C . SER A 1 404 ? 32.469 9.234 1.424 1 63.75 404 SER A C 1
ATOM 3212 O O . SER A 1 404 ? 32.156 10.43 1.467 1 63.75 404 SER A O 1
ATOM 3214 N N . ASP A 1 405 ? 31.719 8.383 2.17 1 81.94 405 ASP A N 1
ATOM 3215 C CA . ASP A 1 405 ? 30.469 8.844 2.785 1 81.94 405 ASP A CA 1
ATOM 3216 C C . ASP A 1 405 ? 30.281 8.219 4.168 1 81.94 405 ASP A C 1
ATOM 3218 O O . ASP A 1 405 ? 30.688 7.074 4.395 1 81.94 405 ASP A O 1
ATOM 3222 N N . LEU A 1 406 ? 29.906 9.07 5.09 1 88.69 406 LEU A N 1
ATOM 3223 C CA . LEU A 1 406 ? 29.688 8.664 6.473 1 88.69 406 LEU A CA 1
ATOM 3224 C C . LEU A 1 406 ? 28.312 9.094 6.961 1 88.69 406 LEU A C 1
ATOM 3226 O O . LEU A 1 406 ? 27.875 10.219 6.688 1 88.69 406 LEU A O 1
ATOM 3230 N N . GLY A 1 407 ? 27.578 8.164 7.617 1 90.94 407 GLY A N 1
ATOM 3231 C CA . GLY A 1 407 ? 26.297 8.469 8.219 1 90.94 407 GLY A CA 1
ATOM 3232 C C . GLY A 1 407 ? 26.141 7.906 9.617 1 90.94 407 GLY A C 1
ATOM 3233 O O . GLY A 1 407 ? 26.734 6.883 9.945 1 90.94 407 GLY A O 1
ATOM 3234 N N . VAL A 1 408 ? 25.422 8.695 10.367 1 92 408 VAL A N 1
ATOM 3235 C CA . VAL A 1 408 ? 25.109 8.234 11.719 1 92 408 VAL A CA 1
ATOM 3236 C C . VAL A 1 408 ? 23.594 8.336 11.953 1 92 408 VAL A C 1
ATOM 3238 O O . VAL A 1 408 ? 22.969 9.336 11.602 1 92 408 VAL A O 1
ATOM 3241 N N . THR A 1 409 ? 23.062 7.309 12.57 1 93.5 409 THR A N 1
ATOM 3242 C CA . THR A 1 409 ? 21.641 7.352 12.867 1 93.5 409 THR A CA 1
ATOM 3243 C C . THR A 1 409 ? 21.344 8.391 13.938 1 93.5 409 THR A C 1
ATOM 3245 O O . THR A 1 409 ? 22.203 8.727 14.75 1 93.5 409 THR A O 1
ATOM 3248 N N . SER A 1 410 ? 20.078 8.859 13.969 1 91.06 410 SER A N 1
ATOM 3249 C CA . SER A 1 410 ? 19.703 9.953 14.852 1 91.06 410 SER A CA 1
ATOM 3250 C C . SER A 1 410 ? 19.766 9.531 16.312 1 91.06 410 SER A C 1
ATOM 3252 O O . SER A 1 410 ? 19.922 10.375 17.203 1 91.06 410 SER A O 1
ATOM 3254 N N . ASP A 1 411 ? 19.672 8.289 16.578 1 88.25 411 ASP A N 1
ATOM 3255 C CA . ASP A 1 411 ? 19.781 7.797 17.938 1 88.25 411 ASP A CA 1
ATOM 3256 C C . ASP A 1 411 ? 21.234 7.52 18.312 1 88.25 411 ASP A C 1
ATOM 3258 O O . ASP A 1 411 ? 21.531 7.18 19.453 1 88.25 411 ASP A O 1
ATOM 3262 N N . GLY A 1 412 ? 22.172 7.602 17.328 1 89.06 412 GLY A N 1
ATOM 3263 C CA . GLY A 1 412 ? 23.609 7.453 17.547 1 89.06 412 GLY A CA 1
ATOM 3264 C C . GLY A 1 412 ? 24.047 6.004 17.656 1 89.06 412 GLY A C 1
ATOM 3265 O O . GLY A 1 412 ? 25.203 5.723 17.953 1 89.06 412 GLY A O 1
ATOM 3266 N N . LYS A 1 413 ? 23.219 5.117 17.344 1 88.69 413 LYS A N 1
ATOM 3267 C CA . LYS A 1 413 ? 23.484 3.703 17.578 1 88.69 413 LYS A CA 1
ATOM 3268 C C . LYS A 1 413 ? 24.25 3.086 16.406 1 88.69 413 LYS A C 1
ATOM 3270 O O . LYS A 1 413 ? 25.062 2.188 16.594 1 88.69 413 LYS A O 1
ATOM 3275 N N . LYS A 1 414 ? 23.984 3.537 15.266 1 91.56 414 LYS A N 1
ATOM 3276 C CA . LYS A 1 414 ? 24.578 2.9 14.094 1 91.56 414 LYS A CA 1
ATOM 3277 C C . LYS A 1 414 ? 25.422 3.891 13.297 1 91.56 414 LYS A C 1
ATOM 3279 O O . LYS A 1 414 ? 25.047 5.055 13.148 1 91.56 414 LYS A O 1
ATOM 3284 N N . ILE A 1 415 ? 26.578 3.434 12.805 1 89.88 415 ILE A N 1
ATOM 3285 C CA . ILE A 1 415 ? 27.422 4.16 11.867 1 89.88 415 ILE A CA 1
ATOM 3286 C C . ILE A 1 415 ? 27.359 3.504 10.492 1 89.88 415 ILE A C 1
ATOM 3288 O O . ILE A 1 415 ? 27.469 2.281 10.367 1 89.88 415 ILE A O 1
ATOM 3292 N N . ILE A 1 416 ? 27.094 4.258 9.523 1 92 416 ILE A N 1
ATOM 3293 C CA . ILE A 1 416 ? 26.953 3.754 8.164 1 92 416 ILE A CA 1
ATOM 3294 C C . ILE A 1 416 ? 28.094 4.273 7.301 1 92 416 ILE A C 1
ATOM 3296 O O . ILE A 1 416 ? 28.391 5.473 7.293 1 92 416 ILE A O 1
ATOM 3300 N N . THR A 1 417 ? 28.75 3.436 6.543 1 89.25 417 THR A N 1
ATOM 3301 C CA . THR A 1 417 ? 29.844 3.836 5.672 1 89.25 417 THR A CA 1
ATOM 3302 C C . THR A 1 417 ? 29.938 2.924 4.449 1 89.25 417 THR A C 1
ATOM 3304 O O . THR A 1 417 ? 29.297 1.864 4.418 1 89.25 417 THR A O 1
ATOM 3307 N N . ILE A 1 418 ? 30.531 3.354 3.477 1 87.12 418 ILE A N 1
ATOM 3308 C CA . ILE A 1 418 ? 30.781 2.535 2.297 1 87.12 418 ILE A CA 1
ATOM 3309 C C . ILE A 1 418 ? 32.062 1.717 2.504 1 87.12 418 ILE A C 1
ATOM 3311 O O . ILE A 1 418 ? 33.094 2.256 2.902 1 87.12 418 ILE A O 1
ATOM 3315 N N . CYS A 1 419 ? 31.812 0.307 2.252 1 78.75 419 CYS A N 1
ATOM 3316 C CA . CYS A 1 419 ? 32.938 -0.625 2.361 1 78.75 419 CYS A CA 1
ATOM 3317 C C . CYS A 1 419 ? 33.219 -1.286 1.02 1 78.75 419 CYS A C 1
ATOM 3319 O O . CYS A 1 419 ? 32.312 -1.745 0.337 1 78.75 419 CYS A O 1
ATOM 3321 N N . LYS A 1 420 ? 34.5 -1.604 0.489 1 76.12 420 LYS A N 1
ATOM 3322 C CA . LYS A 1 420 ? 34.938 -2.285 -0.722 1 76.12 420 LYS A CA 1
ATOM 3323 C C . LYS A 1 420 ? 34.281 -1.711 -1.96 1 76.12 420 LYS A C 1
ATOM 3325 O O . LYS A 1 420 ? 33.906 -2.453 -2.873 1 76.12 420 LYS A O 1
ATOM 3330 N N . ASN A 1 421 ? 33.938 -0.638 -2.238 1 81.69 421 ASN A N 1
ATOM 3331 C CA . ASN A 1 421 ? 33.406 0.131 -3.361 1 81.69 421 ASN A CA 1
ATOM 3332 C C . ASN A 1 421 ? 31.938 -0.161 -3.598 1 81.69 421 ASN A C 1
ATOM 3334 O O . ASN A 1 421 ? 31.203 0.679 -4.133 1 81.69 421 ASN A O 1
ATOM 3338 N N . SER A 1 422 ? 31.438 -1.439 -3.283 1 89.69 422 SER A N 1
ATOM 3339 C CA . SER A 1 422 ? 30.062 -1.787 -3.611 1 89.69 422 SER A CA 1
ATOM 3340 C C . SER A 1 422 ? 29.312 -2.334 -2.395 1 89.69 422 SER A C 1
ATOM 3342 O O . SER A 1 422 ? 28.312 -3.045 -2.533 1 89.69 422 SER A O 1
ATOM 3344 N N . VAL A 1 423 ? 29.875 -2.059 -1.259 1 90.06 423 VAL A N 1
ATOM 3345 C CA . VAL A 1 423 ? 29.266 -2.598 -0.05 1 90.06 423 VAL A CA 1
ATOM 3346 C C . VAL A 1 423 ? 29.062 -1.483 0.976 1 90.06 423 VAL A C 1
ATOM 3348 O O . VAL A 1 423 ? 29.969 -0.667 1.189 1 90.06 423 VAL A O 1
ATOM 3351 N N . ILE A 1 424 ? 27.906 -1.416 1.526 1 92.19 424 ILE A N 1
ATOM 3352 C CA . ILE A 1 424 ? 27.641 -0.51 2.639 1 92.19 424 ILE A CA 1
ATOM 3353 C C . ILE A 1 424 ? 27.719 -1.275 3.959 1 92.19 424 ILE A C 1
ATOM 3355 O O . ILE A 1 424 ? 27.156 -2.369 4.082 1 92.19 424 ILE A O 1
ATOM 3359 N N . LEU A 1 425 ? 28.406 -0.725 4.852 1 89.69 425 LEU A N 1
ATOM 3360 C CA . LEU A 1 425 ? 28.516 -1.288 6.191 1 89.69 425 LEU A CA 1
ATOM 3361 C C . LEU A 1 425 ? 27.641 -0.533 7.176 1 89.69 425 LEU A C 1
ATOM 3363 O O . LEU A 1 425 ? 27.703 0.694 7.273 1 89.69 425 LEU A O 1
ATOM 3367 N N . LEU A 1 426 ? 26.766 -1.245 7.824 1 91.25 426 LEU A N 1
ATOM 3368 C CA . LEU A 1 426 ? 26 -0.747 8.961 1 91.25 426 LEU A CA 1
ATOM 3369 C C . LEU A 1 426 ? 26.562 -1.291 10.273 1 91.25 426 LEU A C 1
ATOM 3371 O O . LEU A 1 426 ? 26.391 -2.471 10.586 1 91.25 426 LEU A O 1
ATOM 3375 N N . PHE A 1 427 ? 27.188 -0.425 11.031 1 87.69 427 PHE A N 1
ATOM 3376 C CA . PHE A 1 427 ? 27.844 -0.843 12.266 1 87.69 427 PHE A CA 1
ATOM 3377 C C . PHE A 1 427 ? 27.047 -0.385 13.484 1 87.69 427 PHE A C 1
ATOM 3379 O O . PHE A 1 427 ? 26.875 0.815 13.703 1 87.69 427 PHE A O 1
ATOM 3386 N N . ASP A 1 428 ? 26.547 -1.354 14.195 1 87.38 428 ASP A N 1
ATOM 3387 C CA . ASP A 1 428 ? 25.875 -1.052 15.461 1 87.38 428 ASP A CA 1
ATOM 3388 C C . ASP A 1 428 ? 26.891 -0.96 16.609 1 87.38 428 ASP A C 1
ATOM 3390 O O . ASP A 1 428 ? 27.438 -1.975 17.031 1 87.38 428 ASP A O 1
ATOM 3394 N N . LYS A 1 429 ? 27.094 0.206 17.172 1 81.19 429 LYS A N 1
ATOM 3395 C CA . LYS A 1 429 ? 28.109 0.472 18.172 1 81.19 429 LYS A CA 1
ATOM 3396 C C . LYS A 1 429 ? 27.797 -0.238 19.484 1 81.19 429 LYS A C 1
ATOM 3398 O O . LYS A 1 429 ? 28.703 -0.675 20.203 1 81.19 429 LYS A O 1
ATOM 3403 N N . GLU A 1 430 ? 26.531 -0.237 19.781 1 81.75 430 GLU A N 1
ATOM 3404 C CA . GLU A 1 430 ? 26.125 -0.817 21.062 1 81.75 430 GLU A CA 1
ATOM 3405 C C . GLU A 1 430 ? 26.203 -2.342 21.031 1 81.75 430 GLU A C 1
ATOM 3407 O O . GLU A 1 430 ? 26.75 -2.961 21.953 1 81.75 430 GLU A O 1
ATOM 3412 N N . LEU A 1 431 ? 25.703 -2.867 19.969 1 79.19 431 LEU A N 1
ATOM 3413 C CA . LEU A 1 431 ? 25.656 -4.324 19.875 1 79.19 431 LEU A CA 1
ATOM 3414 C C . LEU A 1 431 ? 26.938 -4.871 19.266 1 79.19 431 LEU A C 1
ATOM 3416 O O . LEU A 1 431 ? 27.203 -6.074 19.312 1 79.19 431 LEU A O 1
ATOM 3420 N N . ASN A 1 432 ? 27.734 -4.078 18.734 1 80.94 432 ASN A N 1
ATOM 3421 C CA . ASN A 1 432 ? 28.953 -4.461 18.047 1 80.94 432 ASN A CA 1
ATOM 3422 C C . ASN A 1 432 ? 28.688 -5.465 16.938 1 80.94 432 ASN A C 1
ATOM 3424 O O . ASN A 1 432 ? 29.344 -6.512 16.859 1 80.94 432 ASN A O 1
ATOM 3428 N N . VAL A 1 433 ? 27.609 -5.176 16.234 1 84.06 433 VAL A N 1
ATOM 3429 C CA . VAL A 1 433 ? 27.203 -6.027 15.125 1 84.06 433 VAL A CA 1
ATOM 3430 C C . VAL A 1 433 ? 27.375 -5.277 13.812 1 84.06 433 VAL A C 1
ATOM 3432 O O . VAL A 1 433 ? 27.094 -4.082 13.727 1 84.06 433 VAL A O 1
ATOM 3435 N N . GLU A 1 434 ? 27.906 -6.043 12.812 1 84.69 434 GLU A N 1
ATOM 3436 C CA . GLU A 1 434 ? 28.078 -5.484 11.477 1 84.69 434 GLU A CA 1
ATOM 3437 C C . GLU A 1 434 ? 27.094 -6.105 10.484 1 84.69 434 GLU A C 1
ATOM 3439 O O . GLU A 1 434 ? 26.953 -7.328 10.438 1 84.69 434 GLU A O 1
ATOM 3444 N N . LYS A 1 435 ? 26.344 -5.262 9.867 1 87.5 435 LYS A N 1
ATOM 3445 C CA . LYS A 1 435 ? 25.484 -5.676 8.758 1 87.5 435 LYS A CA 1
ATOM 3446 C C . LYS A 1 435 ? 25.984 -5.105 7.434 1 87.5 435 LYS A C 1
ATOM 3448 O O . LYS A 1 435 ? 26.531 -4 7.395 1 87.5 435 LYS A O 1
ATOM 3453 N N . PHE A 1 436 ? 25.766 -5.871 6.332 1 87.94 436 PHE A N 1
ATOM 3454 C CA . PHE A 1 436 ? 26.281 -5.445 5.039 1 87.94 436 PHE A CA 1
ATOM 3455 C C . PHE A 1 436 ? 25.156 -5.367 4.004 1 87.94 436 PHE A C 1
ATOM 3457 O O . PHE A 1 436 ? 24.266 -6.219 3.984 1 87.94 436 PHE A O 1
ATOM 3464 N N . ILE A 1 437 ? 25.156 -4.344 3.27 1 90.88 437 ILE A N 1
ATOM 3465 C CA . ILE A 1 437 ? 24.328 -4.215 2.072 1 90.88 437 ILE A CA 1
ATOM 3466 C C . ILE A 1 437 ? 25.219 -4.273 0.829 1 90.88 437 ILE A C 1
ATOM 3468 O O . ILE A 1 437 ? 26.078 -3.418 0.633 1 90.88 437 ILE A O 1
ATOM 3472 N N . GLU A 1 438 ? 24.938 -5.238 0.018 1 90.06 438 GLU A N 1
ATOM 3473 C CA . GLU A 1 438 ? 25.781 -5.426 -1.161 1 90.06 438 GLU A CA 1
ATOM 3474 C C . GLU A 1 438 ? 25.062 -4.945 -2.426 1 90.06 438 GLU A C 1
ATOM 3476 O O . GLU A 1 438 ? 23.906 -5.285 -2.66 1 90.06 438 GLU A O 1
ATOM 3481 N N . GLU A 1 439 ? 25.766 -4.168 -3.113 1 90.81 439 GLU A N 1
ATOM 3482 C CA . GLU A 1 439 ? 25.312 -3.684 -4.41 1 90.81 439 GLU A CA 1
ATOM 3483 C C . GLU A 1 439 ? 26.078 -4.332 -5.555 1 90.81 439 GLU A C 1
ATOM 3485 O O . GLU A 1 439 ? 27.203 -4.801 -5.359 1 90.81 439 GLU A O 1
ATOM 3490 N N . ASP A 1 440 ? 25.469 -4.383 -6.762 1 84 440 ASP A N 1
ATOM 3491 C CA . ASP A 1 440 ? 26.094 -4.973 -7.938 1 84 440 ASP A CA 1
ATOM 3492 C C . ASP A 1 440 ? 27.078 -3.992 -8.586 1 84 440 ASP A C 1
ATOM 3494 O O . ASP A 1 440 ? 27.969 -4.398 -9.32 1 84 440 ASP A O 1
ATOM 3498 N N . GLU A 1 441 ? 26.859 -2.77 -8.352 1 88.12 441 GLU A N 1
ATOM 3499 C CA . GLU A 1 441 ? 27.688 -1.721 -8.945 1 88.12 441 GLU A CA 1
ATOM 3500 C C . GLU A 1 441 ? 28.359 -0.882 -7.863 1 88.12 441 GLU A C 1
ATOM 3502 O O . GLU A 1 441 ? 27.984 -0.942 -6.691 1 88.12 441 GLU A O 1
ATOM 3507 N N . THR A 1 442 ? 29.375 -0.17 -8.281 1 89.75 442 THR A N 1
ATOM 3508 C CA . THR A 1 442 ? 30.125 0.693 -7.371 1 89.75 442 THR A CA 1
ATOM 3509 C C . THR A 1 442 ? 29.203 1.775 -6.793 1 89.75 442 THR A C 1
ATOM 3511 O O . THR A 1 442 ? 28.406 2.375 -7.512 1 89.75 442 THR A O 1
ATOM 3514 N N . ILE A 1 443 ? 29.359 1.973 -5.469 1 91 443 ILE A N 1
ATOM 3515 C CA . ILE A 1 443 ? 28.562 2.969 -4.754 1 91 443 ILE A CA 1
ATOM 3516 C C . ILE A 1 443 ? 29.281 4.316 -4.785 1 91 443 ILE A C 1
ATOM 3518 O O . ILE A 1 443 ? 30.484 4.398 -4.508 1 91 443 ILE A O 1
ATOM 3522 N N . THR A 1 444 ? 28.531 5.328 -5.125 1 87.75 444 THR A N 1
ATOM 3523 C CA . THR A 1 444 ? 29.141 6.656 -5.172 1 87.75 444 THR A CA 1
ATOM 3524 C C . THR A 1 444 ? 28.766 7.461 -3.926 1 87.75 444 THR A C 1
ATOM 3526 O O . THR A 1 444 ? 29.578 8.25 -3.432 1 87.75 444 THR A O 1
ATOM 3529 N N . SER A 1 445 ? 27.609 7.301 -3.461 1 89.62 445 SER A N 1
ATOM 3530 C CA . SER A 1 445 ? 27.141 8.016 -2.277 1 89.62 445 SER A CA 1
ATOM 3531 C C . SER A 1 445 ? 25.906 7.355 -1.689 1 89.62 445 SER A C 1
ATOM 3533 O O . SER A 1 445 ? 25.312 6.465 -2.307 1 89.62 445 SER A O 1
ATOM 3535 N N . PHE A 1 446 ? 25.594 7.773 -0.455 1 92.62 446 PHE A N 1
ATOM 3536 C CA . PHE A 1 446 ? 24.328 7.332 0.124 1 92.62 446 PHE A CA 1
ATOM 3537 C C . PHE A 1 446 ? 23.719 8.43 0.994 1 92.62 446 PHE A C 1
ATOM 3539 O O . PHE A 1 446 ? 24.406 9.375 1.378 1 92.62 446 PHE A O 1
ATOM 3546 N N . SER A 1 447 ? 22.422 8.344 1.204 1 94.62 447 SER A N 1
ATOM 3547 C CA . SER A 1 447 ? 21.688 9.25 2.078 1 94.62 447 SER A CA 1
ATOM 3548 C C . SER A 1 447 ? 20.75 8.484 3.006 1 94.62 447 SER A C 1
ATOM 3550 O O . SER A 1 447 ? 20.062 7.547 2.576 1 94.62 447 SER A O 1
ATOM 3552 N N . LEU A 1 448 ? 20.812 8.93 4.207 1 94.62 448 LEU A N 1
ATOM 3553 C CA . LEU A 1 448 ? 19.969 8.312 5.219 1 94.62 448 LEU A CA 1
ATOM 3554 C C . LEU A 1 448 ? 18.672 9.102 5.41 1 94.62 448 LEU A C 1
ATOM 3556 O O . LEU A 1 448 ? 18.703 10.328 5.465 1 94.62 448 LEU A O 1
ATOM 3560 N N . SER A 1 449 ? 17.578 8.289 5.574 1 95.81 449 SER A N 1
ATOM 3561 C CA . SER A 1 449 ? 16.297 8.953 5.816 1 95.81 449 SER A CA 1
ATOM 3562 C C . SER A 1 449 ? 16.219 9.508 7.234 1 95.81 449 SER A C 1
ATOM 3564 O O . SER A 1 449 ? 16.938 9.039 8.125 1 95.81 449 SER A O 1
ATOM 3566 N N . SER A 1 450 ? 15.305 10.477 7.434 1 93 450 SER A N 1
ATOM 3567 C CA . SER A 1 450 ? 15.219 11.164 8.711 1 93 450 SER A CA 1
ATOM 3568 C C . SER A 1 450 ? 14.734 10.227 9.812 1 93 450 SER A C 1
ATOM 3570 O O . SER A 1 450 ? 15.078 10.398 10.984 1 93 450 SER A O 1
ATOM 3572 N N . ASP A 1 451 ? 14.008 9.234 9.5 1 91.12 451 ASP A N 1
ATOM 3573 C CA . ASP A 1 451 ? 13.484 8.305 10.492 1 91.12 451 ASP A CA 1
ATOM 3574 C C . ASP A 1 451 ? 14.406 7.094 10.648 1 91.12 451 ASP A C 1
ATOM 3576 O O . ASP A 1 451 ? 14.07 6.141 11.359 1 91.12 451 ASP A O 1
ATOM 3580 N N . ASN A 1 452 ? 15.539 7.07 9.93 1 93.19 452 ASN A N 1
ATOM 3581 C CA . ASN A 1 452 ? 16.578 6.047 10.008 1 93.19 452 ASN A CA 1
ATOM 3582 C C . ASN A 1 452 ? 16.078 4.711 9.453 1 93.19 452 ASN A C 1
ATOM 3584 O O . ASN A 1 452 ? 16.625 3.658 9.805 1 93.19 452 ASN A O 1
ATOM 3588 N N . LYS A 1 453 ? 15.055 4.746 8.641 1 93.81 453 LYS A N 1
ATOM 3589 C CA . LYS A 1 453 ? 14.469 3.488 8.188 1 93.81 453 LYS A CA 1
ATOM 3590 C C . LYS A 1 453 ? 14.969 3.121 6.793 1 93.81 453 LYS A C 1
ATOM 3592 O O . LYS A 1 453 ? 14.898 1.957 6.391 1 93.81 453 LYS A O 1
ATOM 3597 N N . PHE A 1 454 ? 15.43 4.121 6.09 1 95.69 454 PHE A N 1
ATOM 3598 C CA . PHE A 1 454 ? 15.766 3.869 4.695 1 95.69 454 PHE A CA 1
ATOM 3599 C C . PHE A 1 454 ? 17.125 4.465 4.352 1 95.69 454 PHE A C 1
ATOM 3601 O O . PHE A 1 454 ? 17.578 5.422 4.992 1 95.69 454 PHE A O 1
ATOM 3608 N N . LEU A 1 455 ? 17.781 3.869 3.312 1 95.44 455 LEU A N 1
ATOM 3609 C CA . LEU A 1 455 ? 19.047 4.34 2.76 1 95.44 455 LEU A CA 1
ATOM 3610 C C . LEU A 1 455 ? 18.953 4.488 1.244 1 95.44 455 LEU A C 1
ATOM 3612 O O . LEU A 1 455 ? 18.578 3.547 0.544 1 95.44 455 LEU A O 1
ATOM 3616 N N . LEU A 1 456 ? 19.219 5.664 0.783 1 96.06 456 LEU A N 1
ATOM 3617 C CA . LEU A 1 456 ? 19.359 5.898 -0.651 1 96.06 456 LEU A CA 1
ATOM 3618 C C . LEU A 1 456 ? 20.797 5.66 -1.107 1 96.06 456 LEU A C 1
ATOM 3620 O O . LEU A 1 456 ? 21.719 6.297 -0.604 1 96.06 456 LEU A O 1
ATOM 3624 N N . VAL A 1 457 ? 20.953 4.793 -2.043 1 94.31 457 VAL A N 1
ATOM 3625 C CA . VAL A 1 457 ? 22.281 4.453 -2.508 1 94.31 457 VAL A CA 1
ATOM 3626 C C . VAL A 1 457 ? 22.438 4.816 -3.982 1 94.31 457 VAL A C 1
ATOM 3628 O O . VAL A 1 457 ? 21.703 4.297 -4.832 1 94.31 457 VAL A O 1
ATOM 3631 N N . SER A 1 458 ? 23.344 5.695 -4.258 1 92.62 458 SER A N 1
ATOM 3632 C CA . SER A 1 458 ? 23.641 6.09 -5.633 1 92.62 458 SER A CA 1
ATOM 3633 C C . SER A 1 458 ? 24.734 5.227 -6.238 1 92.62 458 SER A C 1
ATOM 3635 O O . SER A 1 458 ? 25.797 5.059 -5.641 1 92.62 458 SER A O 1
ATOM 3637 N N . LEU A 1 459 ? 24.5 4.758 -7.402 1 91.69 459 LEU A N 1
ATOM 3638 C CA . LEU A 1 459 ? 25.438 3.828 -8.047 1 91.69 459 LEU A CA 1
ATOM 3639 C C . LEU A 1 459 ? 26.047 4.449 -9.297 1 91.69 459 LEU A C 1
ATOM 3641 O O . LEU A 1 459 ? 25.5 5.402 -9.852 1 91.69 459 LEU A O 1
ATOM 3645 N N . VAL A 1 460 ? 27.078 3.842 -9.75 1 88.62 460 VAL A N 1
ATOM 3646 C CA . VAL A 1 460 ? 27.844 4.379 -10.875 1 88.62 460 VAL A CA 1
ATOM 3647 C C . VAL A 1 460 ? 27.062 4.18 -12.172 1 88.62 460 VAL A C 1
ATOM 3649 O O . VAL A 1 460 ? 27.219 4.941 -13.125 1 88.62 460 VAL A O 1
ATOM 3652 N N . ASN A 1 461 ? 26.156 3.182 -12.25 1 86.06 461 ASN A N 1
ATOM 3653 C CA . ASN A 1 461 ? 25.422 2.879 -13.469 1 86.06 461 ASN A CA 1
ATOM 3654 C C . ASN A 1 461 ? 24.172 3.748 -13.594 1 86.06 461 ASN A C 1
ATOM 3656 O O . ASN A 1 461 ? 23.203 3.371 -14.273 1 86.06 461 ASN A O 1
ATOM 3660 N N . LYS A 1 462 ? 24.141 4.812 -12.891 1 88.62 462 LYS A N 1
ATOM 3661 C CA . LYS A 1 462 ? 23.078 5.812 -12.992 1 88.62 462 LYS A CA 1
ATOM 3662 C C . LYS A 1 462 ? 21.781 5.301 -12.391 1 88.62 462 LYS A C 1
ATOM 3664 O O . LYS A 1 462 ? 20.688 5.586 -12.906 1 88.62 462 LYS A O 1
ATOM 3669 N N . GLU A 1 463 ? 21.906 4.504 -11.367 1 92.19 463 GLU A N 1
ATOM 3670 C CA . GLU A 1 463 ? 20.734 4.059 -10.609 1 92.19 463 GLU A CA 1
ATOM 3671 C C . GLU A 1 463 ? 20.828 4.484 -9.148 1 92.19 463 GLU A C 1
ATOM 3673 O O . GLU A 1 463 ? 21.938 4.617 -8.602 1 92.19 463 GLU A O 1
ATOM 3678 N N . ILE A 1 464 ? 19.688 4.73 -8.641 1 95.31 464 ILE A N 1
ATOM 3679 C CA . ILE A 1 464 ? 19.578 4.973 -7.203 1 95.31 464 ILE A CA 1
ATOM 3680 C C . ILE A 1 464 ? 18.703 3.889 -6.57 1 95.31 464 ILE A C 1
ATOM 3682 O O . ILE A 1 464 ? 17.594 3.619 -7.035 1 95.31 464 ILE A O 1
ATOM 3686 N N . HIS A 1 465 ? 19.281 3.303 -5.562 1 95.12 465 HIS A N 1
ATOM 3687 C CA . HIS A 1 465 ? 18.547 2.234 -4.887 1 95.12 465 HIS A CA 1
ATOM 3688 C C . HIS A 1 465 ? 18.078 2.676 -3.504 1 95.12 465 HIS A C 1
ATOM 3690 O O . HIS A 1 465 ? 18.812 3.363 -2.787 1 95.12 465 HIS A O 1
ATOM 3696 N N . LEU A 1 466 ? 16.859 2.283 -3.188 1 95.88 466 LEU A N 1
ATOM 3697 C CA . LEU A 1 466 ? 16.312 2.516 -1.854 1 95.88 466 LEU A CA 1
ATOM 3698 C C . LEU A 1 466 ? 16.281 1.224 -1.045 1 95.88 466 LEU A C 1
ATOM 3700 O O . LEU A 1 466 ? 15.617 0.261 -1.42 1 95.88 466 LEU A O 1
ATOM 3704 N N . TRP A 1 467 ? 16.984 1.27 0.088 1 94.88 467 TRP A N 1
ATOM 3705 C CA . TRP A 1 467 ? 17.047 0.106 0.966 1 94.88 467 TRP A CA 1
ATOM 3706 C C . TRP A 1 467 ? 16.297 0.373 2.275 1 94.88 467 TRP A C 1
ATOM 3708 O O . TRP A 1 467 ? 16.484 1.425 2.893 1 94.88 467 TRP A O 1
ATOM 3718 N N . LYS A 1 468 ? 15.43 -0.54 2.613 1 92 468 LYS A N 1
ATOM 3719 C CA . LYS A 1 468 ? 14.906 -0.543 3.979 1 92 468 LYS A CA 1
ATOM 3720 C C . LYS A 1 468 ? 15.914 -1.153 4.949 1 92 468 LYS A C 1
ATOM 3722 O O . LYS A 1 468 ? 16.406 -2.262 4.723 1 92 468 LYS A O 1
ATOM 3727 N N . ILE A 1 469 ? 16.297 -0.478 5.996 1 91.06 469 ILE A N 1
ATOM 3728 C CA . ILE A 1 469 ? 17.344 -0.988 6.875 1 91.06 469 ILE A CA 1
ATOM 3729 C C . ILE A 1 469 ? 16.75 -1.297 8.25 1 91.06 469 ILE A C 1
ATOM 3731 O O . ILE A 1 469 ? 17.438 -1.855 9.117 1 91.06 469 ILE A O 1
ATOM 3735 N N . GLU A 1 470 ? 15.477 -0.867 8.422 1 85.31 470 GLU A N 1
ATOM 3736 C CA . GLU A 1 470 ? 14.773 -1.279 9.633 1 85.31 470 GLU A CA 1
ATOM 3737 C C . GLU A 1 470 ? 14.391 -2.754 9.57 1 85.31 470 GLU A C 1
ATOM 3739 O O . GLU A 1 470 ? 13.75 -3.195 8.617 1 85.31 470 GLU A O 1
ATOM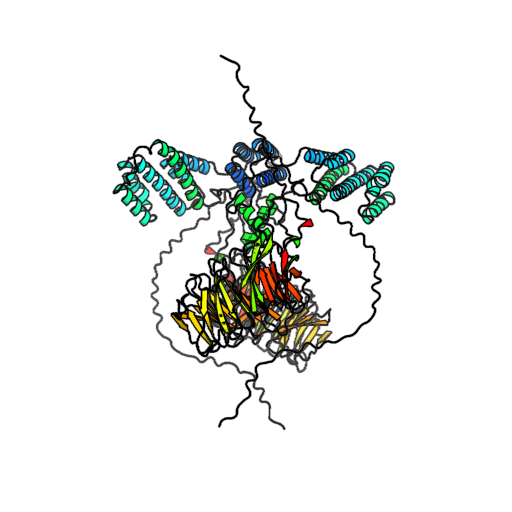 3744 N N . GLY A 1 471 ? 14.766 -3.469 10.555 1 78 471 GLY A N 1
ATOM 3745 C CA . GLY A 1 471 ? 14.523 -4.902 10.508 1 78 471 GLY A CA 1
ATOM 3746 C C . GLY A 1 471 ? 15.414 -5.625 9.516 1 78 471 GLY A C 1
ATOM 3747 O O . GLY A 1 471 ? 16.641 -5.492 9.562 1 78 471 GLY A O 1
ATOM 3748 N N . HIS A 1 472 ? 14.789 -6.355 8.617 1 75.62 472 HIS A N 1
ATOM 3749 C CA . HIS A 1 472 ? 15.539 -7.031 7.566 1 75.62 472 HIS A CA 1
ATOM 3750 C C . HIS A 1 472 ? 15.805 -6.094 6.391 1 75.62 472 HIS A C 1
ATOM 3752 O O . HIS A 1 472 ? 14.906 -5.391 5.938 1 75.62 472 HIS A O 1
ATOM 3758 N N . THR A 1 473 ? 17.172 -6.074 6.07 1 84.5 473 THR A N 1
ATOM 3759 C CA . THR A 1 473 ? 17.547 -5.207 4.965 1 84.5 473 THR A CA 1
ATOM 3760 C C . THR A 1 473 ? 16.938 -5.691 3.654 1 84.5 473 THR A C 1
ATOM 3762 O O . THR A 1 473 ? 17.016 -6.879 3.326 1 84.5 473 THR A O 1
ATOM 3765 N N . LYS A 1 474 ? 16.188 -4.809 2.971 1 81.38 474 LYS A N 1
ATOM 3766 C CA . LYS A 1 474 ? 15.523 -5.176 1.728 1 81.38 474 LYS A CA 1
ATOM 3767 C C . LYS A 1 474 ? 15.547 -4.027 0.725 1 81.38 474 LYS A C 1
ATOM 3769 O O . LYS A 1 474 ? 15.359 -2.865 1.097 1 81.38 474 LYS A O 1
ATOM 3774 N N . LEU A 1 475 ? 15.93 -4.41 -0.491 1 87.19 475 LEU A N 1
ATOM 3775 C CA . LEU A 1 475 ? 15.812 -3.426 -1.562 1 87.19 475 LEU A CA 1
ATOM 3776 C C . LEU A 1 475 ? 14.344 -3.139 -1.873 1 87.19 475 LEU A C 1
ATOM 3778 O O . LEU A 1 475 ? 13.609 -4.035 -2.279 1 87.19 475 LEU A O 1
ATOM 3782 N N . VAL A 1 476 ? 13.906 -1.88 -1.769 1 86.88 476 VAL A N 1
ATOM 3783 C CA . VAL A 1 476 ? 12.469 -1.621 -1.858 1 86.88 476 VAL A CA 1
ATOM 3784 C C . VAL A 1 476 ? 12.188 -0.668 -3.02 1 86.88 476 VAL A C 1
ATOM 3786 O O . VAL A 1 476 ? 11.031 -0.472 -3.402 1 86.88 476 VAL A O 1
ATOM 3789 N N . GLY A 1 477 ? 13.227 -0.078 -3.59 1 88.88 477 GLY A N 1
ATOM 3790 C CA . GLY A 1 477 ? 12.977 0.846 -4.688 1 88.88 477 GLY A CA 1
ATOM 3791 C C . GLY A 1 477 ? 14.188 1.056 -5.574 1 88.88 477 GLY A C 1
ATOM 3792 O O . GLY A 1 477 ? 15.328 0.912 -5.125 1 88.88 477 GLY A O 1
ATOM 3793 N N . LYS A 1 478 ? 13.875 1.419 -6.859 1 89 478 LYS A N 1
ATOM 3794 C CA . LYS A 1 478 ? 14.891 1.78 -7.844 1 89 478 LYS A CA 1
ATOM 3795 C C . LYS A 1 478 ? 14.469 3.008 -8.641 1 89 478 LYS A C 1
ATOM 3797 O O . LYS A 1 478 ? 13.312 3.121 -9.047 1 89 478 LYS A O 1
ATOM 3802 N N . TYR A 1 479 ? 15.375 3.855 -8.805 1 93.44 479 TYR A N 1
ATOM 3803 C CA . TYR A 1 479 ? 15.117 5.098 -9.523 1 93.44 479 TYR A CA 1
ATOM 3804 C C . TYR A 1 479 ? 16.141 5.312 -10.625 1 93.44 479 TYR A C 1
ATOM 3806 O O . TYR A 1 479 ? 17.359 5.199 -10.398 1 93.44 479 TYR A O 1
ATOM 3814 N N . LYS A 1 480 ? 15.57 5.586 -11.797 1 91.06 480 LYS A N 1
ATOM 3815 C CA . LYS A 1 480 ? 16.422 5.77 -12.969 1 91.06 480 LYS A CA 1
ATOM 3816 C C . LYS A 1 480 ? 15.984 6.984 -13.781 1 91.06 480 LYS A C 1
ATOM 3818 O O . LYS A 1 480 ? 14.859 7.457 -13.641 1 91.06 480 LYS A O 1
ATOM 3823 N N . GLY A 1 481 ? 16.922 7.473 -14.617 1 88.44 481 GLY A N 1
ATOM 3824 C CA . GLY A 1 481 ? 16.594 8.57 -15.516 1 88.44 481 GLY A CA 1
ATOM 3825 C C . GLY A 1 481 ? 17.688 9.625 -15.594 1 88.44 481 GLY A C 1
ATOM 3826 O O . GLY A 1 481 ? 18 10.117 -16.672 1 88.44 481 GLY A O 1
ATOM 3827 N N . HIS A 1 482 ? 18.25 9.945 -14.492 1 85.25 482 HIS A N 1
ATOM 3828 C CA . HIS A 1 482 ? 19.281 10.969 -14.438 1 85.25 482 HIS A CA 1
ATOM 3829 C C . HIS A 1 482 ? 20.547 10.508 -15.156 1 85.25 482 HIS A C 1
ATOM 3831 O O . HIS A 1 482 ? 20.703 9.32 -15.445 1 85.25 482 HIS A O 1
ATOM 3837 N N . LYS A 1 483 ? 21.344 11.469 -15.461 1 85.12 483 LYS A N 1
ATOM 3838 C CA . LYS A 1 483 ? 22.578 11.172 -16.188 1 85.12 483 LYS A CA 1
ATOM 3839 C C . LYS A 1 483 ? 23.797 11.391 -15.297 1 85.12 483 LYS A C 1
ATOM 3841 O O . LYS A 1 483 ? 23.844 12.344 -14.523 1 85.12 483 LYS A O 1
ATOM 3846 N N . ARG A 1 484 ? 24.656 10.352 -15.344 1 79.44 484 ARG A N 1
ATOM 3847 C CA . ARG A 1 484 ? 25.906 10.422 -14.57 1 79.44 484 ARG A CA 1
ATOM 3848 C C . ARG A 1 484 ? 27.047 9.75 -15.312 1 79.44 484 ARG A C 1
ATOM 3850 O O . ARG A 1 484 ? 26.922 8.602 -15.75 1 79.44 484 ARG A O 1
ATOM 3857 N N . THR A 1 485 ? 28.094 10.445 -15.492 1 72.56 485 THR A N 1
ATOM 3858 C CA . THR A 1 485 ? 29.266 9.836 -16.109 1 72.56 485 THR A CA 1
ATOM 3859 C C . THR A 1 485 ? 30.484 9.953 -15.195 1 72.56 485 THR A C 1
ATOM 3861 O O . THR A 1 485 ? 31.172 8.969 -14.945 1 72.56 485 THR A O 1
ATOM 3864 N N . ARG A 1 486 ? 30.766 11.156 -14.625 1 71.06 486 ARG A N 1
ATOM 3865 C CA . ARG A 1 486 ? 32.062 11.391 -13.992 1 71.06 486 ARG A CA 1
ATOM 3866 C C . ARG A 1 486 ? 31.875 11.891 -12.562 1 71.06 486 ARG A C 1
ATOM 3868 O O . ARG A 1 486 ? 32.75 11.719 -11.727 1 71.06 486 ARG A O 1
ATOM 3875 N N . TYR A 1 487 ? 30.812 12.406 -12.258 1 74.12 487 TYR A N 1
ATOM 3876 C CA . TYR A 1 487 ? 30.688 13.156 -11.016 1 74.12 487 TYR A CA 1
ATOM 3877 C C . TYR A 1 487 ? 29.922 12.359 -9.961 1 74.12 487 TYR A C 1
ATOM 3879 O O . TYR A 1 487 ? 29.234 11.398 -10.289 1 74.12 487 TYR A O 1
ATOM 3887 N N . VAL A 1 488 ? 30.312 12.742 -8.734 1 78 488 VAL A N 1
ATOM 3888 C CA . VAL A 1 488 ? 29.562 12.188 -7.609 1 78 488 VAL A CA 1
ATOM 3889 C C . VAL A 1 488 ? 28.281 12.992 -7.391 1 78 488 VAL A C 1
ATOM 3891 O O . VAL A 1 488 ? 28.344 14.195 -7.117 1 78 488 VAL A O 1
ATOM 3894 N N . LEU A 1 489 ? 27.203 12.328 -7.664 1 81.75 489 LEU A N 1
ATOM 3895 C CA . LEU A 1 489 ? 25.922 12.945 -7.406 1 81.75 489 LEU A CA 1
ATOM 3896 C C . LEU A 1 489 ? 25.281 12.375 -6.145 1 81.75 489 LEU A C 1
ATOM 3898 O O . LEU A 1 489 ? 25.406 11.18 -5.871 1 81.75 489 LEU A O 1
ATOM 3902 N N . LYS A 1 490 ? 24.719 13.258 -5.367 1 85 490 LYS A N 1
ATOM 3903 C CA . LYS A 1 490 ? 24.078 12.789 -4.141 1 85 490 LYS A CA 1
ATOM 3904 C C . LYS A 1 490 ? 22.562 13.008 -4.199 1 85 490 LYS A C 1
ATOM 3906 O O . LYS A 1 490 ? 22.094 14.133 -4.387 1 85 490 LYS A O 1
ATOM 3911 N N . ALA A 1 491 ? 21.891 11.906 -4.094 1 93.38 491 ALA A N 1
ATOM 3912 C CA . ALA A 1 491 ? 20.422 11.984 -4.031 1 93.38 491 ALA A CA 1
ATOM 3913 C C . ALA A 1 491 ? 19.953 12.305 -2.615 1 93.38 491 ALA A C 1
ATOM 3915 O O . ALA A 1 491 ? 20.672 12.039 -1.643 1 93.38 491 ALA A O 1
ATOM 3916 N N . CYS A 1 492 ? 18.766 12.891 -2.535 1 95.88 492 CYS A N 1
ATOM 3917 C CA . CYS A 1 492 ? 18.266 13.211 -1.204 1 95.88 492 CYS A CA 1
ATOM 3918 C C . CYS A 1 492 ? 16.781 12.898 -1.096 1 95.88 492 CYS A C 1
ATOM 3920 O O . CYS A 1 492 ? 16.078 12.805 -2.109 1 95.88 492 CYS A O 1
ATOM 3922 N N . PHE A 1 493 ? 16.391 12.68 0.133 1 97.25 493 PHE A N 1
ATOM 3923 C CA . PHE A 1 493 ? 14.969 12.602 0.453 1 97.25 493 PHE A CA 1
ATOM 3924 C C . PHE A 1 493 ? 14.359 13.992 0.534 1 97.25 493 PHE A C 1
ATOM 3926 O O . PHE A 1 493 ? 15.055 14.969 0.844 1 97.25 493 PHE A O 1
ATOM 3933 N N . GLY A 1 494 ? 13.078 14.023 0.257 1 96.19 494 GLY A N 1
ATOM 3934 C CA . GLY A 1 494 ? 12.453 15.328 0.386 1 96.19 494 GLY A CA 1
ATOM 3935 C C . GLY A 1 494 ? 10.938 15.281 0.287 1 96.19 494 GLY A C 1
ATOM 3936 O O . GLY A 1 494 ? 10.367 14.219 0.033 1 96.19 494 GLY A O 1
ATOM 3937 N N . GLY A 1 495 ? 10.391 16.5 0.597 1 94.56 495 GLY A N 1
ATOM 3938 C CA . GLY A 1 495 ? 8.945 16.625 0.557 1 94.56 495 GLY A CA 1
ATOM 3939 C C . GLY A 1 495 ? 8.281 16.234 1.865 1 94.56 495 GLY A C 1
ATOM 3940 O O . GLY A 1 495 ? 8.953 15.977 2.861 1 94.56 495 GLY A O 1
ATOM 3941 N N . PHE A 1 496 ? 6.922 16.25 1.812 1 91.94 496 PHE A N 1
ATOM 3942 C CA . PHE A 1 496 ? 6.137 15.883 2.984 1 91.94 496 PHE A CA 1
ATOM 3943 C C . PHE A 1 496 ? 6.359 14.414 3.346 1 91.94 496 PHE A C 1
ATOM 3945 O O . PHE A 1 496 ? 6.191 13.531 2.504 1 91.94 496 PHE A O 1
ATOM 3952 N N . GLU A 1 497 ? 6.828 14.195 4.539 1 89.44 497 GLU A N 1
ATOM 3953 C CA . GLU A 1 497 ? 7.129 12.859 5.055 1 89.44 497 GLU A CA 1
ATOM 3954 C C . GLU A 1 497 ? 8.148 12.148 4.176 1 89.44 497 GLU A C 1
ATOM 3956 O O . GLU A 1 497 ? 8.109 10.922 4.031 1 89.44 497 GLU A O 1
ATOM 3961 N N . GLN A 1 498 ? 8.953 12.938 3.406 1 94.81 498 GLN A N 1
ATOM 3962 C CA . GLN A 1 498 ? 10.016 12.445 2.539 1 94.81 498 GLN A CA 1
ATOM 3963 C C . GLN A 1 498 ? 9.469 11.492 1.479 1 94.81 498 GLN A C 1
ATOM 3965 O O . GLN A 1 498 ? 10.039 10.43 1.231 1 94.81 498 GLN A O 1
ATOM 3970 N N . SER A 1 499 ? 8.391 11.883 0.934 1 94.12 499 SER A N 1
ATOM 3971 C CA . SER A 1 499 ? 7.723 11.055 -0.061 1 94.12 499 SER A CA 1
ATOM 3972 C C . SER A 1 499 ? 8.383 11.195 -1.431 1 94.12 499 SER A C 1
ATOM 3974 O O . SER A 1 499 ? 7.984 10.523 -2.385 1 94.12 499 SER A O 1
ATOM 3976 N N . PHE A 1 500 ? 9.398 11.984 -1.511 1 97.12 500 PHE A N 1
ATOM 3977 C CA . PHE A 1 500 ? 10.047 12.219 -2.797 1 97.12 500 PHE A CA 1
ATOM 3978 C C . PHE A 1 500 ? 11.555 12.039 -2.688 1 97.12 500 PHE A C 1
ATOM 3980 O O . PHE A 1 500 ? 12.117 12.109 -1.592 1 97.12 500 PHE A O 1
ATOM 3987 N N . ILE A 1 501 ? 12.109 11.766 -3.816 1 97.56 501 ILE A N 1
ATOM 3988 C CA . ILE A 1 501 ? 13.555 11.664 -3.977 1 97.56 501 ILE A CA 1
ATOM 3989 C C . ILE A 1 501 ? 14.023 12.641 -5.055 1 97.56 501 ILE A C 1
ATOM 3991 O O . ILE A 1 501 ? 13.406 12.75 -6.113 1 97.56 501 ILE A O 1
ATOM 3995 N N . ALA A 1 502 ? 15.047 13.375 -4.781 1 97.62 502 ALA A N 1
ATOM 3996 C CA . ALA A 1 502 ? 15.594 14.32 -5.75 1 97.62 502 ALA A CA 1
ATOM 3997 C C . ALA A 1 502 ? 17.078 14.07 -5.973 1 97.62 502 ALA A C 1
ATOM 3999 O O . ALA A 1 502 ? 17.797 13.656 -5.051 1 97.62 502 ALA A O 1
ATOM 4000 N N . CYS A 1 503 ? 17.531 14.328 -7.16 1 96.69 503 CYS A N 1
ATOM 4001 C CA . CYS A 1 503 ? 18.938 14.141 -7.5 1 96.69 503 CYS A CA 1
ATOM 4002 C C . CYS A 1 503 ? 19.344 15.062 -8.648 1 96.69 503 CYS A C 1
ATOM 4004 O O . CYS A 1 503 ? 18.562 15.266 -9.586 1 96.69 503 CYS A O 1
ATOM 4006 N N . GLY A 1 504 ? 20.516 15.617 -8.492 1 95.81 504 GLY A N 1
ATOM 4007 C CA . GLY A 1 504 ? 21.078 16.328 -9.625 1 95.81 504 GLY A CA 1
ATOM 4008 C C . GLY A 1 504 ? 21.578 15.414 -10.727 1 95.81 504 GLY A C 1
ATOM 4009 O O . GLY A 1 504 ? 21.719 14.203 -10.523 1 95.81 504 GLY A O 1
ATOM 4010 N N . SER A 1 505 ? 21.859 16.047 -11.82 1 95.12 505 SER A N 1
ATOM 4011 C CA . SER A 1 505 ? 22.266 15.273 -12.992 1 95.12 505 SER A CA 1
ATOM 4012 C C . SER A 1 505 ? 23.297 16.031 -13.82 1 95.12 505 SER A C 1
ATOM 4014 O O . SER A 1 505 ? 23.406 17.266 -13.711 1 95.12 505 SER A O 1
ATOM 4016 N N . GLU A 1 506 ? 24.016 15.312 -14.609 1 94.31 506 GLU A N 1
ATOM 4017 C CA . GLU A 1 506 ? 25.078 15.922 -15.422 1 94.31 506 GLU A CA 1
ATOM 4018 C C . GLU A 1 506 ? 24.5 16.641 -16.641 1 94.31 506 GLU A C 1
ATOM 4020 O O . GLU A 1 506 ? 25.172 17.469 -17.266 1 94.31 506 GLU A O 1
ATOM 4025 N N . ASP A 1 507 ? 23.25 16.266 -16.984 1 93.06 507 ASP A N 1
ATOM 4026 C CA . ASP A 1 507 ? 22.609 16.953 -18.109 1 93.06 507 ASP A CA 1
ATOM 4027 C C . ASP A 1 507 ? 21.984 18.266 -17.656 1 93.06 507 ASP A C 1
ATOM 4029 O O . ASP A 1 507 ? 21.062 18.766 -18.297 1 93.06 507 ASP A O 1
ATOM 4033 N N . ALA A 1 508 ? 22.359 18.766 -16.5 1 95.06 508 ALA A N 1
ATOM 4034 C CA . ALA A 1 508 ? 22.016 20.094 -15.977 1 95.06 508 ALA A CA 1
ATOM 4035 C C . ALA A 1 508 ? 20.578 20.125 -15.492 1 95.06 508 ALA A C 1
ATOM 4037 O O . ALA A 1 508 ? 19.953 21.188 -15.445 1 95.06 508 ALA A O 1
ATOM 4038 N N . GLN A 1 509 ? 20.078 18.938 -15.195 1 96.56 509 GLN A N 1
ATOM 4039 C CA . GLN A 1 509 ? 18.703 18.844 -14.719 1 96.56 509 GLN A CA 1
ATOM 4040 C C . GLN A 1 509 ? 18.656 18.312 -13.281 1 96.56 509 GLN A C 1
ATOM 4042 O O . GLN A 1 509 ? 19.625 17.719 -12.797 1 96.56 509 GLN A O 1
ATOM 4047 N N . VAL A 1 510 ? 17.547 18.641 -12.648 1 97.5 510 VAL A N 1
ATOM 4048 C CA . VAL A 1 510 ? 17.219 18 -11.383 1 97.5 510 VAL A CA 1
ATOM 4049 C C . VAL A 1 510 ? 16.078 17 -11.602 1 97.5 510 VAL A C 1
ATOM 4051 O O . VAL A 1 510 ? 15.055 17.328 -12.203 1 97.5 510 VAL A O 1
ATOM 4054 N N . TYR A 1 511 ? 16.281 15.844 -11.094 1 97.69 511 TYR A N 1
ATOM 4055 C CA . TYR A 1 511 ? 15.273 14.805 -11.219 1 97.69 511 TYR A CA 1
ATOM 4056 C C . TYR A 1 511 ? 14.562 14.578 -9.891 1 97.69 511 TYR A C 1
ATOM 4058 O O . TYR A 1 511 ? 15.203 14.523 -8.836 1 97.69 511 TYR A O 1
ATOM 4066 N N . ILE A 1 512 ? 13.234 14.445 -9.961 1 97.81 512 ILE A N 1
ATOM 4067 C CA . ILE A 1 512 ? 12.43 14.18 -8.773 1 97.81 512 ILE A CA 1
ATOM 4068 C C . ILE A 1 512 ? 11.555 12.945 -9 1 97.81 512 ILE A C 1
ATOM 4070 O O . ILE A 1 512 ? 10.82 12.875 -9.984 1 97.81 512 ILE A O 1
ATOM 4074 N N . TRP A 1 513 ? 11.609 12.008 -8.07 1 97.19 513 TRP A N 1
ATOM 4075 C CA . TRP A 1 513 ? 10.805 10.789 -8.125 1 97.19 513 TRP A CA 1
ATOM 4076 C C . TRP A 1 513 ? 9.852 10.719 -6.93 1 97.19 513 TRP A C 1
ATOM 4078 O O . TRP A 1 513 ? 10.117 11.312 -5.883 1 97.19 513 TRP A O 1
ATOM 4088 N N . HIS A 1 514 ? 8.75 10.047 -7.152 1 95.31 514 HIS A N 1
ATOM 4089 C CA . HIS A 1 514 ? 7.938 9.609 -6.02 1 95.31 514 HIS A CA 1
ATOM 4090 C C . HIS A 1 514 ? 8.539 8.383 -5.344 1 95.31 514 HIS A C 1
ATOM 4092 O O . HIS A 1 514 ? 8.82 7.383 -6.004 1 95.31 514 HIS A O 1
ATOM 4098 N N . ARG A 1 515 ? 8.773 8.422 -4.113 1 95.12 515 ARG A N 1
ATOM 4099 C CA . ARG A 1 515 ? 9.523 7.402 -3.396 1 95.12 515 ARG A CA 1
ATOM 4100 C C . ARG A 1 515 ? 8.812 6.059 -3.449 1 95.12 515 ARG A C 1
ATOM 4102 O O . ARG A 1 515 ? 9.422 5.035 -3.758 1 95.12 515 ARG A O 1
ATOM 4109 N N . GLY A 1 516 ? 7.574 6.039 -3.191 1 88.06 516 GLY A N 1
ATOM 4110 C CA . GLY A 1 516 ? 6.82 4.797 -3.094 1 88.06 516 GLY A CA 1
ATOM 4111 C C . GLY A 1 516 ? 6.648 4.098 -4.43 1 88.06 516 GLY A C 1
ATOM 4112 O O . GLY A 1 516 ? 6.906 2.896 -4.543 1 88.06 516 GLY A O 1
ATOM 4113 N N . SER A 1 517 ? 6.262 4.816 -5.457 1 83.25 517 SER A N 1
ATOM 4114 C CA . SER A 1 517 ? 5.957 4.23 -6.758 1 83.25 517 SER A CA 1
ATOM 4115 C C . SER A 1 517 ? 7.207 4.113 -7.621 1 83.25 517 SER A C 1
ATOM 4117 O O . SER A 1 517 ? 7.25 3.311 -8.555 1 83.25 517 SER A O 1
ATOM 4119 N N . GLY A 1 518 ? 8.18 4.934 -7.363 1 89.94 518 GLY A N 1
ATOM 4120 C CA . GLY A 1 518 ? 9.375 4.949 -8.188 1 89.94 518 GLY A CA 1
ATOM 4121 C C . GLY A 1 518 ? 9.219 5.762 -9.461 1 89.94 518 GLY A C 1
ATOM 4122 O O . GLY A 1 518 ? 10.164 5.91 -10.234 1 89.94 518 GLY A O 1
ATOM 4123 N N . LYS A 1 519 ? 8.086 6.332 -9.625 1 88.94 519 LYS A N 1
ATOM 4124 C CA . LYS A 1 519 ? 7.793 7.066 -10.852 1 88.94 519 LYS A CA 1
ATOM 4125 C C . LYS A 1 519 ? 8.523 8.406 -10.883 1 88.94 519 LYS A C 1
ATOM 4127 O O . LYS A 1 519 ? 8.594 9.102 -9.867 1 88.94 519 LYS A O 1
ATOM 4132 N N . LEU A 1 520 ? 9.102 8.742 -12.023 1 93.81 520 LEU A N 1
ATOM 4133 C CA . LEU A 1 520 ? 9.664 10.062 -12.25 1 93.81 520 LEU A CA 1
ATOM 4134 C C . LEU A 1 520 ? 8.57 11.117 -12.352 1 93.81 520 LEU A C 1
ATOM 4136 O O . LEU A 1 520 ? 7.73 11.062 -13.25 1 93.81 520 LEU A O 1
ATOM 4140 N N . ILE A 1 521 ? 8.539 12.039 -11.492 1 94 521 ILE A N 1
ATOM 4141 C CA . ILE A 1 521 ? 7.469 13.016 -11.359 1 94 521 ILE A CA 1
ATOM 4142 C C . ILE A 1 521 ? 7.812 14.273 -12.164 1 94 521 ILE A C 1
ATOM 4144 O O . ILE A 1 521 ? 6.945 14.852 -12.82 1 94 521 ILE A O 1
ATOM 4148 N N . GLU A 1 522 ? 9.07 14.727 -11.953 1 94.62 522 GLU A N 1
ATOM 4149 C CA . GLU A 1 522 ? 9.461 15.984 -12.578 1 94.62 522 GLU A CA 1
ATOM 4150 C C . GLU A 1 522 ? 10.945 15.977 -12.945 1 94.62 522 GLU A C 1
ATOM 4152 O O . GLU A 1 522 ? 11.742 15.289 -12.312 1 94.62 522 GLU A O 1
ATOM 4157 N N . THR A 1 523 ? 11.289 16.609 -13.992 1 96.56 523 THR A N 1
ATOM 4158 C CA . THR A 1 523 ? 12.641 17 -14.375 1 96.56 523 THR A CA 1
ATOM 4159 C C . THR A 1 523 ? 12.75 18.516 -14.477 1 96.56 523 THR A C 1
ATOM 4161 O O . THR A 1 523 ? 12 19.156 -15.219 1 96.56 523 THR A O 1
ATOM 4164 N N . LEU A 1 524 ? 13.602 19.094 -13.727 1 97.12 524 LEU A N 1
ATOM 4165 C CA . LEU A 1 524 ? 13.672 20.547 -13.602 1 97.12 524 LEU A CA 1
ATOM 4166 C C . LEU A 1 524 ? 14.82 21.109 -14.43 1 97.12 524 LEU A C 1
ATOM 4168 O O . LEU A 1 524 ? 15.984 21 -14.039 1 97.12 524 LEU A O 1
ATOM 4172 N N . PRO A 1 525 ? 14.461 21.75 -15.43 1 96 525 PRO A N 1
ATOM 4173 C CA . PRO A 1 525 ? 15.508 22.422 -16.203 1 96 525 PRO A CA 1
ATOM 4174 C C . PRO A 1 525 ? 15.859 23.797 -15.641 1 96 525 PRO A C 1
ATOM 4176 O O . PRO A 1 525 ? 15.031 24.422 -14.977 1 96 525 PRO A O 1
ATOM 4179 N N . GLY A 1 526 ? 17.062 24.266 -15.914 1 94.81 526 GLY A N 1
ATOM 4180 C CA . GLY A 1 526 ? 17.422 25.609 -15.5 1 94.81 526 GLY A CA 1
ATOM 4181 C C . GLY A 1 526 ? 18.922 25.844 -15.477 1 94.81 526 GLY A C 1
ATOM 4182 O O . GLY A 1 526 ? 19.406 26.859 -16 1 94.81 526 GLY A O 1
ATOM 4183 N N . HIS A 1 527 ? 19.625 24.953 -14.844 1 96.44 527 HIS A N 1
ATOM 4184 C CA . HIS A 1 527 ? 21.078 25.078 -14.766 1 96.44 527 HIS A CA 1
ATOM 4185 C C . HIS A 1 527 ? 21.719 24.906 -16.141 1 96.44 527 HIS A C 1
ATOM 4187 O O . HIS A 1 527 ? 21.109 24.344 -17.047 1 96.44 527 HIS A O 1
ATOM 4193 N N . SER A 1 528 ? 22.891 25.422 -16.281 1 96 528 SER A N 1
ATOM 4194 C CA . SER A 1 528 ? 23.625 25.281 -17.531 1 96 528 SER A CA 1
ATOM 4195 C C . SER A 1 528 ? 24.781 24.297 -17.391 1 96 528 SER A C 1
ATOM 4197 O O . SER A 1 528 ? 25.469 23.984 -18.375 1 96 528 SER A O 1
ATOM 4199 N N . GLY A 1 529 ? 25.047 23.906 -16.219 1 94.69 529 GLY A N 1
ATOM 4200 C CA . GLY A 1 529 ? 26.062 22.906 -15.938 1 94.69 529 GLY A CA 1
ATOM 4201 C C . GLY A 1 529 ? 25.531 21.734 -15.117 1 94.69 529 GLY A C 1
ATOM 4202 O O . GLY A 1 529 ? 24.344 21.703 -14.766 1 94.69 529 GLY A O 1
ATOM 4203 N N . ALA A 1 530 ? 26.453 20.797 -14.906 1 94.81 530 ALA A N 1
ATOM 4204 C CA . ALA A 1 530 ? 26.078 19.625 -14.117 1 94.81 530 ALA A CA 1
ATOM 4205 C C . ALA A 1 530 ? 25.578 20.031 -12.734 1 94.81 530 ALA A C 1
ATOM 4207 O O . ALA A 1 530 ? 26.141 20.938 -12.109 1 94.81 530 ALA A O 1
ATOM 4208 N N . VAL A 1 531 ? 24.531 19.406 -12.32 1 96.31 531 VAL A N 1
ATOM 4209 C CA . VAL A 1 531 ? 24.016 19.641 -10.984 1 96.31 531 VAL A CA 1
ATOM 4210 C C . VAL A 1 531 ? 24.641 18.641 -10 1 96.31 531 VAL A C 1
ATOM 4212 O O . VAL A 1 531 ? 24.375 17.438 -10.086 1 96.31 531 VAL A O 1
ATOM 4215 N N . ASN A 1 532 ? 25.297 19.188 -8.984 1 93.12 532 ASN A N 1
ATOM 4216 C CA . ASN A 1 532 ? 26.125 18.359 -8.117 1 93.12 532 ASN A CA 1
ATOM 4217 C C . ASN A 1 532 ? 25.375 17.922 -6.859 1 93.12 532 ASN A C 1
ATOM 4219 O O . ASN A 1 532 ? 25.641 16.844 -6.312 1 93.12 532 ASN A O 1
ATOM 4223 N N . SER A 1 533 ? 24.594 18.766 -6.434 1 95.06 533 SER A N 1
ATOM 4224 C CA . SER A 1 533 ? 23.938 18.531 -5.152 1 95.06 533 SER A CA 1
ATOM 4225 C C . SER A 1 533 ? 22.547 19.156 -5.117 1 95.06 533 SER A C 1
ATOM 4227 O O . SER A 1 533 ? 22.312 20.188 -5.746 1 95.06 533 SER A O 1
ATOM 4229 N N . VAL A 1 534 ? 21.688 18.469 -4.453 1 97.38 534 VAL A N 1
ATOM 4230 C CA . VAL A 1 534 ? 20.328 18.953 -4.211 1 97.38 534 VAL A CA 1
ATOM 4231 C C . VAL A 1 534 ? 19.984 18.781 -2.734 1 97.38 534 VAL A C 1
ATOM 4233 O O . VAL A 1 534 ? 20.422 17.828 -2.09 1 97.38 534 VAL A O 1
ATOM 4236 N N . SER A 1 535 ? 19.266 19.719 -2.227 1 98.12 535 SER A N 1
ATOM 4237 C CA . SER A 1 535 ? 18.812 19.656 -0.838 1 98.12 535 SER A CA 1
ATOM 4238 C C . SER A 1 535 ? 17.375 20.141 -0.7 1 98.12 535 SER A C 1
ATOM 4240 O O . SER A 1 535 ? 17.031 21.219 -1.184 1 98.12 535 SER A O 1
ATOM 4242 N N . TRP A 1 536 ? 16.641 19.312 -0.079 1 98 536 TRP A N 1
ATOM 4243 C CA . TRP A 1 536 ? 15.242 19.641 0.175 1 98 536 TRP A CA 1
ATOM 4244 C C . TRP A 1 536 ? 15.07 20.25 1.565 1 98 536 TRP A C 1
ATOM 4246 O O . TRP A 1 536 ? 15.641 19.75 2.539 1 98 536 TRP A O 1
ATOM 4256 N N . ASN A 1 537 ? 14.375 21.359 1.637 1 97.62 537 ASN A N 1
ATOM 4257 C CA . ASN A 1 537 ? 14.141 21.969 2.939 1 97.62 537 ASN A CA 1
ATOM 4258 C C . ASN A 1 537 ? 13.328 21.062 3.852 1 97.62 537 ASN A C 1
ATOM 4260 O O . ASN A 1 537 ? 12.219 20.656 3.502 1 97.62 537 ASN A O 1
ATOM 4264 N N . PRO A 1 538 ? 13.82 20.75 5.02 1 95.19 538 PRO A N 1
ATOM 4265 C CA . PRO A 1 538 ? 13.148 19.766 5.871 1 95.19 538 PRO A CA 1
ATOM 4266 C C . PRO A 1 538 ? 11.844 20.281 6.465 1 95.19 538 PRO A C 1
ATOM 4268 O O . PRO A 1 538 ? 10.992 19.5 6.887 1 95.19 538 PRO A O 1
ATOM 4271 N N . THR A 1 539 ? 11.664 21.562 6.508 1 94.06 539 THR A N 1
ATOM 4272 C CA . THR A 1 539 ? 10.484 22.109 7.168 1 94.06 539 THR A CA 1
ATOM 4273 C C . THR A 1 539 ? 9.508 22.688 6.145 1 94.06 539 THR A C 1
ATOM 4275 O O . THR A 1 539 ? 8.359 22.969 6.469 1 94.06 539 THR A O 1
ATOM 4278 N N . ASN A 1 540 ? 9.945 22.875 5.016 1 94.38 540 ASN A N 1
ATOM 4279 C CA . ASN A 1 540 ? 9.109 23.359 3.928 1 94.38 540 ASN A CA 1
ATOM 4280 C C . ASN A 1 540 ? 9.156 22.438 2.717 1 94.38 540 ASN A C 1
ATOM 4282 O O . ASN A 1 540 ? 10.055 22.547 1.878 1 94.38 540 ASN A O 1
ATOM 4286 N N . PRO A 1 541 ? 8.172 21.625 2.561 1 94.56 541 PRO A N 1
ATOM 4287 C CA . PRO A 1 541 ? 8.188 20.625 1.482 1 94.56 541 PRO A CA 1
ATOM 4288 C C . PRO A 1 541 ? 8.148 21.266 0.095 1 94.56 541 PRO A C 1
ATOM 4290 O O . PRO A 1 541 ? 8.375 20.594 -0.908 1 94.56 541 PRO A O 1
ATOM 4293 N N . HIS A 1 542 ? 7.934 22.547 0.002 1 95 542 HIS A N 1
ATOM 4294 C CA . HIS A 1 542 ? 7.793 23.203 -1.29 1 95 542 HIS A CA 1
ATOM 4295 C C . HIS A 1 542 ? 9.047 24 -1.646 1 95 542 HIS A C 1
ATOM 4297 O O . HIS A 1 542 ? 9.016 24.859 -2.529 1 95 542 HIS A O 1
ATOM 4303 N N . MET A 1 543 ? 10.102 23.734 -0.995 1 96.75 543 MET A N 1
ATOM 4304 C CA . MET A 1 543 ? 11.352 24.469 -1.229 1 96.75 543 MET A CA 1
ATOM 4305 C C . MET A 1 543 ? 12.508 23.5 -1.445 1 96.75 543 MET A C 1
ATOM 4307 O O . MET A 1 543 ? 12.781 22.656 -0.592 1 96.75 543 MET A O 1
ATOM 4311 N N . LEU A 1 544 ? 13.156 23.656 -2.566 1 97.81 544 LEU A N 1
ATOM 4312 C CA . LEU A 1 544 ? 14.281 22.828 -2.986 1 97.81 544 LEU A CA 1
ATOM 4313 C C . LEU A 1 544 ? 15.43 23.688 -3.502 1 97.81 544 LEU A C 1
ATOM 4315 O O . LEU A 1 544 ? 15.195 24.734 -4.113 1 97.81 544 LEU A O 1
ATOM 4319 N N . ALA A 1 545 ? 16.672 23.297 -3.193 1 98.62 545 ALA A N 1
ATOM 4320 C CA . ALA A 1 545 ? 17.844 24 -3.705 1 98.62 545 ALA A CA 1
ATOM 4321 C C . ALA A 1 545 ? 18.75 23.062 -4.492 1 98.62 545 ALA A C 1
ATOM 4323 O O . ALA A 1 545 ? 18.906 21.906 -4.129 1 98.62 545 ALA A O 1
ATOM 4324 N N . SER A 1 546 ? 19.312 23.547 -5.508 1 98.25 546 SER A N 1
ATOM 4325 C CA . SER A 1 546 ? 20.25 22.766 -6.312 1 98.25 546 SER A CA 1
ATOM 4326 C C . SER A 1 546 ? 21.531 23.562 -6.59 1 98.25 546 SER A C 1
ATOM 4328 O O . SER A 1 546 ? 21.484 24.781 -6.777 1 98.25 546 SER A O 1
ATOM 4330 N N . ALA A 1 547 ? 22.672 22.891 -6.57 1 97.44 547 ALA A N 1
ATOM 4331 C CA . ALA A 1 547 ? 23.984 23.469 -6.844 1 97.44 547 ALA A CA 1
ATOM 4332 C C . ALA A 1 547 ? 24.562 22.938 -8.148 1 97.44 547 ALA A C 1
ATOM 4334 O O . ALA A 1 547 ? 24.453 21.734 -8.43 1 97.44 547 ALA A O 1
ATOM 4335 N N . SER A 1 548 ? 25.234 23.781 -8.867 1 96.94 548 SER A N 1
ATOM 4336 C CA . SER A 1 548 ? 25.672 23.391 -10.203 1 96.94 548 SER A CA 1
ATOM 4337 C C . SER A 1 548 ? 27.109 23.844 -10.469 1 96.94 548 SER A C 1
ATOM 4339 O O . SER A 1 548 ? 27.625 24.719 -9.781 1 96.94 548 SER A O 1
ATOM 4341 N N . ASP A 1 549 ? 27.656 23.234 -11.438 1 95.56 549 ASP A N 1
ATOM 4342 C CA . ASP A 1 549 ? 28.984 23.594 -11.945 1 95.56 549 ASP A CA 1
ATOM 4343 C C . ASP A 1 549 ? 28.953 24.953 -12.625 1 95.56 549 ASP A C 1
ATOM 4345 O O . ASP A 1 549 ? 30 25.547 -12.875 1 95.56 549 ASP A O 1
ATOM 4349 N N . ASP A 1 550 ? 27.828 25.422 -12.914 1 96.25 550 ASP A N 1
ATOM 4350 C CA . ASP A 1 550 ? 27.734 26.734 -13.57 1 96.25 550 ASP A CA 1
ATOM 4351 C C . ASP A 1 550 ? 27.953 27.859 -12.57 1 96.25 550 ASP A C 1
ATOM 4353 O O . ASP A 1 550 ? 27.859 29.047 -12.938 1 96.25 550 ASP A O 1
ATOM 4357 N N . GLY A 1 551 ? 28.141 27.5 -11.312 1 96.81 551 GLY A N 1
ATOM 4358 C CA . GLY A 1 551 ? 28.484 28.469 -10.289 1 96.81 551 GLY A CA 1
ATOM 4359 C C . GLY A 1 551 ? 27.281 29.062 -9.594 1 96.81 551 GLY A C 1
ATOM 4360 O O . GLY A 1 551 ? 27.406 29.969 -8.766 1 96.81 551 GLY A O 1
ATOM 4361 N N . THR A 1 552 ? 26.172 28.484 -9.891 1 97.75 552 THR A N 1
ATOM 4362 C CA . THR A 1 552 ? 24.953 29.078 -9.336 1 97.75 552 THR A CA 1
ATOM 4363 C C . THR A 1 552 ? 24.234 28.062 -8.445 1 97.75 552 THR A C 1
ATOM 4365 O O . THR A 1 552 ? 24.516 26.859 -8.508 1 97.75 552 THR A O 1
ATOM 4368 N N . ILE A 1 553 ? 23.422 28.656 -7.582 1 98.5 553 ILE A N 1
ATOM 4369 C CA . ILE A 1 553 ? 22.453 27.906 -6.801 1 98.5 553 ILE A CA 1
ATOM 4370 C C . ILE A 1 553 ? 21.031 28.312 -7.191 1 98.5 553 ILE A C 1
ATOM 4372 O O . ILE A 1 553 ? 20.719 29.5 -7.238 1 98.5 553 ILE A O 1
ATOM 4376 N N . ARG A 1 554 ? 20.266 27.344 -7.492 1 98.5 554 ARG A N 1
ATOM 4377 C CA . ARG A 1 554 ? 18.875 27.656 -7.809 1 98.5 554 ARG A CA 1
ATOM 4378 C C . ARG A 1 554 ? 17.953 27.234 -6.672 1 98.5 554 ARG A C 1
ATOM 4380 O O . ARG A 1 554 ? 18.078 26.109 -6.152 1 98.5 554 ARG A O 1
ATOM 4387 N N . ILE A 1 555 ? 17.062 28.156 -6.34 1 98.5 555 ILE A N 1
ATOM 4388 C CA . ILE A 1 555 ? 16.016 27.859 -5.363 1 98.5 555 ILE A CA 1
ATOM 4389 C C . ILE A 1 555 ? 14.703 27.578 -6.082 1 98.5 555 ILE A C 1
ATOM 4391 O O . ILE A 1 555 ? 14.195 28.406 -6.832 1 98.5 555 ILE A O 1
ATOM 4395 N N . TRP A 1 556 ? 14.188 26.375 -5.82 1 97.94 556 TRP A N 1
ATOM 4396 C CA . TRP A 1 556 ? 12.969 25.922 -6.477 1 97.94 556 TRP A CA 1
ATOM 4397 C C . TRP A 1 556 ? 11.773 26.016 -5.531 1 97.94 556 TRP A C 1
ATOM 4399 O O . TRP A 1 556 ? 11.875 25.672 -4.355 1 97.94 556 TRP A O 1
ATOM 4409 N N . GLY A 1 557 ? 10.664 26.5 -6.031 1 96.12 557 GLY A N 1
ATOM 4410 C CA . GLY A 1 557 ? 9.43 26.594 -5.277 1 96.12 557 GLY A CA 1
ATOM 4411 C C . GLY A 1 557 ? 8.188 26.422 -6.137 1 96.12 557 GLY A C 1
ATOM 4412 O O . GLY A 1 557 ? 8.258 25.844 -7.219 1 96.12 557 GLY A O 1
ATOM 4413 N N . LEU A 1 558 ? 7.082 26.812 -5.543 1 93.19 558 LEU A N 1
ATOM 4414 C CA . LEU A 1 558 ? 5.816 26.688 -6.254 1 93.19 558 LEU A CA 1
ATOM 4415 C C . LEU A 1 558 ? 5.578 27.891 -7.156 1 93.19 558 LEU A C 1
ATOM 4417 O O . LEU A 1 558 ? 6.145 28.953 -6.93 1 93.19 558 LEU A O 1
ATOM 4421 N N . ASN A 1 559 ? 4.773 27.625 -8.164 1 84.31 559 ASN A N 1
ATOM 4422 C CA . ASN A 1 559 ? 4.406 28.719 -9.047 1 84.31 559 ASN A CA 1
ATOM 4423 C C . ASN A 1 559 ? 3.496 29.719 -8.336 1 84.31 559 ASN A C 1
ATOM 4425 O O . ASN A 1 559 ? 2.438 29.359 -7.828 1 84.31 559 ASN A O 1
ATOM 4429 N N . GLN A 1 560 ? 4.023 30.875 -7.746 1 65.44 560 GLN A N 1
ATOM 4430 C CA . GLN A 1 560 ? 3.266 31.875 -7.008 1 65.44 560 GLN A CA 1
ATOM 4431 C C . GLN A 1 560 ? 2.158 32.469 -7.867 1 65.44 560 GLN A C 1
ATOM 4433 O O . GLN A 1 560 ? 1.221 33.094 -7.352 1 65.44 560 GLN A O 1
ATOM 4438 N N . VAL A 1 561 ? 2.178 32.562 -9.086 1 48.41 561 VAL A N 1
ATOM 4439 C CA . VAL A 1 561 ? 1.082 33.219 -9.797 1 48.41 561 VAL A CA 1
ATOM 4440 C C . VAL A 1 561 ? -0.247 32.594 -9.383 1 48.41 561 VAL A C 1
ATOM 4442 O O . VAL A 1 561 ? -1.251 33.312 -9.227 1 48.41 561 VAL A O 1
ATOM 4445 N N . LYS A 1 562 ? -0.244 31.406 -9.164 1 46.06 562 LYS A N 1
ATOM 4446 C CA . LYS A 1 562 ? -1.547 30.797 -8.906 1 46.06 562 LYS A CA 1
ATOM 4447 C C . LYS A 1 562 ? -1.851 30.766 -7.414 1 46.06 562 LYS A C 1
ATOM 4449 O O . LYS A 1 562 ? -2.82 30.141 -6.988 1 46.06 562 LYS A O 1
ATOM 4454 N N . MET A 1 563 ? -0.875 31.203 -6.633 1 45.38 563 MET A N 1
ATOM 4455 C CA . MET A 1 563 ? -1.243 31.125 -5.223 1 45.38 563 MET A CA 1
ATOM 4456 C C . MET A 1 563 ? -2.201 32.25 -4.84 1 45.38 563 MET A C 1
ATOM 4458 O O . MET A 1 563 ? -1.91 33.406 -5.062 1 45.38 563 MET A O 1
ATOM 4462 N N . LYS A 1 564 ? -3.318 32.031 -4.738 1 38.56 564 LYS A N 1
ATOM 4463 C CA . LYS A 1 564 ? -4.293 33 -4.211 1 38.56 564 LYS A CA 1
ATOM 4464 C C . LYS A 1 564 ? -3.797 33.625 -2.912 1 38.56 564 LYS A C 1
ATOM 4466 O O . LYS A 1 564 ? -3.387 32.906 -1.989 1 38.56 564 LYS A O 1
ATOM 4471 N N . PRO A 1 565 ? -3.395 34.938 -2.887 1 29.91 565 PRO A N 1
ATOM 4472 C CA . PRO A 1 565 ? -3.039 35.531 -1.602 1 29.91 565 PRO A CA 1
ATOM 4473 C C . PRO A 1 565 ? -3.979 35.125 -0.473 1 29.91 565 PRO A C 1
ATOM 4475 O O . PRO A 1 565 ? -5.184 34.969 -0.688 1 29.91 565 PRO A O 1
ATOM 4478 N N . LYS A 1 566 ? -3.562 34.344 0.462 1 34.25 566 LYS A N 1
ATOM 4479 C CA . LYS A 1 566 ? -4.383 34.375 1.67 1 34.25 566 LYS A CA 1
ATOM 4480 C C . LYS A 1 566 ? -4.867 35.781 1.988 1 34.25 566 LYS A C 1
ATOM 4482 O O . LYS A 1 566 ? -4.086 36.75 1.94 1 34.25 566 LYS A O 1
ATOM 4487 N N . GLY A 1 567 ? -6.168 36.188 1.726 1 29.47 567 GLY A N 1
ATOM 4488 C CA . GLY A 1 567 ? -6.758 37.438 2.184 1 29.47 567 GLY A CA 1
ATOM 4489 C C . GLY A 1 567 ? -6.18 37.938 3.498 1 29.47 567 GLY A C 1
ATOM 4490 O O . GLY A 1 567 ? -6.016 37.156 4.438 1 29.47 567 GLY A O 1
ATOM 4491 N N . CYS A 1 568 ? -5.215 38.844 3.527 1 27.53 568 CYS A N 1
ATOM 4492 C CA . CYS A 1 568 ? -4.922 39.688 4.68 1 27.53 568 CYS A CA 1
ATOM 4493 C C . CYS A 1 568 ? -6.195 40.031 5.441 1 27.53 568 CYS A C 1
ATOM 4495 O O . CYS A 1 568 ? -7.105 40.656 4.891 1 27.53 568 CYS A O 1
ATOM 4497 N N . GLN A 1 569 ? -6.738 39.062 6.312 1 26 569 GLN A N 1
ATOM 4498 C CA . GLN A 1 569 ? -7.688 39.562 7.305 1 26 569 GLN A CA 1
ATOM 4499 C C . GLN A 1 569 ? -7.293 40.969 7.793 1 26 569 GLN A C 1
ATOM 4501 O O . GLN A 1 569 ? -6.199 41.156 8.328 1 26 569 GLN A O 1
ATOM 4506 N N . SER A 1 570 ? -7.656 41.969 7.027 1 24.59 570 SER A N 1
ATOM 4507 C CA . SER A 1 570 ? -7.652 43.344 7.508 1 24.59 570 SER A CA 1
ATOM 4508 C C . SER A 1 570 ? -8.07 43.406 8.969 1 24.59 570 SER A C 1
ATOM 4510 O O . SER A 1 570 ? -9.109 42.875 9.359 1 24.59 570 SER A O 1
ATOM 4512 N N . ASN A 1 571 ? -7.117 43.281 9.891 1 23.69 571 ASN A N 1
ATOM 4513 C CA . ASN A 1 571 ? -7.336 43.719 11.273 1 23.69 571 ASN A CA 1
ATOM 4514 C C . ASN A 1 571 ? -8.141 45 11.344 1 23.69 571 ASN A C 1
ATOM 4516 O O . ASN A 1 571 ? -7.684 46.062 10.867 1 23.69 571 ASN A O 1
ATOM 4520 N N . GLY A 1 572 ? -9.422 44.938 10.977 1 22.8 572 GLY A N 1
ATOM 4521 C CA . GLY A 1 572 ? -10.297 46.062 11.266 1 22.8 572 GLY A CA 1
ATOM 4522 C C . GLY A 1 572 ? -10 46.719 12.594 1 22.8 572 GLY A C 1
ATOM 4523 O O . GLY A 1 572 ? -9.992 46.062 13.633 1 22.8 572 GLY A O 1
ATOM 4524 N N . VAL A 1 573 ? -8.984 47.594 12.578 1 23.67 573 VAL A N 1
ATOM 4525 C CA . VAL A 1 573 ? -8.719 48.531 13.656 1 23.67 573 VAL A CA 1
ATOM 4526 C C . VAL A 1 573 ? -10.023 49.156 14.133 1 23.67 573 VAL A C 1
ATOM 4528 O O . VAL A 1 573 ? -10.703 49.844 13.367 1 23.67 573 VAL A O 1
ATOM 4531 N N . HIS A 1 574 ? -10.859 48.281 14.836 1 22.25 574 HIS A N 1
ATOM 4532 C CA . HIS A 1 574 ? -11.945 48.938 15.578 1 22.25 574 HIS A CA 1
ATOM 4533 C C . HIS A 1 574 ? -11.461 50.188 16.281 1 22.25 574 HIS A C 1
ATOM 4535 O O . HIS A 1 574 ? -10.5 50.156 17.047 1 22.25 574 HIS A O 1
ATOM 4541 N N . TYR A 1 575 ? -11.352 51.219 15.477 1 21.86 575 TYR A N 1
ATOM 4542 C CA . TYR A 1 575 ? -11.18 52.531 16.031 1 21.86 575 TYR A CA 1
ATOM 4543 C C . TYR A 1 575 ? -12.07 52.75 17.25 1 21.86 575 TYR A C 1
ATOM 4545 O O . TYR A 1 575 ? -13.297 52.719 17.141 1 21.86 575 TYR A O 1
ATOM 4553 N N . ILE A 1 576 ? -11.656 51.938 18.375 1 22.66 576 ILE A N 1
ATOM 4554 C CA . ILE A 1 576 ? -12.273 52.312 19.641 1 22.66 576 ILE A CA 1
ATOM 4555 C C . ILE A 1 576 ? -12.336 53.844 19.781 1 22.66 576 ILE A C 1
ATOM 4557 O O . ILE A 1 576 ? -11.305 54.5 19.781 1 22.66 576 ILE A O 1
ATOM 4561 N N . ASN A 1 577 ? -13.281 54.375 19 1 20.33 577 ASN A N 1
ATOM 4562 C CA . ASN A 1 577 ? -13.648 55.781 19.172 1 20.33 577 ASN A CA 1
ATOM 4563 C C . ASN A 1 577 ? -13.711 56.156 20.656 1 20.33 577 ASN A C 1
ATOM 4565 O O . ASN A 1 577 ? -14.57 55.656 21.391 1 20.33 577 ASN A O 1
ATOM 4569 N N . GLY A 1 578 ? -12.492 56 21.375 1 20.33 578 GLY A N 1
ATOM 4570 C CA . GLY A 1 578 ? -12.398 56.594 22.703 1 20.33 578 GLY A CA 1
ATOM 4571 C C . GLY A 1 578 ? -13.086 57.938 22.812 1 20.33 578 GLY A C 1
ATOM 4572 O O . GLY A 1 578 ? -12.664 58.906 22.156 1 20.33 578 GLY A O 1
ATOM 4573 N N . GLY A 1 579 ? -14.43 57.844 22.688 1 20.53 579 GLY A N 1
ATOM 4574 C CA . GLY A 1 579 ? -15.242 59 23.047 1 20.53 579 GLY A CA 1
ATOM 4575 C C . GLY A 1 579 ? -14.734 59.75 24.266 1 20.53 579 GLY A C 1
ATOM 4576 O O . GLY A 1 579 ? -14.445 59.125 25.297 1 20.53 579 GLY A O 1
ATOM 4577 N N . THR A 1 580 ? -13.82 60.75 24.031 1 21.7 580 THR A N 1
ATOM 4578 C CA . THR A 1 580 ? -13.352 61.719 25.016 1 21.7 580 THR A CA 1
ATOM 4579 C C . THR A 1 580 ? -14.508 62.219 25.859 1 21.7 580 THR A C 1
ATOM 4581 O O . THR A 1 580 ? -15.523 62.688 25.328 1 21.7 580 THR A O 1
ATOM 4584 N N . PRO A 1 581 ? -14.688 61.594 27.109 1 22.73 581 PRO A N 1
ATOM 4585 C CA . PRO A 1 581 ? -15.656 62.188 28.047 1 22.73 581 PRO A CA 1
ATOM 4586 C C . PRO A 1 581 ? -15.578 63.688 28.125 1 22.73 581 PRO A C 1
ATOM 4588 O O . PRO A 1 581 ? -14.523 64.25 27.844 1 22.73 581 PRO A O 1
ATOM 4591 N N . GLY A 1 582 ? -16.734 64.438 27.875 1 21.3 582 GLY A N 1
ATOM 4592 C CA . GLY A 1 582 ? -17.141 65.812 28.047 1 21.3 582 GLY A CA 1
ATOM 4593 C C . GLY A 1 582 ? -16.719 66.438 29.375 1 21.3 582 GLY A C 1
ATOM 4594 O O . GLY A 1 582 ? -16.875 65.812 30.422 1 21.3 582 GLY A O 1
ATOM 4595 N N . GLU A 1 583 ? -15.609 67.312 29.391 1 19.78 583 GLU A N 1
ATOM 4596 C CA . GLU A 1 583 ? -15.172 68.25 30.406 1 19.78 583 GLU A CA 1
ATOM 4597 C C . GLU A 1 583 ? -16.344 69.125 30.891 1 19.78 583 GLU A C 1
ATOM 4599 O O . GLU A 1 583 ? -16.938 69.875 30.109 1 19.78 583 GLU A O 1
ATOM 4604 N N . ASN A 1 584 ? -17.203 68.75 31.812 1 18.22 584 ASN A N 1
ATOM 4605 C CA . ASN A 1 584 ? -18.047 69.75 32.469 1 18.22 584 ASN A CA 1
ATOM 4606 C C . ASN A 1 584 ? -17.234 70.875 33.125 1 18.22 584 ASN A C 1
ATOM 4608 O O . ASN A 1 584 ? -17.781 71.875 33.531 1 18.22 584 ASN A O 1
ATOM 4612 N N . LYS A 1 585 ? -16.031 70.875 33.719 1 19.61 585 LYS A N 1
ATOM 4613 C CA . LYS A 1 585 ? -15.961 71.875 34.781 1 19.61 585 LYS A CA 1
ATOM 4614 C C . LYS A 1 585 ? -16.156 73.25 34.188 1 19.61 585 LYS A C 1
ATOM 4616 O O . LYS A 1 585 ? -15.922 73.5 33 1 19.61 585 LYS A O 1
ATOM 4621 N N . GLY A 1 586 ? -16.578 74.375 35.219 1 20.23 586 GLY A N 1
ATOM 4622 C CA . GLY A 1 586 ? -16.75 75.75 35.688 1 20.23 586 GLY A CA 1
ATOM 4623 C C . GLY A 1 586 ? -15.586 76.625 35.312 1 20.23 586 GLY A C 1
ATOM 4624 O O . GLY A 1 586 ? -15.195 76.688 34.156 1 20.23 586 GLY A O 1
ATOM 4625 N N . SER A 1 587 ? -15.234 77.188 36.5 1 19.34 587 SER A N 1
ATOM 4626 C CA . SER A 1 587 ? -14.477 78.125 37.312 1 19.34 587 SER A CA 1
ATOM 4627 C C . SER A 1 587 ? -12.984 77.812 37.281 1 19.34 587 SER A C 1
ATOM 4629 O O . SER A 1 587 ? -12.594 76.688 37.312 1 19.34 587 SER A O 1
ATOM 4631 N N . MET B 1 1 ? 59.875 -10.484 -8.148 1 16.2 1 MET B N 1
ATOM 4632 C CA . MET B 1 1 ? 60.031 -9.352 -7.25 1 16.2 1 MET B CA 1
ATOM 4633 C C . MET B 1 1 ? 59.188 -8.164 -7.707 1 16.2 1 MET B C 1
ATOM 4635 O O . MET B 1 1 ? 58.531 -8.227 -8.75 1 16.2 1 MET B O 1
ATOM 4639 N N . GLY B 1 2 ? 59.844 -6.977 -7.895 1 19.64 2 GLY B N 1
ATOM 4640 C CA . GLY B 1 2 ? 59.688 -5.645 -7.328 1 19.64 2 GLY B CA 1
ATOM 4641 C C . GLY B 1 2 ? 58.781 -4.746 -8.141 1 19.64 2 GLY B C 1
ATOM 4642 O O . GLY B 1 2 ? 58.844 -3.52 -8.039 1 19.64 2 GLY B O 1
ATOM 4643 N N . GLY B 1 3 ? 57.906 -5.34 -9.016 1 21.53 3 GLY B N 1
ATOM 4644 C CA . GLY B 1 3 ? 57.25 -4.633 -10.094 1 21.53 3 GLY B CA 1
ATOM 4645 C C . GLY B 1 3 ? 56.312 -3.549 -9.586 1 21.53 3 GLY B C 1
ATOM 4646 O O . GLY B 1 3 ? 55.562 -3.762 -8.625 1 21.53 3 GLY B O 1
ATOM 4647 N N . VAL B 1 4 ? 56.594 -2.252 -9.781 1 26.06 4 VAL B N 1
ATOM 4648 C CA . VAL B 1 4 ? 56.312 -0.859 -9.445 1 26.06 4 VAL B CA 1
ATOM 4649 C C . VAL B 1 4 ? 54.844 -0.523 -9.781 1 26.06 4 VAL B C 1
ATOM 4651 O O . VAL B 1 4 ? 54.438 -0.608 -10.938 1 26.06 4 VAL B O 1
ATOM 4654 N N . GLU B 1 5 ? 53.906 -0.816 -8.875 1 22.66 5 GLU B N 1
ATOM 4655 C CA . GLU B 1 5 ? 52.438 -0.827 -8.781 1 22.66 5 GLU B CA 1
ATOM 4656 C C . GLU B 1 5 ? 51.844 0.557 -9.055 1 22.66 5 GLU B C 1
ATOM 4658 O O . GLU B 1 5 ? 52 1.471 -8.242 1 22.66 5 GLU B O 1
ATOM 4663 N N . ASP B 1 6 ? 52.031 1.09 -10.344 1 22.98 6 ASP B N 1
ATOM 4664 C CA . ASP B 1 6 ? 51.656 2.434 -10.773 1 22.98 6 ASP B CA 1
ATOM 4665 C C . ASP B 1 6 ? 50.188 2.721 -10.461 1 22.98 6 ASP B C 1
ATOM 4667 O O . ASP B 1 6 ? 49.281 2.055 -10.984 1 22.98 6 ASP B O 1
ATOM 4671 N N . ASP B 1 7 ? 49.781 3.092 -9.242 1 24.12 7 ASP B N 1
ATOM 4672 C CA . ASP B 1 7 ? 48.594 3.502 -8.508 1 24.12 7 ASP B CA 1
ATOM 4673 C C . ASP B 1 7 ? 47.938 4.711 -9.172 1 24.12 7 ASP B C 1
ATOM 4675 O O . ASP B 1 7 ? 47.875 5.789 -8.578 1 24.12 7 ASP B O 1
ATOM 4679 N N . GLN B 1 8 ? 48.156 4.984 -10.547 1 23.41 8 GLN B N 1
ATOM 4680 C CA . GLN B 1 8 ? 47.812 6.344 -10.953 1 23.41 8 GLN B CA 1
ATOM 4681 C C . GLN B 1 8 ? 46.312 6.609 -10.797 1 23.41 8 GLN B C 1
ATOM 4683 O O . GLN B 1 8 ? 45.5 5.793 -11.203 1 23.41 8 GLN B O 1
ATOM 4688 N N . PRO B 1 9 ? 45.906 7.508 -9.906 1 25.59 9 PRO B N 1
ATOM 4689 C CA . PRO B 1 9 ? 44.531 7.922 -9.555 1 25.59 9 PRO B CA 1
ATOM 4690 C C . PRO B 1 9 ? 43.781 8.5 -10.742 1 25.59 9 PRO B C 1
ATOM 4692 O O . PRO B 1 9 ? 44.375 9 -11.688 1 25.59 9 PRO B O 1
ATOM 4695 N N . PRO B 1 10 ? 42.594 7.988 -11.156 1 24.36 10 PRO B N 1
ATOM 4696 C CA . PRO B 1 10 ? 41.812 8.352 -12.336 1 24.36 10 PRO B CA 1
ATOM 4697 C C . PRO B 1 10 ? 41.594 9.859 -12.461 1 24.36 10 PRO B C 1
ATOM 4699 O O . PRO B 1 10 ? 41.188 10.508 -11.5 1 24.36 10 PRO B O 1
ATOM 4702 N N . LEU B 1 11 ? 42.531 10.57 -13.266 1 21.5 11 LEU B N 1
ATOM 4703 C CA . LEU B 1 11 ? 42.688 11.977 -13.617 1 21.5 11 LEU B CA 1
ATOM 4704 C C . LEU B 1 11 ? 41.375 12.547 -14.156 1 21.5 11 LEU B C 1
ATOM 4706 O O . LEU B 1 11 ? 40.5 11.805 -14.633 1 21.5 11 LEU B O 1
ATOM 4710 N N . LYS B 1 12 ? 41.344 13.906 -14.039 1 24.03 12 LYS B N 1
ATOM 4711 C CA . LYS B 1 12 ? 40.469 15.062 -14.227 1 24.03 12 LYS B CA 1
ATOM 4712 C C . LYS B 1 12 ? 40.062 15.203 -15.688 1 24.03 12 LYS B C 1
ATOM 4714 O O . LYS B 1 12 ? 40.906 15.195 -16.578 1 24.03 12 LYS B O 1
ATOM 4719 N N . ARG B 1 13 ? 38.875 14.719 -16.141 1 19.05 13 ARG B N 1
ATOM 4720 C CA . ARG B 1 13 ? 38.406 14.703 -17.516 1 19.05 13 ARG B CA 1
ATOM 4721 C C . ARG B 1 13 ? 38.344 16.109 -18.094 1 19.05 13 ARG B C 1
ATOM 4723 O O . ARG B 1 13 ? 37.906 17.047 -17.438 1 19.05 13 ARG B O 1
ATOM 4730 N N . VAL B 1 14 ? 39.25 16.422 -19.109 1 17.78 14 VAL B N 1
ATOM 4731 C CA . VAL B 1 14 ? 39.5 17.625 -19.891 1 17.78 14 VAL B CA 1
ATOM 4732 C C . VAL B 1 14 ? 38.312 17.922 -20.781 1 17.78 14 VAL B C 1
ATOM 4734 O O . VAL B 1 14 ? 37.875 17.078 -21.562 1 17.78 14 VAL B O 1
ATOM 4737 N N . LYS B 1 15 ? 37.562 18.984 -20.516 1 19.42 15 LYS B N 1
ATOM 4738 C CA . LYS B 1 15 ? 36.375 19.531 -21.172 1 19.42 15 LYS B CA 1
ATOM 4739 C C . LYS B 1 15 ? 36.719 20.156 -22.516 1 19.42 15 LYS B C 1
ATOM 4741 O O . LYS B 1 15 ? 37.5 21.125 -22.578 1 19.42 15 LYS B O 1
ATOM 4746 N N . VAL B 1 16 ? 36.875 19.375 -23.516 1 16.48 16 VAL B N 1
ATOM 4747 C CA . VAL B 1 16 ? 37.188 20.047 -24.781 1 16.48 16 VAL B CA 1
ATOM 4748 C C . VAL B 1 16 ? 36.031 20.969 -25.156 1 16.48 16 VAL B C 1
ATOM 4750 O O . VAL B 1 16 ? 34.844 20.641 -24.906 1 16.48 16 VAL B O 1
ATOM 4753 N N . ALA B 1 17 ? 36.406 22.125 -25.828 1 19.2 17 ALA B N 1
ATOM 4754 C CA . ALA B 1 17 ? 35.844 23.422 -26.188 1 19.2 17 ALA B CA 1
ATOM 4755 C C . ALA B 1 17 ? 34.906 23.328 -27.406 1 19.2 17 ALA B C 1
ATOM 4757 O O . ALA B 1 17 ? 34.406 24.328 -27.891 1 19.2 17 ALA B O 1
ATOM 4758 N N . ALA B 1 18 ? 34.312 22.266 -27.766 1 17.25 18 ALA B N 1
ATOM 4759 C CA . ALA B 1 18 ? 33.844 22.438 -29.156 1 17.25 18 ALA B CA 1
ATOM 4760 C C . ALA B 1 18 ? 33.031 23.719 -29.312 1 17.25 18 ALA B C 1
ATOM 4762 O O . ALA B 1 18 ? 32.281 24.094 -28.422 1 17.25 18 ALA B O 1
ATOM 4763 N N . LYS B 1 19 ? 33.188 24.547 -30.438 1 17.67 19 LYS B N 1
ATOM 4764 C CA . LYS B 1 19 ? 33 25.891 -30.969 1 17.67 19 LYS B CA 1
ATOM 4765 C C . LYS B 1 19 ? 31.516 26.141 -31.281 1 17.67 19 LYS B C 1
ATOM 4767 O O . LYS B 1 19 ? 31.031 27.25 -31.125 1 17.67 19 LYS B O 1
ATOM 4772 N N . HIS B 1 20 ? 30.75 25.188 -31.922 1 17.81 20 HIS B N 1
ATOM 4773 C CA . HIS B 1 20 ? 30.016 25.734 -33.062 1 17.81 20 HIS B CA 1
ATOM 4774 C C . HIS B 1 20 ? 28.953 26.719 -32.594 1 17.81 20 HIS B C 1
ATOM 4776 O O . HIS B 1 20 ? 28.203 26.438 -31.656 1 17.81 20 HIS B O 1
ATOM 4782 N N . LEU B 1 21 ? 28.969 28.016 -33.062 1 17.56 21 LEU B N 1
ATOM 4783 C CA . LEU B 1 21 ? 28.406 29.328 -32.781 1 17.56 21 LEU B CA 1
ATOM 4784 C C . LEU B 1 21 ? 26.938 29.375 -33.156 1 17.56 21 LEU B C 1
ATOM 4786 O O . LEU B 1 21 ? 26.125 29.953 -32.438 1 17.56 21 LEU B O 1
ATOM 4790 N N . ARG B 1 22 ? 26.484 28.844 -34.375 1 18.08 22 ARG B N 1
ATOM 4791 C CA . ARG B 1 22 ? 25.859 29.922 -35.125 1 18.08 22 ARG B CA 1
ATOM 4792 C C . ARG B 1 22 ? 24.578 30.422 -34.438 1 18.08 22 ARG B C 1
ATOM 4794 O O . ARG B 1 22 ? 24.078 29.781 -33.531 1 18.08 22 ARG B O 1
ATOM 4801 N N . GLY B 1 23 ? 23.516 30.891 -35.375 1 17.8 23 GLY B N 1
ATOM 4802 C CA . GLY B 1 23 ? 22.672 32.062 -35.625 1 17.8 23 GLY B CA 1
ATOM 4803 C C . GLY B 1 23 ? 21.359 32.031 -34.875 1 17.8 23 GLY B C 1
ATOM 4804 O O . GLY B 1 23 ? 20.766 30.953 -34.688 1 17.8 23 GLY B O 1
ATOM 4805 N N . PHE B 1 24 ? 21.156 32.969 -34 1 18.75 24 PHE B N 1
ATOM 4806 C CA . PHE B 1 24 ? 20.234 33.25 -32.938 1 18.75 24 PHE B CA 1
ATOM 4807 C C . PHE B 1 24 ? 18.844 33.562 -33.469 1 18.75 24 PHE B C 1
ATOM 4809 O O . PHE B 1 24 ? 17.984 34.062 -32.719 1 18.75 24 PHE B O 1
ATOM 4816 N N . THR B 1 25 ? 18.562 33.156 -34.781 1 18.78 25 THR B N 1
ATOM 4817 C CA . THR B 1 25 ? 17.5 34.062 -35.188 1 18.78 25 THR B CA 1
ATOM 4818 C C . THR B 1 25 ? 16.297 33.969 -34.25 1 18.78 25 THR B C 1
ATOM 4820 O O . THR B 1 25 ? 15.898 32.875 -33.875 1 18.78 25 THR B O 1
ATOM 4823 N N . ASN B 1 26 ? 15.891 35.125 -33.656 1 17.8 26 ASN B N 1
ATOM 4824 C CA . ASN B 1 26 ? 15.125 35.656 -32.531 1 17.8 26 ASN B CA 1
ATOM 4825 C C . ASN B 1 26 ? 13.633 35.406 -32.719 1 17.8 26 ASN B C 1
ATOM 4827 O O . ASN B 1 26 ? 12.844 35.625 -31.781 1 17.8 26 ASN B O 1
ATOM 4831 N N . GLY B 1 27 ? 13.117 35.219 -33.906 1 18.75 27 GLY B N 1
ATOM 4832 C CA . GLY B 1 27 ? 11.891 35.969 -34.094 1 18.75 27 GLY B CA 1
ATOM 4833 C C . GLY B 1 27 ? 10.719 35.406 -33.312 1 18.75 27 GLY B C 1
ATOM 4834 O O . GLY B 1 27 ? 10.156 34.375 -33.719 1 18.75 27 GLY B O 1
ATOM 4835 N N . TYR B 1 28 ? 10.883 35.188 -32.062 1 18.23 28 TYR B N 1
ATOM 4836 C CA . TYR B 1 28 ? 9.867 34.375 -31.406 1 18.23 28 TYR B CA 1
ATOM 4837 C C . TYR B 1 28 ? 8.516 35.094 -31.406 1 18.23 28 TYR B C 1
ATOM 4839 O O . TYR B 1 28 ? 8.219 35.844 -30.484 1 18.23 28 TYR B O 1
ATOM 4847 N N . SER B 1 29 ? 8.055 35.625 -32.469 1 19.08 29 SER B N 1
ATOM 4848 C CA . SER B 1 29 ? 6.914 36.5 -32.188 1 19.08 29 SER B CA 1
ATOM 4849 C C . SER B 1 29 ? 5.742 35.719 -31.609 1 19.08 29 SER B C 1
ATOM 4851 O O . SER B 1 29 ? 4.633 36.25 -31.5 1 19.08 29 SER B O 1
ATOM 4853 N N . THR B 1 30 ? 6.035 34.75 -30.797 1 18.11 30 THR B N 1
ATOM 4854 C CA . THR B 1 30 ? 4.863 33.938 -30.578 1 18.11 30 THR B CA 1
ATOM 4855 C C . THR B 1 30 ? 3.754 34.719 -29.891 1 18.11 30 THR B C 1
ATOM 4857 O O . THR B 1 30 ? 3.951 35.25 -28.797 1 18.11 30 THR B O 1
ATOM 4860 N N . LYS B 1 31 ? 2.857 35.438 -30.484 1 19.55 31 LYS B N 1
ATOM 4861 C CA . LYS B 1 31 ? 1.744 36.156 -29.891 1 19.55 31 LYS B CA 1
ATOM 4862 C C . LYS B 1 31 ? 0.881 35.25 -29.031 1 19.55 31 LYS B C 1
ATOM 4864 O O . LYS B 1 31 ? -0.347 35.375 -29.031 1 19.55 31 LYS B O 1
ATOM 4869 N N . GLU B 1 32 ? 1.455 34.25 -28.391 1 18.61 32 GLU B N 1
ATOM 4870 C CA . GLU B 1 32 ? 0.387 33.375 -27.891 1 18.61 32 GLU B CA 1
ATOM 4871 C C . GLU B 1 32 ? -0.502 34.125 -26.891 1 18.61 32 GLU B C 1
ATOM 4873 O O . GLU B 1 32 ? -0.009 34.688 -25.922 1 18.61 32 GLU B O 1
ATOM 4878 N N . SER B 1 33 ? -1.646 34.719 -27.312 1 19.69 33 SER B N 1
ATOM 4879 C CA . SER B 1 33 ? -2.693 35.344 -26.516 1 19.69 33 SER B CA 1
ATOM 4880 C C . SER B 1 33 ? -3.137 34.469 -25.375 1 19.69 33 SER B C 1
ATOM 4882 O O . SER B 1 33 ? -3.686 33.375 -25.594 1 19.69 33 SER B O 1
ATOM 4884 N N . THR B 1 34 ? -2.303 34.219 -24.438 1 20.77 34 THR B N 1
ATOM 4885 C CA . THR B 1 34 ? -2.609 33.375 -23.297 1 20.77 34 THR B CA 1
ATOM 4886 C C . THR B 1 34 ? -3.828 33.875 -22.547 1 20.77 34 THR B C 1
ATOM 4888 O O . THR B 1 34 ? -3.785 34.969 -21.969 1 20.77 34 THR B O 1
ATOM 4891 N N . SER B 1 35 ? -5.062 33.75 -23.141 1 19.75 35 SER B N 1
ATOM 4892 C CA . SER B 1 35 ? -6.27 34.062 -22.375 1 19.75 35 SER B CA 1
ATOM 4893 C C . SER B 1 35 ? -6.234 33.406 -21 1 19.75 35 SER B C 1
ATOM 4895 O O . SER B 1 35 ? -6.098 32.156 -20.891 1 19.75 35 SER B O 1
ATOM 4897 N N . SER B 1 36 ? -5.504 33.938 -20.109 1 22.75 36 SER B N 1
ATOM 4898 C CA . SER B 1 36 ? -5.344 33.625 -18.703 1 22.75 36 SER B CA 1
ATOM 4899 C C . SER B 1 36 ? -6.699 33.438 -18.016 1 22.75 36 SER B C 1
ATOM 4901 O O . SER B 1 36 ? -7.438 34.406 -17.812 1 22.75 36 SER B O 1
ATOM 4903 N N . LEU B 1 37 ? -7.48 32.438 -18.578 1 21.11 37 LEU B N 1
ATOM 4904 C CA . LEU B 1 37 ? -8.742 32.188 -17.891 1 21.11 37 LEU B CA 1
ATOM 4905 C C . LEU B 1 37 ? -8.508 32.031 -16.391 1 21.11 37 LEU B C 1
ATOM 4907 O O . LEU B 1 37 ? -7.695 31.188 -15.969 1 21.11 37 LEU B O 1
ATOM 4911 N N . SER B 1 38 ? -8.641 33.062 -15.727 1 21.97 38 SER B N 1
ATOM 4912 C CA . SER B 1 38 ? -8.68 33.344 -14.289 1 21.97 38 SER B CA 1
ATOM 4913 C C . SER B 1 38 ? -9.484 32.25 -13.555 1 21.97 38 SER B C 1
ATOM 4915 O O . SER B 1 38 ? -10.672 32.094 -13.82 1 21.97 38 SER B O 1
ATOM 4917 N N . LEU B 1 39 ? -8.961 31.141 -13.523 1 24.45 39 LEU B N 1
ATOM 4918 C CA . LEU B 1 39 ? -9.602 30.094 -12.727 1 24.45 39 LEU B CA 1
ATOM 4919 C C . LEU B 1 39 ? -9.969 30.625 -11.344 1 24.45 39 LEU B C 1
ATOM 4921 O O . LEU B 1 39 ? -9.102 30.828 -10.5 1 24.45 39 LEU B O 1
ATOM 4925 N N . MET B 1 40 ? -10.836 31.594 -11.344 1 22.11 40 MET B N 1
ATOM 4926 C CA . MET B 1 40 ? -11.43 32.156 -10.133 1 22.11 40 MET B CA 1
ATOM 4927 C C . MET B 1 40 ? -11.883 31.031 -9.195 1 22.11 40 MET B C 1
ATOM 4929 O O . MET B 1 40 ? -12.672 30.172 -9.586 1 22.11 40 MET B O 1
ATOM 4933 N N . MET B 1 41 ? -11.086 30.625 -8.352 1 26.17 41 MET B N 1
ATOM 4934 C CA . MET B 1 41 ? -11.367 29.719 -7.246 1 26.17 41 MET B CA 1
ATOM 4935 C C . MET B 1 41 ? -12.664 30.094 -6.543 1 26.17 41 MET B C 1
ATOM 4937 O O . MET B 1 41 ? -12.867 31.266 -6.203 1 26.17 41 MET B O 1
ATOM 4941 N N . ALA B 1 42 ? -13.758 29.484 -6.812 1 26.81 42 ALA B N 1
ATOM 4942 C CA . ALA B 1 42 ? -15.086 29.594 -6.211 1 26.81 42 ALA B CA 1
ATOM 4943 C C . ALA B 1 42 ? -14.984 29.781 -4.699 1 26.81 42 ALA B C 1
ATOM 4945 O O . ALA B 1 42 ? -14.094 29.234 -4.059 1 26.81 42 ALA B O 1
ATOM 4946 N N . ARG B 1 43 ? -15.5 30.875 -4.203 1 29.62 43 ARG B N 1
ATOM 4947 C CA . ARG B 1 43 ? -15.695 31.203 -2.795 1 29.62 43 ARG B CA 1
ATOM 4948 C C . ARG B 1 43 ? -16.281 30.016 -2.031 1 29.62 43 ARG B C 1
ATOM 4950 O O . ARG B 1 43 ? -17.281 29.453 -2.438 1 29.62 43 ARG B O 1
ATOM 4957 N N . PRO B 1 44 ? -15.516 29.312 -1.268 1 33.44 44 PRO B N 1
ATOM 4958 C CA . PRO B 1 44 ? -16.094 28.234 -0.453 1 33.44 44 PRO B CA 1
ATOM 4959 C C . PRO B 1 44 ? -17.406 28.656 0.222 1 33.44 44 PRO B C 1
ATOM 4961 O O . PRO B 1 44 ? -17.641 29.844 0.447 1 33.44 44 PRO B O 1
ATOM 4964 N N . LEU B 1 45 ? -18.469 27.906 0.112 1 36.19 45 LEU B N 1
ATOM 4965 C CA . LEU B 1 45 ? -19.656 28.094 0.93 1 36.19 45 LEU B CA 1
ATOM 4966 C C . LEU B 1 45 ? -19.297 28.656 2.299 1 36.19 45 LEU B C 1
ATOM 4968 O O . LEU B 1 45 ? -18.359 28.188 2.947 1 36.19 45 LEU B O 1
ATOM 4972 N N . SER B 1 46 ? -19.438 29.984 2.523 1 36.22 46 SER B N 1
ATOM 4973 C CA . SER B 1 46 ? -19.234 30.75 3.748 1 36.22 46 SER B CA 1
ATOM 4974 C C . SER B 1 46 ? -19.734 29.984 4.969 1 36.22 46 SER B C 1
ATOM 4976 O O . SER B 1 46 ? -20.938 29.953 5.23 1 36.22 46 SER B O 1
ATOM 4978 N N . SER B 1 47 ? -19.578 28.719 5.211 1 36.97 47 SER B N 1
ATOM 4979 C CA . SER B 1 47 ? -20.047 28.219 6.492 1 36.97 47 SER B CA 1
ATOM 4980 C C . SER B 1 47 ? -19.562 29.078 7.648 1 36.97 47 SER B C 1
ATOM 4982 O O . SER B 1 47 ? -18.344 29.266 7.816 1 36.97 47 SER B O 1
ATOM 4984 N N . GLN B 1 48 ? -20.188 30.125 7.961 1 37.66 48 GLN B N 1
ATOM 4985 C CA . GLN B 1 48 ? -19.984 30.812 9.242 1 37.66 48 GLN B CA 1
ATOM 4986 C C . GLN B 1 48 ? -19.516 29.828 10.312 1 37.66 48 GLN B C 1
ATOM 4988 O O . GLN B 1 48 ? -19.219 30.234 11.438 1 37.66 48 GLN B O 1
ATOM 4993 N N . GLY B 1 49 ? -20.141 28.547 10.328 1 41 49 GLY B N 1
ATOM 4994 C CA . GLY B 1 49 ? -20.047 27.75 11.539 1 41 49 GLY B CA 1
ATOM 4995 C C . GLY B 1 49 ? -18.625 27.328 11.867 1 41 49 GLY B C 1
ATOM 4996 O O . GLY B 1 49 ? -17.734 27.406 11.016 1 41 49 GLY B O 1
ATOM 4997 N N . ASP B 1 50 ? -18.359 27 13.133 1 50.97 50 ASP B N 1
ATOM 4998 C CA . ASP B 1 50 ? -17.203 26.562 13.914 1 50.97 50 ASP B CA 1
ATOM 4999 C C . ASP B 1 50 ? -16.469 25.422 13.227 1 50.97 50 ASP B C 1
ATOM 5001 O O . ASP B 1 50 ? -17.078 24.406 12.891 1 50.97 50 ASP B O 1
ATOM 5005 N N . ASP B 1 51 ? -15.477 25.719 12.312 1 67.56 51 ASP B N 1
ATOM 5006 C CA . ASP B 1 51 ? -14.477 24.875 11.648 1 67.56 51 ASP B CA 1
ATOM 5007 C C . ASP B 1 51 ? -13.977 23.781 12.578 1 67.56 51 ASP B C 1
ATOM 5009 O O . ASP B 1 51 ? -12.773 23.516 12.656 1 67.56 51 ASP B O 1
ATOM 5013 N N . GLU B 1 52 ? -14.922 23.203 13.305 1 85.75 52 GLU B N 1
ATOM 5014 C CA . GLU B 1 52 ? -14.539 22.125 14.211 1 85.75 52 GLU B CA 1
ATOM 5015 C C . GLU B 1 52 ? -14.023 20.906 13.438 1 85.75 52 GLU B C 1
ATOM 5017 O O . GLU B 1 52 ? -14.617 20.516 12.438 1 85.75 52 GLU B O 1
ATOM 5022 N N . ILE B 1 53 ? -12.906 20.453 13.758 1 89 53 ILE B N 1
ATOM 5023 C CA . ILE B 1 53 ? -12.266 19.297 13.156 1 89 53 ILE B CA 1
ATOM 5024 C C . ILE B 1 53 ? -12.461 18.078 14.047 1 89 53 ILE B C 1
ATOM 5026 O O . ILE B 1 53 ? -12.328 18.172 15.273 1 89 53 ILE B O 1
ATOM 5030 N N . LEU B 1 54 ? -12.922 17 13.477 1 90.94 54 LEU B N 1
ATOM 5031 C CA . LEU B 1 54 ? -13.25 15.773 14.203 1 90.94 54 LEU B CA 1
ATOM 5032 C C . LEU B 1 54 ? -12.188 14.703 13.984 1 90.94 54 LEU B C 1
ATOM 5034 O O . LEU B 1 54 ? -11.352 14.828 13.086 1 90.94 54 LEU B O 1
ATOM 5038 N N . GLY B 1 55 ? -12.188 13.648 14.859 1 87.69 55 GLY B N 1
ATOM 5039 C CA . GLY B 1 55 ? -11.375 12.461 14.68 1 87.69 55 GLY B CA 1
ATOM 5040 C C . GLY B 1 55 ? -10.023 12.547 15.367 1 87.69 55 GLY B C 1
ATOM 5041 O O . GLY B 1 55 ? -9.625 13.617 15.828 1 87.69 55 GLY B O 1
ATOM 5042 N N . THR B 1 56 ? -9.391 11.477 15.383 1 85.12 56 THR B N 1
ATOM 5043 C CA . THR B 1 56 ? -8.086 11.383 16.031 1 85.12 56 THR B CA 1
ATOM 5044 C C . THR B 1 56 ? -7 11.984 15.148 1 85.12 56 THR B C 1
ATOM 5046 O O . THR B 1 56 ? -5.996 12.492 15.641 1 85.12 56 THR B O 1
ATOM 5049 N N . LYS B 1 57 ? -7.281 12.016 13.859 1 84.31 57 LYS B N 1
ATOM 5050 C CA . LYS B 1 57 ? -6.293 12.531 12.914 1 84.31 57 LYS B CA 1
ATOM 5051 C C . LYS B 1 57 ? -6.539 14 12.602 1 84.31 57 LYS B C 1
ATOM 5053 O O . LYS B 1 57 ? -5.688 14.672 12.016 1 84.31 57 LYS B O 1
ATOM 5058 N N . GLY B 1 58 ? -7.672 14.484 12.938 1 82.69 58 GLY B N 1
ATOM 5059 C CA . GLY B 1 58 ? -7.988 15.898 12.797 1 82.69 58 GLY B CA 1
ATOM 5060 C C . GLY B 1 58 ? -8.133 16.328 11.344 1 82.69 58 GLY B C 1
ATOM 5061 O O . GLY B 1 58 ? -7.652 17.406 10.969 1 82.69 58 GLY B O 1
ATOM 5062 N N . ILE B 1 59 ? -8.75 15.539 10.508 1 86.56 59 ILE B N 1
ATOM 5063 C CA . ILE B 1 59 ? -8.812 15.875 9.086 1 86.56 59 ILE B CA 1
ATOM 5064 C C . ILE B 1 59 ? -10.266 15.914 8.633 1 86.56 59 ILE B C 1
ATOM 5066 O O . ILE B 1 59 ? -10.562 16.297 7.496 1 86.56 59 ILE B O 1
ATOM 5070 N N . VAL B 1 60 ? -11.148 15.57 9.492 1 91.69 60 VAL B N 1
ATOM 5071 C CA . VAL B 1 60 ? -12.562 15.531 9.117 1 91.69 60 VAL B CA 1
ATOM 5072 C C . VAL B 1 60 ? -13.258 16.797 9.594 1 91.69 60 VAL B C 1
ATOM 5074 O O . VAL B 1 60 ? -13.367 17.031 10.797 1 91.69 60 VAL B O 1
ATOM 5077 N N . LYS B 1 61 ? -13.75 17.562 8.688 1 91.62 61 LYS B N 1
ATOM 5078 C CA . LYS B 1 61 ? -14.523 18.75 9.023 1 91.62 61 LYS B CA 1
ATOM 5079 C C . LYS B 1 61 ? -15.961 18.391 9.406 1 91.62 61 LYS B C 1
ATOM 5081 O O . LYS B 1 61 ? -16.641 17.688 8.664 1 91.62 61 LYS B O 1
ATOM 5086 N N . LYS B 1 62 ? -16.375 18.875 10.516 1 94.19 62 LYS B N 1
ATOM 5087 C CA . LYS B 1 62 ? -17.703 18.547 11.031 1 94.19 62 LYS B CA 1
ATOM 5088 C C . LYS B 1 62 ? -18.797 18.938 10.047 1 94.19 62 LYS B C 1
ATOM 5090 O O . LYS B 1 62 ? -19.719 18.172 9.797 1 94.19 62 LYS B O 1
ATOM 5095 N N . VAL B 1 63 ? -18.656 20.141 9.469 1 92.5 63 VAL B N 1
ATOM 5096 C CA . VAL B 1 63 ? -19.672 20.672 8.555 1 92.5 63 VAL B CA 1
ATOM 5097 C C . VAL B 1 63 ? -19.797 19.75 7.344 1 92.5 63 VAL B C 1
ATOM 5099 O O . VAL B 1 63 ? -20.922 19.406 6.93 1 92.5 63 VAL B O 1
ATOM 5102 N N . GLU B 1 64 ? -18.719 19.328 6.832 1 93.31 64 GLU B N 1
ATOM 5103 C CA . GLU B 1 64 ? -18.75 18.438 5.668 1 93.31 64 GLU B CA 1
ATOM 5104 C C . GLU B 1 64 ? -19.344 17.078 6.023 1 93.31 64 GLU B C 1
ATOM 5106 O O . GLU B 1 64 ? -20.062 16.484 5.227 1 93.31 64 GLU B O 1
ATOM 5111 N N . LEU B 1 65 ? -19 16.594 7.199 1 95.69 65 LEU B N 1
ATOM 5112 C CA . LEU B 1 65 ? -19.516 15.305 7.621 1 95.69 65 LEU B CA 1
ATOM 5113 C C . LEU B 1 65 ? -21.031 15.352 7.762 1 95.69 65 LEU B C 1
ATOM 5115 O O . LEU B 1 65 ? -21.734 14.445 7.297 1 95.69 65 LEU B O 1
ATOM 5119 N N . VAL B 1 66 ? -21.531 16.375 8.398 1 95.81 66 VAL B N 1
ATOM 5120 C CA . VAL B 1 66 ? -22.969 16.516 8.594 1 95.81 66 VAL B CA 1
ATOM 5121 C C . VAL B 1 66 ? -23.672 16.578 7.234 1 95.81 66 VAL B C 1
ATOM 5123 O O . VAL B 1 66 ? -24.719 15.953 7.043 1 95.81 66 VAL B O 1
ATOM 5126 N N . ARG B 1 67 ? -23.062 17.281 6.309 1 93.81 67 ARG B N 1
ATOM 5127 C CA . ARG B 1 67 ? -23.656 17.375 4.973 1 93.81 67 ARG B CA 1
ATOM 5128 C C . ARG B 1 67 ? -23.688 16.016 4.289 1 93.81 67 ARG B C 1
ATOM 5130 O O . ARG B 1 67 ? -24.703 15.656 3.676 1 93.81 67 ARG B O 1
ATOM 5137 N N . ILE B 1 68 ? -22.656 15.32 4.391 1 95.38 68 ILE B N 1
ATOM 5138 C CA . ILE B 1 68 ? -22.594 14.016 3.742 1 95.38 68 ILE B CA 1
ATOM 5139 C C . ILE B 1 68 ? -23.578 13.055 4.41 1 95.38 68 ILE B C 1
ATOM 5141 O O . ILE B 1 68 ? -24.172 12.211 3.742 1 95.38 68 ILE B O 1
ATOM 5145 N N . ILE B 1 69 ? -23.734 13.148 5.73 1 97.12 69 ILE B N 1
ATOM 5146 C CA . ILE B 1 69 ? -24.719 12.336 6.434 1 97.12 69 ILE B CA 1
ATOM 5147 C C . ILE B 1 69 ? -26.125 12.695 5.953 1 97.12 69 ILE B C 1
ATOM 5149 O O . ILE B 1 69 ? -26.938 11.812 5.703 1 97.12 69 ILE B O 1
ATOM 5153 N N . THR B 1 70 ? -26.359 14 5.859 1 95.88 70 THR B N 1
ATOM 5154 C CA . THR B 1 70 ? -27.656 14.461 5.379 1 95.88 70 THR B CA 1
ATOM 5155 C C . THR B 1 70 ? -27.969 13.891 3.994 1 95.88 70 THR B C 1
ATOM 5157 O O . THR B 1 70 ? -29.047 13.375 3.75 1 95.88 70 THR B O 1
ATOM 5160 N N . GLU B 1 71 ? -26.984 14.055 3.109 1 93.31 71 GLU B N 1
ATOM 5161 C CA . GLU B 1 71 ? -27.125 13.484 1.772 1 93.31 71 GLU B CA 1
ATOM 5162 C C . GLU B 1 71 ? -27.422 11.992 1.834 1 93.31 71 GLU B C 1
ATOM 5164 O O . GLU B 1 71 ? -28.25 11.484 1.083 1 93.31 71 GLU B O 1
ATOM 5169 N N . ALA B 1 72 ? -26.766 11.273 2.656 1 95.81 72 ALA B N 1
ATOM 5170 C CA . ALA B 1 72 ? -26.953 9.836 2.803 1 95.81 72 ALA B CA 1
ATOM 5171 C C . ALA B 1 72 ? -28.375 9.523 3.273 1 95.81 72 ALA B C 1
ATOM 5173 O O . ALA B 1 72 ? -29 8.57 2.799 1 95.81 72 ALA B O 1
ATOM 5174 N N . LEU B 1 73 ? -28.875 10.281 4.258 1 96.31 73 LEU B N 1
ATOM 5175 C CA . LEU B 1 73 ? -30.219 10.07 4.773 1 96.31 73 LEU B CA 1
ATOM 5176 C C . LEU B 1 73 ? -31.266 10.227 3.664 1 96.31 73 LEU B C 1
ATOM 5178 O O . LEU B 1 73 ? -32.156 9.406 3.537 1 96.31 73 LEU B O 1
ATOM 5182 N N . TYR B 1 74 ? -31.078 11.25 2.846 1 91.5 74 TYR B N 1
ATOM 5183 C CA . TYR B 1 74 ? -31.984 11.438 1.726 1 91.5 74 TYR B CA 1
ATOM 5184 C C . TYR B 1 74 ? -31.875 10.289 0.73 1 91.5 74 TYR B C 1
ATOM 5186 O O . TYR B 1 74 ? -32.875 9.758 0.266 1 91.5 74 TYR B O 1
ATOM 5194 N N . SER B 1 75 ? -30.688 9.898 0.404 1 90 75 SER B N 1
ATOM 5195 C CA . SER B 1 75 ? -30.438 8.852 -0.575 1 90 75 SER B CA 1
ATOM 5196 C C . SER B 1 75 ? -30.984 7.508 -0.1 1 90 75 SER B C 1
ATOM 5198 O O . SER B 1 75 ? -31.406 6.68 -0.913 1 90 75 SER B O 1
ATOM 5200 N N . LEU B 1 76 ? -31 7.309 1.238 1 93.38 76 LEU B N 1
ATOM 5201 C CA . LEU B 1 76 ? -31.469 6.051 1.812 1 93.38 76 LEU B CA 1
ATOM 5202 C C . LEU B 1 76 ? -33 6.059 1.981 1 93.38 76 LEU B C 1
ATOM 5204 O O . LEU B 1 76 ? -33.594 5.047 2.359 1 93.38 76 LEU B O 1
ATOM 5208 N N . GLY B 1 77 ? -33.625 7.188 1.7 1 91.38 77 GLY B N 1
ATOM 5209 C CA . GLY B 1 77 ? -35.062 7.281 1.745 1 91.38 77 GLY B CA 1
ATOM 5210 C C . GLY B 1 77 ? -35.594 7.809 3.068 1 91.38 77 GLY B C 1
ATOM 5211 O O . GLY B 1 77 ? -36.781 7.727 3.344 1 91.38 77 GLY B O 1
ATOM 5212 N N . TYR B 1 78 ? -34.75 8.258 3.902 1 95.69 78 TYR B N 1
ATOM 5213 C CA . TYR B 1 78 ? -35.156 8.82 5.184 1 95.69 78 TYR B CA 1
ATOM 5214 C C . TYR B 1 78 ? -35.312 10.336 5.086 1 95.69 78 TYR B C 1
ATOM 5216 O O . TYR B 1 78 ? -34.594 11.078 5.762 1 95.69 78 TYR B O 1
ATOM 5224 N N . GLU B 1 79 ? -36.25 10.82 4.422 1 93.56 79 GLU B N 1
ATOM 5225 C CA . GLU B 1 79 ? -36.438 12.227 4.07 1 93.56 79 GLU B CA 1
ATOM 5226 C C . GLU B 1 79 ? -36.75 13.062 5.305 1 93.56 79 GLU B C 1
ATOM 5228 O O . GLU B 1 79 ? -36.281 14.195 5.434 1 93.56 79 GLU B O 1
ATOM 5233 N N . ARG B 1 80 ? -37.562 12.547 6.203 1 95.44 80 ARG B N 1
ATOM 5234 C CA . ARG B 1 80 ? -37.938 13.297 7.395 1 95.44 80 ARG B CA 1
ATOM 5235 C C . ARG B 1 80 ? -36.75 13.523 8.305 1 95.44 80 ARG B C 1
ATOM 5237 O O . ARG B 1 80 ? -36.531 14.625 8.805 1 95.44 80 ARG B O 1
ATOM 5244 N N . THR B 1 81 ? -36 12.453 8.477 1 96.81 81 THR B N 1
ATOM 5245 C CA . THR B 1 81 ? -34.812 12.562 9.305 1 96.81 81 THR B CA 1
ATOM 5246 C C . THR B 1 81 ? -33.812 13.531 8.688 1 96.81 81 THR B C 1
ATOM 5248 O O . THR B 1 81 ? -33.156 14.305 9.398 1 96.81 81 THR B O 1
ATOM 5251 N N . GLY B 1 82 ? -33.656 13.477 7.391 1 96 82 GLY B N 1
ATOM 5252 C CA . GLY B 1 82 ? -32.781 14.422 6.711 1 96 82 GLY B CA 1
ATOM 5253 C C . GLY B 1 82 ? -33.156 15.867 6.941 1 96 82 GLY B C 1
ATOM 5254 O O . GLY B 1 82 ? -32.312 16.703 7.246 1 96 82 GLY B O 1
ATOM 5255 N N . ALA B 1 83 ? -34.375 16.109 6.836 1 94.31 83 ALA B N 1
ATOM 5256 C CA . ALA B 1 83 ? -34.875 17.469 7.055 1 94.31 83 ALA B CA 1
ATOM 5257 C C . ALA B 1 83 ? -34.656 17.906 8.492 1 94.31 83 ALA B C 1
ATOM 5259 O O . ALA B 1 83 ? -34.281 19.062 8.742 1 94.31 83 ALA B O 1
ATOM 5260 N N . HIS B 1 84 ? -34.875 17.031 9.422 1 96.19 84 HIS B N 1
ATOM 5261 C CA . HIS B 1 84 ? -34.656 17.328 10.828 1 96.19 84 HIS B CA 1
ATOM 5262 C C . HIS B 1 84 ? -33.188 17.656 11.117 1 96.19 84 HIS B C 1
ATOM 5264 O O . HIS B 1 84 ? -32.906 18.516 11.953 1 96.19 84 HIS B O 1
ATOM 5270 N N . LEU B 1 85 ? -32.312 16.922 10.523 1 96.75 85 LEU B N 1
ATOM 5271 C CA . LEU B 1 85 ? -30.906 17.172 10.734 1 96.75 85 LEU B CA 1
ATOM 5272 C C . LEU B 1 85 ? -30.516 18.547 10.234 1 96.75 85 LEU B C 1
ATOM 5274 O O . LEU B 1 85 ? -29.75 19.266 10.891 1 96.75 85 LEU B O 1
ATOM 5278 N N . GLU B 1 86 ? -31.016 18.938 9.062 1 95.12 86 GLU B N 1
ATOM 5279 C CA . GLU B 1 86 ? -30.75 20.281 8.539 1 95.12 86 GLU B CA 1
ATOM 5280 C C . GLU B 1 86 ? -31.219 21.359 9.516 1 95.12 86 GLU B C 1
ATOM 5282 O O . GLU B 1 86 ? -30.516 22.344 9.742 1 95.12 86 GLU B O 1
ATOM 5287 N N . GLU B 1 87 ? -32.281 21.109 10.078 1 95 87 GLU B N 1
ATOM 5288 C CA . GLU B 1 87 ? -32.844 22.078 11.023 1 95 87 GLU B CA 1
ATOM 5289 C C . GLU B 1 87 ? -32.031 22.109 12.32 1 95 87 GLU B C 1
ATOM 5291 O O . GLU B 1 87 ? -31.625 23.188 12.766 1 95 87 GLU B O 1
ATOM 5296 N N . GLU B 1 88 ? -31.812 20.953 12.867 1 96.19 88 GLU B N 1
ATOM 5297 C CA . GLU B 1 88 ? -31.141 20.875 14.164 1 96.19 88 GLU B CA 1
ATOM 5298 C C . GLU B 1 88 ? -29.688 21.328 14.078 1 96.19 88 GLU B C 1
ATOM 5300 O O . GLU B 1 88 ? -29.188 21.984 14.992 1 96.19 88 GLU B O 1
ATOM 5305 N N . SER B 1 89 ? -29.031 21.016 13.078 1 94.19 89 SER B N 1
ATOM 5306 C CA . SER B 1 89 ? -27.609 21.344 12.93 1 94.19 89 SER B CA 1
ATOM 5307 C C . SER B 1 89 ? -27.422 22.766 12.406 1 94.19 89 SER B C 1
ATOM 5309 O O . SER B 1 89 ? -26.375 23.375 12.602 1 94.19 89 SER B O 1
ATOM 5311 N N . GLY B 1 90 ? -28.328 23.266 11.656 1 92.88 90 GLY B N 1
ATOM 5312 C CA . GLY B 1 90 ? -28.203 24.547 10.984 1 92.88 90 GLY B CA 1
ATOM 5313 C C . GLY B 1 90 ? -27.375 24.469 9.703 1 92.88 90 GLY B C 1
ATOM 5314 O O . GLY B 1 90 ? -27.078 25.484 9.086 1 92.88 90 GLY B O 1
ATOM 5315 N N . ILE B 1 91 ? -26.969 23.25 9.336 1 92.19 91 ILE B N 1
ATOM 5316 C CA . ILE B 1 91 ? -26.172 23.016 8.133 1 92.19 91 ILE B CA 1
ATOM 5317 C C . ILE B 1 91 ? -27.062 22.453 7.027 1 92.19 91 ILE B C 1
ATOM 5319 O O . ILE B 1 91 ? -27.578 21.344 7.152 1 92.19 91 ILE B O 1
ATOM 5323 N N . HIS B 1 92 ? -27.203 23.188 5.949 1 89.56 92 HIS B N 1
ATOM 5324 C CA . HIS B 1 92 ? -28.047 22.734 4.852 1 89.56 92 HIS B CA 1
ATOM 5325 C C . HIS B 1 92 ? -27.25 21.953 3.82 1 89.56 92 HIS B C 1
ATOM 5327 O O . HIS B 1 92 ? -26.078 22.266 3.568 1 89.56 92 HIS B O 1
ATOM 5333 N N . LEU B 1 93 ? -27.891 20.906 3.324 1 87.94 93 LEU B N 1
ATOM 5334 C CA . LEU B 1 93 ? -27.25 20.094 2.297 1 87.94 93 LEU B CA 1
ATOM 5335 C C . LEU B 1 93 ? -26.875 20.953 1.091 1 87.94 93 LEU B C 1
ATOM 5337 O O . LEU B 1 93 ? -25.75 20.844 0.574 1 87.94 93 LEU B O 1
ATOM 5341 N N . GLN B 1 94 ? -27.859 21.656 0.625 1 82.69 94 GLN B N 1
ATOM 5342 C CA . GLN B 1 94 ? -27.672 22.516 -0.536 1 82.69 94 GLN B CA 1
ATOM 5343 C C . GLN B 1 94 ? -28.219 23.922 -0.27 1 82.69 94 GLN B C 1
ATOM 5345 O O . GLN B 1 94 ? -29.047 24.109 0.61 1 82.69 94 GLN B O 1
ATOM 5350 N N . SER B 1 95 ? -27.562 24.75 -0.963 1 79.62 95 SER B N 1
ATOM 5351 C CA . SER B 1 95 ? -28.109 26.109 -0.889 1 79.62 95 SER B CA 1
ATOM 5352 C C . SER B 1 95 ? -29.516 26.172 -1.491 1 79.62 95 SER B C 1
ATOM 5354 O O . SER B 1 95 ? -29.922 25.266 -2.219 1 79.62 95 SER B O 1
ATOM 5356 N N . SER B 1 96 ? -30.281 27.109 -1.078 1 82.38 96 SER B N 1
ATOM 5357 C CA . SER B 1 96 ? -31.641 27.297 -1.576 1 82.38 96 SER B CA 1
ATOM 5358 C C . SER B 1 96 ? -31.656 27.422 -3.096 1 82.38 96 SER B C 1
ATOM 5360 O O . SER B 1 96 ? -32.562 26.922 -3.76 1 82.38 96 SER B O 1
ATOM 5362 N N . VAL B 1 97 ? -30.609 28.047 -3.529 1 85.44 97 VAL B N 1
ATOM 5363 C CA . VAL B 1 97 ? -30.516 28.266 -4.969 1 85.44 97 VAL B CA 1
ATOM 5364 C C . VAL B 1 97 ? -30.312 26.938 -5.68 1 85.44 97 VAL B C 1
ATOM 5366 O O . VAL B 1 97 ? -30.938 26.672 -6.719 1 85.44 97 VAL B O 1
ATOM 5369 N N . VAL B 1 98 ? -29.578 26.109 -5.141 1 86.56 98 VAL B N 1
ATOM 5370 C CA . VAL B 1 98 ? -29.297 24.812 -5.742 1 86.56 98 VAL B CA 1
ATOM 5371 C C . VAL B 1 98 ? -30.531 23.922 -5.672 1 86.56 98 VAL B C 1
ATOM 5373 O O . VAL B 1 98 ? -30.859 23.219 -6.629 1 86.56 98 VAL B O 1
ATOM 5376 N N . LYS B 1 99 ? -31.188 23.984 -4.551 1 84.62 99 LYS B N 1
ATOM 5377 C CA . LYS B 1 99 ? -32.438 23.219 -4.406 1 84.62 99 LYS B CA 1
ATOM 5378 C C . LYS B 1 99 ? -33.438 23.625 -5.465 1 84.62 99 LYS B C 1
ATOM 5380 O O . LYS B 1 99 ? -34.094 22.766 -6.066 1 84.62 99 LYS B O 1
ATOM 5385 N N . LEU B 1 100 ? -33.531 24.938 -5.641 1 88.06 100 LEU B N 1
ATOM 5386 C CA . LEU B 1 100 ? -34.438 25.453 -6.645 1 88.06 100 LEU B CA 1
ATOM 5387 C C . LEU B 1 100 ? -34.031 25 -8.047 1 88.06 100 LEU B C 1
ATOM 5389 O O . LEU B 1 100 ? -34.906 24.625 -8.852 1 88.06 100 LEU B O 1
ATOM 5393 N N . PHE B 1 101 ? -32.875 25.047 -8.289 1 92.5 101 PHE B N 1
ATOM 5394 C CA . PHE B 1 101 ? -32.312 24.609 -9.57 1 92.5 101 PHE B CA 1
ATOM 5395 C C . PHE B 1 101 ? -32.688 23.156 -9.836 1 92.5 101 PHE B C 1
ATOM 5397 O O . PHE B 1 101 ? -33.156 22.812 -10.922 1 92.5 101 PHE B O 1
ATOM 5404 N N . MET B 1 102 ? -32.469 22.328 -8.875 1 87.94 102 MET B N 1
ATOM 5405 C CA . MET B 1 102 ? -32.75 20.906 -9.016 1 87.94 102 MET B CA 1
ATOM 5406 C C . MET B 1 102 ? -34.219 20.656 -9.242 1 87.94 102 MET B C 1
ATOM 5408 O O . MET B 1 102 ? -34.625 19.828 -10.062 1 87.94 102 MET B O 1
ATOM 5412 N N . GLN B 1 103 ? -35.031 21.375 -8.523 1 88.19 103 GLN B N 1
ATOM 5413 C CA . GLN B 1 103 ? -36.469 21.266 -8.68 1 88.19 103 GLN B CA 1
ATOM 5414 C C . GLN B 1 103 ? -36.906 21.672 -10.086 1 88.19 103 GLN B C 1
ATOM 5416 O O . GLN B 1 103 ? -37.781 21.031 -10.68 1 88.19 103 GLN B O 1
ATOM 5421 N N . HIS B 1 104 ? -36.281 22.672 -10.562 1 92.19 104 HIS B N 1
ATOM 5422 C CA . HIS B 1 104 ? -36.594 23.125 -11.914 1 92.19 104 HIS B CA 1
ATOM 5423 C C . HIS B 1 104 ? -36.281 22.031 -12.945 1 92.19 104 HIS B C 1
ATOM 5425 O O . HIS B 1 104 ? -37.062 21.828 -13.883 1 92.19 104 HIS B O 1
ATOM 5431 N N . ILE B 1 105 ? -35.25 21.391 -12.734 1 91.38 105 ILE B N 1
ATOM 5432 C CA . ILE B 1 105 ? -34.812 20.344 -13.648 1 91.38 105 ILE B CA 1
ATOM 5433 C C . ILE B 1 105 ? -35.812 19.188 -13.594 1 91.38 105 ILE B C 1
ATOM 5435 O O . ILE B 1 105 ? -36.25 18.688 -14.633 1 91.38 105 ILE B O 1
ATOM 5439 N N . LEU B 1 106 ? -36.156 18.844 -12.414 1 89.5 106 LEU B N 1
ATOM 5440 C CA . LEU B 1 106 ? -37.062 17.703 -12.242 1 89.5 106 LEU B CA 1
ATOM 5441 C C . LEU B 1 106 ? -38.469 18.047 -12.766 1 89.5 106 LEU B C 1
ATOM 5443 O O . LEU B 1 106 ? -39.156 17.156 -13.242 1 89.5 106 LEU B O 1
ATOM 5447 N N . ASP B 1 107 ? -38.812 19.328 -12.695 1 91.5 107 ASP B N 1
ATOM 5448 C CA . ASP B 1 107 ? -40.125 19.781 -13.156 1 91.5 107 ASP B CA 1
ATOM 5449 C C . ASP B 1 107 ? -40.125 20.047 -14.656 1 91.5 107 ASP B C 1
ATOM 5451 O O . ASP B 1 107 ? -41.156 20.25 -15.266 1 91.5 107 ASP B O 1
ATOM 5455 N N . GLY B 1 108 ? -38.969 20.109 -15.195 1 91.56 108 GLY B N 1
ATOM 5456 C CA . GLY B 1 108 ? -38.844 20.359 -16.625 1 91.56 108 GLY B CA 1
ATOM 5457 C C . GLY B 1 108 ? -38.906 21.828 -16.969 1 91.56 108 GLY B C 1
ATOM 5458 O O . GLY B 1 108 ? -39.281 22.188 -18.094 1 91.56 108 GLY B O 1
ATOM 5459 N N . ASN B 1 109 ? -38.688 22.656 -15.953 1 93.81 109 ASN B N 1
ATOM 5460 C CA . ASN B 1 109 ? -38.625 24.094 -16.188 1 93.81 109 ASN B CA 1
ATOM 5461 C C . ASN B 1 109 ? -37.219 24.516 -16.641 1 93.81 109 ASN B C 1
ATOM 5463 O O . ASN B 1 109 ? -36.438 25.062 -15.852 1 93.81 109 ASN B O 1
ATOM 5467 N N . TRP B 1 110 ? -37 24.422 -17.906 1 94 110 TRP B N 1
ATOM 5468 C CA . TRP B 1 110 ? -35.656 24.531 -18.438 1 94 110 TRP B CA 1
ATOM 5469 C C . TRP B 1 110 ? -35.156 25.969 -18.391 1 94 110 TRP B C 1
ATOM 5471 O O . TRP B 1 110 ? -34.031 26.234 -17.969 1 94 110 TRP B O 1
ATOM 5481 N N . ASP B 1 111 ? -35.938 26.906 -18.828 1 92.44 111 ASP B N 1
ATOM 5482 C CA . ASP B 1 111 ? -35.531 28.312 -18.844 1 92.44 111 ASP B CA 1
ATOM 5483 C C . ASP B 1 111 ? -35.219 28.812 -17.422 1 92.44 111 ASP B C 1
ATOM 5485 O O . ASP B 1 111 ? -34.25 29.516 -17.219 1 92.44 111 ASP B O 1
ATOM 5489 N N . LYS B 1 112 ? -36.031 28.406 -16.547 1 93.81 112 LYS B N 1
ATOM 5490 C CA . LYS B 1 112 ? -35.781 28.781 -15.164 1 93.81 112 LYS B CA 1
ATOM 5491 C C . LYS B 1 112 ? -34.531 28.141 -14.609 1 93.81 112 LYS B C 1
ATOM 5493 O O . LYS B 1 112 ? -33.812 28.75 -13.812 1 93.81 112 LYS B O 1
ATOM 5498 N N . SER B 1 113 ? -34.312 26.922 -15.039 1 93.94 113 SER B N 1
ATOM 5499 C CA . SER B 1 113 ? -33.094 26.219 -14.602 1 93.94 113 SER B CA 1
ATOM 5500 C C . SER B 1 113 ? -31.844 26.953 -15.07 1 93.94 113 SER B C 1
ATOM 5502 O O . SER B 1 113 ? -30.891 27.109 -14.297 1 93.94 113 SER B O 1
ATOM 5504 N N . ILE B 1 114 ? -31.875 27.422 -16.219 1 92.5 114 ILE B N 1
ATOM 5505 C CA . ILE B 1 114 ? -30.719 28.125 -16.766 1 92.5 114 ILE B CA 1
ATOM 5506 C C . ILE B 1 114 ? -30.531 29.469 -16.047 1 92.5 114 ILE B C 1
ATOM 5508 O O . ILE B 1 114 ? -29.406 29.859 -15.742 1 92.5 114 ILE B O 1
ATOM 5512 N N . ASN B 1 115 ? -31.641 30.094 -15.781 1 91.94 115 ASN B N 1
ATOM 5513 C CA . ASN B 1 115 ? -31.578 31.359 -15.055 1 91.94 115 ASN B CA 1
ATOM 5514 C C . ASN B 1 115 ? -31 31.172 -13.648 1 91.94 115 ASN B C 1
ATOM 5516 O O . ASN B 1 115 ? -30.234 32 -13.172 1 91.94 115 ASN B O 1
ATOM 5520 N N . THR B 1 116 ? -31.375 30.125 -13.039 1 91.5 116 THR B N 1
ATOM 5521 C CA . THR B 1 116 ? -30.906 29.844 -11.695 1 91.5 116 THR B CA 1
ATOM 5522 C C . THR B 1 116 ? -29.422 29.484 -11.703 1 91.5 116 THR B C 1
ATOM 5524 O O . THR B 1 116 ? -28.703 29.781 -10.75 1 91.5 116 THR B O 1
ATOM 5527 N N . LEU B 1 117 ? -29.016 28.812 -12.695 1 89.44 117 LEU B N 1
ATOM 5528 C CA . LEU B 1 117 ? -27.609 28.422 -12.852 1 89.44 117 LEU B CA 1
ATOM 5529 C C . LEU B 1 117 ? -26.703 29.641 -12.773 1 89.44 117 LEU B C 1
ATOM 5531 O O . LEU B 1 117 ? -25.609 29.562 -12.195 1 89.44 117 LEU B O 1
ATOM 5535 N N . HIS B 1 118 ? -27.141 30.703 -13.289 1 87.38 118 HIS B N 1
ATOM 5536 C CA . HIS B 1 118 ? -26.344 31.922 -13.328 1 87.38 118 HIS B CA 1
ATOM 5537 C C . HIS B 1 118 ? -26.266 32.562 -11.953 1 87.38 118 HIS B C 1
ATOM 5539 O O . HIS B 1 118 ? -25.406 33.438 -11.719 1 87.38 118 HIS B O 1
ATOM 5545 N N . LYS B 1 119 ? -27.062 32.125 -11.102 1 85.25 119 LYS B N 1
ATOM 5546 C CA . LYS B 1 119 ? -27.062 32.688 -9.75 1 85.25 119 LYS B CA 1
ATOM 5547 C C . LYS B 1 119 ? -26.109 31.938 -8.836 1 85.25 119 LYS B C 1
ATOM 5549 O O . LYS B 1 119 ? -25.906 32.312 -7.684 1 85.25 119 LYS B O 1
ATOM 5554 N N . PHE B 1 120 ? -25.562 30.844 -9.406 1 82.88 120 PHE B N 1
ATOM 5555 C CA . PHE B 1 120 ? -24.594 30.109 -8.617 1 82.88 120 PHE B CA 1
ATOM 5556 C C . PHE B 1 120 ? -23.312 30.906 -8.438 1 82.88 120 PHE B C 1
ATOM 5558 O O . PHE B 1 120 ? -22.672 31.312 -9.414 1 82.88 120 PHE B O 1
ATOM 5565 N N . SER B 1 121 ? -22.891 31.328 -7.281 1 72.75 121 SER B N 1
ATOM 5566 C CA . SER B 1 121 ? -21.703 32.156 -7.02 1 72.75 121 SER B CA 1
ATOM 5567 C C . SER B 1 121 ? -20.422 31.344 -7.223 1 72.75 121 SER B C 1
ATOM 5569 O O . SER B 1 121 ? -19.375 31.906 -7.547 1 72.75 121 SER B O 1
ATOM 5571 N N . GLN B 1 122 ? -20.562 30.062 -7.211 1 73.69 122 GLN B N 1
ATOM 5572 C CA . GLN B 1 122 ? -19.328 29.281 -7.164 1 73.69 122 GLN B CA 1
ATOM 5573 C C . GLN B 1 122 ? -19.016 28.672 -8.523 1 73.69 122 GLN B C 1
ATOM 5575 O O . GLN B 1 122 ? -18.016 27.953 -8.672 1 73.69 122 GLN B O 1
ATOM 5580 N N . LEU B 1 123 ? -19.797 28.953 -9.547 1 82.12 123 LEU B N 1
ATOM 5581 C CA . LEU B 1 123 ? -19.578 28.266 -10.82 1 82.12 123 LEU B CA 1
ATOM 5582 C C . LEU B 1 123 ? -18.828 29.156 -11.797 1 82.12 123 LEU B C 1
ATOM 5584 O O . LEU B 1 123 ? -19.078 30.359 -11.875 1 82.12 123 LEU B O 1
ATOM 5588 N N . ASP B 1 124 ? -17.844 28.641 -12.391 1 83.25 124 ASP B N 1
ATOM 5589 C CA . ASP B 1 124 ? -17.125 29.359 -13.445 1 83.25 124 ASP B CA 1
ATOM 5590 C C . ASP B 1 124 ? -17.938 29.375 -14.742 1 83.25 124 ASP B C 1
ATOM 5592 O O . ASP B 1 124 ? -18.891 28.609 -14.898 1 83.25 124 ASP B O 1
ATOM 5596 N N . GLU B 1 125 ? -17.547 30.219 -15.617 1 85.75 125 GLU B N 1
ATOM 5597 C CA . GLU B 1 125 ? -18.281 30.422 -16.859 1 85.75 125 GLU B CA 1
ATOM 5598 C C . GLU B 1 125 ? -18.281 29.172 -17.719 1 85.75 125 GLU B C 1
ATOM 5600 O O . GLU B 1 125 ? -19.281 28.844 -18.359 1 85.75 125 GLU B O 1
ATOM 5605 N N . THR B 1 126 ? -17.172 28.5 -17.688 1 86.56 126 THR B N 1
ATOM 5606 C CA . THR B 1 126 ? -17.078 27.297 -18.5 1 86.56 126 THR B CA 1
ATOM 5607 C C . THR B 1 126 ? -18.047 26.219 -18 1 86.56 126 THR B C 1
ATOM 5609 O O . THR B 1 126 ? -18.688 25.531 -18.797 1 86.56 126 THR B O 1
ATOM 5612 N N . THR B 1 127 ? -18.125 26.141 -16.75 1 88.69 127 THR B N 1
ATOM 5613 C CA . THR B 1 127 ? -19.047 25.172 -16.156 1 88.69 127 THR B CA 1
ATOM 5614 C C . THR B 1 127 ? -20.5 25.547 -16.453 1 88.69 127 THR B C 1
ATOM 5616 O O . THR B 1 127 ? -21.328 24.672 -16.734 1 88.69 127 THR B O 1
ATOM 5619 N N . ILE B 1 128 ? -20.797 26.828 -16.391 1 89.62 128 ILE B N 1
ATOM 5620 C CA . ILE B 1 128 ? -22.156 27.297 -16.656 1 89.62 128 ILE B CA 1
ATOM 5621 C C . ILE B 1 128 ? -22.547 26.984 -18.094 1 89.62 128 ILE B C 1
ATOM 5623 O O . ILE B 1 128 ? -23.656 26.5 -18.344 1 89.62 128 ILE B O 1
ATOM 5627 N N . LYS B 1 129 ? -21.609 27.172 -18.984 1 89.25 129 LYS B N 1
ATOM 5628 C CA . LYS B 1 129 ? -21.859 26.891 -20.391 1 89.25 129 LYS B CA 1
ATOM 5629 C C . LYS B 1 129 ? -22.094 25.406 -20.625 1 89.25 129 LYS B C 1
ATOM 5631 O O . LYS B 1 129 ? -23.031 25.016 -21.312 1 89.25 129 LYS B O 1
ATOM 5636 N N . SER B 1 130 ? -21.266 24.641 -20.047 1 90.44 130 SER B N 1
ATOM 5637 C CA . SER B 1 130 ? -21.391 23.188 -20.188 1 90.44 130 SER B CA 1
ATOM 5638 C C . SER B 1 130 ? -22.703 22.688 -19.609 1 90.44 130 SER B C 1
ATOM 5640 O O . SER B 1 130 ? -23.391 21.859 -20.234 1 90.44 130 SER B O 1
ATOM 5642 N N . ALA B 1 131 ? -22.984 23.156 -18.438 1 91.81 131 ALA B N 1
ATOM 5643 C CA . ALA B 1 131 ? -24.25 22.766 -17.797 1 91.81 131 ALA B CA 1
ATOM 5644 C C . ALA B 1 131 ? -25.438 23.219 -18.625 1 91.81 131 ALA B C 1
ATOM 5646 O O . ALA B 1 131 ? -26.406 22.469 -18.797 1 91.81 131 ALA B O 1
ATOM 5647 N N . SER B 1 132 ? -25.406 24.438 -19.125 1 92.5 132 SER B N 1
ATOM 5648 C CA . SER B 1 132 ? -26.484 24.953 -19.969 1 92.5 132 SER B CA 1
ATOM 5649 C C . SER B 1 132 ? -26.703 24.094 -21.203 1 92.5 132 SER B C 1
ATOM 5651 O O . SER B 1 132 ? -27.844 23.828 -21.594 1 92.5 132 SER B O 1
ATOM 5653 N N . PHE B 1 133 ? -25.688 23.719 -21.781 1 92 133 PHE B N 1
ATOM 5654 C CA . PHE B 1 133 ? -25.766 22.875 -22.969 1 92 133 PHE B CA 1
ATOM 5655 C C . PHE B 1 133 ? -26.516 21.578 -22.672 1 92 133 PHE B C 1
ATOM 5657 O O . PHE B 1 133 ? -27.422 21.203 -23.422 1 92 133 PHE B O 1
ATOM 5664 N N . ILE B 1 134 ? -26.109 20.922 -21.625 1 91.19 134 ILE B N 1
ATOM 5665 C CA . ILE B 1 134 ? -26.688 19.641 -21.25 1 91.19 134 ILE B CA 1
ATOM 5666 C C . ILE B 1 134 ? -28.172 19.812 -20.953 1 91.19 134 ILE B C 1
ATOM 5668 O O . ILE B 1 134 ? -29 18.969 -21.328 1 91.19 134 ILE B O 1
ATOM 5672 N N . ILE B 1 135 ? -28.547 20.828 -20.328 1 93.12 135 ILE B N 1
ATOM 5673 C CA . ILE B 1 135 ? -29.938 21.125 -19.984 1 93.12 135 ILE B CA 1
ATOM 5674 C C . ILE B 1 135 ? -30.734 21.375 -21.25 1 93.12 135 ILE B C 1
ATOM 5676 O O . ILE B 1 135 ? -31.828 20.828 -21.422 1 93.12 135 ILE B O 1
ATOM 5680 N N . LEU B 1 136 ? -30.172 22.188 -22.109 1 92.75 136 LEU B N 1
ATOM 5681 C CA . LEU B 1 136 ? -30.859 22.562 -23.328 1 92.75 136 LEU B CA 1
ATOM 5682 C C . LEU B 1 136 ? -30.984 21.359 -24.266 1 92.75 136 LEU B C 1
ATOM 5684 O O . LEU B 1 136 ? -31.938 21.25 -25.031 1 92.75 136 LEU B O 1
ATOM 5688 N N . GLU B 1 137 ? -29.969 20.547 -24.203 1 90.94 137 GLU B N 1
ATOM 5689 C CA . GLU B 1 137 ? -30.062 19.297 -24.953 1 90.94 137 GLU B CA 1
ATOM 5690 C C . GLU B 1 137 ? -31.266 18.484 -24.516 1 90.94 137 GLU B C 1
ATOM 5692 O O . GLU B 1 137 ? -31.984 17.922 -25.344 1 90.94 137 GLU B O 1
ATOM 5697 N N . GLN B 1 138 ? -31.438 18.375 -23.219 1 91.94 138 GLN B N 1
ATOM 5698 C CA . GLN B 1 138 ? -32.594 17.672 -22.703 1 91.94 138 GLN B CA 1
ATOM 5699 C C . GLN B 1 138 ? -33.906 18.344 -23.125 1 91.94 138 GLN B C 1
ATOM 5701 O O . GLN B 1 138 ? -34.875 17.688 -23.469 1 91.94 138 GLN B O 1
ATOM 5706 N N . LYS B 1 139 ? -33.969 19.609 -22.969 1 93.06 139 LYS B N 1
ATOM 5707 C CA . LYS B 1 139 ? -35.125 20.375 -23.438 1 93.06 139 LYS B CA 1
ATOM 5708 C C . LYS B 1 139 ? -35.438 20.062 -24.891 1 93.06 139 LYS B C 1
ATOM 5710 O O . LYS B 1 139 ? -36.594 19.797 -25.234 1 93.06 139 LYS B O 1
ATOM 5715 N N . PHE B 1 140 ? -34.469 20.016 -25.766 1 90.94 140 PHE B N 1
ATOM 5716 C CA . PHE B 1 140 ? -34.594 19.703 -27.188 1 90.94 140 PHE B CA 1
ATOM 5717 C C . PHE B 1 140 ? -35.188 18.312 -27.406 1 90.94 140 PHE B C 1
ATOM 5719 O O . PHE B 1 140 ? -36.125 18.156 -28.172 1 90.94 140 PHE B O 1
ATOM 5726 N N . LEU B 1 141 ? -34.562 17.438 -26.688 1 88.56 141 LEU B N 1
ATOM 5727 C CA . LEU B 1 141 ? -35 16.047 -26.844 1 88.56 141 LEU B CA 1
ATOM 5728 C C . LEU B 1 141 ? -36.438 15.891 -26.406 1 88.56 141 LEU B C 1
ATOM 5730 O O . LEU B 1 141 ? -37.219 15.156 -27.031 1 88.56 141 LEU B O 1
ATOM 5734 N N . GLU B 1 142 ? -36.812 16.5 -25.312 1 90.62 142 GLU B N 1
ATOM 5735 C CA . GLU B 1 142 ? -38.188 16.391 -24.844 1 90.62 142 GLU B CA 1
ATOM 5736 C C . GLU B 1 142 ? -39.156 17.062 -25.812 1 90.62 142 GLU B C 1
ATOM 5738 O O . GLU B 1 142 ? -40.25 16.594 -26.031 1 90.62 142 GLU B O 1
ATOM 5743 N N . LEU B 1 143 ? -38.75 18.172 -26.406 1 90 143 LEU B N 1
ATOM 5744 C CA . LEU B 1 143 ? -39.562 18.844 -27.422 1 90 143 LEU B CA 1
ATOM 5745 C C . LEU B 1 143 ? -39.781 17.953 -28.641 1 90 143 LEU B C 1
ATOM 5747 O O . LEU B 1 143 ? -40.875 17.891 -29.188 1 90 143 LEU B O 1
ATOM 5751 N N . LEU B 1 144 ? -38.719 17.297 -29 1 87.44 144 LEU B N 1
ATOM 5752 C CA . LEU B 1 144 ? -38.844 16.375 -30.125 1 87.44 144 LEU B CA 1
ATOM 5753 C C . LEU B 1 144 ? -39.812 15.242 -29.797 1 87.44 144 LEU B C 1
ATOM 5755 O O . LEU B 1 144 ? -40.625 14.852 -30.641 1 87.44 144 LEU B O 1
ATOM 5759 N N . ASP B 1 145 ? -39.656 14.758 -28.625 1 84.88 145 ASP B N 1
ATOM 5760 C CA . ASP B 1 145 ? -40.531 13.68 -28.188 1 84.88 145 ASP B CA 1
ATOM 5761 C C . ASP B 1 145 ? -42 14.133 -28.156 1 84.88 145 ASP B C 1
ATOM 5763 O O . ASP B 1 145 ? -42.906 13.336 -28.406 1 84.88 145 ASP B O 1
ATOM 5767 N N . ASP B 1 146 ? -42.188 15.344 -27.781 1 87.19 146 ASP B N 1
ATOM 5768 C CA . ASP B 1 146 ? -43.531 15.914 -27.734 1 87.19 146 ASP B CA 1
ATOM 5769 C C . ASP B 1 146 ? -44 16.328 -29.125 1 87.19 146 ASP B C 1
ATOM 5771 O O . ASP B 1 146 ? -45.062 16.922 -29.281 1 87.19 146 ASP B O 1
ATOM 5775 N N . GLU B 1 147 ? -43.156 16.188 -30.141 1 85.75 147 GLU B N 1
ATOM 5776 C CA . GLU B 1 147 ? -43.438 16.469 -31.547 1 85.75 147 GLU B CA 1
ATOM 5777 C C . GLU B 1 147 ? -43.562 17.969 -31.797 1 85.75 147 GLU B C 1
ATOM 5779 O O . GLU B 1 147 ? -44.375 18.406 -32.594 1 85.75 147 GLU B O 1
ATOM 5784 N N . LYS B 1 148 ? -42.938 18.719 -31 1 90.94 148 LYS B N 1
ATOM 5785 C CA . LYS B 1 148 ? -42.812 20.156 -31.219 1 90.94 148 LYS B CA 1
ATOM 5786 C C . LYS B 1 148 ? -41.531 20.516 -31.969 1 90.94 148 LYS B C 1
ATOM 5788 O O . LYS B 1 148 ? -40.625 21.109 -31.406 1 90.94 148 LYS B O 1
ATOM 5793 N N . LEU B 1 149 ? -41.531 20.25 -33.156 1 88.12 149 LEU B N 1
ATOM 5794 C CA . LEU B 1 149 ? -40.344 20.312 -34 1 88.12 149 LEU B CA 1
ATOM 5795 C C . LEU B 1 149 ? -39.812 21.75 -34.125 1 88.12 149 LEU B C 1
ATOM 5797 O O . LEU B 1 149 ? -38.625 21.984 -34.062 1 88.12 149 LEU B O 1
ATOM 5801 N N . MET B 1 150 ? -40.781 22.641 -34.375 1 89.88 150 MET B N 1
ATOM 5802 C CA . MET B 1 150 ? -40.375 24.031 -34.562 1 89.88 150 MET B CA 1
ATOM 5803 C C . MET B 1 150 ? -39.719 24.594 -33.312 1 89.88 150 MET B C 1
ATOM 5805 O O . MET B 1 150 ? -38.719 25.312 -33.406 1 89.88 150 MET B O 1
ATOM 5809 N N . ASP B 1 151 ? -40.312 24.281 -32.219 1 93.06 151 ASP B N 1
ATOM 5810 C CA . ASP B 1 151 ? -39.75 24.719 -30.953 1 93.06 151 ASP B CA 1
ATOM 5811 C C . ASP B 1 151 ? -38.375 24.078 -30.719 1 93.06 151 ASP B C 1
ATOM 5813 O O . ASP B 1 151 ? -37.469 24.719 -30.203 1 93.06 151 ASP B O 1
ATOM 5817 N N . ALA B 1 152 ? -38.156 22.828 -31.078 1 92.94 152 ALA B N 1
ATOM 5818 C CA . ALA B 1 152 ? -36.875 22.125 -30.969 1 92.94 152 ALA B CA 1
ATOM 5819 C C . ALA B 1 152 ? -35.812 22.766 -31.828 1 92.94 152 ALA B C 1
ATOM 5821 O O . ALA B 1 152 ? -34.688 22.984 -31.391 1 92.94 152 ALA B O 1
ATOM 5822 N N . LEU B 1 153 ? -36.25 23.062 -33 1 90.56 153 LEU B N 1
ATOM 5823 C CA . LEU B 1 153 ? -35.344 23.719 -33.938 1 90.56 153 LEU B CA 1
ATOM 5824 C C . LEU B 1 153 ? -34.906 25.078 -33.406 1 90.56 153 LEU B C 1
ATOM 5826 O O . LEU B 1 153 ? -33.75 25.484 -33.531 1 90.56 153 LEU B O 1
ATOM 5830 N N . LYS B 1 154 ? -35.906 25.766 -32.906 1 92.56 154 LYS B N 1
ATOM 5831 C CA . LYS B 1 154 ? -35.594 27.062 -32.312 1 92.56 154 LYS B CA 1
ATOM 5832 C C . LYS B 1 154 ? -34.594 26.922 -31.172 1 92.56 154 LYS B C 1
ATOM 5834 O O . LYS B 1 154 ? -33.656 27.719 -31.062 1 92.56 154 LYS B O 1
ATOM 5839 N N . THR B 1 155 ? -34.812 26 -30.297 1 93.44 155 THR B N 1
ATOM 5840 C CA . THR B 1 155 ? -33.875 25.75 -29.188 1 93.44 155 THR B CA 1
ATOM 5841 C C . THR B 1 155 ? -32.5 25.438 -29.703 1 93.44 155 THR B C 1
ATOM 5843 O O . THR B 1 155 ? -31.5 25.938 -29.172 1 93.44 155 THR B O 1
ATOM 5846 N N . LEU B 1 156 ? -32.344 24.625 -30.703 1 90.88 156 LEU B N 1
ATOM 5847 C CA . LEU B 1 156 ? -31.078 24.219 -31.281 1 90.88 156 LEU B CA 1
ATOM 5848 C C . LEU B 1 156 ? -30.359 25.422 -31.891 1 90.88 156 LEU B C 1
ATOM 5850 O O . LEU B 1 156 ? -29.156 25.625 -31.641 1 90.88 156 LEU B O 1
ATOM 5854 N N . ARG B 1 157 ? -31.078 26.25 -32.594 1 89.69 157 ARG B N 1
ATOM 5855 C CA . ARG B 1 157 ? -30.469 27.328 -33.375 1 89.69 157 ARG B CA 1
ATOM 5856 C C . ARG B 1 157 ? -30.172 28.531 -32.5 1 89.69 157 ARG B C 1
ATOM 5858 O O . ARG B 1 157 ? -29.125 29.172 -32.656 1 89.69 157 ARG B O 1
ATOM 5865 N N . THR B 1 158 ? -31.016 28.812 -31.531 1 91.62 158 THR B N 1
ATOM 5866 C CA . THR B 1 158 ? -30.922 30.078 -30.828 1 91.62 158 THR B CA 1
ATOM 5867 C C . THR B 1 158 ? -30.312 29.891 -29.438 1 91.62 158 THR B C 1
ATOM 5869 O O . THR B 1 158 ? -29.766 30.828 -28.859 1 91.62 158 THR B O 1
ATOM 5872 N N . GLU B 1 159 ? -30.391 28.797 -28.922 1 92.44 159 GLU B N 1
ATOM 5873 C CA . GLU B 1 159 ? -29.953 28.625 -27.547 1 92.44 159 GLU B CA 1
ATOM 5874 C C . GLU B 1 159 ? -28.719 27.719 -27.469 1 92.44 159 GLU B C 1
ATOM 5876 O O . GLU B 1 159 ? -27.734 28.062 -26.812 1 92.44 159 GLU B O 1
ATOM 5881 N N . ILE B 1 160 ? -28.703 26.578 -28.125 1 91.69 160 ILE B N 1
ATOM 5882 C CA . ILE B 1 160 ? -27.641 25.578 -28.016 1 91.69 160 ILE B CA 1
ATOM 5883 C C . ILE B 1 160 ? -26.453 26 -28.891 1 91.69 160 ILE B C 1
ATOM 5885 O O . ILE B 1 160 ? -25.312 26.031 -28.422 1 91.69 160 ILE B O 1
ATOM 5889 N N . ALA B 1 161 ? -26.656 26.359 -30.062 1 88.25 161 ALA B N 1
ATOM 5890 C CA . ALA B 1 161 ? -25.609 26.672 -31.047 1 88.25 161 ALA B CA 1
ATOM 5891 C C . ALA B 1 161 ? -24.734 27.812 -30.562 1 88.25 161 ALA B C 1
ATOM 5893 O O . ALA B 1 161 ? -23.5 27.75 -30.672 1 88.25 161 ALA B O 1
ATOM 5894 N N . PRO B 1 162 ? -25.25 28.828 -29.953 1 88.44 162 PRO B N 1
ATOM 5895 C CA . PRO B 1 162 ? -24.422 29.953 -29.531 1 88.44 162 PRO B CA 1
ATOM 5896 C C . PRO B 1 162 ? -23.469 29.578 -28.391 1 88.44 162 PRO B C 1
ATOM 5898 O O . PRO B 1 162 ? -22.516 30.328 -28.109 1 88.44 162 PRO B O 1
ATOM 5901 N N . LEU B 1 163 ? -23.719 28.594 -27.672 1 88.12 163 LEU B N 1
ATOM 5902 C CA . LEU B 1 163 ? -22.859 28.203 -26.562 1 88.12 163 LEU B CA 1
ATOM 5903 C C . LEU B 1 163 ? -21.516 27.703 -27.094 1 88.12 163 LEU B C 1
ATOM 5905 O O . LEU B 1 163 ? -20.516 27.688 -26.359 1 88.12 163 LEU B O 1
ATOM 5909 N N . CYS B 1 164 ? -21.359 27.344 -28.281 1 77.69 164 CYS B N 1
ATOM 5910 C CA . CYS B 1 164 ? -20.141 26.938 -28.969 1 77.69 164 CYS B CA 1
ATOM 5911 C C . CYS B 1 164 ? -19.422 25.828 -28.203 1 77.69 164 CYS B C 1
ATOM 5913 O O . CYS B 1 164 ? -18.203 25.906 -28 1 77.69 164 CYS B O 1
ATOM 5915 N N . ILE B 1 165 ? -20.266 24.938 -27.672 1 75.38 165 ILE B N 1
ATOM 5916 C CA . ILE B 1 165 ? -19.688 23.812 -26.953 1 75.38 165 ILE B CA 1
ATOM 5917 C C . ILE B 1 165 ? -19.906 22.531 -27.766 1 75.38 165 ILE B C 1
ATOM 5919 O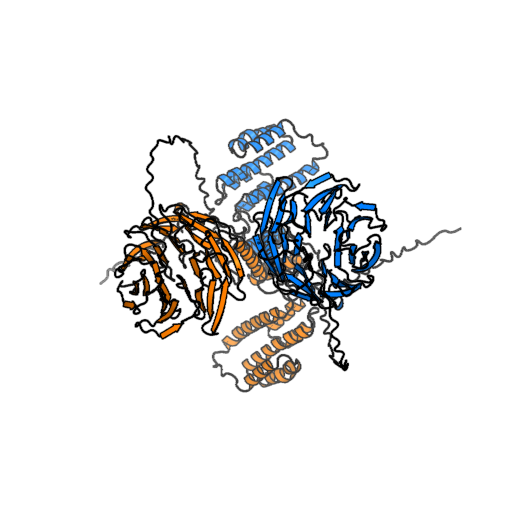 O . ILE B 1 165 ? -21.016 22.266 -28.219 1 75.38 165 ILE B O 1
ATOM 5923 N N . ASN B 1 166 ? -18.922 21.703 -28 1 75.06 166 ASN B N 1
ATOM 5924 C CA . ASN B 1 166 ? -18.953 20.359 -28.562 1 75.06 166 ASN B CA 1
ATOM 5925 C C . ASN B 1 166 ? -19.625 20.359 -29.938 1 75.06 166 ASN B C 1
ATOM 5927 O O . ASN B 1 166 ? -20.812 20.031 -30.047 1 75.06 166 ASN B O 1
ATOM 5931 N N . SER B 1 167 ? -19.141 20.625 -30.969 1 76.69 167 SER B N 1
ATOM 5932 C CA . SER B 1 167 ? -19.672 20.703 -32.312 1 76.69 167 SER B CA 1
ATOM 5933 C C . SER B 1 167 ? -20.234 19.359 -32.781 1 76.69 167 SER B C 1
ATOM 5935 O O . SER B 1 167 ? -21.25 19.297 -33.469 1 76.69 167 SER B O 1
ATOM 5937 N N . ASN B 1 168 ? -19.625 18.312 -32.312 1 79.81 168 ASN B N 1
ATOM 5938 C CA . ASN B 1 168 ? -20.078 16.984 -32.688 1 79.81 168 ASN B CA 1
ATOM 5939 C C . ASN B 1 168 ? -21.453 16.672 -32.125 1 79.81 168 ASN B C 1
ATOM 5941 O O . ASN B 1 168 ? -22.312 16.094 -32.781 1 79.81 168 ASN B O 1
ATOM 5945 N N . ARG B 1 169 ? -21.625 17.109 -30.953 1 81.69 169 ARG B N 1
ATOM 5946 C CA . ARG B 1 169 ? -22.906 16.844 -30.312 1 81.69 169 ARG B CA 1
ATOM 5947 C C . ARG B 1 169 ? -24.016 17.641 -30.969 1 81.69 169 ARG B C 1
ATOM 5949 O O . ARG B 1 169 ? -25.141 17.156 -31.125 1 81.69 169 ARG B O 1
ATOM 5956 N N . ILE B 1 170 ? -23.766 18.828 -31.438 1 80.88 170 ILE B N 1
ATOM 5957 C CA . ILE B 1 170 ? -24.734 19.672 -32.094 1 80.88 170 ILE B CA 1
ATOM 5958 C C . ILE B 1 170 ? -25.141 19.031 -33.438 1 80.88 170 ILE B C 1
ATOM 5960 O O . ILE B 1 170 ? -26.328 19.016 -33.781 1 80.88 170 ILE B O 1
ATOM 5964 N N . HIS B 1 171 ? -24.188 18.453 -34.031 1 80.62 171 HIS B N 1
ATOM 5965 C CA . HIS B 1 171 ? -24.469 17.781 -35.281 1 80.62 171 HIS B CA 1
ATOM 5966 C C . HIS B 1 171 ? -25.375 16.578 -35.094 1 80.62 171 HIS B C 1
ATOM 5968 O O . HIS B 1 171 ? -26.281 16.344 -35.875 1 80.62 171 HIS B O 1
ATOM 5974 N N . ASN B 1 172 ? -25.062 15.891 -34.125 1 83.44 172 ASN B N 1
ATOM 5975 C CA . ASN B 1 172 ? -25.891 14.734 -33.812 1 83.44 172 ASN B CA 1
ATOM 5976 C C . ASN B 1 172 ? -27.328 15.133 -33.5 1 83.44 172 ASN B C 1
ATOM 5978 O O . ASN B 1 172 ? -28.266 14.438 -33.906 1 83.44 172 ASN B O 1
ATOM 5982 N N . LEU B 1 173 ? -27.516 16.234 -32.844 1 85.5 173 LEU B N 1
ATOM 5983 C CA . LEU B 1 173 ? -28.859 16.719 -32.5 1 85.5 173 LEU B CA 1
ATOM 5984 C C . LEU B 1 173 ? -29.594 17.156 -33.781 1 85.5 173 LEU B C 1
ATOM 5986 O O . LEU B 1 173 ? -30.797 16.891 -33.906 1 85.5 173 LEU B O 1
ATOM 5990 N N . SER B 1 174 ? -28.938 17.703 -34.656 1 82.12 174 SER B N 1
ATOM 5991 C CA . SER B 1 174 ? -29.516 18.141 -35.938 1 82.12 174 SER B CA 1
ATOM 5992 C C . SER B 1 174 ? -29.984 16.953 -36.75 1 82.12 174 SER B C 1
ATOM 5994 O O . SER B 1 174 ? -31.031 17.016 -37.438 1 82.12 174 SER B O 1
ATOM 5996 N N . ALA B 1 175 ? -29.172 15.977 -36.625 1 81.19 175 ALA B N 1
ATOM 5997 C CA . ALA B 1 175 ? -29.516 14.766 -37.375 1 81.19 175 ALA B CA 1
ATOM 5998 C C . ALA B 1 175 ? -30.828 14.164 -36.844 1 81.19 175 ALA B C 1
ATOM 6000 O O . ALA B 1 175 ? -31.578 13.539 -37.594 1 81.19 175 ALA B O 1
ATOM 6001 N N . ARG B 1 176 ? -31.078 14.359 -35.625 1 81.75 176 ARG B N 1
ATOM 6002 C CA . ARG B 1 176 ? -32.281 13.789 -35 1 81.75 176 ARG B CA 1
ATOM 6003 C C . ARG B 1 176 ? -33.531 14.508 -35.5 1 81.75 176 ARG B C 1
ATOM 6005 O O . ARG B 1 176 ? -34.625 13.953 -35.469 1 81.75 176 ARG B O 1
ATOM 6012 N N . ILE B 1 177 ? -33.469 15.727 -35.875 1 79.44 177 ILE B N 1
ATOM 6013 C CA . ILE B 1 177 ? -34.594 16.484 -36.406 1 79.44 177 ILE B CA 1
ATOM 6014 C C . ILE B 1 177 ? -35.031 15.922 -37.75 1 79.44 177 ILE B C 1
ATOM 6016 O O . ILE B 1 177 ? -36.219 15.812 -38.062 1 79.44 177 ILE B O 1
ATOM 6020 N N . VAL B 1 178 ? -33.969 15.578 -38.625 1 71.88 178 VAL B N 1
ATOM 6021 C CA . VAL B 1 178 ? -34.219 15.141 -40 1 71.88 178 VAL B CA 1
ATOM 6022 C C . VAL B 1 178 ? -34.75 13.703 -40 1 71.88 178 VAL B C 1
ATOM 6024 O O . VAL B 1 178 ? -35.656 13.375 -40.75 1 71.88 178 VAL B O 1
ATOM 6027 N N . SER B 1 179 ? -34.125 12.773 -39.281 1 66.44 179 SER B N 1
ATOM 6028 C CA . SER B 1 179 ? -34.594 11.383 -39.219 1 66.44 179 SER B CA 1
ATOM 6029 C C . SER B 1 179 ? -35.094 11.023 -37.844 1 66.44 179 SER B C 1
ATOM 6031 O O . SER B 1 179 ? -34.344 10.57 -36.969 1 66.44 179 SER B O 1
ATOM 6033 N N . PRO B 1 180 ? -36.312 11.438 -37.594 1 56.34 180 PRO B N 1
ATOM 6034 C CA . PRO B 1 180 ? -36.844 11.164 -36.25 1 56.34 180 PRO B CA 1
ATOM 6035 C C . PRO B 1 180 ? -37 9.664 -35.969 1 56.34 180 PRO B C 1
ATOM 6037 O O . PRO B 1 180 ? -37.344 8.906 -36.875 1 56.34 180 PRO B O 1
ATOM 6040 N N . PHE B 1 181 ? -36.25 8.961 -35.375 1 51.91 181 PHE B N 1
ATOM 6041 C CA . PHE B 1 181 ? -36.5 7.57 -35.031 1 51.91 181 PHE B CA 1
ATOM 6042 C C . PHE B 1 181 ? -37.938 7.352 -34.688 1 51.91 181 PHE B C 1
ATOM 6044 O O . PHE B 1 181 ? -38.531 8.102 -33.906 1 51.91 181 PHE B O 1
ATOM 6051 N N . GLN B 1 182 ? -38.812 6.719 -35.625 1 47.38 182 GLN B N 1
ATOM 6052 C CA . GLN B 1 182 ? -40.219 6.332 -35.5 1 47.38 182 GLN B CA 1
ATOM 6053 C C . GLN B 1 182 ? -40.469 5.566 -34.219 1 47.38 182 GLN B C 1
ATOM 6055 O O . GLN B 1 182 ? -40.094 4.398 -34.094 1 47.38 182 GLN B O 1
ATOM 6060 N N . ARG B 1 183 ? -40.375 5.941 -33.094 1 44.12 183 ARG B N 1
ATOM 6061 C CA . ARG B 1 183 ? -40.906 5.164 -31.969 1 44.12 183 ARG B CA 1
ATOM 6062 C C . ARG B 1 183 ? -42.406 5.004 -32.062 1 44.12 183 ARG B C 1
ATOM 6064 O O . ARG B 1 183 ? -43.125 5.918 -32.5 1 44.12 183 ARG B O 1
ATOM 6071 N N . ASP B 1 184 ? -43.062 3.719 -32.156 1 40.47 184 ASP B N 1
ATOM 6072 C CA . ASP B 1 184 ? -44.469 3.324 -32.094 1 40.47 184 ASP B CA 1
ATOM 6073 C C . ASP B 1 184 ? -45.219 4.145 -31.031 1 40.47 184 ASP B C 1
ATOM 6075 O O . ASP B 1 184 ? -44.594 4.613 -30.062 1 40.47 184 ASP B O 1
ATOM 6079 N N . GLN B 1 185 ? -46.688 4.52 -31.141 1 41.84 185 GLN B N 1
ATOM 6080 C CA . GLN B 1 185 ? -47.75 5.25 -30.469 1 41.84 185 GLN B CA 1
ATOM 6081 C C . GLN B 1 185 ? -47.844 4.883 -28.984 1 41.84 185 GLN B C 1
ATOM 6083 O O . GLN B 1 185 ? -48.406 5.625 -28.188 1 41.84 185 GLN B O 1
ATOM 6088 N N . THR B 1 186 ? -48.094 3.529 -28.594 1 41 186 THR B N 1
ATOM 6089 C CA . THR B 1 186 ? -48.438 3.076 -27.25 1 41 186 THR B CA 1
ATOM 6090 C C . THR B 1 186 ? -47.5 3.707 -26.219 1 41 186 THR B C 1
ATOM 6092 O O . THR B 1 186 ? -47.625 3.455 -25.031 1 41 186 THR B O 1
ATOM 6095 N N . GLU B 1 187 ? -46.5 4.527 -26.484 1 41.91 187 GLU B N 1
ATOM 6096 C CA . GLU B 1 187 ? -45.312 4.98 -25.781 1 41.91 187 GLU B CA 1
ATOM 6097 C C . GLU B 1 187 ? -45.562 6.328 -25.094 1 41.91 187 GLU B C 1
ATOM 6099 O O . GLU B 1 187 ? -44.656 6.914 -24.531 1 41.91 187 GLU B O 1
ATOM 6104 N N . ILE B 1 188 ? -46.781 6.75 -25.016 1 43.12 188 ILE B N 1
ATOM 6105 C CA . ILE B 1 188 ? -47.094 8.047 -24.422 1 43.12 188 ILE B CA 1
ATOM 6106 C C . ILE B 1 188 ? -46.938 7.98 -22.906 1 43.12 188 ILE B C 1
ATOM 6108 O O . ILE B 1 188 ? -46.344 8.883 -22.297 1 43.12 188 ILE B O 1
ATOM 6112 N N . VAL B 1 189 ? -47.875 7.102 -22.266 1 44.75 189 VAL B N 1
ATOM 6113 C CA . VAL B 1 189 ? -47.875 6.934 -20.812 1 44.75 189 VAL B CA 1
ATOM 6114 C C . VAL B 1 189 ? -46.469 6.703 -20.312 1 44.75 189 VAL B C 1
ATOM 6116 O O . VAL B 1 189 ? -46.094 7.211 -19.25 1 44.75 189 VAL B O 1
ATOM 6119 N N . ALA B 1 190 ? -45.688 5.93 -21.078 1 48.72 190 ALA B N 1
ATOM 6120 C CA . ALA B 1 190 ? -44.312 5.543 -20.891 1 48.72 190 ALA B CA 1
ATOM 6121 C C . ALA B 1 190 ? -43.375 6.758 -20.938 1 48.72 190 ALA B C 1
ATOM 6123 O O . ALA B 1 190 ? -42.312 6.773 -20.312 1 48.72 190 ALA B O 1
ATOM 6124 N N . ASN B 1 191 ? -44.062 7.926 -21.266 1 60.72 191 ASN B N 1
ATOM 6125 C CA . ASN B 1 191 ? -43.344 9.133 -21.641 1 60.72 191 ASN B CA 1
ATOM 6126 C C . ASN B 1 191 ? -42.969 9.969 -20.422 1 60.72 191 ASN B C 1
ATOM 6128 O O . ASN B 1 191 ? -41.844 10.469 -20.297 1 60.72 191 ASN B O 1
ATOM 6132 N N . THR B 1 192 ? -44.094 10.055 -19.5 1 62.06 192 THR B N 1
ATOM 6133 C CA . THR B 1 192 ? -43.781 10.859 -18.328 1 62.06 192 THR B CA 1
ATOM 6134 C C . THR B 1 192 ? -42.75 10.172 -17.438 1 62.06 192 THR B C 1
ATOM 6136 O O . THR B 1 192 ? -41.844 10.82 -16.906 1 62.06 192 THR B O 1
ATOM 6139 N N . ALA B 1 193 ? -43.125 8.852 -17.312 1 68.88 193 ALA B N 1
ATOM 6140 C CA . ALA B 1 193 ? -42.188 8.078 -16.5 1 68.88 193 ALA B CA 1
ATOM 6141 C C . ALA B 1 193 ? -40.781 8.07 -17.125 1 68.88 193 ALA B C 1
ATOM 6143 O O . ALA B 1 193 ? -39.781 8.156 -16.422 1 68.88 193 ALA B O 1
ATOM 6144 N N . MET B 1 194 ? -40.844 8.031 -18.344 1 74.81 194 MET B N 1
ATOM 6145 C CA . MET B 1 194 ? -39.562 8.031 -19.047 1 74.81 194 MET B CA 1
ATOM 6146 C C . MET B 1 194 ? -38.875 9.398 -18.953 1 74.81 194 MET B C 1
ATOM 6148 O O . MET B 1 194 ? -37.656 9.477 -18.812 1 74.81 194 MET B O 1
ATOM 6152 N N . LYS B 1 195 ? -39.781 10.438 -19 1 82.44 195 LYS B N 1
ATOM 6153 C CA . LYS B 1 195 ? -39.219 11.789 -18.844 1 82.44 195 LYS B CA 1
ATOM 6154 C C . LYS B 1 195 ? -38.656 11.984 -17.453 1 82.44 195 LYS B C 1
ATOM 6156 O O . LYS B 1 195 ? -37.562 12.562 -17.312 1 82.44 195 LYS B O 1
ATOM 6161 N N . ALA B 1 196 ? -39.344 11.477 -16.484 1 78.88 196 ALA B N 1
ATOM 6162 C CA . ALA B 1 196 ? -38.875 11.602 -15.109 1 78.88 196 ALA B CA 1
ATOM 6163 C C . ALA B 1 196 ? -37.531 10.898 -14.93 1 78.88 196 ALA B C 1
ATOM 6165 O O . ALA B 1 196 ? -36.625 11.422 -14.281 1 78.88 196 ALA B O 1
ATOM 6166 N N . LYS B 1 197 ? -37.438 9.797 -15.477 1 78.88 197 LYS B N 1
ATOM 6167 C CA . LYS B 1 197 ? -36.188 9.039 -15.406 1 78.88 197 LYS B CA 1
ATOM 6168 C C . LYS B 1 197 ? -35.062 9.766 -16.125 1 78.88 197 LYS B C 1
ATOM 6170 O O . LYS B 1 197 ? -33.938 9.828 -15.625 1 78.88 197 LYS B O 1
ATOM 6175 N N . SER B 1 198 ? -35.406 10.305 -17.234 1 84.5 198 SER B N 1
ATOM 6176 C CA . SER B 1 198 ? -34.406 11.031 -18.016 1 84.5 198 SER B CA 1
ATOM 6177 C C . SER B 1 198 ? -33.938 12.281 -17.297 1 84.5 198 SER B C 1
ATOM 6179 O O . SER B 1 198 ? -32.75 12.633 -17.328 1 84.5 198 SER B O 1
ATOM 6181 N N . ARG B 1 199 ? -34.938 12.961 -16.641 1 88.12 199 ARG B N 1
ATOM 6182 C CA . ARG B 1 199 ? -34.594 14.164 -15.906 1 88.12 199 ARG B CA 1
ATOM 6183 C C . ARG B 1 199 ? -33.719 13.836 -14.695 1 88.12 199 ARG B C 1
ATOM 6185 O O . ARG B 1 199 ? -32.781 14.586 -14.359 1 88.12 199 ARG B O 1
ATOM 6192 N N . SER B 1 200 ? -33.969 12.703 -14.117 1 84.62 200 SER B N 1
ATOM 6193 C CA . SER B 1 200 ? -33.125 12.242 -13.016 1 84.62 200 SER B CA 1
ATOM 6194 C C . SER B 1 200 ? -31.703 11.938 -13.5 1 84.62 200 SER B C 1
ATOM 6196 O O . SER B 1 200 ? -30.719 12.258 -12.812 1 84.62 200 SER B O 1
ATOM 6198 N N . MET B 1 201 ? -31.625 11.391 -14.609 1 85.38 201 MET B N 1
ATOM 6199 C CA . MET B 1 201 ? -30.328 11.086 -15.188 1 85.38 201 MET B CA 1
ATOM 6200 C C . MET B 1 201 ? -29.562 12.359 -15.539 1 85.38 201 MET B C 1
ATOM 6202 O O . MET B 1 201 ? -28.344 12.422 -15.406 1 85.38 201 MET B O 1
ATOM 6206 N N . LEU B 1 202 ? -30.375 13.266 -16.062 1 89.25 202 LEU B N 1
ATOM 6207 C CA . LEU B 1 202 ? -29.797 14.57 -16.344 1 89.25 202 LEU B CA 1
ATOM 6208 C C . LEU B 1 202 ? -29.172 15.18 -15.094 1 89.25 202 LEU B C 1
ATOM 6210 O O . LEU B 1 202 ? -28.062 15.719 -15.141 1 89.25 202 LEU B O 1
ATOM 6214 N N . LEU B 1 203 ? -29.906 15.07 -14.016 1 85.81 203 LEU B N 1
ATOM 6215 C CA . LEU B 1 203 ? -29.406 15.609 -12.758 1 85.81 203 LEU B CA 1
ATOM 6216 C C . LEU B 1 203 ? -28.109 14.93 -12.336 1 85.81 203 LEU B C 1
ATOM 6218 O O . LEU B 1 203 ? -27.188 15.578 -11.852 1 85.81 203 LEU B O 1
ATOM 6222 N N . GLU B 1 204 ? -28.016 13.727 -12.562 1 81.12 204 GLU B N 1
ATOM 6223 C CA . GLU B 1 204 ? -26.797 12.984 -12.25 1 81.12 204 GLU B CA 1
ATOM 6224 C C . GLU B 1 204 ? -25.641 13.461 -13.109 1 81.12 204 GLU B C 1
ATOM 6226 O O . GLU B 1 204 ? -24.516 13.594 -12.617 1 81.12 204 GLU B O 1
ATOM 6231 N N . GLU B 1 205 ? -25.922 13.625 -14.336 1 85.25 205 GLU B N 1
ATOM 6232 C CA . GLU B 1 205 ? -24.875 14.109 -15.25 1 85.25 205 GLU B CA 1
ATOM 6233 C C . GLU B 1 205 ? -24.391 15.492 -14.836 1 85.25 205 GLU B C 1
ATOM 6235 O O . GLU B 1 205 ? -23.188 15.773 -14.898 1 85.25 205 GLU B O 1
ATOM 6240 N N . LEU B 1 206 ? -25.359 16.344 -14.469 1 87.38 206 LEU B N 1
ATOM 6241 C CA . LEU B 1 206 ? -25.016 17.703 -14.047 1 87.38 206 LEU B CA 1
ATOM 6242 C C . LEU B 1 206 ? -24.203 17.672 -12.758 1 87.38 206 LEU B C 1
ATOM 6244 O O . LEU B 1 206 ? -23.281 18.469 -12.586 1 87.38 206 LEU B O 1
ATOM 6248 N N . GLN B 1 207 ? -24.453 16.75 -11.898 1 82.44 207 GLN B N 1
ATOM 6249 C CA . GLN B 1 207 ? -23.734 16.609 -10.641 1 82.44 207 GLN B CA 1
ATOM 6250 C C . GLN B 1 207 ? -22.25 16.312 -10.891 1 82.44 207 GLN B C 1
ATOM 6252 O O . GLN B 1 207 ? -21.391 16.719 -10.102 1 82.44 207 GLN B O 1
ATOM 6257 N N . ARG B 1 208 ? -22 15.68 -11.891 1 80.69 208 ARG B N 1
ATOM 6258 C CA . ARG B 1 208 ? -20.625 15.312 -12.211 1 80.69 208 ARG B CA 1
ATOM 6259 C C . ARG B 1 208 ? -19.828 16.516 -12.695 1 80.69 208 ARG B C 1
ATOM 6261 O O . ARG B 1 208 ? -18.609 16.562 -12.57 1 80.69 208 ARG B O 1
ATOM 6268 N N . ILE B 1 209 ? -20.562 17.5 -13.234 1 84.38 209 ILE B N 1
ATOM 6269 C CA . ILE B 1 209 ? -19.891 18.656 -13.82 1 84.38 209 ILE B CA 1
ATOM 6270 C C . ILE B 1 209 ? -19.734 19.75 -12.758 1 84.38 209 ILE B C 1
ATOM 6272 O O . ILE B 1 209 ? -18.812 20.562 -12.828 1 84.38 209 ILE B O 1
ATOM 6276 N N . PHE B 1 210 ? -20.641 19.766 -11.805 1 86 210 PHE B N 1
ATOM 6277 C CA . PHE B 1 210 ? -20.609 20.797 -10.766 1 86 210 PHE B CA 1
ATOM 6278 C C . PHE B 1 210 ? -19.547 20.469 -9.727 1 86 210 PHE B C 1
ATOM 6280 O O . PHE B 1 210 ? -19.266 19.297 -9.453 1 86 210 PHE B O 1
ATOM 6287 N N . PRO B 1 211 ? -18.906 21.531 -9.227 1 82.88 211 PRO B N 1
ATOM 6288 C CA . PRO B 1 211 ? -18.016 21.281 -8.094 1 82.88 211 PRO B CA 1
ATOM 6289 C C . PRO B 1 211 ? -18.703 20.609 -6.918 1 82.88 211 PRO B C 1
ATOM 6291 O O . PRO B 1 211 ? -19.875 20.891 -6.641 1 82.88 211 PRO B O 1
ATOM 6294 N N . PRO B 1 212 ? -18.016 19.812 -6.266 1 80.88 212 PRO B N 1
ATOM 6295 C CA . PRO B 1 212 ? -18.609 19.047 -5.168 1 80.88 212 PRO B CA 1
ATOM 6296 C C . PRO B 1 212 ? -19.094 19.922 -4.02 1 80.88 212 PRO B C 1
ATOM 6298 O O . PRO B 1 212 ? -19.938 19.516 -3.225 1 80.88 212 PRO B O 1
ATOM 6301 N N . THR B 1 213 ? -18.641 21.062 -3.922 1 78.62 213 THR B N 1
ATOM 6302 C CA . THR B 1 213 ? -19.078 21.969 -2.871 1 78.62 213 THR B CA 1
ATOM 6303 C C . THR B 1 213 ? -20.469 22.516 -3.164 1 78.62 213 THR B C 1
ATOM 6305 O O . THR B 1 213 ? -21.172 22.969 -2.254 1 78.62 213 THR B O 1
ATOM 6308 N N . VAL B 1 214 ? -20.812 22.484 -4.484 1 81.44 214 VAL B N 1
ATOM 6309 C CA . VAL B 1 214 ? -22.109 22.984 -4.895 1 81.44 214 VAL B CA 1
ATOM 6310 C C . VAL B 1 214 ? -23.156 21.875 -4.781 1 81.44 214 VAL B C 1
ATOM 6312 O O . VAL B 1 214 ? -24.219 22.062 -4.195 1 81.44 214 VAL B O 1
ATOM 6315 N N . ILE B 1 215 ? -22.781 20.812 -5.375 1 83.75 215 ILE B N 1
ATOM 6316 C CA . ILE B 1 215 ? -23.641 19.641 -5.285 1 83.75 215 ILE B CA 1
ATOM 6317 C C . ILE B 1 215 ? -22.828 18.438 -4.801 1 83.75 215 ILE B C 1
ATOM 6319 O O . ILE B 1 215 ? -21.875 18.016 -5.469 1 83.75 215 ILE B O 1
ATOM 6323 N N . ILE B 1 216 ? -23.25 18 -3.721 1 85.88 216 ILE B N 1
ATOM 6324 C CA . ILE B 1 216 ? -22.562 16.844 -3.168 1 85.88 216 ILE B CA 1
ATOM 6325 C C . ILE B 1 216 ? -22.922 15.602 -3.984 1 85.88 216 ILE B C 1
ATOM 6327 O O . ILE B 1 216 ? -24.078 15.352 -4.277 1 85.88 216 ILE B O 1
ATOM 6331 N N . PRO B 1 217 ? -21.922 14.875 -4.348 1 84.69 217 PRO B N 1
ATOM 6332 C CA . PRO B 1 217 ? -22.203 13.664 -5.117 1 84.69 217 PRO B CA 1
ATOM 6333 C C . PRO B 1 217 ? -23.094 12.68 -4.367 1 84.69 217 PRO B C 1
ATOM 6335 O O . PRO B 1 217 ? -23.016 12.578 -3.141 1 84.69 217 PRO B O 1
ATOM 6338 N N . GLU B 1 218 ? -23.875 11.914 -5.176 1 83.75 218 GLU B N 1
ATOM 6339 C CA . GLU B 1 218 ? -24.781 10.938 -4.586 1 83.75 218 GLU B CA 1
ATOM 6340 C C . GLU B 1 218 ? -24 9.781 -3.957 1 83.75 218 GLU B C 1
ATOM 6342 O O . GLU B 1 218 ? -23 9.32 -4.512 1 83.75 218 GLU B O 1
ATOM 6347 N N . ARG B 1 219 ? -24.453 9.352 -2.764 1 90.88 219 ARG B N 1
ATOM 6348 C CA . ARG B 1 219 ? -23.938 8.188 -2.057 1 90.88 219 ARG B CA 1
ATOM 6349 C C . ARG B 1 219 ? -22.469 8.367 -1.718 1 90.88 219 ARG B C 1
ATOM 6351 O O . ARG B 1 219 ? -21.688 7.414 -1.784 1 90.88 219 ARG B O 1
ATOM 6358 N N . ARG B 1 220 ? -22.141 9.57 -1.499 1 93 220 ARG B N 1
ATOM 6359 C CA . ARG B 1 220 ? -20.75 9.898 -1.197 1 93 220 ARG B CA 1
ATOM 6360 C C . ARG B 1 220 ? -20.281 9.188 0.067 1 93 220 ARG B C 1
ATOM 6362 O O . ARG B 1 220 ? -19.172 8.648 0.108 1 93 220 ARG B O 1
ATOM 6369 N N . LEU B 1 221 ? -21.141 9.172 1.065 1 96.38 221 LEU B N 1
ATOM 6370 C CA . LEU B 1 221 ? -20.781 8.531 2.322 1 96.38 221 LEU B CA 1
ATOM 6371 C C . LEU B 1 221 ? -20.516 7.043 2.113 1 96.38 221 LEU B C 1
ATOM 6373 O O . LEU B 1 221 ? -19.547 6.5 2.641 1 96.38 221 LEU B O 1
ATOM 6377 N N . VAL B 1 222 ? -21.375 6.43 1.366 1 95.75 222 VAL B N 1
ATOM 6378 C CA . VAL B 1 222 ? -21.219 5.004 1.091 1 95.75 222 VAL B CA 1
ATOM 6379 C C . VAL B 1 222 ? -19.891 4.75 0.383 1 95.75 222 VAL B C 1
ATOM 6381 O O . VAL B 1 222 ? -19.172 3.803 0.714 1 95.75 222 VAL B O 1
ATOM 6384 N N . HIS B 1 223 ? -19.609 5.637 -0.542 1 94.56 223 HIS B N 1
ATOM 6385 C CA . HIS B 1 223 ? -18.344 5.523 -1.259 1 94.56 223 HIS B CA 1
ATOM 6386 C C . HIS B 1 223 ? -17.156 5.609 -0.302 1 94.56 223 HIS B C 1
ATOM 6388 O O . HIS B 1 223 ? -16.203 4.828 -0.406 1 94.56 223 HIS B O 1
ATOM 6394 N N . LEU B 1 224 ? -17.203 6.543 0.594 1 96.06 224 LEU B N 1
ATOM 6395 C CA . LEU B 1 224 ? -16.141 6.715 1.573 1 96.06 224 LEU B CA 1
ATOM 6396 C C . LEU B 1 224 ? -16 5.484 2.461 1 96.06 224 LEU B C 1
ATOM 6398 O O . LEU B 1 224 ? -14.898 5.012 2.719 1 96.06 224 LEU B O 1
ATOM 6402 N N . VAL B 1 225 ? -17.078 4.977 2.9 1 95.88 225 VAL B N 1
ATOM 6403 C CA . VAL B 1 225 ? -17.094 3.809 3.775 1 95.88 225 VAL B CA 1
ATOM 6404 C C . VAL B 1 225 ? -16.531 2.6 3.025 1 95.88 225 VAL B C 1
ATOM 6406 O O . VAL B 1 225 ? -15.789 1.795 3.596 1 95.88 225 VAL B O 1
ATOM 6409 N N . GLU B 1 226 ? -16.875 2.484 1.817 1 94.38 226 GLU B N 1
ATOM 6410 C CA . GLU B 1 226 ? -16.328 1.403 1.003 1 94.38 226 GLU B CA 1
ATOM 6411 C C . GLU B 1 226 ? -14.812 1.492 0.912 1 94.38 226 GLU B C 1
ATOM 6413 O O . GLU B 1 226 ? -14.125 0.473 0.963 1 94.38 226 GLU B O 1
ATOM 6418 N N . GLN B 1 227 ? -14.328 2.693 0.743 1 93.5 227 GLN B N 1
ATOM 6419 C CA . GLN B 1 227 ? -12.883 2.902 0.697 1 93.5 227 GLN B CA 1
ATOM 6420 C C . GLN B 1 227 ? -12.227 2.475 2.006 1 93.5 227 GLN B C 1
ATOM 6422 O O . GLN B 1 227 ? -11.133 1.894 1.998 1 93.5 227 GLN B O 1
ATOM 6427 N N . ALA B 1 228 ? -12.82 2.77 3.045 1 94.81 228 ALA B N 1
ATOM 6428 C CA . ALA B 1 228 ? -12.297 2.354 4.344 1 94.81 228 ALA B CA 1
ATOM 6429 C C . ALA B 1 228 ? -12.219 0.832 4.441 1 94.81 228 ALA B C 1
ATOM 6431 O O . ALA B 1 228 ? -11.219 0.288 4.914 1 94.81 228 ALA B O 1
ATOM 6432 N N . LEU B 1 229 ? -13.273 0.195 3.998 1 92.56 229 LEU B N 1
ATOM 6433 C CA . LEU B 1 229 ? -13.305 -1.263 4.035 1 92.56 229 LEU B CA 1
ATOM 6434 C C . LEU B 1 229 ? -12.234 -1.854 3.129 1 92.56 229 LEU B C 1
ATOM 6436 O O . LEU B 1 229 ? -11.617 -2.873 3.463 1 92.56 229 LEU B O 1
ATOM 6440 N N . GLU B 1 230 ? -12.062 -1.237 2.041 1 89.94 230 GLU B N 1
ATOM 6441 C CA . GLU B 1 230 ? -11 -1.663 1.141 1 89.94 230 GLU B CA 1
ATOM 6442 C C . GLU B 1 230 ? -9.633 -1.562 1.814 1 89.94 230 GLU B C 1
ATOM 6444 O O . GLU B 1 230 ? -8.805 -2.467 1.693 1 89.94 230 GLU B O 1
ATOM 6449 N N . LEU B 1 231 ? -9.383 -0.466 2.453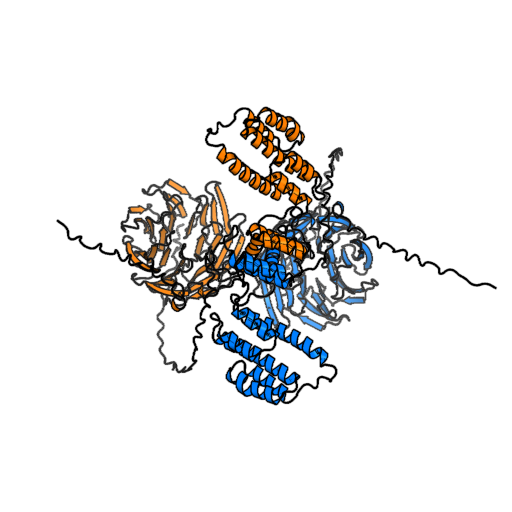 1 90.81 231 LEU B N 1
ATOM 6450 C CA . LEU B 1 231 ? -8.133 -0.277 3.176 1 90.81 231 LEU B CA 1
ATOM 6451 C C . LEU B 1 231 ? -7.93 -1.38 4.211 1 90.81 231 LEU B C 1
ATOM 6453 O O . LEU B 1 231 ? -6.828 -1.924 4.336 1 90.81 231 LEU B O 1
ATOM 6457 N N . GLN B 1 232 ? -8.945 -1.693 4.949 1 90.56 232 GLN B N 1
ATOM 6458 C CA . GLN B 1 232 ? -8.883 -2.725 5.977 1 90.56 232 GLN B CA 1
ATOM 6459 C C . GLN B 1 232 ? -8.586 -4.094 5.367 1 90.56 232 GLN B C 1
ATOM 6461 O O . GLN B 1 232 ? -7.754 -4.844 5.887 1 90.56 232 GLN B O 1
ATOM 6466 N N . ARG B 1 233 ? -9.266 -4.387 4.367 1 88 233 ARG B N 1
ATOM 6467 C CA . ARG B 1 233 ? -9.062 -5.66 3.686 1 88 233 ARG B CA 1
ATOM 6468 C C . ARG B 1 233 ? -7.621 -5.793 3.197 1 88 233 ARG B C 1
ATOM 6470 O O . ARG B 1 233 ? -6.988 -6.836 3.389 1 88 233 ARG B O 1
ATOM 6477 N N . ASP B 1 234 ? -7.156 -4.781 2.59 1 85.12 234 ASP B N 1
ATOM 6478 C CA . ASP B 1 234 ? -5.812 -4.801 2.023 1 85.12 234 ASP B CA 1
ATOM 6479 C C . ASP B 1 234 ? -4.758 -4.953 3.117 1 85.12 234 ASP B C 1
ATOM 6481 O O . ASP B 1 234 ? -3.684 -5.512 2.879 1 85.12 234 ASP B O 1
ATOM 6485 N N . ALA B 1 235 ? -5.062 -4.492 4.223 1 87.06 235 ALA B N 1
ATOM 6486 C CA . ALA B 1 235 ? -4.117 -4.559 5.336 1 87.06 235 ALA B CA 1
ATOM 6487 C C . ALA B 1 235 ? -4.191 -5.91 6.039 1 87.06 235 ALA B C 1
ATOM 6489 O O . ALA B 1 235 ? -3.324 -6.246 6.848 1 87.06 235 ALA B O 1
ATOM 6490 N N . CYS B 1 236 ? -5.199 -6.656 5.758 1 89.38 236 CYS B N 1
ATOM 6491 C CA . CYS B 1 236 ? -5.406 -7.934 6.426 1 89.38 236 CYS B CA 1
ATOM 6492 C C . CYS B 1 236 ? -4.594 -9.039 5.758 1 89.38 236 CYS B C 1
ATOM 6494 O O . CYS B 1 236 ? -4.957 -9.516 4.68 1 89.38 236 CYS B O 1
ATOM 6496 N N . ILE B 1 237 ? -3.592 -9.609 6.312 1 89.88 237 ILE B N 1
ATOM 6497 C CA . ILE B 1 237 ? -2.613 -10.5 5.695 1 89.88 237 ILE B CA 1
ATOM 6498 C C . ILE B 1 237 ? -3.184 -11.914 5.598 1 89.88 237 ILE B C 1
ATOM 6500 O O . ILE B 1 237 ? -2.67 -12.75 4.852 1 89.88 237 ILE B O 1
ATOM 6504 N N . PHE B 1 238 ? -4.285 -12.25 6.297 1 91.44 238 PHE B N 1
ATOM 6505 C CA . PHE B 1 238 ? -4.84 -13.602 6.281 1 91.44 238 PHE B CA 1
ATOM 6506 C C . PHE B 1 238 ? -6.152 -13.633 5.512 1 91.44 238 PHE B C 1
ATOM 6508 O O . PHE B 1 238 ? -6.84 -14.656 5.492 1 91.44 238 PHE B O 1
ATOM 6515 N N . HIS B 1 239 ? -6.449 -12.5 4.945 1 90.25 239 HIS B N 1
ATOM 6516 C CA . HIS B 1 239 ? -7.719 -12.438 4.23 1 90.25 239 HIS B CA 1
ATOM 6517 C C . HIS B 1 239 ? -7.734 -13.391 3.045 1 90.25 239 HIS B C 1
ATOM 6519 O O . HIS B 1 239 ? -6.891 -13.289 2.148 1 90.25 239 HIS B O 1
ATOM 6525 N N . ASN B 1 240 ? -8.672 -14.383 3.012 1 91.81 240 ASN B N 1
ATOM 6526 C CA . ASN B 1 240 ? -8.719 -15.406 1.975 1 91.81 240 ASN B CA 1
ATOM 6527 C C . ASN B 1 240 ? -10.148 -15.766 1.598 1 91.81 240 ASN B C 1
ATOM 6529 O O . ASN B 1 240 ? -10.477 -16.938 1.387 1 91.81 240 ASN B O 1
ATOM 6533 N N . SER B 1 241 ? -11.086 -14.789 1.684 1 81.62 241 SER B N 1
ATOM 6534 C CA . SER B 1 241 ? -12.477 -15.086 1.354 1 81.62 241 SER B CA 1
ATOM 6535 C C . SER B 1 241 ? -13.094 -13.961 0.531 1 81.62 241 SER B C 1
ATOM 6537 O O . SER B 1 241 ? -12.602 -12.828 0.54 1 81.62 241 SER B O 1
ATOM 6539 N N . LEU B 1 242 ? -13.93 -14.391 -0.517 1 64.94 242 LEU B N 1
ATOM 6540 C CA . LEU B 1 242 ? -14.68 -13.406 -1.298 1 64.94 242 LEU B CA 1
ATOM 6541 C C . LEU B 1 242 ? -15.562 -12.555 -0.396 1 64.94 242 LEU B C 1
ATOM 6543 O O . LEU B 1 242 ? -15.688 -11.344 -0.601 1 64.94 242 LEU B O 1
ATOM 6547 N N . VAL B 1 243 ? -16.5 -13.336 0.306 1 56.16 243 VAL B N 1
ATOM 6548 C CA . VAL B 1 243 ? -17.594 -12.727 1.049 1 56.16 243 VAL B CA 1
ATOM 6549 C C . VAL B 1 243 ? -17.094 -12.273 2.42 1 56.16 243 VAL B C 1
ATOM 6551 O O . VAL B 1 243 ? -16.828 -13.102 3.297 1 56.16 243 VAL B O 1
ATOM 6554 N N . GLY B 1 244 ? -15.891 -11.945 2.543 1 55.16 244 GLY B N 1
ATOM 6555 C CA . GLY B 1 244 ? -15.719 -11.797 3.98 1 55.16 244 GLY B CA 1
ATOM 6556 C C . GLY B 1 244 ? -16.703 -10.828 4.605 1 55.16 244 GLY B C 1
ATOM 6557 O O . GLY B 1 244 ? -17.125 -9.859 3.969 1 55.16 244 GLY B O 1
ATOM 6558 N N . ASP B 1 245 ? -17.672 -11.375 5.371 1 66.94 245 ASP B N 1
ATOM 6559 C CA . ASP B 1 245 ? -18.578 -10.617 6.223 1 66.94 245 ASP B CA 1
ATOM 6560 C C . ASP B 1 245 ? -17.859 -9.453 6.902 1 66.94 245 ASP B C 1
ATOM 6562 O O . ASP B 1 245 ? -17.047 -9.664 7.812 1 66.94 245 ASP B O 1
ATOM 6566 N N . MET B 1 246 ? -17.688 -8.461 5.965 1 82.06 246 MET B N 1
ATOM 6567 C CA . MET B 1 246 ? -17.125 -7.281 6.621 1 82.06 246 MET B CA 1
ATOM 6568 C C . MET B 1 246 ? -18.203 -6.523 7.387 1 82.06 246 MET B C 1
ATOM 6570 O O . MET B 1 246 ? -19.359 -6.492 6.965 1 82.06 246 MET B O 1
ATOM 6574 N N . SER B 1 247 ? -17.859 -6.137 8.539 1 88.06 247 SER B N 1
ATOM 6575 C CA . SER B 1 247 ? -18.75 -5.363 9.391 1 88.06 247 SER B CA 1
ATOM 6576 C C . SER B 1 247 ? -18.281 -3.918 9.516 1 88.06 247 SER B C 1
ATOM 6578 O O . SER B 1 247 ? -17.094 -3.645 9.484 1 88.06 247 SER B O 1
ATOM 6580 N N . LEU B 1 248 ? -19.219 -3.016 9.586 1 92.5 248 LEU B N 1
ATOM 6581 C CA . LEU B 1 248 ? -18.875 -1.609 9.773 1 92.5 248 LEU B CA 1
ATOM 6582 C C . LEU B 1 248 ? -18.578 -1.314 11.234 1 92.5 248 LEU B C 1
ATOM 6584 O O . LEU B 1 248 ? -18.062 -0.247 11.562 1 92.5 248 LEU B O 1
ATOM 6588 N N . TYR B 1 249 ? -18.875 -2.273 12.086 1 89.31 249 TYR B N 1
ATOM 6589 C CA . TYR B 1 249 ? -18.766 -2.01 13.516 1 89.31 249 TYR B CA 1
ATOM 6590 C C . TYR B 1 249 ? -17.328 -2.129 13.992 1 89.31 249 TYR B C 1
ATOM 6592 O O . TYR B 1 249 ? -16.938 -1.523 14.992 1 89.31 249 TYR B O 1
ATOM 6600 N N . THR B 1 250 ? -16.578 -2.939 13.258 1 87.88 250 THR B N 1
ATOM 6601 C CA . THR B 1 250 ? -15.172 -3.162 13.617 1 87.88 250 THR B CA 1
ATOM 6602 C C . THR B 1 250 ? -14.305 -3.271 12.367 1 87.88 250 THR B C 1
ATOM 6604 O O . THR B 1 250 ? -14.805 -3.6 11.289 1 87.88 250 THR B O 1
ATOM 6607 N N . ASP B 1 251 ? -13.008 -2.939 12.617 1 89.62 251 ASP B N 1
ATOM 6608 C CA . ASP B 1 251 ? -12.086 -3.125 11.5 1 89.62 251 ASP B CA 1
ATOM 6609 C C . ASP B 1 251 ? -11.945 -4.602 11.141 1 89.62 251 ASP B C 1
ATOM 6611 O O . ASP B 1 251 ? -11.891 -5.461 12.023 1 89.62 251 ASP B O 1
ATOM 6615 N N . HIS B 1 252 ? -11.852 -4.84 9.906 1 88.62 252 HIS B N 1
ATOM 6616 C CA . HIS B 1 252 ? -11.789 -6.203 9.391 1 88.62 252 HIS B CA 1
ATOM 6617 C C . HIS B 1 252 ? -10.492 -6.887 9.797 1 88.62 252 HIS B C 1
ATOM 6619 O O . HIS B 1 252 ? -9.414 -6.297 9.695 1 88.62 252 HIS B O 1
ATOM 6625 N N . GLN B 1 253 ? -10.578 -8.07 10.297 1 85.88 253 GLN B N 1
ATOM 6626 C CA . GLN B 1 253 ? -9.43 -8.875 10.68 1 85.88 253 GLN B CA 1
ATOM 6627 C C . GLN B 1 253 ? -9.719 -10.367 10.5 1 85.88 253 GLN B C 1
ATOM 6629 O O . GLN B 1 253 ? -10.734 -10.867 10.984 1 85.88 253 GLN B O 1
ATOM 6634 N N . CYS B 1 254 ? -8.852 -10.953 9.727 1 87.06 254 CYS B N 1
ATOM 6635 C CA . CYS B 1 254 ? -8.945 -12.398 9.555 1 87.06 254 CYS B CA 1
ATOM 6636 C C . CYS B 1 254 ? -7.875 -13.117 10.367 1 87.06 254 CYS B C 1
ATOM 6638 O O . CYS B 1 254 ? -6.852 -12.523 10.711 1 87.06 254 CYS B O 1
ATOM 6640 N N . GLY B 1 255 ? -8.227 -14.328 10.711 1 86.94 255 GLY B N 1
ATOM 6641 C CA . GLY B 1 255 ? -7.258 -15.141 11.422 1 86.94 255 GLY B CA 1
ATOM 6642 C C . GLY B 1 255 ? -6.613 -16.203 10.547 1 86.94 255 GLY B C 1
ATOM 6643 O O . GLY B 1 255 ? -6.953 -16.328 9.367 1 86.94 255 GLY B O 1
ATOM 6644 N N . ARG B 1 256 ? -5.734 -16.906 11.109 1 90.25 256 ARG B N 1
ATOM 6645 C CA . ARG B 1 256 ? -5.012 -17.984 10.445 1 90.25 256 ARG B CA 1
ATOM 6646 C C . ARG B 1 256 ? -5.965 -19.094 10.016 1 90.25 256 ARG B C 1
ATOM 6648 O O . ARG B 1 256 ? -5.629 -19.922 9.164 1 90.25 256 ARG B O 1
ATOM 6655 N N . ASP B 1 257 ? -7.062 -19.016 10.617 1 89.25 257 ASP B N 1
ATOM 6656 C CA . ASP B 1 257 ? -8.039 -20.062 10.359 1 89.25 257 ASP B CA 1
ATOM 6657 C C . ASP B 1 257 ? -8.609 -19.953 8.953 1 89.25 257 ASP B C 1
ATOM 6659 O O . ASP B 1 257 ? -9.32 -20.859 8.492 1 89.25 257 ASP B O 1
ATOM 6663 N N . GLN B 1 258 ? -8.266 -18.969 8.258 1 90.62 258 GLN B N 1
ATOM 6664 C CA . GLN B 1 258 ? -8.742 -18.797 6.887 1 90.62 258 GLN B CA 1
ATOM 6665 C C . GLN B 1 258 ? -7.781 -19.422 5.883 1 90.62 258 GLN B C 1
ATOM 6667 O O . GLN B 1 258 ? -8.07 -19.484 4.688 1 90.62 258 GLN B O 1
ATOM 6672 N N . ILE B 1 259 ? -6.703 -19.875 6.363 1 94.88 259 ILE B N 1
ATOM 6673 C CA . ILE B 1 259 ? -5.699 -20.516 5.516 1 94.88 259 ILE B CA 1
ATOM 6674 C C . ILE B 1 259 ? -5.859 -22.031 5.574 1 94.88 259 ILE B C 1
ATOM 6676 O O . ILE B 1 259 ? -6.035 -22.609 6.652 1 94.88 259 ILE B O 1
ATOM 6680 N N . PRO B 1 260 ? -5.926 -22.719 4.445 1 96 260 PRO B N 1
ATOM 6681 C CA . PRO B 1 260 ? -6.027 -24.172 4.473 1 96 260 PRO B CA 1
ATOM 6682 C C . PRO B 1 260 ? -4.785 -24.844 5.051 1 96 260 PRO B C 1
ATOM 6684 O O . PRO B 1 260 ? -3.869 -25.203 4.301 1 96 260 PRO B O 1
ATOM 6687 N N . SER B 1 261 ? -4.836 -25.094 6.297 1 95.38 261 SER B N 1
ATOM 6688 C CA . SER B 1 261 ? -3.639 -25.578 6.98 1 95.38 261 SER B CA 1
ATOM 6689 C C . SER B 1 261 ? -3.879 -26.953 7.617 1 95.38 261 SER B C 1
ATOM 6691 O O . SER B 1 261 ? -2.971 -27.531 8.219 1 95.38 261 SER B O 1
ATOM 6693 N N . HIS B 1 262 ? -5.047 -27.5 7.461 1 95.75 262 HIS B N 1
ATOM 6694 C CA . HIS B 1 262 ? -5.371 -28.781 8.078 1 95.75 262 HIS B CA 1
ATOM 6695 C C . HIS B 1 262 ? -5.559 -29.875 7.023 1 95.75 262 HIS B C 1
ATOM 6697 O O . HIS B 1 262 ? -6.219 -29.656 6.008 1 95.75 262 HIS B O 1
ATOM 6703 N N . THR B 1 263 ? -4.957 -31 7.273 1 96.69 263 THR B N 1
ATOM 6704 C CA . THR B 1 263 ? -5.125 -32.125 6.363 1 96.69 263 THR B CA 1
ATOM 6705 C C . THR B 1 263 ? -6.539 -32.719 6.465 1 96.69 263 THR B C 1
ATOM 6707 O O . THR B 1 263 ? -6.934 -33.219 7.516 1 96.69 263 THR B O 1
ATOM 6710 N N . LEU B 1 264 ? -7.262 -32.656 5.469 1 96.12 264 LEU B N 1
ATOM 6711 C CA . LEU B 1 264 ? -8.633 -33.156 5.453 1 96.12 264 LEU B CA 1
ATOM 6712 C C . LEU B 1 264 ? -8.68 -34.594 4.918 1 96.12 264 LEU B C 1
ATOM 6714 O O . LEU B 1 264 ? -9.57 -35.375 5.289 1 96.12 264 LEU B O 1
ATOM 6718 N N . GLN B 1 265 ? -7.812 -34.875 4.02 1 97.5 265 GLN B N 1
ATOM 6719 C CA . GLN B 1 265 ? -7.793 -36.188 3.373 1 97.5 265 GLN B CA 1
ATOM 6720 C C . GLN B 1 265 ? -6.387 -36.531 2.883 1 97.5 265 GLN B C 1
ATOM 6722 O O . GLN B 1 265 ? -5.625 -35.656 2.486 1 97.5 265 GLN B O 1
ATOM 6727 N N . ILE B 1 266 ? -6.031 -37.812 2.936 1 98.31 266 ILE B N 1
ATOM 6728 C CA . ILE B 1 266 ? -4.789 -38.312 2.373 1 98.31 266 ILE B CA 1
ATOM 6729 C C . ILE B 1 266 ? -5.102 -39.312 1.27 1 98.31 266 ILE B C 1
ATOM 6731 O O . ILE B 1 266 ? -5.781 -40.312 1.51 1 98.31 266 ILE B O 1
ATOM 6735 N N . LEU B 1 267 ? -4.719 -39.062 0.101 1 98.25 267 LEU B N 1
ATOM 6736 C CA . LEU B 1 267 ? -4.91 -39.938 -1.035 1 98.25 267 LEU B CA 1
ATOM 6737 C C . LEU B 1 267 ? -3.699 -40.844 -1.227 1 98.25 267 LEU B C 1
ATOM 6739 O O . LEU B 1 267 ? -2.582 -40.375 -1.419 1 98.25 267 LEU B O 1
ATOM 6743 N N . GLN B 1 268 ? -3.906 -42.156 -1.29 1 97.25 268 GLN B N 1
ATOM 6744 C CA . GLN B 1 268 ? -2.803 -43.094 -1.268 1 97.25 268 GLN B CA 1
ATOM 6745 C C . GLN B 1 268 ? -2.912 -44.094 -2.416 1 97.25 268 GLN B C 1
ATOM 6747 O O . GLN B 1 268 ? -2.463 -45.25 -2.299 1 97.25 268 GLN B O 1
ATOM 6752 N N . GLU B 1 269 ? -3.492 -43.75 -3.447 1 96.94 269 GLU B N 1
ATOM 6753 C CA . GLU B 1 269 ? -3.764 -44.656 -4.539 1 96.94 269 GLU B CA 1
ATOM 6754 C C . GLU B 1 269 ? -2.537 -44.844 -5.43 1 96.94 269 GLU B C 1
ATOM 6756 O O . GLU B 1 269 ? -2.459 -45.812 -6.203 1 96.94 269 GLU B O 1
ATOM 6761 N N . HIS B 1 270 ? -1.603 -43.969 -5.441 1 96.75 270 HIS B N 1
ATOM 6762 C CA . HIS B 1 270 ? -0.358 -44.125 -6.184 1 96.75 270 HIS B CA 1
ATOM 6763 C C . HIS B 1 270 ? 0.576 -45.125 -5.48 1 96.75 270 HIS B C 1
ATOM 6765 O O . HIS B 1 270 ? 0.584 -45.188 -4.25 1 96.75 270 HIS B O 1
ATOM 6771 N N . SER B 1 271 ? 1.409 -45.812 -6.227 1 96.06 271 SER B N 1
ATOM 6772 C CA . SER B 1 271 ? 2.297 -46.812 -5.648 1 96.06 271 SER B CA 1
ATOM 6773 C C . SER B 1 271 ? 3.74 -46.312 -5.625 1 96.06 271 SER B C 1
ATOM 6775 O O . SER B 1 271 ? 4.652 -47.062 -5.285 1 96.06 271 SER B O 1
ATOM 6777 N N . ASP B 1 272 ? 3.977 -45.156 -6.055 1 96.56 272 ASP B N 1
ATOM 6778 C CA . ASP B 1 272 ? 5.301 -44.562 -6.09 1 96.56 272 ASP B CA 1
ATOM 6779 C C . ASP B 1 272 ? 5.219 -43.062 -5.773 1 96.56 272 ASP B C 1
ATOM 6781 O O . ASP B 1 272 ? 4.156 -42.562 -5.41 1 96.56 272 ASP B O 1
ATOM 6785 N N . GLU B 1 273 ? 6.367 -42.438 -5.816 1 95.5 273 GLU B N 1
ATOM 6786 C CA . GLU B 1 273 ? 6.434 -41 -5.57 1 95.5 273 GLU B CA 1
ATOM 6787 C C . GLU B 1 273 ? 5.477 -40.219 -6.484 1 95.5 273 GLU B C 1
ATOM 6789 O O . GLU B 1 273 ? 5.34 -40.562 -7.664 1 95.5 273 GLU B O 1
ATOM 6794 N N . VAL B 1 274 ? 4.797 -39.312 -5.914 1 96.44 274 VAL B N 1
ATOM 6795 C CA . VAL B 1 274 ? 3.963 -38.406 -6.711 1 96.44 274 VAL B CA 1
ATOM 6796 C C . VAL B 1 274 ? 4.738 -37.156 -7.047 1 96.44 274 VAL B C 1
ATOM 6798 O O . VAL B 1 274 ? 5.16 -36.406 -6.152 1 96.44 274 VAL B O 1
ATOM 6801 N N . TRP B 1 275 ? 4.84 -36.781 -8.32 1 93.75 275 TRP B N 1
ATOM 6802 C CA . TRP B 1 275 ? 5.773 -35.75 -8.758 1 93.75 275 TRP B CA 1
ATOM 6803 C C . TRP B 1 275 ? 5.043 -34.469 -9.062 1 93.75 275 TRP B C 1
ATOM 6805 O O . TRP B 1 275 ? 5.605 -33.375 -8.922 1 93.75 275 TRP B O 1
ATOM 6815 N N . PHE B 1 276 ? 3.834 -34.656 -9.531 1 94.5 276 PHE B N 1
ATOM 6816 C CA . PHE B 1 276 ? 3.15 -33.469 -10 1 94.5 276 PHE B CA 1
ATOM 6817 C C . PHE B 1 276 ? 1.646 -33.594 -9.789 1 94.5 276 PHE B C 1
ATOM 6819 O O . PHE B 1 276 ? 1.083 -34.688 -9.883 1 94.5 276 PHE B O 1
ATOM 6826 N N . LEU B 1 277 ? 1.041 -32.469 -9.469 1 96.88 277 LEU B N 1
ATOM 6827 C CA . LEU B 1 277 ? -0.417 -32.438 -9.422 1 96.88 277 LEU B CA 1
ATOM 6828 C C . LEU B 1 277 ? -0.935 -31.047 -9.797 1 96.88 277 LEU B C 1
ATOM 6830 O O . LEU B 1 277 ? -0.215 -30.062 -9.656 1 96.88 277 LEU B O 1
ATOM 6834 N N . GLN B 1 278 ? -2.137 -31.031 -10.297 1 97.75 278 GLN B N 1
ATOM 6835 C CA . GLN B 1 278 ? -2.742 -29.781 -10.719 1 97.75 278 GLN B CA 1
ATOM 6836 C C . GLN B 1 278 ? -4.266 -29.875 -10.719 1 97.75 278 GLN B C 1
ATOM 6838 O O . GLN B 1 278 ? -4.832 -30.828 -11.234 1 97.75 278 GLN B O 1
ATOM 6843 N N . PHE B 1 279 ? -4.84 -28.844 -10.148 1 98.31 279 PHE B N 1
ATOM 6844 C CA . PHE B 1 279 ? -6.289 -28.719 -10.234 1 98.31 279 PHE B CA 1
ATOM 6845 C C . PHE B 1 279 ? -6.719 -28.266 -11.617 1 98.31 279 PHE B C 1
ATOM 6847 O O . PHE B 1 279 ? -5.988 -27.531 -12.289 1 98.31 279 PHE B O 1
ATOM 6854 N N . SER B 1 280 ? -7.902 -28.75 -12 1 98.25 280 SER B N 1
ATOM 6855 C CA . SER B 1 280 ? -8.508 -28.203 -13.211 1 98.25 280 SER B CA 1
ATOM 6856 C C . SER B 1 280 ? -8.891 -26.734 -13.016 1 98.25 280 SER B C 1
ATOM 6858 O O . SER B 1 280 ? -8.922 -26.234 -11.891 1 98.25 280 SER B O 1
ATOM 6860 N N . HIS B 1 281 ? -9.188 -26.078 -14.109 1 96.12 281 HIS B N 1
ATOM 6861 C CA . HIS B 1 281 ? -9.492 -24.656 -14.039 1 96.12 281 HIS B CA 1
ATOM 6862 C C . HIS B 1 281 ? -10.797 -24.406 -13.281 1 96.12 281 HIS B C 1
ATOM 6864 O O . HIS B 1 281 ? -10.922 -23.422 -12.555 1 96.12 281 HIS B O 1
ATOM 6870 N N . ASN B 1 282 ? -11.695 -25.281 -13.422 1 96.19 282 ASN B N 1
ATOM 6871 C CA . ASN B 1 282 ? -12.977 -25.109 -12.742 1 96.19 282 ASN B CA 1
ATOM 6872 C C . ASN B 1 282 ? -12.93 -25.641 -11.32 1 96.19 282 ASN B C 1
ATOM 6874 O O . ASN B 1 282 ? -13.914 -25.562 -10.586 1 96.19 282 ASN B O 1
ATOM 6878 N N . GLY B 1 283 ? -11.852 -26.297 -10.953 1 97.38 283 GLY B N 1
ATOM 6879 C CA . GLY B 1 283 ? -11.641 -26.734 -9.586 1 97.38 283 GLY B CA 1
ATOM 6880 C C . GLY B 1 283 ? -12.344 -28.047 -9.266 1 97.38 283 GLY B C 1
ATOM 6881 O O . GLY B 1 283 ? -12.336 -28.5 -8.117 1 97.38 283 GLY B O 1
ATOM 6882 N N . LYS B 1 284 ? -12.82 -28.688 -10.227 1 97.62 284 LYS B N 1
ATOM 6883 C CA . LYS B 1 284 ? -13.641 -29.875 -10.008 1 97.62 284 LYS B CA 1
ATOM 6884 C C . LYS B 1 284 ? -12.805 -31.156 -10.07 1 97.62 284 LYS B C 1
ATOM 6886 O O . LYS B 1 284 ? -13.25 -32.219 -9.656 1 97.62 284 LYS B O 1
ATOM 6891 N N . TYR B 1 285 ? -11.664 -31.047 -10.656 1 98.5 285 TYR B N 1
ATOM 6892 C CA . TYR B 1 285 ? -10.805 -32.219 -10.797 1 98.5 285 TYR B CA 1
ATOM 6893 C C . TYR B 1 285 ? -9.383 -31.906 -10.336 1 98.5 285 TYR B C 1
ATOM 6895 O O . TYR B 1 285 ? -8.977 -30.734 -10.281 1 98.5 285 TYR B O 1
ATOM 6903 N N . LEU B 1 286 ? -8.734 -32.906 -9.938 1 98.62 286 LEU B N 1
ATOM 6904 C CA . LEU B 1 286 ? -7.305 -32.906 -9.656 1 98.62 286 LEU B CA 1
ATOM 6905 C C . LEU B 1 286 ? -6.594 -34.031 -10.398 1 98.62 286 LEU B C 1
ATOM 6907 O O . LEU B 1 286 ? -7.059 -35.156 -10.391 1 98.62 286 LEU B O 1
ATOM 6911 N N . ALA B 1 287 ? -5.578 -33.688 -11.117 1 98.75 287 ALA B N 1
ATOM 6912 C CA . ALA B 1 287 ? -4.754 -34.688 -11.766 1 98.75 287 ALA B CA 1
ATOM 6913 C C . ALA B 1 287 ? -3.418 -34.875 -11.039 1 98.75 287 ALA B C 1
ATOM 6915 O O . ALA B 1 287 ? -2.768 -33.875 -10.703 1 98.75 287 ALA B O 1
ATOM 6916 N N . SER B 1 288 ? -3.055 -36.031 -10.766 1 98.31 288 SER B N 1
ATOM 6917 C CA . SER B 1 288 ? -1.773 -36.312 -10.125 1 98.31 288 SER B CA 1
ATOM 6918 C C . SER B 1 288 ? -0.935 -37.281 -10.961 1 98.31 288 SER B C 1
ATOM 6920 O O . SER B 1 288 ? -1.454 -38.25 -11.492 1 98.31 288 SER B O 1
ATOM 6922 N N . ALA B 1 289 ? 0.297 -36.938 -11.141 1 96.81 289 ALA B N 1
ATOM 6923 C CA . ALA B 1 289 ? 1.262 -37.75 -11.883 1 96.81 289 ALA B CA 1
ATOM 6924 C C . ALA B 1 289 ? 2.314 -38.344 -10.945 1 96.81 289 ALA B C 1
ATOM 6926 O O . ALA B 1 289 ? 2.816 -37.656 -10.055 1 96.81 289 ALA B O 1
ATOM 6927 N N . SER B 1 290 ? 2.656 -39.562 -11.203 1 95.06 290 SER B N 1
ATOM 6928 C CA . SER B 1 290 ? 3.514 -40.281 -10.273 1 95.06 290 SER B CA 1
ATOM 6929 C C . SER B 1 290 ? 4.621 -41.031 -11.016 1 95.06 290 SER B C 1
ATOM 6931 O O . SER B 1 290 ? 4.602 -41.125 -12.242 1 95.06 290 SER B O 1
ATOM 6933 N N . GLY B 1 291 ? 5.539 -41.5 -10.258 1 94.25 291 GLY B N 1
ATOM 6934 C CA . GLY B 1 291 ? 6.602 -42.344 -10.773 1 94.25 291 GLY B CA 1
ATOM 6935 C C . GLY B 1 291 ? 6.125 -43.719 -11.156 1 94.25 291 GLY B C 1
ATOM 6936 O O . GLY B 1 291 ? 6.832 -44.469 -11.844 1 94.25 291 GLY B O 1
ATOM 6937 N N . ASP B 1 292 ? 4.941 -44.094 -10.82 1 94.31 292 ASP B N 1
ATOM 6938 C CA . ASP B 1 292 ? 4.395 -45.406 -11.141 1 94.31 292 ASP B CA 1
ATOM 6939 C C . ASP B 1 292 ? 3.854 -45.469 -12.562 1 94.31 292 ASP B C 1
ATOM 6941 O O . ASP B 1 292 ? 3.197 -46.438 -12.961 1 94.31 292 ASP B O 1
ATOM 6945 N N . HIS B 1 293 ? 3.979 -44.406 -13.297 1 95 293 HIS B N 1
ATOM 6946 C CA . HIS B 1 293 ? 3.66 -44.25 -14.719 1 95 293 HIS B CA 1
ATOM 6947 C C . HIS B 1 293 ? 2.158 -44.125 -14.93 1 95 293 HIS B C 1
ATOM 6949 O O . HIS B 1 293 ? 1.658 -44.375 -16.031 1 95 293 HIS B O 1
ATOM 6955 N N . ILE B 1 294 ? 1.531 -43.75 -13.852 1 96 294 ILE B N 1
ATOM 6956 C CA . ILE B 1 294 ? 0.086 -43.594 -13.945 1 96 294 ILE B CA 1
ATOM 6957 C C . ILE B 1 294 ? -0.284 -42.156 -13.562 1 96 294 ILE B C 1
ATOM 6959 O O . ILE B 1 294 ? 0.37 -41.531 -12.719 1 96 294 ILE B O 1
ATOM 6963 N N . VAL B 1 295 ? -1.259 -41.656 -14.25 1 97.88 295 VAL B N 1
ATOM 6964 C CA . VAL B 1 295 ? -1.911 -40.406 -13.844 1 97.88 295 VAL B CA 1
ATOM 6965 C C . VAL B 1 295 ? -3.312 -40.719 -13.312 1 97.88 295 VAL B C 1
ATOM 6967 O O . VAL B 1 295 ? -4.051 -41.5 -13.914 1 97.88 295 VAL B O 1
ATOM 6970 N N . ILE B 1 296 ? -3.639 -40.156 -12.219 1 98.56 296 ILE B N 1
ATOM 6971 C CA . ILE B 1 296 ? -4.973 -40.344 -11.664 1 98.56 296 ILE B CA 1
ATOM 6972 C C . ILE B 1 296 ? -5.75 -39.031 -11.727 1 98.56 296 ILE B C 1
ATOM 6974 O O . ILE B 1 296 ? -5.227 -37.969 -11.367 1 98.56 296 ILE B O 1
ATOM 6978 N N . ILE B 1 297 ? -6.941 -39.125 -12.203 1 98.69 297 ILE B N 1
ATOM 6979 C CA . ILE B 1 297 ? -7.875 -38 -12.141 1 98.69 297 ILE B CA 1
ATOM 6980 C C . ILE B 1 297 ? -8.805 -38.156 -10.945 1 98.69 297 ILE B C 1
ATOM 6982 O O . ILE B 1 297 ? -9.523 -39.156 -10.844 1 98.69 297 ILE B O 1
ATOM 6986 N N . TRP B 1 298 ? -8.75 -37.188 -10.094 1 98.62 298 TRP B N 1
ATOM 6987 C CA . TRP B 1 298 ? -9.609 -37.156 -8.914 1 98.62 298 TRP B CA 1
ATOM 6988 C C . TRP B 1 298 ? -10.781 -36.219 -9.125 1 98.62 298 TRP B C 1
ATOM 6990 O O . TRP B 1 298 ? -10.617 -35.125 -9.688 1 98.62 298 TRP B O 1
ATOM 7000 N N . GLU B 1 299 ? -11.883 -36.594 -8.609 1 98.25 299 GLU B N 1
ATOM 7001 C CA . GLU B 1 299 ? -13.055 -35.719 -8.602 1 98.25 299 GLU B CA 1
ATOM 7002 C C . GLU B 1 299 ? -13.266 -35.094 -7.223 1 98.25 299 GLU B C 1
ATOM 7004 O O . GLU B 1 299 ? -13.172 -35.781 -6.203 1 98.25 299 GLU B O 1
ATOM 7009 N N . VAL B 1 300 ? -13.461 -33.875 -7.246 1 97.81 300 VAL B N 1
ATOM 7010 C CA . VAL B 1 300 ? -13.773 -33.156 -6.012 1 97.81 300 VAL B CA 1
ATOM 7011 C C . VAL B 1 300 ? -15.281 -33.156 -5.785 1 97.81 300 VAL B C 1
ATOM 7013 O O . VAL B 1 300 ? -16.016 -32.438 -6.477 1 97.81 300 VAL B O 1
ATOM 7016 N N . ASN B 1 301 ? -15.703 -33.75 -4.793 1 95.88 301 ASN B N 1
ATOM 7017 C CA . ASN B 1 301 ? -17.125 -33.875 -4.508 1 95.88 301 ASN B CA 1
ATOM 7018 C C . ASN B 1 301 ? -17.656 -32.625 -3.807 1 95.88 301 ASN B C 1
ATOM 7020 O O . ASN B 1 301 ? -16.875 -31.781 -3.363 1 95.88 301 ASN B O 1
ATOM 7024 N N . SER B 1 302 ? -18.953 -32.469 -3.707 1 91.81 302 SER B N 1
ATOM 7025 C CA . SER B 1 302 ? -19.609 -31.297 -3.121 1 91.81 302 SER B CA 1
ATOM 7026 C C . SER B 1 302 ? -19.234 -31.141 -1.647 1 91.81 302 SER B C 1
ATOM 7028 O O . SER B 1 302 ? -19.234 -30.031 -1.119 1 91.81 302 SER B O 1
ATOM 7030 N N . ASP B 1 303 ? -18.891 -32.25 -1.033 1 89.94 303 ASP B N 1
ATOM 7031 C CA . ASP B 1 303 ? -18.547 -32.188 0.383 1 89.94 303 ASP B CA 1
ATOM 7032 C C . ASP B 1 303 ? -17.062 -31.891 0.574 1 89.94 303 ASP B C 1
ATOM 7034 O O . ASP B 1 303 ? -16.562 -31.859 1.703 1 89.94 303 ASP B O 1
ATOM 7038 N N . GLY B 1 304 ? -16.406 -31.766 -0.508 1 91 304 GLY B N 1
ATOM 7039 C CA . GLY B 1 304 ? -15 -31.422 -0.435 1 91 304 GLY B CA 1
ATOM 7040 C C . GLY B 1 304 ? -14.078 -32.625 -0.458 1 91 304 GLY B C 1
ATOM 7041 O O . GLY B 1 304 ? -12.859 -32.5 -0.484 1 91 304 GLY B O 1
ATOM 7042 N N . ARG B 1 305 ? -14.656 -33.812 -0.495 1 95 305 ARG B N 1
ATOM 7043 C CA . ARG B 1 305 ? -13.852 -35.031 -0.51 1 95 305 ARG B CA 1
ATOM 7044 C C . ARG B 1 305 ? -13.461 -35.406 -1.934 1 95 305 ARG B C 1
ATOM 7046 O O . ARG B 1 305 ? -14.172 -35.094 -2.887 1 95 305 ARG B O 1
ATOM 7053 N N . PHE B 1 306 ? -12.383 -36.094 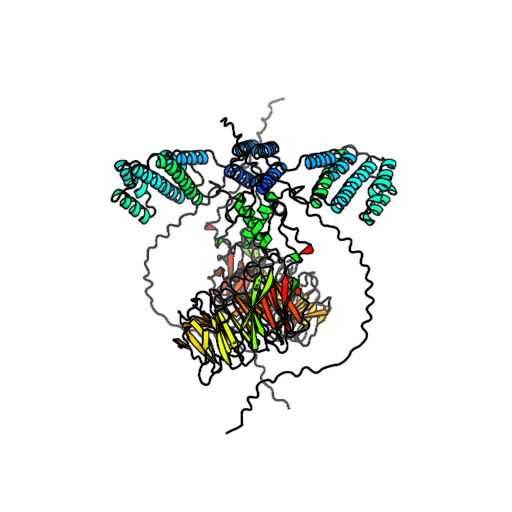-2.006 1 97.94 306 PHE B N 1
ATOM 7054 C CA . PHE B 1 306 ? -11.852 -36.5 -3.299 1 97.94 306 PHE B CA 1
ATOM 7055 C C . PHE B 1 306 ? -12.117 -38 -3.553 1 97.94 306 PHE B C 1
ATOM 7057 O O . PHE B 1 306 ? -11.945 -38.812 -2.658 1 97.94 306 PHE B O 1
ATOM 7064 N N . THR B 1 307 ? -12.578 -38.281 -4.703 1 98 307 THR B N 1
ATOM 7065 C CA . THR B 1 307 ? -12.75 -39.656 -5.137 1 98 307 THR B CA 1
ATOM 7066 C C . THR B 1 307 ? -12 -39.906 -6.445 1 98 307 THR B C 1
ATOM 7068 O O . THR B 1 307 ? -11.883 -39.031 -7.281 1 98 307 THR B O 1
ATOM 7071 N N . LEU B 1 308 ? -11.484 -41.125 -6.586 1 98.06 308 LEU B N 1
ATOM 7072 C CA . LEU B 1 308 ? -10.781 -41.531 -7.805 1 98.06 308 LEU B CA 1
ATOM 7073 C C . LEU B 1 308 ? -11.758 -41.656 -8.977 1 98.06 308 LEU B C 1
ATOM 7075 O O . LEU B 1 308 ? -12.703 -42.438 -8.922 1 98.06 308 LEU B O 1
ATOM 7079 N N . LYS B 1 309 ? -11.602 -40.906 -10.008 1 97.88 309 LYS B N 1
ATOM 7080 C CA . LYS B 1 309 ? -12.477 -40.969 -11.18 1 97.88 309 LYS B CA 1
ATOM 7081 C C . LYS B 1 309 ? -11.922 -41.875 -12.25 1 97.88 309 LYS B C 1
ATOM 7083 O O . LYS B 1 309 ? -12.625 -42.781 -12.719 1 97.88 309 LYS B O 1
ATOM 7088 N N . ASN B 1 310 ? -10.602 -41.625 -12.688 1 97.81 310 ASN B N 1
ATOM 7089 C CA . ASN B 1 310 ? -9.961 -42.438 -13.711 1 97.81 310 ASN B CA 1
ATOM 7090 C C . ASN B 1 310 ? -8.477 -42.656 -13.422 1 97.81 310 ASN B C 1
ATOM 7092 O O . ASN B 1 310 ? -7.832 -41.812 -12.805 1 97.81 310 ASN B O 1
ATOM 7096 N N . ARG B 1 311 ? -7.949 -43.75 -13.836 1 97.56 311 ARG B N 1
ATOM 7097 C CA . ARG B 1 311 ? -6.52 -44.031 -13.922 1 97.56 311 ARG B CA 1
ATOM 7098 C C . ARG B 1 311 ? -6.047 -44.062 -15.367 1 97.56 311 ARG B C 1
ATOM 7100 O O . ARG B 1 311 ? -6.551 -44.812 -16.188 1 97.56 311 ARG B O 1
ATOM 7107 N N . LEU B 1 312 ? -5.203 -43.25 -15.633 1 97.62 312 LEU B N 1
ATOM 7108 C CA . LEU B 1 312 ? -4.688 -43.125 -17 1 97.62 312 LEU B CA 1
ATOM 7109 C C . LEU B 1 312 ? -3.369 -43.875 -17.141 1 97.62 312 LEU B C 1
ATOM 7111 O O . LEU B 1 312 ? -2.336 -43.438 -16.625 1 97.62 312 LEU B O 1
ATOM 7115 N N . SER B 1 313 ? -3.479 -44.969 -17.812 1 95.06 313 SER B N 1
ATOM 7116 C CA . SER B 1 313 ? -2.305 -45.812 -18.016 1 95.06 313 SER B CA 1
ATOM 7117 C C . SER B 1 313 ? -1.887 -45.844 -19.484 1 95.06 313 SER B C 1
ATOM 7119 O O . SER B 1 313 ? -2.729 -45.969 -20.375 1 95.06 313 SER B O 1
ATOM 7121 N N . GLY B 1 314 ? -0.727 -45.562 -19.797 1 93.12 314 GLY B N 1
ATOM 7122 C CA . GLY B 1 314 ? -0.205 -45.562 -21.141 1 93.12 314 GLY B CA 1
ATOM 7123 C C . GLY B 1 314 ? 1.273 -45.25 -21.219 1 93.12 314 GLY B C 1
ATOM 7124 O O . GLY B 1 314 ? 1.991 -45.781 -22.078 1 93.12 314 GLY B O 1
ATOM 7125 N N . HIS B 1 315 ? 1.706 -44.438 -20.359 1 94.25 315 HIS B N 1
ATOM 7126 C CA . HIS B 1 315 ? 3.115 -44.062 -20.328 1 94.25 315 HIS B CA 1
ATOM 7127 C C . HIS B 1 315 ? 3.984 -45.219 -19.859 1 94.25 315 HIS B C 1
ATOM 7129 O O . HIS B 1 315 ? 3.551 -46.031 -19.047 1 94.25 315 HIS B O 1
ATOM 7135 N N . GLN B 1 316 ? 5.176 -45.281 -20.328 1 92.19 316 GLN B N 1
ATOM 7136 C CA . GLN B 1 316 ? 6.113 -46.312 -19.938 1 92.19 316 GLN B CA 1
ATOM 7137 C C . GLN B 1 316 ? 7.176 -45.781 -18.984 1 92.19 316 GLN B C 1
ATOM 7139 O O . GLN B 1 316 ? 7.973 -46.562 -18.453 1 92.19 316 GLN B O 1
ATOM 7144 N N . LYS B 1 317 ? 7.148 -44.531 -18.859 1 92 317 LYS B N 1
ATOM 7145 C CA . LYS B 1 317 ? 8.07 -43.875 -17.938 1 92 317 LYS B CA 1
ATOM 7146 C C . LYS B 1 317 ? 7.32 -42.938 -16.984 1 92 317 LYS B C 1
ATOM 7148 O O . LYS B 1 317 ? 6.098 -42.781 -17.078 1 92 317 LYS B O 1
ATOM 7153 N N . SER B 1 318 ? 8.141 -42.406 -16.062 1 91.19 318 SER B N 1
ATOM 7154 C CA . SER B 1 318 ? 7.555 -41.5 -15.078 1 91.19 318 SER B CA 1
ATOM 7155 C C . SER B 1 318 ? 6.98 -40.25 -15.742 1 91.19 318 SER B C 1
ATOM 7157 O O . SER B 1 318 ? 7.512 -39.781 -16.75 1 91.19 318 SER B O 1
ATOM 7159 N N . ILE B 1 319 ? 5.938 -39.75 -15.203 1 92.25 319 ILE B N 1
ATOM 7160 C CA . ILE B 1 319 ? 5.266 -38.562 -15.734 1 92.25 319 ILE B CA 1
ATOM 7161 C C . ILE B 1 319 ? 5.613 -37.344 -14.883 1 92.25 319 ILE B C 1
ATOM 7163 O O . ILE B 1 319 ? 5.406 -37.375 -13.664 1 92.25 319 ILE B O 1
ATOM 7167 N N . PHE B 1 320 ? 6.023 -36.25 -15.492 1 88.38 320 PHE B N 1
ATOM 7168 C CA . PHE B 1 320 ? 6.531 -35.156 -14.695 1 88.38 320 PHE B CA 1
ATOM 7169 C C . PHE B 1 320 ? 5.633 -33.938 -14.828 1 88.38 320 PHE B C 1
ATOM 7171 O O . PHE B 1 320 ? 5.777 -32.969 -14.086 1 88.38 320 PHE B O 1
ATOM 7178 N N . HIS B 1 321 ? 4.66 -34.031 -15.828 1 91.38 321 HIS B N 1
ATOM 7179 C CA . HIS B 1 321 ? 3.846 -32.844 -16.047 1 91.38 321 HIS B CA 1
ATOM 7180 C C . HIS B 1 321 ? 2.459 -33.219 -16.562 1 91.38 321 HIS B C 1
ATOM 7182 O O . HIS B 1 321 ? 2.314 -34.156 -17.344 1 91.38 321 HIS B O 1
ATOM 7188 N N . VAL B 1 322 ? 1.486 -32.469 -16.094 1 95.38 322 VAL B N 1
ATOM 7189 C CA . VAL B 1 322 ? 0.124 -32.562 -16.609 1 95.38 322 VAL B CA 1
ATOM 7190 C C . VAL B 1 322 ? -0.411 -31.156 -16.906 1 95.38 322 VAL B C 1
ATOM 7192 O O . VAL B 1 322 ? -0.009 -30.188 -16.266 1 95.38 322 VAL B O 1
ATOM 7195 N N . SER B 1 323 ? -1.259 -31.047 -17.891 1 95.88 323 SER B N 1
ATOM 7196 C CA . SER B 1 323 ? -1.856 -29.766 -18.25 1 95.88 323 SER B CA 1
ATOM 7197 C C . SER B 1 323 ? -3.307 -29.922 -18.688 1 95.88 323 SER B C 1
ATOM 7199 O O . SER B 1 323 ? -3.602 -30.734 -19.578 1 95.88 323 SER B O 1
ATOM 7201 N N . TRP B 1 324 ? -4.133 -29.156 -18.094 1 97.38 324 TRP B N 1
ATOM 7202 C CA . TRP B 1 324 ? -5.551 -29.219 -18.422 1 97.38 324 TRP B CA 1
ATOM 7203 C C . TRP B 1 324 ? -5.852 -28.344 -19.641 1 97.38 324 TRP B C 1
ATOM 7205 O O . TRP B 1 324 ? -5.32 -27.25 -19.781 1 97.38 324 TRP B O 1
ATOM 7215 N N . SER B 1 325 ? -6.73 -28.891 -20.438 1 97.69 325 SER B N 1
ATOM 7216 C CA . SER B 1 325 ? -7.234 -28.047 -21.516 1 97.69 325 SER B CA 1
ATOM 7217 C C . SER B 1 325 ? -8.055 -26.875 -20.969 1 97.69 325 SER B C 1
ATOM 7219 O O . SER B 1 325 ? -8.578 -26.953 -19.859 1 97.69 325 SER B O 1
ATOM 7221 N N . PRO B 1 326 ? -8.18 -25.844 -21.75 1 96 326 PRO B N 1
ATOM 7222 C CA . PRO B 1 326 ? -8.906 -24.672 -21.25 1 96 326 PRO B CA 1
ATOM 7223 C C . PRO B 1 326 ? -10.328 -25 -20.812 1 96 326 PRO B C 1
ATOM 7225 O O . PRO B 1 326 ? -10.852 -24.375 -19.891 1 96 326 PRO B O 1
ATOM 7228 N N . ASP B 1 327 ? -10.945 -26 -21.406 1 96.25 327 ASP B N 1
ATOM 7229 C CA . ASP B 1 327 ? -12.32 -26.359 -21.062 1 96.25 327 ASP B CA 1
ATOM 7230 C C . ASP B 1 327 ? -12.359 -27.484 -20.031 1 96.25 327 ASP B C 1
ATOM 7232 O O . ASP B 1 327 ? -13.438 -27.953 -19.656 1 96.25 327 ASP B O 1
ATOM 7236 N N . ASP B 1 328 ? -11.289 -28.031 -19.656 1 97.56 328 ASP B N 1
ATOM 7237 C CA . ASP B 1 328 ? -11.102 -29.031 -18.609 1 97.56 328 ASP B CA 1
ATOM 7238 C C . ASP B 1 328 ? -11.633 -30.391 -19.062 1 97.56 328 ASP B C 1
ATOM 7240 O O . ASP B 1 328 ? -11.844 -31.297 -18.25 1 97.56 328 ASP B O 1
ATOM 7244 N N . LEU B 1 329 ? -11.836 -30.547 -20.328 1 97.75 329 LEU B N 1
ATOM 7245 C CA . LEU B 1 329 ? -12.391 -31.797 -20.844 1 97.75 329 LEU B CA 1
ATOM 7246 C C . LEU B 1 329 ? -11.281 -32.75 -21.25 1 97.75 329 LEU B C 1
ATOM 7248 O O . LEU B 1 329 ? -11.531 -33.938 -21.422 1 97.75 329 LEU B O 1
ATOM 7252 N N . GLN B 1 330 ? -10.148 -32.219 -21.422 1 98.19 330 GLN B N 1
ATOM 7253 C CA . GLN B 1 330 ? -9.008 -33.031 -21.812 1 98.19 330 GLN B CA 1
ATOM 7254 C C . GLN B 1 330 ? -7.793 -32.75 -20.938 1 98.19 330 GLN B C 1
ATOM 7256 O O . GLN B 1 330 ? -7.707 -31.688 -20.312 1 98.19 330 GLN B O 1
ATOM 7261 N N . LEU B 1 331 ? -6.922 -33.75 -20.906 1 98 331 LEU B N 1
ATOM 7262 C CA . LEU B 1 331 ? -5.699 -33.656 -20.109 1 98 331 LEU B CA 1
ATOM 7263 C C . LEU B 1 331 ? -4.48 -34.062 -20.938 1 98 331 LEU B C 1
ATOM 7265 O O . LEU B 1 331 ? -4.52 -35.062 -21.656 1 98 331 LEU B O 1
ATOM 7269 N N . LEU B 1 332 ? -3.512 -33.188 -20.875 1 96.94 332 LEU B N 1
ATOM 7270 C 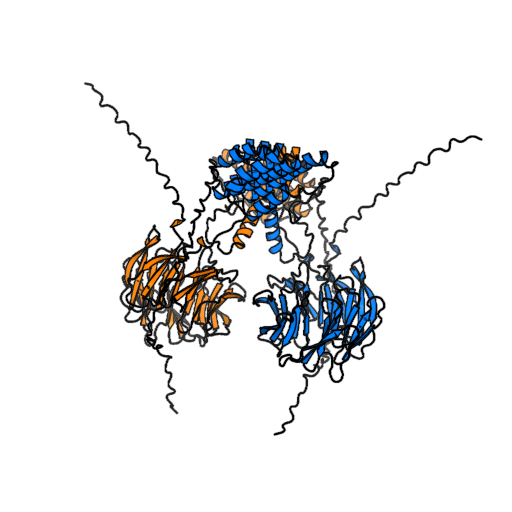CA . LEU B 1 332 ? -2.23 -33.469 -21.5 1 96.94 332 LEU B CA 1
ATOM 7271 C C . LEU B 1 332 ? -1.23 -34 -20.469 1 96.94 332 LEU B C 1
ATOM 7273 O O . LEU B 1 332 ? -1.111 -33.438 -19.391 1 96.94 332 LEU B O 1
ATOM 7277 N N . THR B 1 333 ? -0.572 -35.125 -20.734 1 96.31 333 THR B N 1
ATOM 7278 C CA . THR B 1 333 ? 0.463 -35.656 -19.859 1 96.31 333 THR B CA 1
ATOM 7279 C C . THR B 1 333 ? 1.785 -35.781 -20.609 1 96.31 333 THR B C 1
ATOM 7281 O O . THR B 1 333 ? 1.8 -36.125 -21.797 1 96.31 333 THR B O 1
ATOM 7284 N N . CYS B 1 334 ? 2.803 -35.5 -19.938 1 91.88 334 CYS B N 1
ATOM 7285 C CA . CYS B 1 334 ? 4.141 -35.594 -20.516 1 91.88 334 CYS B CA 1
ATOM 7286 C C . CYS B 1 334 ? 5.02 -36.5 -19.672 1 91.88 334 CYS B C 1
ATOM 7288 O O . CYS B 1 334 ? 5.191 -36.281 -18.469 1 91.88 334 CYS B O 1
ATOM 7290 N N . GLY B 1 335 ? 5.586 -37.562 -20.281 1 87.88 335 GLY B N 1
ATOM 7291 C CA . GLY B 1 335 ? 6.504 -38.469 -19.609 1 87.88 335 GLY B CA 1
ATOM 7292 C C . GLY B 1 335 ? 7.961 -38.094 -19.797 1 87.88 335 GLY B C 1
ATOM 7293 O O . GLY B 1 335 ? 8.305 -37.344 -20.703 1 87.88 335 GLY B O 1
ATOM 7294 N N . VAL B 1 336 ? 8.75 -38.531 -18.906 1 85.19 336 VAL B N 1
ATOM 7295 C CA . VAL B 1 336 ? 10.188 -38.281 -19 1 85.19 336 VAL B CA 1
ATOM 7296 C C . VAL B 1 336 ? 10.773 -38.969 -20.219 1 85.19 336 VAL B C 1
ATOM 7298 O O . VAL B 1 336 ? 10.672 -40.219 -20.344 1 85.19 336 VAL B O 1
ATOM 7301 N N . GLN B 1 337 ? 11.406 -38.125 -21.078 1 80.12 337 GLN B N 1
ATOM 7302 C CA . GLN B 1 337 ? 12.07 -38.625 -22.281 1 80.12 337 GLN B CA 1
ATOM 7303 C C . GLN B 1 337 ? 11.133 -39.531 -23.094 1 80.12 337 GLN B C 1
ATOM 7305 O O . GLN B 1 337 ? 11.555 -40.594 -23.578 1 80.12 337 GLN B O 1
ATOM 7310 N N . GLU B 1 338 ? 9.906 -39.188 -23.062 1 82.69 338 GLU B N 1
ATOM 7311 C CA . GLU B 1 338 ? 8.883 -39.969 -23.75 1 82.69 338 GLU B CA 1
ATOM 7312 C C . GLU B 1 338 ? 7.93 -39.062 -24.531 1 82.69 338 GLU B C 1
ATOM 7314 O O . GLU B 1 338 ? 8.281 -37.938 -24.875 1 82.69 338 GLU B O 1
ATOM 7319 N N . THR B 1 339 ? 6.805 -39.688 -24.938 1 88.69 339 THR B N 1
ATOM 7320 C CA . THR B 1 339 ? 5.762 -39.031 -25.719 1 88.69 339 THR B CA 1
ATOM 7321 C C . THR B 1 339 ? 4.797 -38.281 -24.812 1 88.69 339 THR B C 1
ATOM 7323 O O . THR B 1 339 ? 4.816 -38.438 -23.594 1 88.69 339 THR B O 1
ATOM 7326 N N . ALA B 1 340 ? 4.133 -37.344 -25.406 1 94.88 340 ALA B N 1
ATOM 7327 C CA . ALA B 1 340 ? 2.99 -36.719 -24.75 1 94.88 340 ALA B CA 1
ATOM 7328 C C . ALA B 1 340 ? 1.685 -37.375 -25.156 1 94.88 340 ALA B C 1
ATOM 7330 O O . ALA B 1 340 ? 1.559 -37.875 -26.281 1 94.88 340 ALA B O 1
ATOM 7331 N N . ARG B 1 341 ? 0.804 -37.469 -24.219 1 97 341 ARG B N 1
ATOM 7332 C CA . ARG B 1 341 ? -0.485 -38.125 -24.484 1 97 341 ARG B CA 1
ATOM 7333 C C . ARG B 1 341 ? -1.637 -37.188 -24.109 1 97 341 ARG B C 1
ATOM 7335 O O . ARG B 1 341 ? -1.569 -36.469 -23.094 1 97 341 ARG B O 1
ATOM 7342 N N . ARG B 1 342 ? -2.58 -37.188 -24.922 1 97.94 342 ARG B N 1
ATOM 7343 C CA . ARG B 1 342 ? -3.811 -36.469 -24.672 1 97.94 342 ARG B CA 1
ATOM 7344 C C . ARG B 1 342 ? -4.949 -37.406 -24.281 1 97.94 342 ARG B C 1
ATOM 7346 O O . ARG B 1 342 ? -5.203 -38.375 -24.969 1 97.94 342 ARG B O 1
ATOM 7353 N N . TRP B 1 343 ? -5.688 -37.031 -23.219 1 98.25 343 TRP B N 1
ATOM 7354 C CA . TRP B 1 343 ? -6.695 -37.938 -22.656 1 98.25 343 TRP B CA 1
ATOM 7355 C C . TRP B 1 343 ? -8.055 -37.219 -22.578 1 98.25 343 TRP B C 1
ATOM 7357 O O . TRP B 1 343 ? -8.125 -36.031 -22.359 1 98.25 343 TRP B O 1
ATOM 7367 N N . ASP B 1 344 ? -9.062 -38 -22.703 1 98.19 344 ASP B N 1
ATOM 7368 C CA . ASP B 1 344 ? -10.406 -37.562 -22.359 1 98.19 344 ASP B CA 1
ATOM 7369 C C . ASP B 1 344 ? -10.664 -37.719 -20.859 1 98.19 344 ASP B C 1
ATOM 7371 O O . ASP B 1 344 ? -10.523 -38.812 -20.312 1 98.19 344 ASP B O 1
ATOM 7375 N N . VAL B 1 345 ? -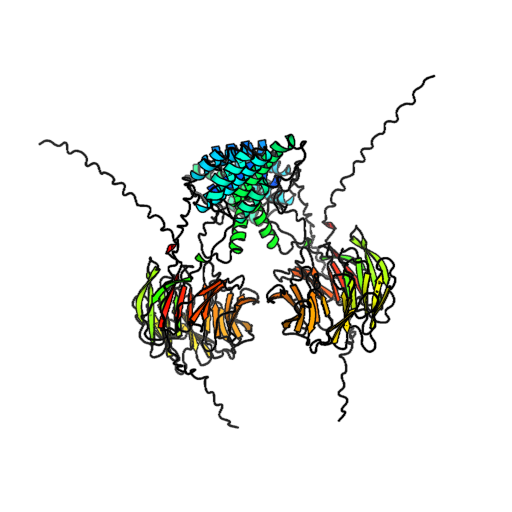11.062 -36.688 -20.219 1 97.81 345 VAL B N 1
ATOM 7376 C CA . VAL B 1 345 ? -11.18 -36.688 -18.766 1 97.81 345 VAL B CA 1
ATOM 7377 C C . VAL B 1 345 ? -12.359 -37.531 -18.344 1 97.81 345 VAL B C 1
ATOM 7379 O O . VAL B 1 345 ? -12.273 -38.25 -17.328 1 97.81 345 VAL B O 1
ATOM 7382 N N . SER B 1 346 ? -13.445 -37.531 -19.016 1 97.06 346 SER B N 1
ATOM 7383 C CA . SER B 1 346 ? -14.664 -38.25 -18.641 1 97.06 346 SER B CA 1
ATOM 7384 C C . SER B 1 346 ? -14.5 -39.75 -18.781 1 97.06 346 SER B C 1
ATOM 7386 O O . SER B 1 346 ? -14.828 -40.5 -17.875 1 97.06 346 SER B O 1
ATOM 7388 N N . SER B 1 347 ? -13.898 -40.188 -19.875 1 97 347 SER B N 1
ATOM 7389 C CA . SER B 1 347 ? -13.812 -41.625 -20.156 1 97 347 SER B CA 1
ATOM 7390 C C . SER B 1 347 ? -12.477 -42.188 -19.703 1 97 347 SER B C 1
ATOM 7392 O O . SER B 1 347 ? -12.367 -43.406 -19.422 1 97 347 SER B O 1
ATOM 7394 N N . GLY B 1 348 ? -11.484 -41.375 -19.688 1 97 348 GLY B N 1
ATOM 7395 C CA . GLY B 1 348 ? -10.148 -41.844 -19.375 1 97 348 GLY B CA 1
ATOM 7396 C C . GLY B 1 348 ? -9.422 -42.438 -20.578 1 97 348 GLY B C 1
ATOM 7397 O O . GLY B 1 348 ? -8.328 -42.969 -20.438 1 97 348 GLY B O 1
ATOM 7398 N N . GLU B 1 349 ? -9.984 -42.25 -21.719 1 97.31 349 GLU B N 1
ATOM 7399 C CA . GLU B 1 349 ? -9.391 -42.812 -22.938 1 97.31 349 GLU B CA 1
ATOM 7400 C C . GLU B 1 349 ? -8.297 -41.906 -23.484 1 97.31 349 GLU B C 1
ATOM 7402 O O . GLU B 1 349 ? -8.43 -40.688 -23.453 1 97.31 349 GLU B O 1
ATOM 7407 N N . CYS B 1 350 ? -7.254 -42.531 -24 1 97.56 350 CYS B N 1
ATOM 7408 C CA . CYS B 1 350 ? -6.199 -41.781 -24.672 1 97.56 350 CYS B CA 1
ATOM 7409 C C . CYS B 1 350 ? -6.637 -41.375 -26.078 1 97.56 350 CYS B C 1
ATOM 7411 O O . CYS B 1 350 ? -6.898 -42.219 -26.922 1 97.56 350 CYS B O 1
ATOM 7413 N N . LEU B 1 351 ? -6.676 -40.156 -26.359 1 97.44 351 LEU B N 1
ATOM 7414 C CA . LEU B 1 351 ? -7.184 -39.625 -27.625 1 97.44 351 LEU B CA 1
ATOM 7415 C C . LEU B 1 351 ? -6.082 -39.562 -28.672 1 97.44 351 LEU B C 1
ATOM 7417 O O . LEU B 1 351 ? -6.344 -39.75 -29.859 1 97.44 351 LEU B O 1
ATOM 7421 N N . HIS B 1 352 ? -4.902 -39.25 -28.25 1 96.81 352 HIS B N 1
ATOM 7422 C CA . HIS B 1 352 ? -3.799 -39.094 -29.188 1 96.81 352 HIS B CA 1
ATOM 7423 C C . HIS B 1 352 ? -2.453 -39.219 -28.484 1 96.81 352 HIS B C 1
ATOM 7425 O O . HIS B 1 352 ? -2.334 -38.875 -27.312 1 96.81 352 HIS B O 1
ATOM 7431 N N . VAL B 1 353 ? -1.439 -39.719 -29.141 1 95.94 353 VAL B N 1
ATOM 7432 C CA . VAL B 1 353 ? -0.052 -39.75 -28.688 1 95.94 353 VAL B CA 1
ATOM 7433 C C . VAL B 1 353 ? 0.81 -38.875 -29.594 1 95.94 353 VAL B C 1
ATOM 7435 O O . VAL B 1 353 ? 0.793 -39.031 -30.812 1 95.94 353 VAL B O 1
ATOM 7438 N N . TYR B 1 354 ? 1.502 -37.938 -29.016 1 95.44 354 TYR B N 1
ATOM 7439 C CA . TYR B 1 354 ? 2.352 -37 -29.766 1 95.44 354 TYR B CA 1
ATOM 7440 C C . TYR B 1 354 ? 3.818 -37.406 -29.656 1 95.44 354 TYR B C 1
ATOM 7442 O O . TYR B 1 354 ? 4.34 -37.594 -28.547 1 95.44 354 TYR B O 1
ATOM 7450 N N . GLU B 1 355 ? 4.438 -37.5 -30.75 1 91.38 355 GLU B N 1
ATOM 7451 C CA . GLU B 1 355 ? 5.852 -37.844 -30.797 1 91.38 355 GLU B CA 1
ATOM 7452 C C . GLU B 1 355 ? 6.539 -37.188 -32 1 91.38 355 GLU B C 1
ATOM 7454 O O . GLU B 1 355 ? 5.906 -36.969 -33.031 1 91.38 355 GLU B O 1
ATOM 7459 N N . LYS B 1 356 ? 7.664 -36.812 -31.75 1 88.25 356 LYS B N 1
ATOM 7460 C CA . LYS B 1 356 ? 8.539 -36.312 -32.812 1 88.25 356 LYS B CA 1
ATOM 7461 C C . LYS B 1 356 ? 9.805 -37.156 -32.938 1 88.25 356 LYS B C 1
ATOM 7463 O O . LYS B 1 356 ? 10.438 -37.469 -31.922 1 88.25 356 LYS B O 1
ATOM 7468 N N . ASN B 1 357 ? 10.172 -37.531 -34.188 1 86.75 357 ASN B N 1
ATOM 7469 C CA . ASN B 1 357 ? 11.289 -38.438 -34.438 1 86.75 357 ASN B CA 1
ATOM 7470 C C . ASN B 1 357 ? 12.609 -37.844 -33.969 1 86.75 357 ASN B C 1
ATOM 7472 O O . ASN B 1 357 ? 12.945 -36.719 -34.312 1 86.75 357 ASN B O 1
ATOM 7476 N N . GLY B 1 358 ? 13.312 -38.562 -33.156 1 86.62 358 GLY B N 1
ATOM 7477 C CA . GLY B 1 358 ? 14.68 -38.219 -32.781 1 86.62 358 GLY B CA 1
ATOM 7478 C C . GLY B 1 358 ? 14.758 -37.25 -31.625 1 86.62 358 GLY B C 1
ATOM 7479 O O . GLY B 1 358 ? 15.859 -36.938 -31.156 1 86.62 358 GLY B O 1
ATOM 7480 N N . VAL B 1 359 ? 13.656 -36.719 -31.266 1 86.69 359 VAL B N 1
ATOM 7481 C CA . VAL B 1 359 ? 13.688 -35.75 -30.172 1 86.69 359 VAL B CA 1
ATOM 7482 C C . VAL B 1 359 ? 12.594 -36.094 -29.156 1 86.69 359 VAL B C 1
ATOM 7484 O O . VAL B 1 359 ? 11.547 -36.625 -29.531 1 86.69 359 VAL B O 1
ATOM 7487 N N . SER B 1 360 ? 12.828 -35.781 -27.859 1 87.69 360 SER B N 1
ATOM 7488 C CA . SER B 1 360 ? 11.852 -36.062 -26.812 1 87.69 360 SER B CA 1
ATOM 7489 C C . SER B 1 360 ? 11.195 -34.781 -26.328 1 87.69 360 SER B C 1
ATOM 7491 O O . SER B 1 360 ? 11.773 -33.688 -26.438 1 87.69 360 SER B O 1
ATOM 7493 N N . ILE B 1 361 ? 10.031 -34.906 -25.828 1 89.12 361 ILE B N 1
ATOM 7494 C CA . ILE B 1 361 ? 9.266 -33.781 -25.297 1 89.12 361 ILE B CA 1
ATOM 7495 C C . ILE B 1 361 ? 9.734 -33.438 -23.891 1 89.12 361 ILE B C 1
ATOM 7497 O O . ILE B 1 361 ? 9.891 -34.344 -23.062 1 89.12 361 ILE B O 1
ATOM 7501 N N . VAL B 1 362 ? 9.945 -32.156 -23.625 1 85.5 362 VAL B N 1
ATOM 7502 C CA . VAL B 1 362 ? 10.438 -31.766 -22.312 1 85.5 362 VAL B CA 1
ATOM 7503 C C . VAL B 1 362 ? 9.406 -30.891 -21.609 1 85.5 362 VAL B C 1
ATOM 7505 O O . VAL B 1 362 ? 9.438 -30.75 -20.375 1 85.5 362 VAL B O 1
ATOM 7508 N N . SER B 1 363 ? 8.523 -30.328 -22.328 1 88.12 363 SER B N 1
ATOM 7509 C CA . SER B 1 363 ? 7.461 -29.5 -21.766 1 88.12 363 SER B CA 1
ATOM 7510 C C . SER B 1 363 ? 6.242 -29.453 -22.672 1 88.12 363 SER B C 1
ATOM 7512 O O . SER B 1 363 ? 6.352 -29.719 -23.875 1 88.12 363 SER B O 1
ATOM 7514 N N . CYS B 1 364 ? 5.125 -29.188 -22.109 1 91.25 364 CYS B N 1
ATOM 7515 C CA . CYS B 1 364 ? 3.898 -29.078 -22.891 1 91.25 364 CYS B CA 1
ATOM 7516 C C . CYS B 1 364 ? 2.924 -28.094 -22.25 1 91.25 364 CYS B C 1
ATOM 7518 O O . CYS B 1 364 ? 2.867 -27.984 -21.016 1 91.25 364 CYS B O 1
ATOM 7520 N N . GLU B 1 365 ? 2.24 -27.359 -23.047 1 93.19 365 GLU B N 1
ATOM 7521 C CA . GLU B 1 365 ? 1.235 -26.406 -22.594 1 93.19 365 GLU B CA 1
ATOM 7522 C C . GLU B 1 365 ? 0.135 -26.219 -23.641 1 93.19 365 GLU B C 1
ATOM 7524 O O . GLU B 1 365 ? 0.408 -26.188 -24.828 1 93.19 365 GLU B O 1
ATOM 7529 N N . TRP B 1 366 ? -1.064 -26.094 -23.141 1 95.38 366 TRP B N 1
ATOM 7530 C CA . TRP B 1 366 ? -2.182 -25.828 -24.047 1 95.38 366 TRP B CA 1
ATOM 7531 C C . TRP B 1 366 ? -2.15 -24.375 -24.531 1 95.38 366 TRP B C 1
ATOM 7533 O O . TRP B 1 366 ? -1.834 -23.469 -23.766 1 95.38 366 TRP B O 1
ATOM 7543 N N . ALA B 1 367 ? -2.512 -24.25 -25.734 1 94.5 367 ALA B N 1
ATOM 7544 C CA . ALA B 1 367 ? -2.861 -22.891 -26.172 1 94.5 367 ALA B CA 1
ATOM 7545 C C . ALA B 1 367 ? -4.211 -22.469 -25.609 1 94.5 367 ALA B C 1
ATOM 7547 O O . ALA B 1 367 ? -5.098 -23.297 -25.406 1 94.5 367 ALA B O 1
ATOM 7548 N N . PRO B 1 368 ? -4.418 -21.172 -25.375 1 93.06 368 PRO B N 1
ATOM 7549 C CA . PRO B 1 368 ? -5.656 -20.703 -24.734 1 93.06 368 PRO B CA 1
ATOM 7550 C C . PRO B 1 368 ? -6.898 -21.047 -25.547 1 93.06 368 PRO B C 1
ATOM 7552 O O . PRO B 1 368 ? -7.992 -21.172 -25 1 93.06 368 PRO B O 1
ATOM 7555 N N . GLY B 1 369 ? -6.816 -21.266 -26.812 1 91.62 369 GLY B N 1
ATOM 7556 C CA . GLY B 1 369 ? -7.957 -21.609 -27.656 1 91.62 369 GLY B CA 1
ATOM 7557 C C . GLY B 1 369 ? -8.367 -23.062 -27.531 1 91.62 369 GLY B C 1
ATOM 7558 O O . GLY B 1 369 ? -9.492 -23.422 -27.891 1 91.62 369 GLY B O 1
ATOM 7559 N N . GLY B 1 370 ? -7.523 -23.922 -27.062 1 94.25 370 GLY B N 1
ATOM 7560 C CA . GLY B 1 370 ? -7.816 -25.328 -26.844 1 94.25 370 GLY B CA 1
ATOM 7561 C C . GLY B 1 370 ? -7.68 -26.172 -28.094 1 94.25 370 GLY B C 1
ATOM 7562 O O . GLY B 1 370 ? -8.031 -27.359 -28.078 1 94.25 370 GLY B O 1
ATOM 7563 N N . LYS B 1 371 ? -7.16 -25.562 -29.109 1 94.69 371 LYS B N 1
ATOM 7564 C CA . LYS B 1 371 ? -7.07 -26.297 -30.391 1 94.69 371 LYS B CA 1
ATOM 7565 C C . LYS B 1 371 ? -5.625 -26.656 -30.703 1 94.69 371 LYS B C 1
ATOM 7567 O O . LYS B 1 371 ? -5.367 -27.469 -31.594 1 94.69 371 LYS B O 1
ATOM 7572 N N . GLU B 1 372 ? -4.777 -26.047 -30.016 1 95.75 372 GLU B N 1
ATOM 7573 C CA . GLU B 1 372 ? -3.355 -26.281 -30.266 1 95.75 372 GLU B CA 1
ATOM 7574 C C . GLU B 1 372 ? -2.609 -26.562 -28.953 1 95.75 372 GLU B C 1
ATOM 7576 O O . GLU B 1 372 ? -3.102 -26.234 -27.875 1 95.75 372 GLU B O 1
ATOM 7581 N N . ILE B 1 373 ? -1.462 -27.188 -29.125 1 95.88 373 ILE B N 1
ATOM 7582 C CA . ILE B 1 373 ? -0.604 -27.5 -27.984 1 95.88 373 ILE B CA 1
ATOM 7583 C C . ILE B 1 373 ? 0.83 -27.078 -28.281 1 95.88 373 ILE B C 1
ATOM 7585 O O . ILE B 1 373 ? 1.316 -27.25 -29.406 1 95.88 373 ILE B O 1
ATOM 7589 N N . TYR B 1 374 ? 1.434 -26.484 -27.328 1 92.62 374 TYR B N 1
ATOM 7590 C CA . TYR B 1 374 ? 2.85 -26.141 -27.422 1 92.62 374 TYR B CA 1
ATOM 7591 C C . TYR B 1 374 ? 3.713 -27.219 -26.781 1 92.62 374 TYR B C 1
ATOM 7593 O O . TYR B 1 374 ? 3.43 -27.672 -25.672 1 92.62 374 TYR B O 1
ATOM 7601 N N . PHE B 1 375 ? 4.766 -27.641 -27.5 1 91.19 375 PHE B N 1
ATOM 7602 C CA . PHE B 1 375 ? 5.73 -28.594 -26.953 1 91.19 375 PHE B CA 1
ATOM 7603 C C . PHE B 1 375 ? 7.141 -28.016 -26.984 1 91.19 375 PHE B C 1
ATOM 7605 O O . PHE B 1 375 ? 7.516 -27.328 -27.953 1 91.19 375 PHE B O 1
ATOM 7612 N N . GLY B 1 376 ? 7.777 -28.203 -25.922 1 87.81 376 GLY B N 1
ATOM 7613 C CA . GLY B 1 376 ? 9.219 -28.016 -25.922 1 87.81 376 GLY B CA 1
ATOM 7614 C C . GLY B 1 376 ? 9.984 -29.312 -26.109 1 87.81 376 GLY B C 1
ATOM 7615 O O . GLY B 1 376 ? 9.602 -30.359 -25.562 1 87.81 376 GLY B O 1
ATOM 7616 N N . PHE B 1 377 ? 11.102 -29.297 -26.859 1 86.69 377 PHE B N 1
ATOM 7617 C CA . PHE B 1 377 ? 11.828 -30.516 -27.188 1 86.69 377 PHE B CA 1
ATOM 7618 C C . PHE B 1 377 ? 13.266 -30.438 -26.688 1 86.69 377 PHE B C 1
ATOM 7620 O O . PHE B 1 377 ? 13.75 -29.359 -26.328 1 86.69 377 PHE B O 1
ATOM 7627 N N . THR B 1 378 ? 13.938 -31.547 -26.625 1 82.56 378 THR B N 1
ATOM 7628 C CA . THR B 1 378 ? 15.305 -31.656 -26.141 1 82.56 378 THR B CA 1
ATOM 7629 C C . THR B 1 378 ? 16.281 -30.953 -27.078 1 82.56 378 THR B C 1
ATOM 7631 O O . THR B 1 378 ? 17.406 -30.625 -26.688 1 82.56 378 THR B O 1
ATOM 7634 N N . ASP B 1 379 ? 15.867 -30.797 -28.375 1 79.25 379 ASP B N 1
ATOM 7635 C CA . ASP B 1 379 ? 16.734 -30.094 -29.312 1 79.25 379 ASP B CA 1
ATOM 7636 C C . ASP B 1 379 ? 16.609 -28.578 -29.156 1 79.25 379 ASP B C 1
ATOM 7638 O O . ASP B 1 379 ? 17.031 -27.828 -30.031 1 79.25 379 ASP B O 1
ATOM 7642 N N . LYS B 1 380 ? 15.875 -28.125 -28.141 1 79.94 380 LYS B N 1
ATOM 7643 C CA . LYS B 1 380 ? 15.734 -26.734 -27.75 1 79.94 380 LYS B CA 1
ATOM 7644 C C . LYS B 1 380 ? 14.781 -25.984 -28.703 1 79.94 380 LYS B C 1
ATOM 7646 O O . LYS B 1 380 ? 14.945 -24.781 -28.938 1 79.94 380 LYS B O 1
ATOM 7651 N N . SER B 1 381 ? 13.93 -26.656 -29.266 1 83.06 381 SER B N 1
ATOM 7652 C CA . SER B 1 381 ? 12.906 -26.047 -30.094 1 83.06 381 SER B CA 1
ATOM 7653 C C . SER B 1 381 ? 11.539 -26.078 -29.422 1 83.06 381 SER B C 1
ATOM 7655 O O . SER B 1 381 ? 11.281 -26.938 -28.578 1 83.06 381 SER B O 1
ATOM 7657 N N . ILE B 1 382 ? 10.75 -25.062 -29.781 1 86.88 382 ILE B N 1
ATOM 7658 C CA . ILE B 1 382 ? 9.352 -25.031 -29.375 1 86.88 382 ILE B CA 1
ATOM 7659 C C . ILE B 1 382 ? 8.453 -25.156 -30.609 1 86.88 382 ILE B C 1
ATOM 7661 O O . ILE B 1 382 ? 8.688 -24.5 -31.625 1 86.88 382 ILE B O 1
ATOM 7665 N N . SER B 1 383 ? 7.512 -26.047 -30.547 1 90.12 383 SER B N 1
ATOM 7666 C CA . SER B 1 383 ? 6.617 -26.234 -31.672 1 90.12 383 SER B CA 1
ATOM 7667 C C . SER B 1 383 ? 5.156 -26.219 -31.234 1 90.12 383 SER B C 1
ATOM 7669 O O . SER B 1 383 ? 4.828 -26.656 -30.141 1 90.12 383 SER B O 1
ATOM 7671 N N . MET B 1 384 ? 4.402 -25.734 -32.094 1 92.81 384 MET B N 1
ATOM 7672 C CA . MET B 1 384 ? 2.953 -25.75 -31.922 1 92.81 384 MET B CA 1
ATOM 7673 C C . MET B 1 384 ? 2.305 -26.859 -32.75 1 92.81 384 MET B C 1
ATOM 7675 O O . MET B 1 384 ? 2.578 -26.984 -33.938 1 92.81 384 MET B O 1
ATOM 7679 N N . TRP B 1 385 ? 1.479 -27.625 -32.125 1 95.75 385 TRP B N 1
ATOM 7680 C CA . TRP B 1 385 ? 0.834 -28.781 -32.75 1 95.75 385 TRP B CA 1
ATOM 7681 C C . TRP B 1 385 ? -0.685 -28.656 -32.688 1 95.75 385 TRP B C 1
ATOM 7683 O O . TRP B 1 385 ? -1.225 -28.172 -31.688 1 95.75 385 TRP B O 1
ATOM 7693 N N . ASP B 1 386 ? -1.334 -29.094 -33.688 1 96.19 386 ASP B N 1
ATOM 7694 C CA . ASP B 1 386 ? -2.785 -29.203 -33.562 1 96.19 386 ASP B CA 1
ATOM 7695 C C . ASP B 1 386 ? -3.186 -30.5 -32.875 1 96.19 386 ASP B C 1
ATOM 7697 O O . ASP B 1 386 ? -2.326 -31.297 -32.5 1 96.19 386 ASP B O 1
ATOM 7701 N N . LEU B 1 387 ? -4.414 -30.75 -32.656 1 96.31 387 LEU B N 1
ATOM 7702 C CA . LEU B 1 387 ? -4.879 -31.875 -31.844 1 96.31 387 LEU B CA 1
ATOM 7703 C C . LEU B 1 387 ? -4.77 -33.188 -32.625 1 96.31 387 LEU B C 1
ATOM 7705 O O . LEU B 1 387 ? -4.812 -34.25 -32.062 1 96.31 387 LEU B O 1
ATOM 7709 N N . GLU B 1 388 ? -4.629 -33.031 -33.938 1 94.44 388 GLU B N 1
ATOM 7710 C CA . GLU B 1 388 ? -4.535 -34.219 -34.781 1 94.44 388 GLU B CA 1
ATOM 7711 C C . GLU B 1 388 ? -3.084 -34.656 -34.969 1 94.44 388 GLU B C 1
ATOM 7713 O O . GLU B 1 388 ? -2.807 -35.625 -35.656 1 94.44 388 GLU B O 1
ATOM 7718 N N . GLY B 1 389 ? -2.193 -33.938 -34.344 1 92.56 389 GLY B N 1
ATOM 7719 C CA . GLY B 1 389 ? -0.806 -34.375 -34.344 1 92.56 389 GLY B CA 1
ATOM 7720 C C . GLY B 1 389 ? 0.038 -33.688 -35.406 1 92.56 389 GLY B C 1
ATOM 7721 O O . GLY B 1 389 ? 1.174 -34.094 -35.656 1 92.56 389 GLY B O 1
ATOM 7722 N N . LYS B 1 390 ? -0.526 -32.688 -36.031 1 93.5 390 LYS B N 1
ATOM 7723 C CA . LYS B 1 390 ? 0.233 -31.969 -37.031 1 93.5 390 LYS B CA 1
ATOM 7724 C C . LYS B 1 390 ? 0.977 -30.781 -36.406 1 93.5 390 LYS B C 1
ATOM 7726 O O . LYS B 1 390 ? 0.402 -30.016 -35.625 1 93.5 390 LYS B O 1
ATOM 7731 N N . GLU B 1 391 ? 2.207 -30.703 -36.75 1 92.69 391 GLU B N 1
ATOM 7732 C CA . GLU B 1 391 ? 2.996 -29.547 -36.344 1 92.69 391 GLU B CA 1
ATOM 7733 C C . GLU B 1 391 ? 2.629 -28.312 -37.156 1 92.69 391 GLU B C 1
ATOM 7735 O O . GLU B 1 391 ? 2.822 -28.281 -38.375 1 92.69 391 GLU B O 1
ATOM 7740 N N . VAL B 1 392 ? 2.178 -27.312 -36.562 1 92.5 392 VAL B N 1
ATOM 7741 C CA . VAL B 1 392 ? 1.659 -26.125 -37.219 1 92.5 392 VAL B CA 1
ATOM 7742 C C . VAL B 1 392 ? 2.762 -25.062 -37.344 1 92.5 392 VAL B C 1
ATOM 7744 O O . VAL B 1 392 ? 2.871 -24.375 -38.344 1 92.5 392 VAL B O 1
ATOM 7747 N N . GLU B 1 393 ? 3.469 -24.859 -36.281 1 88.44 393 GLU B N 1
ATOM 7748 C CA . GLU B 1 393 ? 4.535 -23.859 -36.219 1 88.44 393 GLU B CA 1
ATOM 7749 C C . GLU B 1 393 ? 5.703 -24.344 -35.375 1 88.44 393 GLU B C 1
ATOM 7751 O O . GLU B 1 393 ? 5.52 -25.188 -34.5 1 88.44 393 GLU B O 1
ATOM 7756 N N . CYS B 1 394 ? 6.91 -23.953 -35.719 1 85.44 394 CYS B N 1
ATOM 7757 C CA . CYS B 1 394 ? 8.102 -24.328 -35 1 85.44 394 CYS B CA 1
ATOM 7758 C C . CYS B 1 394 ? 9.047 -23.156 -34.812 1 85.44 394 CYS B C 1
ATOM 7760 O O . CYS B 1 394 ? 9.281 -22.391 -35.781 1 85.44 394 CYS B O 1
ATOM 7762 N N . TRP B 1 395 ? 9.344 -22.859 -33.688 1 78.69 395 TRP B N 1
ATOM 7763 C CA . TRP B 1 395 ? 10.312 -21.812 -33.375 1 78.69 395 TRP B CA 1
ATOM 7764 C C . TRP B 1 395 ? 11.633 -22.406 -32.906 1 78.69 395 TRP B C 1
ATOM 7766 O O . TRP B 1 395 ? 11.648 -23.234 -32 1 78.69 395 TRP B O 1
ATOM 7776 N N . LYS B 1 396 ? 12.617 -22.156 -33.812 1 69.5 396 LYS B N 1
ATOM 7777 C CA . LYS B 1 396 ? 13.961 -22.625 -33.469 1 69.5 396 LYS B CA 1
ATOM 7778 C C . LYS B 1 396 ? 14.859 -21.453 -33.094 1 69.5 396 LYS B C 1
ATOM 7780 O O . LYS B 1 396 ? 14.766 -20.375 -33.688 1 69.5 396 LYS B O 1
ATOM 7785 N N . GLY B 1 397 ? 15.055 -21.203 -31.828 1 57.41 397 GLY B N 1
ATOM 7786 C CA . GLY B 1 397 ? 15.906 -20.078 -31.484 1 57.41 397 GLY B CA 1
ATOM 7787 C C . GLY B 1 397 ? 17.172 -20.484 -30.75 1 57.41 397 GLY B C 1
ATOM 7788 O O . GLY B 1 397 ? 17.219 -21.531 -30.125 1 57.41 397 GLY B O 1
ATOM 7789 N N . GLN B 1 398 ? 18.328 -19.938 -31.188 1 52.53 398 GLN B N 1
ATOM 7790 C CA . GLN B 1 398 ? 19.656 -20.109 -30.609 1 52.53 398 GLN B CA 1
ATOM 7791 C C . GLN B 1 398 ? 19.609 -20.078 -29.078 1 52.53 398 GLN B C 1
ATOM 7793 O O . GLN B 1 398 ? 20.469 -20.656 -28.422 1 52.53 398 GLN B O 1
ATOM 7798 N N . ARG B 1 399 ? 18.625 -19.547 -28.578 1 55.28 399 ARG B N 1
ATOM 7799 C CA . ARG B 1 399 ? 18.797 -19.188 -27.172 1 55.28 399 ARG B CA 1
ATOM 7800 C C . ARG B 1 399 ? 17.906 -20.062 -26.281 1 55.28 399 ARG B C 1
ATOM 7802 O O . ARG B 1 399 ? 17.797 -19.797 -25.078 1 55.28 399 ARG B O 1
ATOM 7809 N N . ILE B 1 400 ? 17.188 -21.031 -26.984 1 53.69 400 ILE B N 1
ATOM 7810 C CA . ILE B 1 400 ? 16.312 -21.859 -26.141 1 53.69 400 ILE B CA 1
ATOM 7811 C C . ILE B 1 400 ? 17.094 -23.047 -25.594 1 53.69 400 ILE B C 1
ATOM 7813 O O . ILE B 1 400 ? 17.703 -23.797 -26.359 1 53.69 400 ILE B O 1
ATOM 7817 N N . VAL B 1 401 ? 17.688 -22.938 -24.547 1 53 401 VAL B N 1
ATOM 7818 C CA . VAL B 1 401 ? 18.375 -24.062 -23.938 1 53 401 VAL B CA 1
ATOM 7819 C C . VAL B 1 401 ? 17.359 -25.141 -23.531 1 53 401 VAL B C 1
ATOM 7821 O O . VAL B 1 401 ? 16.156 -24.875 -23.5 1 53 401 VAL B O 1
ATOM 7824 N N . SER B 1 402 ? 17.734 -26.328 -23.328 1 51.06 402 SER B N 1
ATOM 7825 C CA . SER B 1 402 ? 17.031 -27.562 -22.969 1 51.06 402 SER B CA 1
ATOM 7826 C C . SER B 1 402 ? 15.859 -27.281 -22.047 1 51.06 402 SER B C 1
ATOM 7828 O O . SER B 1 402 ? 15.461 -28.141 -21.25 1 51.06 402 SER B O 1
ATOM 7830 N N . ILE B 1 403 ? 15.164 -26.094 -22.031 1 54.28 403 ILE B N 1
ATOM 7831 C CA . ILE B 1 403 ? 14.688 -25.562 -20.766 1 54.28 403 ILE B CA 1
ATOM 7832 C C . ILE B 1 403 ? 13.32 -26.141 -20.438 1 54.28 403 ILE B C 1
ATOM 7834 O O . ILE B 1 403 ? 12.445 -26.234 -21.297 1 54.28 403 ILE B O 1
ATOM 7838 N N . SER B 1 404 ? 12.953 -26.719 -19.312 1 63.25 404 SER B N 1
ATOM 7839 C CA . SER B 1 404 ? 12.125 -27.516 -18.406 1 63.25 404 SER B CA 1
ATOM 7840 C C . SER B 1 404 ? 10.766 -26.859 -18.188 1 63.25 404 SER B C 1
ATOM 7842 O O . SER B 1 404 ? 9.789 -27.531 -17.859 1 63.25 404 SER B O 1
ATOM 7844 N N . ASP B 1 405 ? 10.523 -25.547 -18.516 1 81.31 405 ASP B N 1
ATOM 7845 C CA . ASP B 1 405 ? 9.211 -24.984 -18.203 1 81.31 405 ASP B CA 1
ATOM 7846 C C . ASP B 1 405 ? 8.711 -24.094 -19.344 1 81.31 405 ASP B C 1
ATOM 7848 O O . ASP B 1 405 ? 9.5 -23.406 -20 1 81.31 405 ASP B O 1
ATOM 7852 N N . LEU B 1 406 ? 7.465 -24.297 -19.672 1 88.5 406 LEU B N 1
ATOM 7853 C CA . LEU B 1 406 ? 6.809 -23.547 -20.75 1 88.5 406 LEU B CA 1
ATOM 7854 C C . LEU B 1 406 ? 5.512 -22.922 -20.25 1 88.5 406 LEU B C 1
ATOM 7856 O O . LEU B 1 406 ? 4.742 -23.562 -19.531 1 88.5 406 LEU B O 1
ATOM 7860 N N . GLY B 1 407 ? 5.301 -21.625 -20.562 1 90.94 407 GLY B N 1
ATOM 7861 C CA . GLY B 1 407 ? 4.066 -20.938 -20.234 1 90.94 407 GLY B CA 1
ATOM 7862 C C . GLY B 1 407 ? 3.529 -20.094 -21.375 1 90.94 407 GLY B C 1
ATOM 7863 O O . GLY B 1 407 ? 4.293 -19.609 -22.219 1 90.94 407 GLY B O 1
ATOM 7864 N N . VAL B 1 408 ? 2.227 -20.062 -21.375 1 91.94 408 VAL B N 1
ATOM 7865 C CA . VAL B 1 408 ? 1.565 -19.219 -22.359 1 91.94 408 VAL B CA 1
ATOM 7866 C C . VAL B 1 408 ? 0.548 -18.312 -21.672 1 91.94 408 VAL B C 1
ATOM 7868 O O . VAL B 1 408 ? -0.207 -18.766 -20.812 1 91.94 408 VAL B O 1
ATOM 7871 N N . THR B 1 409 ? 0.543 -17.078 -22.094 1 93.5 409 THR B N 1
ATOM 7872 C CA . THR B 1 409 ? -0.428 -16.172 -21.484 1 93.5 409 THR B CA 1
ATOM 7873 C C . THR B 1 409 ? -1.846 -16.531 -21.922 1 93.5 409 THR B C 1
ATOM 7875 O O . THR B 1 409 ? -2.041 -17.125 -22.984 1 93.5 409 THR B O 1
ATOM 7878 N N . SER B 1 410 ? -2.838 -16.109 -21.125 1 91 410 SER B N 1
ATOM 7879 C CA . SER B 1 410 ? -4.227 -16.5 -21.359 1 91 410 SER B CA 1
ATOM 7880 C C . SER B 1 410 ? -4.766 -15.883 -22.656 1 91 410 SER B C 1
ATOM 7882 O O . SER B 1 410 ? -5.707 -16.406 -23.25 1 91 410 SER B O 1
ATOM 7884 N N . ASP B 1 411 ? -4.195 -14.812 -23.062 1 88.25 411 ASP B N 1
ATOM 7885 C CA . ASP B 1 411 ? -4.613 -14.195 -24.328 1 88.25 411 ASP B CA 1
ATOM 7886 C C . ASP B 1 411 ? -3.863 -14.797 -25.516 1 88.25 411 ASP B C 1
ATOM 7888 O O . ASP B 1 411 ? -4.145 -14.461 -26.656 1 88.25 411 ASP B O 1
ATOM 7892 N N . GLY B 1 412 ? -2.85 -15.672 -25.25 1 89 412 GLY B N 1
ATOM 7893 C CA . GLY B 1 412 ? -2.111 -16.375 -26.281 1 89 412 GLY B CA 1
ATOM 7894 C C . GLY B 1 412 ? -1.046 -15.531 -26.953 1 89 412 GLY B C 1
ATOM 7895 O O . GLY B 1 412 ? -0.415 -15.961 -27.922 1 89 412 GLY B O 1
ATOM 7896 N N . LYS B 1 413 ? -0.768 -14.422 -26.422 1 88.69 413 LYS B N 1
ATOM 7897 C CA . LYS B 1 413 ? 0.113 -13.461 -27.094 1 88.69 413 LYS B CA 1
ATOM 7898 C C . LYS B 1 413 ? 1.575 -13.734 -26.75 1 88.69 413 LYS B C 1
ATOM 7900 O O . LYS B 1 413 ? 2.463 -13.516 -27.578 1 88.69 413 LYS B O 1
ATOM 7905 N N . LYS B 1 414 ? 1.812 -14.18 -25.594 1 91.62 414 LYS B N 1
ATOM 7906 C CA . LYS B 1 414 ? 3.195 -14.328 -25.156 1 91.62 414 LYS B CA 1
ATOM 7907 C C . LYS B 1 414 ? 3.502 -15.781 -24.797 1 91.62 414 LYS B C 1
ATOM 7909 O O . LYS B 1 414 ? 2.668 -16.469 -24.188 1 91.62 414 LYS B O 1
ATOM 7914 N N . ILE B 1 415 ? 4.688 -16.25 -25.156 1 89.81 415 ILE B N 1
ATOM 7915 C CA . ILE B 1 415 ? 5.242 -17.531 -24.75 1 89.81 415 ILE B CA 1
ATOM 7916 C C . ILE B 1 415 ? 6.398 -17.312 -23.766 1 89.81 415 ILE B C 1
ATOM 7918 O O . ILE B 1 415 ? 7.281 -16.484 -24.031 1 89.81 415 ILE B O 1
ATOM 7922 N N . ILE B 1 416 ? 6.344 -17.938 -22.688 1 91.94 416 ILE B N 1
ATOM 7923 C CA . ILE B 1 416 ? 7.355 -17.781 -21.641 1 91.94 416 ILE B CA 1
ATOM 7924 C C . ILE B 1 416 ? 8.156 -19.078 -21.5 1 91.94 416 ILE B C 1
ATOM 7926 O O . ILE B 1 416 ? 7.578 -20.156 -21.391 1 91.94 416 ILE B O 1
ATOM 7930 N N . THR B 1 417 ? 9.461 -19 -21.469 1 89.12 417 THR B N 1
ATOM 7931 C CA . THR B 1 417 ? 10.312 -20.172 -21.328 1 89.12 417 THR B CA 1
ATOM 7932 C C . THR B 1 417 ? 11.617 -19.812 -20.609 1 89.12 417 THR B C 1
ATOM 7934 O O . THR B 1 417 ? 11.938 -18.625 -20.453 1 89.12 417 THR B O 1
ATOM 7937 N N . ILE B 1 418 ? 12.234 -20.734 -20.109 1 87.12 418 ILE B N 1
ATOM 7938 C CA . ILE B 1 418 ? 13.555 -20.547 -19.516 1 87.12 418 ILE B CA 1
ATOM 7939 C C . ILE B 1 418 ? 14.625 -20.656 -20.594 1 87.12 418 ILE B C 1
ATOM 7941 O O . ILE B 1 418 ? 14.633 -21.609 -21.375 1 87.12 418 ILE B O 1
ATOM 7945 N N . CYS B 1 419 ? 15.5 -19.5 -20.562 1 78.75 419 CYS B N 1
ATOM 7946 C CA . CYS B 1 419 ? 16.609 -19.438 -21.5 1 78.75 419 CYS B CA 1
ATOM 7947 C C . CYS B 1 419 ? 17.953 -19.422 -20.766 1 78.75 419 CYS B C 1
ATOM 7949 O O . CYS B 1 419 ? 18.125 -18.656 -19.812 1 78.75 419 CYS B O 1
ATOM 7951 N N . LYS B 1 420 ? 19.156 -20.078 -21.156 1 76.19 420 LYS B N 1
ATOM 7952 C CA . LYS B 1 420 ? 20.516 -20.109 -20.625 1 76.19 420 LYS B CA 1
ATOM 7953 C C . LYS B 1 420 ? 20.5 -20.406 -19.125 1 76.19 420 LYS B C 1
ATOM 7955 O O . LYS B 1 420 ? 21.266 -19.844 -18.359 1 76.19 420 LYS B O 1
ATOM 7960 N N . ASN B 1 421 ? 19.828 -21.094 -18.469 1 81.62 421 ASN B N 1
ATOM 7961 C CA . ASN B 1 421 ? 19.719 -21.609 -17.109 1 81.62 421 ASN B CA 1
ATOM 7962 C C . ASN B 1 421 ? 19.219 -20.531 -16.156 1 81.62 421 ASN B C 1
ATOM 7964 O O . ASN B 1 421 ? 18.609 -20.844 -15.125 1 81.62 421 ASN B O 1
ATOM 7968 N N . SER B 1 422 ? 19.547 -19.188 -16.391 1 89.62 422 SER B N 1
ATOM 7969 C CA . SER B 1 422 ? 19.203 -18.156 -15.43 1 89.62 422 SER B CA 1
ATOM 7970 C C . SER B 1 422 ? 18.438 -17.016 -16.094 1 89.62 422 SER B C 1
ATOM 7972 O O . SER B 1 422 ? 18.406 -15.898 -15.57 1 89.62 422 SER B O 1
ATOM 7974 N N . VAL B 1 423 ? 17.906 -17.312 -17.234 1 90 423 VAL B N 1
ATOM 7975 C CA . VAL B 1 423 ? 17.219 -16.266 -17.953 1 90 423 VAL B CA 1
ATOM 7976 C C . VAL B 1 423 ? 15.844 -16.75 -18.391 1 90 423 VAL B C 1
ATOM 7978 O O . VAL B 1 423 ? 15.711 -17.875 -18.891 1 90 423 VAL B O 1
ATOM 7981 N N . ILE B 1 424 ? 14.844 -15.953 -18.141 1 92.19 424 ILE B N 1
ATOM 7982 C CA . ILE B 1 424 ? 13.508 -16.219 -18.656 1 92.19 424 ILE B CA 1
ATOM 7983 C C . ILE B 1 424 ? 13.266 -15.398 -19.922 1 92.19 424 ILE B C 1
ATOM 7985 O O . ILE B 1 424 ? 13.57 -14.203 -19.953 1 92.19 424 ILE B O 1
ATOM 7989 N N . LEU B 1 425 ? 12.789 -16.031 -20.891 1 89.62 425 LEU B N 1
ATOM 7990 C CA . LEU B 1 425 ? 12.43 -15.375 -22.141 1 89.62 425 LEU B CA 1
ATOM 7991 C C . LEU B 1 425 ? 10.922 -15.18 -22.234 1 89.62 425 LEU B C 1
ATOM 7993 O O . LEU B 1 425 ? 10.156 -16.141 -22.078 1 89.62 425 LEU B O 1
ATOM 7997 N N . LEU B 1 426 ? 10.516 -13.961 -22.406 1 91.12 426 LEU B N 1
ATOM 7998 C CA . LEU B 1 426 ? 9.141 -13.617 -22.766 1 91.12 426 LEU B CA 1
ATOM 7999 C C . LEU B 1 426 ? 9.039 -13.25 -24.234 1 91.12 426 LEU B C 1
ATOM 8001 O O . LEU B 1 426 ? 9.484 -12.18 -24.656 1 91.12 426 LEU B O 1
ATOM 8005 N N . PHE B 1 427 ? 8.406 -14.109 -25 1 87.75 427 PHE B N 1
ATOM 8006 C CA . PHE B 1 427 ? 8.312 -13.906 -26.438 1 87.75 427 PHE B CA 1
ATOM 8007 C C . PHE B 1 427 ? 6.902 -13.492 -26.828 1 87.75 427 PHE B C 1
ATOM 8009 O O . PHE B 1 427 ? 5.945 -14.234 -26.625 1 87.75 427 PHE B O 1
ATOM 8016 N N . ASP B 1 428 ? 6.824 -12.297 -27.328 1 87.5 428 ASP B N 1
ATOM 8017 C CA . ASP B 1 428 ? 5.555 -11.828 -27.875 1 87.5 428 ASP B CA 1
ATOM 8018 C C . ASP B 1 428 ? 5.391 -12.25 -29.328 1 87.5 428 ASP B C 1
ATOM 8020 O O . ASP B 1 428 ? 6.074 -11.727 -30.219 1 87.5 428 ASP B O 1
ATOM 8024 N N . LYS B 1 429 ? 4.449 -13.125 -29.625 1 81.44 429 LYS B N 1
ATOM 8025 C CA . LYS B 1 429 ? 4.27 -13.719 -30.938 1 81.44 429 LYS B CA 1
ATOM 8026 C C . LYS B 1 429 ? 3.781 -12.688 -31.953 1 81.44 429 LYS B C 1
ATOM 8028 O O . LYS B 1 429 ? 4.137 -12.75 -33.125 1 81.44 429 LYS B O 1
ATOM 8033 N N . GLU B 1 430 ? 2.92 -11.852 -31.453 1 81.94 430 GLU B N 1
ATOM 8034 C CA . GLU B 1 430 ? 2.322 -10.875 -32.375 1 81.94 430 GLU B CA 1
ATOM 8035 C C . GLU B 1 430 ? 3.324 -9.781 -32.719 1 81.94 430 GLU B C 1
ATOM 8037 O O . GLU B 1 430 ? 3.465 -9.43 -33.906 1 81.94 430 GLU B O 1
ATOM 8042 N N . LEU B 1 431 ? 3.979 -9.312 -31.734 1 79.56 431 LEU B N 1
ATOM 8043 C CA . LEU B 1 431 ? 4.898 -8.203 -31.953 1 79.56 431 LEU B CA 1
ATOM 8044 C C . LEU B 1 431 ? 6.285 -8.719 -32.344 1 79.56 431 LEU B C 1
ATOM 8046 O O . LEU B 1 431 ? 7.129 -7.949 -32.812 1 79.56 431 LEU B O 1
ATOM 8050 N N . ASN B 1 432 ? 6.523 -9.922 -32.219 1 81.19 432 ASN B N 1
ATOM 8051 C CA . ASN B 1 432 ? 7.82 -10.547 -32.469 1 81.19 432 ASN B CA 1
ATOM 8052 C C . ASN B 1 432 ? 8.93 -9.875 -31.656 1 81.19 432 ASN B C 1
ATOM 8054 O O . ASN B 1 432 ? 9.969 -9.508 -32.219 1 81.19 432 ASN B O 1
ATOM 8058 N N . VAL B 1 433 ? 8.57 -9.602 -30.422 1 84.12 433 VAL B N 1
ATOM 8059 C CA . VAL B 1 433 ? 9.516 -8.961 -29.516 1 84.12 433 VAL B CA 1
ATOM 8060 C C . VAL B 1 433 ? 9.898 -9.938 -28.406 1 84.12 433 VAL B C 1
ATOM 8062 O O . VAL B 1 433 ? 9.055 -10.672 -27.891 1 84.12 433 VAL B O 1
ATOM 8065 N N . GLU B 1 434 ? 11.227 -9.898 -28.078 1 84.5 434 GLU B N 1
ATOM 8066 C CA . GLU B 1 434 ? 11.742 -10.734 -27 1 84.5 434 GLU B CA 1
ATOM 8067 C C . GLU B 1 434 ? 12.156 -9.883 -25.797 1 84.5 434 GLU B C 1
ATOM 8069 O O . GLU B 1 434 ? 12.844 -8.867 -25.953 1 84.5 434 GLU B O 1
ATOM 8074 N N . LYS B 1 435 ? 11.562 -10.219 -24.688 1 87.44 435 LYS B N 1
ATOM 8075 C CA . LYS B 1 435 ? 11.984 -9.625 -23.422 1 87.44 435 LYS B CA 1
ATOM 8076 C C . LYS B 1 435 ? 12.664 -10.664 -22.531 1 87.44 435 LYS B C 1
ATOM 8078 O O . LYS B 1 435 ? 12.305 -11.844 -22.562 1 87.44 435 LYS B O 1
ATOM 8083 N N . PHE B 1 436 ? 13.656 -10.18 -21.719 1 87.88 436 PHE B N 1
ATOM 8084 C CA . PHE B 1 436 ? 14.422 -11.117 -20.906 1 87.88 436 PHE B CA 1
ATOM 8085 C C . PHE B 1 436 ? 14.359 -10.727 -19.438 1 87.88 436 PHE B C 1
ATOM 8087 O O . PHE B 1 436 ? 14.406 -9.539 -19.094 1 87.88 436 PHE B O 1
ATOM 8094 N N . ILE B 1 437 ? 14.148 -11.664 -18.625 1 90.81 437 ILE B N 1
ATOM 8095 C CA . ILE B 1 437 ? 14.305 -11.531 -17.172 1 90.81 437 ILE B CA 1
ATOM 8096 C C . ILE B 1 437 ? 15.539 -12.312 -16.719 1 90.81 437 ILE B C 1
ATOM 8098 O O . ILE B 1 437 ? 15.594 -13.531 -16.859 1 90.81 437 ILE B O 1
ATOM 8102 N N . GLU B 1 438 ? 16.438 -11.586 -16.125 1 89.94 438 GLU B N 1
ATOM 8103 C CA . GLU B 1 438 ? 17.688 -12.227 -15.727 1 89.94 438 GLU B CA 1
ATOM 8104 C C . GLU B 1 438 ? 17.734 -12.453 -14.219 1 89.94 438 GLU B C 1
ATOM 8106 O O . GLU B 1 438 ? 17.438 -11.539 -13.445 1 89.94 438 GLU B O 1
ATOM 8111 N N . GLU B 1 439 ? 18.031 -13.625 -13.891 1 90.81 439 GLU B N 1
ATOM 8112 C CA . GLU B 1 439 ? 18.219 -14.008 -12.492 1 90.81 439 GLU B CA 1
ATOM 8113 C C . GLU B 1 439 ? 19.703 -14.25 -12.188 1 90.81 439 GLU B C 1
ATOM 8115 O O . GLU B 1 439 ? 20.484 -14.539 -13.086 1 90.81 439 GLU B O 1
ATOM 8120 N N . ASP B 1 440 ? 20.078 -14.094 -10.891 1 83.62 440 ASP B N 1
ATOM 8121 C CA . ASP B 1 440 ? 21.453 -14.305 -10.461 1 83.62 440 ASP B CA 1
ATOM 8122 C C . ASP B 1 440 ? 21.766 -15.789 -10.289 1 83.62 440 ASP B C 1
ATOM 8124 O O . ASP B 1 440 ? 22.922 -16.203 -10.312 1 83.62 440 ASP B O 1
ATOM 8128 N N . GLU B 1 441 ? 20.766 -16.547 -10.078 1 88.12 441 GLU B N 1
ATOM 8129 C CA . GLU B 1 441 ? 20.906 -17.969 -9.852 1 88.12 441 GLU B CA 1
ATOM 8130 C C . GLU B 1 441 ? 20.141 -18.781 -10.898 1 88.12 441 GLU B C 1
ATOM 8132 O O . GLU B 1 441 ? 19.297 -18.234 -11.617 1 88.12 441 GLU B O 1
ATOM 8137 N N . THR B 1 442 ? 20.5 -20.031 -10.984 1 89.75 442 THR B N 1
ATOM 8138 C CA . THR B 1 442 ? 19.859 -20.938 -11.93 1 89.75 442 THR B CA 1
ATOM 8139 C C . THR B 1 442 ? 18.359 -21.062 -11.617 1 89.75 442 THR B C 1
ATOM 8141 O O . THR B 1 442 ? 17.984 -21.188 -10.453 1 89.75 442 THR B O 1
ATOM 8144 N N . ILE B 1 443 ? 17.562 -21.016 -12.695 1 91 443 ILE B N 1
ATOM 8145 C CA . ILE B 1 443 ? 16.109 -21.109 -12.578 1 91 443 ILE B CA 1
ATOM 8146 C C . ILE B 1 443 ? 15.688 -22.578 -12.656 1 91 443 ILE B C 1
ATOM 8148 O O . ILE B 1 443 ? 16.141 -23.312 -13.547 1 91 443 ILE B O 1
ATOM 8152 N N . THR B 1 444 ? 14.859 -22.969 -11.734 1 87.75 444 THR B N 1
ATOM 8153 C CA . THR B 1 444 ? 14.398 -24.344 -11.742 1 87.75 444 THR B CA 1
ATOM 8154 C C . THR B 1 444 ? 12.992 -24.438 -12.328 1 87.75 444 THR B C 1
ATOM 8156 O O . THR B 1 444 ? 12.656 -25.422 -13 1 87.75 444 THR B O 1
ATOM 8159 N N . SER B 1 445 ? 12.203 -23.5 -12.07 1 89.75 445 SER B N 1
ATOM 8160 C CA . SER B 1 445 ? 10.836 -23.484 -12.57 1 89.75 445 SER B CA 1
ATOM 8161 C C . SER B 1 445 ? 10.227 -22.078 -12.469 1 89.75 445 SER B C 1
ATOM 8163 O O . SER B 1 445 ? 10.805 -21.188 -11.844 1 89.75 445 SER B O 1
ATOM 8165 N N . PHE B 1 446 ? 9.086 -21.938 -13.172 1 92.56 446 PHE B N 1
ATOM 8166 C CA . PHE B 1 446 ? 8.336 -20.703 -13.008 1 92.56 446 PHE B CA 1
ATOM 8167 C C . PHE B 1 446 ? 6.84 -20.953 -13.094 1 92.56 446 PHE B C 1
ATOM 8169 O O . PHE B 1 446 ? 6.41 -22.016 -13.578 1 92.56 446 PHE B O 1
ATOM 8176 N N . SER B 1 447 ? 6.066 -20.047 -12.523 1 94.56 447 SER B N 1
ATOM 8177 C CA . SER B 1 447 ? 4.609 -20.078 -12.586 1 94.56 447 SER B CA 1
ATOM 8178 C C . SER B 1 447 ? 4.035 -18.719 -12.953 1 94.56 447 SER B C 1
ATOM 8180 O O . SER B 1 447 ? 4.492 -17.688 -12.445 1 94.56 447 SER B O 1
ATOM 8182 N N . LEU B 1 448 ? 3.115 -18.812 -13.844 1 94.62 448 LEU B N 1
ATOM 8183 C CA . LEU B 1 448 ? 2.457 -17.594 -14.297 1 94.62 448 LEU B CA 1
ATOM 8184 C C . LEU B 1 448 ? 1.161 -17.359 -13.531 1 94.62 448 LEU B C 1
ATOM 8186 O O . LEU B 1 448 ? 0.387 -18.297 -13.305 1 94.62 448 LEU B O 1
ATOM 8190 N N . SER B 1 449 ? 0.966 -16.047 -13.211 1 95.88 449 SER B N 1
ATOM 8191 C CA . SER B 1 449 ? -0.274 -15.703 -12.516 1 95.88 449 SER B CA 1
ATOM 8192 C C . SER B 1 449 ? -1.468 -15.766 -13.469 1 95.88 449 SER B C 1
ATOM 8194 O O . SER B 1 449 ? -1.309 -15.633 -14.68 1 95.88 449 SER B O 1
ATOM 8196 N N . SER B 1 450 ? -2.674 -15.875 -12.875 1 93 450 SER B N 1
ATOM 8197 C CA . SER B 1 450 ? -3.883 -16.047 -13.672 1 93 450 SER B CA 1
ATOM 8198 C C . SER B 1 450 ? -4.203 -14.797 -14.477 1 93 450 SER B C 1
ATOM 8200 O O . SER B 1 450 ? -4.789 -14.875 -15.555 1 93 450 SER B O 1
ATOM 8202 N N . ASP B 1 451 ? -3.805 -13.68 -14.039 1 91.12 451 ASP B N 1
ATOM 8203 C CA . ASP B 1 451 ? -4.086 -12.422 -14.734 1 91.12 451 ASP B CA 1
ATOM 8204 C C . ASP B 1 451 ? -2.928 -12.039 -15.656 1 91.12 451 ASP B C 1
ATOM 8206 O O . ASP B 1 451 ? -2.93 -10.953 -16.234 1 91.12 451 ASP B O 1
ATOM 8210 N N . ASN B 1 452 ? -1.894 -12.875 -15.75 1 93.19 452 ASN B N 1
ATOM 8211 C CA . ASN B 1 452 ? -0.743 -12.727 -16.641 1 93.19 452 ASN B CA 1
ATOM 8212 C C . ASN B 1 452 ? 0.124 -11.539 -16.219 1 93.19 452 ASN B C 1
ATOM 8214 O O . ASN B 1 452 ? 0.87 -10.992 -17.047 1 93.19 452 ASN B O 1
ATOM 8218 N N . LYS B 1 453 ? 0.007 -11.117 -14.992 1 93.81 453 LYS B N 1
ATOM 8219 C CA . LYS B 1 453 ? 0.72 -9.906 -14.586 1 93.81 453 LYS B CA 1
ATOM 8220 C C . LYS B 1 453 ? 2.016 -10.25 -13.859 1 93.81 453 LYS B C 1
ATOM 8222 O O . LYS B 1 453 ? 2.922 -9.422 -13.766 1 93.81 453 LYS B O 1
ATOM 8227 N N . PHE B 1 454 ? 2.061 -11.461 -13.344 1 95.69 454 PHE B N 1
ATOM 8228 C CA . PHE B 1 454 ? 3.199 -11.789 -12.492 1 95.69 454 PHE B CA 1
ATOM 8229 C C . PHE B 1 454 ? 3.771 -13.156 -12.867 1 95.69 454 PHE B C 1
ATOM 8231 O O . PHE B 1 454 ? 3.059 -14.008 -13.398 1 95.69 454 PHE B O 1
ATOM 8238 N N . LEU B 1 455 ? 5.082 -13.328 -12.555 1 95.5 455 LEU B N 1
ATOM 8239 C CA . LEU B 1 455 ? 5.801 -14.586 -12.734 1 95.5 455 LEU B CA 1
ATOM 8240 C C . LEU B 1 455 ? 6.52 -14.984 -11.453 1 95.5 455 LEU B C 1
ATOM 8242 O O . LEU B 1 455 ? 7.297 -14.203 -10.898 1 95.5 455 LEU B O 1
ATOM 8246 N N . LEU B 1 456 ? 6.207 -16.156 -10.984 1 96.06 456 LEU B N 1
ATOM 8247 C CA . LEU B 1 456 ? 6.957 -16.734 -9.875 1 96.06 456 LEU B CA 1
ATOM 8248 C C . LEU B 1 456 ? 8.141 -17.547 -10.391 1 96.06 456 LEU B C 1
ATOM 8250 O O . LEU B 1 456 ? 7.965 -18.484 -11.164 1 96.06 456 LEU B O 1
ATOM 8254 N N . VAL B 1 457 ? 9.305 -17.188 -9.945 1 94.38 457 VAL B N 1
ATOM 8255 C CA . VAL B 1 457 ? 10.5 -17.859 -10.422 1 94.38 457 VAL B CA 1
ATOM 8256 C C . VAL B 1 457 ? 11.203 -18.562 -9.266 1 94.38 457 VAL B C 1
ATOM 8258 O O . VAL B 1 457 ? 11.609 -17.922 -8.297 1 94.38 457 VAL B O 1
ATOM 8261 N N . SER B 1 458 ? 11.32 -19.859 -9.375 1 92.62 458 SER B N 1
ATOM 8262 C CA . SER B 1 458 ? 12.023 -20.656 -8.367 1 92.62 458 SER B CA 1
ATOM 8263 C C . SER B 1 458 ? 13.5 -20.812 -8.719 1 92.62 458 SER B C 1
ATOM 8265 O O . SER B 1 458 ? 13.836 -21.188 -9.844 1 92.62 458 SER B O 1
ATOM 8267 N N . LEU B 1 459 ? 14.328 -20.578 -7.766 1 91.69 459 LEU B N 1
ATOM 8268 C CA . LEU B 1 459 ? 15.766 -20.578 -8 1 91.69 459 LEU B CA 1
ATOM 8269 C C . LEU B 1 459 ? 16.438 -21.719 -7.227 1 91.69 459 LEU B C 1
ATOM 8271 O O . LEU B 1 459 ? 15.867 -22.219 -6.258 1 91.69 459 LEU B O 1
ATOM 8275 N N . VAL B 1 460 ? 17.625 -22 -7.605 1 88.56 460 VAL B N 1
ATOM 8276 C CA . VAL B 1 460 ? 18.359 -23.125 -7.031 1 88.56 460 VAL B CA 1
ATOM 8277 C C . VAL B 1 460 ? 18.797 -22.781 -5.609 1 88.56 460 VAL B C 1
ATOM 8279 O O . VAL B 1 460 ? 18.969 -23.688 -4.777 1 88.56 460 VAL B O 1
ATOM 8282 N N . ASN B 1 461 ? 18.969 -21.5 -5.258 1 85.94 461 ASN B N 1
ATOM 8283 C CA . ASN B 1 461 ? 19.453 -21.094 -3.941 1 85.94 461 ASN B CA 1
ATOM 8284 C C . ASN B 1 461 ? 18.312 -21 -2.93 1 85.94 461 ASN B C 1
ATOM 8286 O O . ASN B 1 461 ? 18.422 -20.297 -1.933 1 85.94 461 ASN B O 1
ATOM 8290 N N . LYS B 1 462 ? 17.234 -21.641 -3.23 1 88.62 462 LYS B N 1
ATOM 8291 C CA . LYS B 1 462 ? 16.094 -21.766 -2.32 1 88.62 462 LYS B CA 1
ATOM 8292 C C . LYS B 1 462 ? 15.359 -20.438 -2.16 1 88.62 462 LYS B C 1
ATOM 8294 O O . LYS B 1 462 ? 14.891 -20.125 -1.068 1 88.62 462 LYS B O 1
ATOM 8299 N N . GLU B 1 463 ? 15.344 -19.688 -3.219 1 92.19 463 GLU B N 1
ATOM 8300 C CA . GLU B 1 463 ? 14.555 -18.453 -3.25 1 92.19 463 GLU B CA 1
ATOM 8301 C C . GLU B 1 463 ? 13.508 -18.516 -4.359 1 92.19 463 GLU B C 1
ATOM 8303 O O . GLU B 1 463 ? 13.711 -19.156 -5.387 1 92.19 463 GLU B O 1
ATOM 8308 N N . ILE B 1 464 ? 12.445 -17.875 -4.039 1 95.38 464 ILE B N 1
ATOM 8309 C CA . ILE B 1 464 ? 11.406 -17.672 -5.043 1 95.38 464 ILE B CA 1
ATOM 8310 C C . ILE B 1 464 ? 11.234 -16.172 -5.297 1 95.38 464 ILE B C 1
ATOM 8312 O O . ILE B 1 464 ? 11.062 -15.391 -4.355 1 95.38 464 ILE B O 1
ATOM 8316 N N . HIS B 1 465 ? 11.328 -15.844 -6.555 1 95.12 465 HIS B N 1
ATOM 8317 C CA . HIS B 1 465 ? 11.195 -14.438 -6.914 1 95.12 465 HIS B CA 1
ATOM 8318 C C . HIS B 1 465 ? 9.883 -14.164 -7.633 1 95.12 465 HIS B C 1
ATOM 8320 O O . HIS B 1 465 ? 9.445 -14.969 -8.461 1 95.12 465 HIS B O 1
ATOM 8326 N N . LEU B 1 466 ? 9.273 -13.047 -7.266 1 95.94 466 LEU B N 1
ATOM 8327 C CA . LEU B 1 466 ? 8.07 -12.578 -7.949 1 95.94 466 LEU B CA 1
ATOM 8328 C C . LEU B 1 466 ? 8.383 -11.406 -8.867 1 95.94 466 LEU B C 1
ATOM 8330 O O . LEU B 1 466 ? 8.828 -10.352 -8.406 1 95.94 466 LEU B O 1
ATOM 8334 N N . TRP B 1 467 ? 8.086 -11.609 -10.148 1 94.81 467 TRP B N 1
ATOM 8335 C CA . TRP B 1 467 ? 8.328 -10.57 -11.141 1 94.81 467 TRP B CA 1
ATOM 8336 C C . TRP B 1 467 ? 7.02 -10.023 -11.695 1 94.81 467 TRP B C 1
ATOM 8338 O O . TRP B 1 467 ? 6.121 -10.789 -12.047 1 94.81 467 TRP B O 1
ATOM 8348 N N . LYS B 1 468 ? 6.898 -8.719 -11.664 1 92.19 468 LYS B N 1
ATOM 8349 C CA . LYS B 1 468 ? 5.84 -8.086 -12.438 1 92.19 468 LYS B CA 1
ATOM 8350 C C . LYS B 1 468 ? 6.207 -8.023 -13.922 1 92.19 468 LYS B C 1
ATOM 8352 O O . LYS B 1 468 ? 7.281 -7.539 -14.281 1 92.19 468 LYS B O 1
ATOM 8357 N N . ILE B 1 469 ? 5.402 -8.523 -14.812 1 91.19 469 ILE B N 1
ATOM 8358 C CA . ILE B 1 469 ? 5.781 -8.578 -16.219 1 91.19 469 ILE B CA 1
ATOM 8359 C C . ILE B 1 469 ? 4.867 -7.668 -17.031 1 91.19 469 ILE B C 1
ATOM 8361 O O . ILE B 1 469 ? 5.094 -7.465 -18.234 1 91.19 469 ILE B O 1
ATOM 8365 N N . GLU B 1 470 ? 3.818 -7.176 -16.328 1 85.31 470 GLU B N 1
ATOM 8366 C CA . GLU B 1 470 ? 2.998 -6.156 -16.984 1 85.31 470 GLU B CA 1
ATOM 8367 C C . GLU B 1 470 ? 3.727 -4.816 -17.047 1 85.31 470 GLU B C 1
ATOM 8369 O O . GLU B 1 470 ? 4.195 -4.309 -16.016 1 85.31 470 GLU B O 1
ATOM 8374 N N . GLY B 1 471 ? 3.809 -4.281 -18.203 1 78.06 471 GLY B N 1
ATOM 8375 C CA . GLY B 1 471 ? 4.582 -3.061 -18.344 1 78.06 471 GLY B CA 1
ATOM 8376 C C . GLY B 1 471 ? 6.078 -3.287 -18.25 1 78.06 471 GLY B C 1
ATOM 8377 O O . GLY B 1 471 ? 6.637 -4.125 -18.953 1 78.06 471 GLY B O 1
ATOM 8378 N N . HIS B 1 472 ? 6.703 -2.559 -17.359 1 75.75 472 HIS B N 1
ATOM 8379 C CA . HIS B 1 472 ? 8.125 -2.748 -17.109 1 75.75 472 HIS B CA 1
ATOM 8380 C C . HIS B 1 472 ? 8.375 -3.887 -16.125 1 75.75 472 HIS B C 1
ATOM 8382 O O . HIS B 1 472 ? 7.711 -3.967 -15.086 1 75.75 472 HIS B O 1
ATOM 8388 N N . THR B 1 473 ? 9.281 -4.809 -16.641 1 84.56 473 THR B N 1
ATOM 8389 C CA . THR B 1 473 ? 9.586 -5.953 -15.789 1 84.56 473 THR B CA 1
ATOM 8390 C C . THR B 1 473 ? 10.297 -5.508 -14.516 1 84.56 473 THR B C 1
ATOM 8392 O O . THR B 1 473 ? 11.258 -4.73 -14.57 1 84.56 473 THR B O 1
ATOM 8395 N N . LYS B 1 474 ? 9.742 -5.871 -13.359 1 81.31 474 LYS B N 1
ATOM 8396 C CA . LYS B 1 474 ? 10.32 -5.465 -12.078 1 81.31 474 LYS B CA 1
ATOM 8397 C C . LYS B 1 474 ? 10.203 -6.582 -11.047 1 81.31 474 LYS B C 1
ATOM 8399 O O . LYS B 1 474 ? 9.18 -7.262 -10.969 1 81.31 474 LYS B O 1
ATOM 8404 N N . LEU B 1 475 ? 11.336 -6.805 -10.383 1 87 475 LEU B N 1
ATOM 8405 C CA . LEU B 1 475 ? 11.281 -7.719 -9.25 1 87 475 LEU B CA 1
ATOM 8406 C C . LEU B 1 475 ? 10.484 -7.109 -8.102 1 87 475 LEU B C 1
ATOM 8408 O O . LEU B 1 475 ? 10.859 -6.066 -7.559 1 87 475 LEU B O 1
ATOM 8412 N N . VAL B 1 476 ? 9.406 -7.754 -7.652 1 86.81 476 VAL B N 1
ATOM 8413 C CA . VAL B 1 476 ? 8.523 -7.094 -6.699 1 86.81 476 VAL B CA 1
ATOM 8414 C C . VAL B 1 476 ? 8.445 -7.906 -5.41 1 86.81 476 VAL B C 1
ATOM 8416 O O . VAL B 1 476 ? 7.922 -7.434 -4.402 1 86.81 476 VAL B O 1
ATOM 8419 N N . GLY B 1 477 ? 8.969 -9.125 -5.418 1 88.88 477 GLY B N 1
ATOM 8420 C CA . GLY B 1 477 ? 8.898 -9.922 -4.203 1 88.88 477 GLY B CA 1
ATOM 8421 C C . GLY B 1 477 ? 9.938 -11.023 -4.148 1 88.88 477 GLY B C 1
ATOM 8422 O O . GLY B 1 477 ? 10.383 -11.516 -5.188 1 88.88 477 GLY B O 1
ATOM 8423 N N . LYS B 1 478 ? 10.273 -11.391 -2.887 1 89 478 LYS B N 1
ATOM 8424 C CA . LYS B 1 478 ? 11.172 -12.508 -2.607 1 89 478 LYS B CA 1
ATOM 8425 C C . LYS B 1 478 ? 10.648 -13.359 -1.453 1 89 478 LYS B C 1
ATOM 8427 O O . LYS B 1 478 ? 10.18 -12.828 -0.444 1 89 478 LYS B O 1
ATOM 8432 N N . TYR B 1 479 ? 10.727 -14.602 -1.653 1 93.5 479 TYR B N 1
ATOM 8433 C CA . TYR B 1 479 ? 10.234 -15.547 -0.655 1 93.5 479 TYR B CA 1
ATOM 8434 C C . TYR B 1 479 ? 11.297 -16.578 -0.323 1 93.5 479 TYR B C 1
ATOM 8436 O O . TYR B 1 479 ? 11.891 -17.188 -1.224 1 93.5 479 TYR B O 1
ATOM 8444 N N . LYS B 1 480 ? 11.484 -16.703 0.987 1 91 480 LYS B N 1
ATOM 8445 C CA . LYS B 1 480 ? 12.508 -17.625 1.462 1 91 480 LYS B CA 1
ATOM 8446 C C . LYS B 1 480 ? 11.992 -18.469 2.633 1 91 480 LYS B C 1
ATOM 8448 O O . LYS B 1 480 ? 11.016 -18.094 3.285 1 91 480 LYS B O 1
ATOM 8453 N N . GLY B 1 481 ? 12.664 -19.609 2.877 1 88.5 481 GLY B N 1
ATOM 8454 C CA . GLY B 1 481 ? 12.328 -20.438 4.02 1 88.5 481 GLY B CA 1
ATOM 8455 C C . GLY B 1 481 ? 12.32 -21.922 3.701 1 88.5 481 GLY B C 1
ATOM 8456 O O . GLY B 1 481 ? 12.805 -22.734 4.492 1 88.5 481 GLY B O 1
ATOM 8457 N N . HIS B 1 482 ? 11.805 -22.266 2.584 1 85.25 482 HIS B N 1
ATOM 8458 C CA . HIS B 1 482 ? 11.703 -23.656 2.189 1 85.25 482 HIS B CA 1
ATOM 8459 C C . HIS B 1 482 ? 13.086 -24.25 1.922 1 85.25 482 HIS B C 1
ATOM 8461 O O . HIS B 1 482 ? 14.07 -23.516 1.793 1 85.25 482 HIS B O 1
ATOM 8467 N N . LYS B 1 483 ? 13.102 -25.531 1.923 1 85.06 483 LYS B N 1
ATOM 8468 C CA . LYS B 1 483 ? 14.359 -26.234 1.72 1 85.06 483 LYS B CA 1
ATOM 8469 C C . LYS B 1 483 ? 14.391 -26.953 0.37 1 85.06 483 LYS B C 1
ATOM 8471 O O . LYS B 1 483 ? 13.383 -27.531 -0.053 1 85.06 483 LYS B O 1
ATOM 8476 N N . ARG B 1 484 ? 15.516 -26.719 -0.332 1 79.44 484 ARG B N 1
ATOM 8477 C CA . ARG B 1 484 ? 15.703 -27.359 -1.632 1 79.44 484 ARG B CA 1
ATOM 8478 C C . ARG B 1 484 ? 17.156 -27.719 -1.862 1 79.44 484 ARG B C 1
ATOM 8480 O O . ARG B 1 484 ? 18.047 -26.875 -1.713 1 79.44 484 ARG B O 1
ATOM 8487 N N . THR B 1 485 ? 17.406 -28.922 -2.158 1 72.5 485 THR B N 1
ATOM 8488 C CA . THR B 1 485 ? 18.766 -29.328 -2.48 1 72.5 485 THR B CA 1
ATOM 8489 C C . THR B 1 485 ? 18.828 -29.953 -3.867 1 72.5 485 THR B C 1
ATOM 8491 O O . THR B 1 485 ? 19.688 -29.594 -4.684 1 72.5 485 THR B O 1
ATOM 8494 N N . ARG B 1 486 ? 17.906 -30.906 -4.207 1 71.06 486 ARG B N 1
ATOM 8495 C CA . ARG B 1 486 ? 18.109 -31.734 -5.395 1 71.06 486 ARG B CA 1
ATOM 8496 C C . ARG B 1 486 ? 16.891 -31.672 -6.309 1 71.06 486 ARG B C 1
ATOM 8498 O O . ARG B 1 486 ? 17 -31.891 -7.516 1 71.06 486 ARG B O 1
ATOM 8505 N N . TYR B 1 487 ? 15.82 -31.344 -5.812 1 74.12 487 TYR B N 1
ATOM 8506 C CA . TYR B 1 487 ? 14.586 -31.547 -6.559 1 74.12 487 TYR B CA 1
ATOM 8507 C C . TYR B 1 487 ? 14.055 -30.234 -7.121 1 74.12 487 TYR B C 1
ATOM 8509 O O . TYR B 1 487 ? 14.461 -29.156 -6.68 1 74.12 487 TYR B O 1
ATOM 8517 N N . VAL B 1 488 ? 13.328 -30.469 -8.219 1 78.06 488 VAL B N 1
ATOM 8518 C CA . VAL B 1 488 ? 12.625 -29.344 -8.797 1 78.06 488 VAL B CA 1
ATOM 8519 C C . VAL B 1 488 ? 11.305 -29.109 -8.062 1 78.06 488 VAL B C 1
ATOM 8521 O O . VAL B 1 488 ? 10.438 -30 -8.039 1 78.06 488 VAL B O 1
ATOM 8524 N N . LEU B 1 489 ? 11.289 -28.016 -7.375 1 81.75 489 LEU B N 1
ATOM 8525 C CA . LEU B 1 489 ? 10.055 -27.625 -6.695 1 81.75 489 LEU B CA 1
ATOM 8526 C C . LEU B 1 489 ? 9.336 -26.516 -7.461 1 81.75 489 LEU B C 1
ATOM 8528 O O . LEU B 1 489 ? 9.984 -25.625 -8.016 1 81.75 489 LEU B O 1
ATOM 8532 N N . LYS B 1 490 ? 8.055 -26.672 -7.559 1 85 490 LYS B N 1
ATOM 8533 C CA . LYS B 1 490 ? 7.281 -25.656 -8.266 1 85 490 LYS B CA 1
ATOM 8534 C C . LYS B 1 490 ? 6.363 -24.906 -7.301 1 85 490 LYS B C 1
ATOM 8536 O O . LYS B 1 490 ? 5.527 -25.5 -6.629 1 85 490 LYS B O 1
ATOM 8541 N N . ALA B 1 491 ? 6.613 -23.625 -7.242 1 93.38 491 ALA B N 1
ATOM 8542 C CA . ALA B 1 491 ? 5.738 -22.781 -6.438 1 93.38 491 ALA B CA 1
ATOM 8543 C C . ALA B 1 491 ? 4.473 -22.406 -7.211 1 93.38 491 ALA B C 1
ATOM 8545 O O . ALA B 1 491 ? 4.461 -22.438 -8.445 1 93.38 491 ALA B O 1
ATOM 8546 N N . CYS B 1 492 ? 3.424 -22.109 -6.445 1 95.88 492 CYS B N 1
ATOM 8547 C CA . CYS B 1 492 ? 2.191 -21.734 -7.133 1 95.88 492 CYS B CA 1
ATOM 8548 C C . CYS B 1 492 ? 1.516 -20.562 -6.438 1 95.88 492 CYS B C 1
ATOM 8550 O O . CYS B 1 492 ? 1.779 -20.281 -5.266 1 95.88 492 CYS B O 1
ATOM 8552 N N . PHE B 1 493 ? 0.744 -19.875 -7.238 1 97.25 493 PHE B N 1
ATOM 8553 C CA . PHE B 1 493 ? -0.164 -18.875 -6.695 1 97.25 493 PHE B CA 1
ATOM 8554 C C . PHE B 1 493 ? -1.396 -19.531 -6.086 1 97.25 493 PHE B C 1
ATOM 8556 O O . PHE B 1 493 ? -1.792 -20.625 -6.5 1 97.25 493 PHE B O 1
ATOM 8563 N N . GLY B 1 494 ? -1.956 -18.812 -5.129 1 96.19 494 GLY B N 1
ATOM 8564 C CA . GLY B 1 494 ? -3.168 -19.391 -4.57 1 96.19 494 GLY B CA 1
ATOM 8565 C C . GLY B 1 494 ? -3.906 -18.438 -3.643 1 96.19 494 GLY B C 1
ATOM 8566 O O . GLY B 1 494 ? -3.422 -17.344 -3.357 1 96.19 494 GLY B O 1
ATOM 8567 N N . GLY B 1 495 ? -5.133 -18.969 -3.299 1 94.62 495 GLY B N 1
ATOM 8568 C CA . GLY B 1 495 ? -5.973 -18.172 -2.416 1 94.62 495 GLY B CA 1
ATOM 8569 C C . GLY B 1 495 ? -6.848 -17.188 -3.156 1 94.62 495 GLY B C 1
ATOM 8570 O O . GLY B 1 495 ? -6.879 -17.172 -4.387 1 94.62 495 GLY B O 1
ATOM 8571 N N . PHE B 1 496 ? -7.566 -16.359 -2.346 1 92 496 PHE B N 1
ATOM 8572 C CA . PHE B 1 496 ? -8.438 -15.336 -2.904 1 92 496 PHE B CA 1
ATOM 8573 C C . PHE B 1 496 ? -7.621 -14.281 -3.646 1 92 496 PHE B C 1
ATOM 8575 O O . PHE B 1 496 ? -6.688 -13.711 -3.088 1 92 496 PHE B O 1
ATOM 8582 N N . GLU B 1 497 ? -7.914 -14.133 -4.906 1 89.5 497 GLU B N 1
ATOM 8583 C CA . GLU B 1 497 ? -7.227 -13.195 -5.785 1 89.5 497 GLU B CA 1
ATOM 8584 C C . GLU B 1 497 ? -5.73 -13.477 -5.836 1 89.5 497 GLU B C 1
ATOM 8586 O O . GLU B 1 497 ? -4.922 -12.562 -5.973 1 89.5 497 GLU B O 1
ATOM 8591 N N . GLN B 1 498 ? -5.344 -14.75 -5.508 1 94.94 498 GLN B N 1
ATOM 8592 C CA . GLN B 1 498 ? -3.967 -15.227 -5.543 1 94.94 498 GLN B CA 1
ATOM 8593 C C . GLN B 1 498 ? -3.078 -14.414 -4.605 1 94.94 498 GLN B C 1
ATOM 8595 O O . GLN B 1 498 ? -1.973 -14.016 -4.98 1 94.94 498 GLN B O 1
ATOM 8600 N N . SER B 1 499 ? -3.58 -14.18 -3.479 1 94.25 499 SER B N 1
ATOM 8601 C CA . SER B 1 499 ? -2.867 -13.367 -2.498 1 94.25 499 SER B CA 1
ATOM 8602 C C . SER B 1 499 ? -1.812 -14.188 -1.761 1 94.25 499 SER B C 1
ATOM 8604 O O . SER B 1 499 ? -1.074 -13.656 -0.93 1 94.25 499 SER B O 1
ATOM 8606 N N . PHE B 1 500 ? -1.698 -15.422 -2.105 1 97.12 500 PHE B N 1
ATOM 8607 C CA . PHE B 1 500 ? -0.754 -16.281 -1.408 1 97.12 500 PHE B CA 1
ATOM 8608 C C . PHE B 1 500 ? 0.115 -17.047 -2.4 1 97.12 500 PHE B C 1
ATOM 8610 O O . PHE B 1 500 ? -0.249 -17.203 -3.568 1 97.12 500 PHE B O 1
ATOM 8617 N N . ILE B 1 501 ? 1.226 -17.453 -1.888 1 97.62 501 ILE B N 1
ATOM 8618 C CA . ILE B 1 501 ? 2.164 -18.297 -2.613 1 97.62 501 ILE B CA 1
ATOM 8619 C C . ILE B 1 501 ? 2.438 -19.562 -1.811 1 97.62 501 ILE B C 1
ATOM 8621 O O . ILE B 1 501 ? 2.643 -19.5 -0.596 1 97.62 501 ILE B O 1
ATOM 8625 N N . ALA B 1 502 ? 2.393 -20.672 -2.449 1 97.62 502 ALA B N 1
ATOM 8626 C CA . ALA B 1 502 ? 2.664 -21.953 -1.784 1 97.62 502 ALA B CA 1
ATOM 8627 C C . ALA B 1 502 ? 3.75 -22.734 -2.518 1 97.62 502 ALA B C 1
ATOM 8629 O O . ALA B 1 502 ? 3.865 -22.641 -3.742 1 97.62 502 ALA B O 1
ATOM 8630 N N . CYS B 1 503 ? 4.516 -23.469 -1.771 1 96.75 503 CYS B N 1
ATOM 8631 C CA . CYS B 1 503 ? 5.586 -24.266 -2.35 1 96.75 503 CYS B CA 1
ATOM 8632 C C . CYS B 1 503 ? 5.902 -25.469 -1.466 1 96.75 503 CYS B C 1
ATOM 8634 O O . CYS B 1 503 ? 5.891 -25.359 -0.238 1 96.75 503 CYS B O 1
ATOM 8636 N N . GLY B 1 504 ? 6.117 -26.578 -2.143 1 95.81 504 GLY B N 1
ATOM 8637 C CA . GLY B 1 504 ? 6.629 -27.734 -1.412 1 95.81 504 GLY B CA 1
ATOM 8638 C C . GLY B 1 504 ? 8.094 -27.594 -1.039 1 95.81 504 GLY B C 1
ATOM 8639 O O . GLY B 1 504 ? 8.789 -26.719 -1.55 1 95.81 504 GLY B O 1
ATOM 8640 N N . SER B 1 505 ? 8.477 -28.484 -0.187 1 95.12 505 SER B N 1
ATOM 8641 C CA . SER B 1 505 ? 9.844 -28.422 0.316 1 95.12 505 SER B CA 1
ATOM 8642 C C . SER B 1 505 ? 10.414 -29.828 0.552 1 95.12 505 SER B C 1
ATOM 8644 O O . SER B 1 505 ? 9.656 -30.781 0.689 1 95.12 505 SER B O 1
ATOM 8646 N N . GLU B 1 506 ? 11.703 -29.906 0.597 1 94.31 506 GLU B N 1
ATOM 8647 C CA . GLU B 1 506 ? 12.367 -31.188 0.771 1 94.31 506 GLU B CA 1
ATOM 8648 C C . GLU B 1 506 ? 12.305 -31.656 2.225 1 94.31 506 GLU B C 1
ATOM 8650 O O . GLU B 1 506 ? 12.531 -32.812 2.516 1 94.31 506 GLU B O 1
ATOM 8655 N N . ASP B 1 507 ? 12.078 -30.688 3.139 1 93.12 507 ASP B N 1
ATOM 8656 C CA . ASP B 1 507 ? 11.945 -31.062 4.543 1 93.12 507 ASP B CA 1
ATOM 8657 C C . ASP B 1 507 ? 10.539 -31.578 4.848 1 93.12 507 ASP B C 1
ATOM 8659 O O . ASP B 1 507 ? 10.094 -31.547 5.996 1 93.12 507 ASP B O 1
ATOM 8663 N N . ALA B 1 508 ? 9.773 -31.922 3.822 1 95.12 508 ALA B N 1
ATOM 8664 C CA . ALA B 1 508 ? 8.477 -32.594 3.906 1 95.12 508 ALA B CA 1
ATOM 8665 C C . ALA B 1 508 ? 7.391 -31.609 4.359 1 95.12 508 ALA B C 1
ATOM 8667 O O . ALA B 1 508 ? 6.367 -32.031 4.906 1 95.12 508 ALA B O 1
ATOM 8668 N N . GLN B 1 509 ? 7.68 -30.344 4.148 1 96.56 509 GLN B N 1
ATOM 8669 C CA . GLN B 1 509 ? 6.715 -29.312 4.535 1 96.56 509 GLN B CA 1
ATOM 8670 C C . GLN B 1 509 ? 6.191 -28.562 3.316 1 96.56 509 GLN B C 1
ATOM 8672 O O . GLN B 1 509 ? 6.805 -28.609 2.248 1 96.56 509 GLN B O 1
ATOM 8677 N N . VAL B 1 510 ? 5.027 -28 3.525 1 97.5 510 VAL B N 1
ATOM 8678 C CA . VAL B 1 510 ? 4.512 -27.016 2.576 1 97.5 510 VAL B CA 1
ATOM 8679 C C . VAL B 1 510 ? 4.637 -25.609 3.166 1 97.5 510 VAL B C 1
ATOM 8681 O O . VAL B 1 510 ? 4.227 -25.375 4.305 1 97.5 510 VAL B O 1
ATOM 8684 N N . TYR B 1 511 ? 5.172 -24.75 2.377 1 97.69 511 TYR B N 1
ATOM 8685 C CA . TYR B 1 511 ? 5.332 -23.359 2.82 1 97.69 511 TYR B CA 1
ATOM 8686 C C . TYR B 1 511 ? 4.324 -22.453 2.129 1 97.69 511 TYR B C 1
ATOM 8688 O O . TYR B 1 511 ? 4.102 -22.562 0.921 1 97.69 511 TYR B O 1
ATOM 8696 N N . ILE B 1 512 ? 3.723 -21.547 2.922 1 97.81 512 ILE B N 1
ATOM 8697 C CA . ILE B 1 512 ? 2.762 -20.594 2.387 1 97.81 512 ILE B CA 1
ATOM 8698 C C . ILE B 1 512 ? 3.174 -19.172 2.781 1 97.81 512 ILE B C 1
ATOM 8700 O O . ILE B 1 512 ? 3.387 -18.891 3.961 1 97.81 512 ILE B O 1
ATOM 8704 N N . TRP B 1 513 ? 3.26 -18.281 1.803 1 97.25 513 TRP B N 1
ATOM 8705 C CA . TRP B 1 513 ? 3.594 -16.875 2.025 1 97.25 513 TRP B CA 1
ATOM 8706 C C . TRP B 1 513 ? 2.438 -15.969 1.617 1 97.25 513 TRP B C 1
ATOM 8708 O O . TRP B 1 513 ? 1.619 -16.344 0.771 1 97.25 513 TRP B O 1
ATOM 8718 N N . HIS B 1 514 ? 2.371 -14.844 2.262 1 95.38 514 HIS B N 1
ATOM 8719 C CA . HIS B 1 514 ? 1.546 -13.758 1.737 1 95.38 514 HIS B CA 1
ATOM 8720 C C . HIS B 1 514 ? 2.24 -13.047 0.58 1 95.38 514 HIS B C 1
ATOM 8722 O O . HIS B 1 514 ? 3.385 -12.609 0.71 1 95.38 514 HIS B O 1
ATOM 8728 N N . ARG B 1 515 ? 1.636 -12.93 -0.505 1 95.25 515 ARG B N 1
ATOM 8729 C CA . ARG B 1 515 ? 2.264 -12.453 -1.735 1 95.25 515 ARG B CA 1
ATOM 8730 C C . ARG B 1 515 ? 2.73 -11.008 -1.592 1 95.25 515 ARG B C 1
ATOM 8732 O O . ARG B 1 515 ? 3.869 -10.68 -1.935 1 95.25 515 ARG B O 1
ATOM 8739 N N . GLY B 1 516 ? 1.921 -10.18 -1.088 1 88.19 516 GLY B N 1
ATOM 8740 C CA . GLY B 1 516 ? 2.217 -8.758 -1.016 1 88.19 516 GLY B CA 1
ATOM 8741 C C . GLY B 1 516 ? 3.32 -8.43 -0.027 1 88.19 516 GLY B C 1
ATOM 8742 O O . GLY B 1 516 ? 4.262 -7.707 -0.359 1 88.19 516 GLY B O 1
ATOM 8743 N N . SER B 1 517 ? 3.258 -8.969 1.164 1 83.38 517 SER B N 1
ATOM 8744 C CA . SER B 1 517 ? 4.195 -8.633 2.23 1 83.38 517 SER B CA 1
ATOM 8745 C C . SER B 1 517 ? 5.441 -9.508 2.168 1 83.38 517 SER B C 1
ATOM 8747 O O . SER B 1 517 ? 6.496 -9.141 2.693 1 83.38 517 SER B O 1
ATOM 8749 N N . GLY B 1 518 ? 5.316 -10.672 1.595 1 90.12 518 GLY B N 1
ATOM 8750 C CA . GLY B 1 518 ? 6.43 -11.602 1.561 1 90.12 518 GLY B CA 1
ATOM 8751 C C . GLY B 1 518 ? 6.57 -12.406 2.84 1 90.12 518 GLY B C 1
ATOM 8752 O O . GLY B 1 518 ? 7.441 -13.281 2.939 1 90.12 518 GLY B O 1
ATOM 8753 N N . LYS B 1 519 ? 5.699 -12.18 3.744 1 89 519 LYS B N 1
ATOM 8754 C CA . LYS B 1 519 ? 5.801 -12.836 5.047 1 89 519 LYS B CA 1
ATOM 8755 C C . LYS B 1 519 ? 5.398 -14.305 4.953 1 89 519 LYS B C 1
ATOM 8757 O O . LYS B 1 519 ? 4.426 -14.648 4.273 1 89 519 LYS B O 1
ATOM 8762 N N . LEU B 1 520 ? 6.156 -15.172 5.605 1 93.81 520 LEU B N 1
ATOM 8763 C CA . LEU B 1 520 ? 5.781 -16.578 5.762 1 93.81 520 LEU B CA 1
ATOM 8764 C C . LEU B 1 520 ? 4.594 -16.719 6.711 1 93.81 520 LEU B C 1
ATOM 8766 O O . LEU B 1 520 ? 4.688 -16.359 7.891 1 93.81 520 LEU B O 1
ATOM 8770 N N . ILE B 1 521 ? 3.521 -17.219 6.262 1 94 521 ILE B N 1
ATOM 8771 C CA . ILE B 1 521 ? 2.262 -17.266 6.992 1 94 521 ILE B CA 1
ATOM 8772 C C . ILE B 1 521 ? 2.133 -18.609 7.715 1 94 521 ILE B C 1
ATOM 8774 O O . ILE B 1 521 ? 1.675 -18.656 8.859 1 94 521 ILE B O 1
ATOM 8778 N N . GLU B 1 522 ? 2.424 -19.672 6.941 1 94.69 522 GLU B N 1
ATOM 8779 C CA . GLU B 1 522 ? 2.217 -21 7.492 1 94.69 522 GLU B CA 1
ATOM 8780 C C . GLU B 1 522 ? 3.236 -22 6.93 1 94.69 522 GLU B C 1
ATOM 8782 O O . GLU B 1 522 ? 3.725 -21.828 5.812 1 94.69 522 GLU B O 1
ATOM 8787 N N . THR B 1 523 ? 3.633 -22.906 7.703 1 96.56 523 THR B N 1
ATOM 8788 C CA . THR B 1 523 ? 4.34 -24.125 7.324 1 96.56 523 THR B CA 1
ATOM 8789 C C . THR B 1 523 ? 3.523 -25.359 7.684 1 96.56 523 THR B C 1
ATOM 8791 O O . THR B 1 523 ? 3.156 -25.562 8.844 1 96.56 523 THR B O 1
ATOM 8794 N N . LEU B 1 524 ? 3.213 -26.156 6.73 1 97.12 524 LEU B N 1
ATOM 8795 C CA . LEU B 1 524 ? 2.289 -27.266 6.926 1 97.12 524 LEU B CA 1
ATOM 8796 C C . LEU B 1 524 ? 3.045 -28.594 7.051 1 97.12 524 LEU B C 1
ATOM 8798 O O . LEU B 1 524 ? 3.531 -29.125 6.051 1 97.12 524 LEU B O 1
ATOM 8802 N N . PRO B 1 525 ? 3.021 -29.078 8.188 1 95.94 525 PRO B N 1
ATOM 8803 C CA . PRO B 1 525 ? 3.617 -30.406 8.352 1 95.94 525 PRO B CA 1
ATOM 8804 C C . PRO B 1 525 ? 2.643 -31.531 8.023 1 95.94 525 PRO B C 1
ATOM 8806 O O . PRO B 1 525 ? 1.426 -31.344 8.102 1 95.94 525 PRO B O 1
ATOM 8809 N N . GLY B 1 526 ? 3.172 -32.688 7.656 1 94.81 526 GLY B N 1
ATOM 8810 C CA . GLY B 1 526 ? 2.303 -33.844 7.43 1 94.81 526 GLY B CA 1
ATOM 8811 C C . GLY B 1 526 ? 2.961 -34.938 6.605 1 94.81 526 GLY B C 1
ATOM 8812 O O . GLY B 1 526 ? 2.91 -36.094 6.973 1 94.81 526 GLY B O 1
ATOM 8813 N N . HIS B 1 527 ? 3.525 -34.531 5.496 1 96.44 527 HIS B N 1
ATOM 8814 C CA . HIS B 1 527 ? 4.195 -35.5 4.633 1 96.44 527 HIS B CA 1
ATOM 8815 C C . HIS B 1 527 ? 5.438 -36.094 5.309 1 96.44 527 HIS B C 1
ATOM 8817 O O . HIS B 1 527 ? 5.973 -35.469 6.246 1 96.44 527 HIS B O 1
ATOM 8823 N N . SER B 1 528 ? 5.852 -37.219 4.879 1 96 528 SER B N 1
ATOM 8824 C CA . SER B 1 528 ? 7.059 -37.844 5.418 1 96 528 SER B CA 1
ATOM 8825 C C . SER B 1 528 ? 8.203 -37.781 4.414 1 96 528 SER B C 1
ATOM 8827 O O . SER B 1 528 ? 9.328 -38.156 4.723 1 96 528 SER B O 1
ATOM 8829 N N . GLY B 1 529 ? 7.914 -37.375 3.246 1 94.62 529 GLY B N 1
ATOM 8830 C CA . GLY B 1 529 ? 8.914 -37.188 2.209 1 94.62 529 GLY B CA 1
ATOM 8831 C C . GLY B 1 529 ? 8.867 -35.781 1.596 1 94.62 529 GLY B C 1
ATOM 8832 O O . GLY B 1 529 ? 8.039 -34.969 1.98 1 94.62 529 GLY B O 1
ATOM 8833 N N . ALA B 1 530 ? 9.836 -35.594 0.693 1 94.75 530 ALA B N 1
ATOM 8834 C CA . ALA B 1 530 ? 9.891 -34.312 0.022 1 94.75 530 ALA B CA 1
ATOM 8835 C C . ALA B 1 530 ? 8.578 -34 -0.689 1 94.75 530 ALA B C 1
ATOM 8837 O O . ALA B 1 530 ? 7.969 -34.875 -1.292 1 94.75 530 ALA B O 1
ATOM 8838 N N . VAL B 1 531 ? 8.156 -32.781 -0.566 1 96.31 531 VAL B N 1
ATOM 8839 C CA . VAL B 1 531 ? 6.965 -32.312 -1.268 1 96.31 531 VAL B CA 1
ATOM 8840 C C . VAL B 1 531 ? 7.355 -31.734 -2.621 1 96.31 531 VAL B C 1
ATOM 8842 O O . VAL B 1 531 ? 8 -30.688 -2.684 1 96.31 531 VAL B O 1
ATOM 8845 N N . ASN B 1 532 ? 6.801 -32.312 -3.678 1 93.19 532 ASN B N 1
ATOM 8846 C CA . ASN B 1 532 ? 7.273 -32 -5.023 1 93.19 532 ASN B CA 1
ATOM 8847 C C . ASN B 1 532 ? 6.406 -30.938 -5.684 1 93.19 532 ASN B C 1
ATOM 8849 O O . ASN B 1 532 ? 6.895 -30.172 -6.508 1 93.19 532 ASN B O 1
ATOM 8853 N N . SER B 1 533 ? 5.211 -31 -5.379 1 95.12 533 SER B N 1
ATOM 8854 C CA . SER B 1 533 ? 4.27 -30.125 -6.066 1 95.12 533 SER B CA 1
ATOM 8855 C C . SER B 1 533 ? 3.107 -29.734 -5.156 1 95.12 533 SER B C 1
ATOM 8857 O O . SER B 1 533 ? 2.701 -30.516 -4.293 1 95.12 533 SER B O 1
ATOM 8859 N N . VAL B 1 534 ? 2.688 -28.547 -5.34 1 97.38 534 VAL B N 1
ATOM 8860 C CA . VAL B 1 534 ? 1.515 -28.016 -4.648 1 97.38 534 VAL B CA 1
ATOM 8861 C C . VAL B 1 534 ? 0.583 -27.344 -5.648 1 97.38 534 VAL B C 1
ATOM 8863 O O . VAL B 1 534 ? 1.041 -26.734 -6.621 1 97.38 534 VAL B O 1
ATOM 8866 N N . SER B 1 535 ? -0.68 -27.484 -5.426 1 98.12 535 SER B N 1
ATOM 8867 C CA . SER B 1 535 ? -1.681 -26.859 -6.277 1 98.12 535 SER B CA 1
ATOM 8868 C C . SER B 1 535 ? -2.838 -26.297 -5.453 1 98.12 535 SER B C 1
ATOM 8870 O O . SER B 1 535 ? -3.412 -27.016 -4.625 1 98.12 535 SER B O 1
ATOM 8872 N N . TRP B 1 536 ? -3.074 -25.078 -5.711 1 98 536 TRP B N 1
ATOM 8873 C CA . TRP B 1 536 ? -4.184 -24.422 -5.035 1 98 536 TRP B CA 1
ATOM 8874 C C . TRP B 1 536 ? -5.445 -24.453 -5.895 1 98 536 TRP B C 1
ATOM 8876 O O . TRP B 1 536 ? -5.387 -24.203 -7.098 1 98 536 TRP B O 1
ATOM 8886 N N . ASN B 1 537 ? -6.551 -24.844 -5.297 1 97.62 537 ASN B N 1
ATOM 8887 C CA . ASN B 1 537 ? -7.801 -24.859 -6.051 1 97.62 537 ASN B CA 1
ATOM 8888 C C . ASN B 1 537 ? -8.203 -23.469 -6.512 1 97.62 537 ASN B C 1
ATOM 8890 O O . ASN B 1 537 ? -8.352 -22.547 -5.695 1 97.62 537 ASN B O 1
ATOM 8894 N N . PRO B 1 538 ? -8.406 -23.281 -7.785 1 95.19 538 PRO B N 1
ATOM 8895 C CA . PRO B 1 538 ? -8.656 -21.922 -8.297 1 95.19 538 PRO B CA 1
ATOM 8896 C C . PRO B 1 538 ? -10.023 -21.391 -7.898 1 95.19 538 PRO B C 1
ATOM 8898 O O . PRO B 1 538 ? -10.242 -20.172 -7.922 1 95.19 538 PRO B O 1
ATOM 8901 N N . THR B 1 539 ? -10.93 -22.219 -7.543 1 94.06 539 THR B N 1
ATOM 8902 C CA . THR B 1 539 ? -12.289 -21.766 -7.262 1 94.06 539 THR B CA 1
ATOM 8903 C C . THR B 1 539 ? -12.586 -21.828 -5.766 1 94.06 539 THR B C 1
ATOM 8905 O O . THR B 1 539 ? -13.555 -21.234 -5.293 1 94.06 539 THR B O 1
ATOM 8908 N N . ASN B 1 540 ? -11.828 -22.516 -5.082 1 94.38 540 ASN B N 1
ATOM 8909 C CA . ASN B 1 540 ? -11.961 -22.609 -3.633 1 94.38 540 ASN B CA 1
ATOM 8910 C C . ASN B 1 540 ? -10.672 -22.219 -2.918 1 94.38 540 ASN B C 1
ATOM 8912 O O . ASN B 1 540 ? -9.781 -23.047 -2.738 1 94.38 540 ASN B O 1
ATOM 8916 N N . PRO B 1 541 ? -10.633 -21.031 -2.422 1 94.62 541 PRO B N 1
ATOM 8917 C CA . PRO B 1 541 ? -9.398 -20.531 -1.809 1 94.62 541 PRO B CA 1
ATOM 8918 C C . PRO B 1 541 ? -9.016 -21.312 -0.547 1 94.62 541 PRO B C 1
ATOM 8920 O O . PRO B 1 541 ? -7.895 -21.156 -0.045 1 94.62 541 PRO B O 1
ATOM 8923 N N . HIS B 1 542 ? -9.852 -22.172 -0.056 1 95 542 HIS B N 1
ATOM 8924 C CA . HIS B 1 542 ? -9.586 -22.875 1.193 1 95 542 HIS B CA 1
ATOM 8925 C C . HIS B 1 542 ? -9.188 -24.312 0.935 1 95 542 HIS B C 1
ATOM 8927 O O . HIS B 1 542 ? -9.227 -25.156 1.845 1 95 542 HIS B O 1
ATOM 8933 N N . MET B 1 543 ? -8.836 -24.625 -0.235 1 96.75 543 MET B N 1
ATOM 8934 C CA . MET B 1 543 ? -8.469 -25.984 -0.6 1 96.75 543 MET B CA 1
ATOM 8935 C C . MET B 1 543 ? -7.117 -26.016 -1.31 1 96.75 543 MET B C 1
ATOM 8937 O O . MET B 1 543 ? -6.934 -25.344 -2.332 1 96.75 543 MET B O 1
ATOM 8941 N N . LEU B 1 544 ? -6.223 -26.781 -0.77 1 97.81 544 LEU B N 1
ATOM 8942 C CA . LEU B 1 544 ? -4.859 -26.938 -1.269 1 97.81 544 LEU B CA 1
ATOM 8943 C C . LEU B 1 544 ? -4.469 -28.422 -1.321 1 97.81 544 LEU B C 1
ATOM 8945 O O . LEU B 1 544 ? -4.883 -29.203 -0.466 1 97.81 544 LEU B O 1
ATOM 8949 N N . ALA B 1 545 ? -3.732 -28.812 -2.354 1 98.62 545 ALA B N 1
ATOM 8950 C CA . ALA B 1 545 ? -3.24 -30.188 -2.461 1 98.62 545 ALA B CA 1
ATOM 8951 C C . ALA B 1 545 ? -1.718 -30.203 -2.576 1 98.62 545 ALA B C 1
ATOM 8953 O O . ALA B 1 545 ? -1.122 -29.344 -3.223 1 98.62 545 ALA B O 1
ATOM 8954 N N . SER B 1 546 ? -1.115 -31.156 -1.997 1 98.25 546 SER B N 1
ATOM 8955 C CA . SER B 1 546 ? 0.332 -31.328 -2.076 1 98.25 546 SER B CA 1
ATOM 8956 C C . SER B 1 546 ? 0.698 -32.781 -2.408 1 98.25 546 SER B C 1
ATOM 8958 O O . SER B 1 546 ? 0.033 -33.719 -1.955 1 98.25 546 SER B O 1
ATOM 8960 N N . ALA B 1 547 ? 1.716 -32.969 -3.232 1 97.44 547 ALA B N 1
ATOM 8961 C CA . ALA B 1 547 ? 2.232 -34.25 -3.639 1 97.44 547 ALA B CA 1
ATOM 8962 C C . ALA B 1 547 ? 3.625 -34.5 -3.062 1 97.44 547 ALA B C 1
ATOM 8964 O O . ALA B 1 547 ? 4.469 -33.594 -3.057 1 97.44 547 ALA B O 1
ATOM 8965 N N . SER B 1 548 ? 3.875 -35.75 -2.689 1 96.94 548 SER B N 1
ATOM 8966 C CA . SER B 1 548 ? 5.121 -36 -1.98 1 96.94 548 SER B CA 1
ATOM 8967 C C . SER B 1 548 ? 5.773 -37.281 -2.486 1 96.94 548 SER B C 1
ATOM 8969 O O . SER B 1 548 ? 5.121 -38.125 -3.125 1 96.94 548 SER B O 1
ATOM 8971 N N . ASP B 1 549 ? 7 -37.375 -2.164 1 95.56 549 ASP B N 1
ATOM 8972 C CA . ASP B 1 549 ? 7.785 -38.594 -2.438 1 95.56 549 ASP B CA 1
ATOM 8973 C C . ASP B 1 549 ? 7.316 -39.75 -1.576 1 95.56 549 ASP B C 1
ATOM 8975 O O . ASP B 1 549 ? 7.664 -40.906 -1.842 1 95.56 549 ASP B O 1
ATOM 8979 N N . ASP B 1 550 ? 6.586 -39.5 -0.601 1 96.25 550 ASP B N 1
ATOM 8980 C CA . ASP B 1 550 ? 6.105 -40.562 0.268 1 96.25 550 ASP B CA 1
ATOM 8981 C C . ASP B 1 550 ? 4.953 -41.312 -0.382 1 96.25 550 ASP B C 1
ATOM 8983 O O . ASP B 1 550 ? 4.391 -42.25 0.22 1 96.25 550 ASP B O 1
ATOM 8987 N N . GLY B 1 551 ? 4.57 -40.875 -1.565 1 96.81 551 GLY B N 1
ATOM 8988 C CA . GLY B 1 551 ? 3.578 -41.594 -2.35 1 96.81 551 GLY B CA 1
ATOM 8989 C C . GLY B 1 551 ? 2.158 -41.125 -2.076 1 96.81 551 GLY B C 1
ATOM 8990 O O . GLY B 1 551 ? 1.201 -41.719 -2.602 1 96.81 551 GLY B O 1
ATOM 8991 N N . THR B 1 552 ? 2.072 -40.094 -1.326 1 97.75 552 THR B N 1
ATOM 8992 C CA . THR B 1 552 ? 0.735 -39.656 -0.938 1 97.75 552 THR B CA 1
ATOM 8993 C C . THR B 1 552 ? 0.454 -38.25 -1.458 1 97.75 552 THR B C 1
ATOM 8995 O O . THR B 1 552 ? 1.377 -37.531 -1.837 1 97.75 552 THR B O 1
ATOM 8998 N N . ILE B 1 553 ? -0.844 -38 -1.537 1 98.5 553 ILE B N 1
ATOM 8999 C CA . ILE B 1 553 ? -1.349 -36.656 -1.774 1 98.5 553 ILE B CA 1
ATOM 9000 C C . ILE B 1 553 ? -2.146 -36.188 -0.562 1 98.5 553 ILE B C 1
ATOM 9002 O O . ILE B 1 553 ? -3.029 -36.906 -0.075 1 98.5 553 ILE B O 1
ATOM 9006 N N . ARG B 1 554 ? -1.803 -35.062 -0.101 1 98.5 554 ARG B N 1
ATOM 9007 C CA . ARG B 1 554 ? -2.568 -34.5 1.012 1 98.5 554 ARG B CA 1
ATOM 9008 C C . ARG B 1 554 ? -3.457 -33.344 0.549 1 98.5 554 ARG B C 1
ATOM 9010 O O . ARG B 1 554 ? -3.006 -32.469 -0.183 1 98.5 554 ARG B O 1
ATOM 9017 N N . ILE B 1 555 ? -4.695 -33.438 1.008 1 98.5 555 ILE B N 1
ATOM 9018 C CA . ILE B 1 555 ? -5.648 -32.344 0.77 1 98.5 555 ILE B CA 1
ATOM 9019 C C . ILE B 1 555 ? -5.773 -31.484 2.023 1 98.5 555 ILE B C 1
ATOM 9021 O O . ILE B 1 555 ? -6.133 -31.984 3.094 1 98.5 555 ILE B O 1
ATOM 9025 N N . TRP B 1 556 ? -5.457 -30.203 1.832 1 97.94 556 TRP B N 1
ATOM 9026 C CA . TRP B 1 556 ? -5.473 -29.266 2.949 1 97.94 556 TRP B CA 1
ATOM 9027 C C . TRP B 1 556 ? -6.719 -28.391 2.908 1 97.94 556 TRP B C 1
ATOM 9029 O O . TRP B 1 556 ? -7.121 -27.922 1.839 1 97.94 556 TRP B O 1
ATOM 9039 N N . GLY B 1 557 ? -7.336 -28.203 4.051 1 96.12 557 GLY B N 1
ATOM 9040 C CA . GLY B 1 557 ? -8.5 -27.344 4.191 1 96.12 557 GLY B CA 1
ATOM 9041 C C . GLY B 1 557 ? -8.578 -26.641 5.535 1 96.12 557 GLY B C 1
ATOM 9042 O O . GLY B 1 557 ? -7.559 -26.484 6.215 1 96.12 557 GLY B O 1
ATOM 9043 N N . LEU B 1 558 ? -9.75 -26.125 5.781 1 93.19 558 LEU B N 1
ATOM 9044 C CA . LEU B 1 558 ? -9.953 -25.406 7.039 1 93.19 558 LEU B CA 1
ATOM 9045 C C . LEU B 1 558 ? -10.297 -26.375 8.164 1 93.19 558 LEU B C 1
ATOM 9047 O O . LEU B 1 558 ? -10.773 -27.484 7.902 1 93.19 558 LEU B O 1
ATOM 9051 N N . ASN B 1 559 ? -10 -25.906 9.367 1 84.12 559 ASN B N 1
ATOM 9052 C CA . ASN B 1 559 ? -10.367 -26.719 10.523 1 84.12 559 ASN B CA 1
ATOM 9053 C C . ASN B 1 559 ? -11.883 -26.766 10.711 1 84.12 559 ASN B C 1
ATOM 9055 O O . ASN B 1 559 ? -12.531 -25.719 10.82 1 84.12 559 ASN B O 1
ATOM 9059 N N . GLN B 1 560 ? -12.633 -27.812 10.227 1 65.44 560 GLN B N 1
ATOM 9060 C CA . GLN B 1 560 ? -14.086 -27.953 10.305 1 65.44 560 GLN B CA 1
ATOM 9061 C C . GLN B 1 560 ? -14.555 -27.938 11.758 1 65.44 560 GLN B C 1
ATOM 9063 O O . GLN B 1 560 ? -15.742 -27.734 12.023 1 65.44 560 GLN B O 1
ATOM 9068 N N . VAL B 1 561 ? -13.898 -28.297 12.727 1 48.59 561 VAL B N 1
ATOM 9069 C CA . VAL B 1 561 ? -14.5 -28.281 14.062 1 48.59 561 VAL B CA 1
ATOM 9070 C C . VAL B 1 561 ? -15.086 -26.906 14.352 1 48.59 561 VAL B C 1
ATOM 9072 O O . VAL B 1 561 ? -16.141 -26.797 14.977 1 48.59 561 VAL B O 1
ATOM 9075 N N . LYS B 1 562 ? -14.461 -25.953 13.953 1 45.84 562 LYS B N 1
ATOM 9076 C CA . LYS B 1 562 ? -14.961 -24.641 14.359 1 45.84 562 LYS B CA 1
ATOM 9077 C C . LYS B 1 562 ? -15.969 -24.094 13.344 1 45.84 562 LYS B C 1
ATOM 9079 O O . LYS B 1 562 ? -16.359 -22.938 13.422 1 45.84 562 LYS B O 1
ATOM 9084 N N . MET B 1 563 ? -16.125 -24.859 12.281 1 45.28 563 MET B N 1
ATOM 9085 C CA . MET B 1 563 ? -17.078 -24.25 11.367 1 45.28 563 MET B CA 1
ATOM 9086 C C . MET B 1 563 ? -18.516 -24.422 11.891 1 45.28 563 MET B C 1
ATOM 9088 O O . MET B 1 563 ? -18.938 -25.531 12.18 1 45.28 563 MET B O 1
ATOM 9092 N N . LYS B 1 564 ? -19.016 -23.562 12.445 1 38.38 564 LYS B N 1
ATOM 9093 C CA . LYS B 1 564 ? -20.438 -23.562 12.805 1 38.38 564 LYS B CA 1
ATOM 9094 C C . LYS B 1 564 ? -21.297 -24.047 11.641 1 38.38 564 LYS B C 1
ATOM 9096 O O . LYS B 1 564 ? -21.156 -23.547 10.516 1 38.38 564 LYS B O 1
ATOM 9101 N N . PRO B 1 565 ? -21.875 -25.297 11.695 1 30.3 565 PRO B N 1
ATOM 9102 C CA . PRO B 1 565 ? -22.797 -25.672 10.625 1 30.3 565 PRO B CA 1
ATOM 9103 C C . PRO B 1 565 ? -23.703 -24.516 10.18 1 30.3 565 PRO B C 1
ATOM 9105 O O . PRO B 1 565 ? -24.172 -23.75 11.016 1 30.3 565 PRO B O 1
ATOM 9108 N N . LYS B 1 566 ? -23.5 -23.938 9.055 1 33.97 566 LYS B N 1
ATOM 9109 C CA . LYS B 1 566 ? -24.656 -23.172 8.586 1 33.97 566 LYS B CA 1
ATOM 9110 C C . LYS B 1 566 ? -25.953 -23.906 8.906 1 33.97 566 LYS B C 1
ATOM 9112 O O . LYS B 1 566 ? -26.047 -25.125 8.719 1 33.97 566 LYS B O 1
ATOM 9117 N N . GLY B 1 567 ? -26.781 -23.484 9.93 1 29.52 567 GLY B N 1
ATOM 9118 C CA . GLY B 1 567 ? -28.125 -23.984 10.18 1 29.52 567 GLY B CA 1
ATOM 9119 C C . GLY B 1 567 ? -28.828 -24.469 8.922 1 29.52 567 GLY B C 1
ATOM 9120 O O . GLY B 1 567 ? -28.781 -23.797 7.883 1 29.52 567 GLY B O 1
ATOM 9121 N N . CYS B 1 568 ? -28.812 -25.766 8.586 1 27.06 568 CYS B N 1
ATOM 9122 C CA . CYS B 1 568 ? -29.812 -26.359 7.711 1 27.06 568 CYS B CA 1
ATOM 9123 C C . CYS B 1 568 ? -31.156 -25.656 7.875 1 27.06 568 CYS B C 1
ATOM 9125 O O . CYS B 1 568 ? -31.734 -25.641 8.969 1 27.06 568 CYS B O 1
ATOM 9127 N N . GLN B 1 569 ? -31.359 -24.438 7.227 1 25.69 569 GLN B N 1
ATOM 9128 C CA . GLN B 1 569 ? -32.75 -24.062 7.066 1 25.69 569 GLN B CA 1
ATOM 9129 C C . GLN B 1 569 ? -33.625 -25.281 6.832 1 25.69 569 GLN B C 1
ATOM 9131 O O . GLN B 1 569 ? -33.438 -26.016 5.863 1 25.69 569 GLN B O 1
ATOM 9136 N N . SER B 1 570 ? -33.906 -25.984 7.91 1 24.22 570 SER B N 1
ATOM 9137 C CA . SER B 1 570 ? -35 -26.969 7.879 1 24.22 570 SER B CA 1
ATOM 9138 C C . SER B 1 570 ? -36.125 -26.516 6.957 1 24.22 570 SER B C 1
ATOM 9140 O O . SER B 1 570 ? -36.625 -25.375 7.074 1 24.22 570 SER B O 1
ATOM 9142 N N . ASN B 1 571 ? -36 -26.828 5.645 1 23.33 571 ASN B N 1
ATOM 9143 C CA . ASN B 1 571 ? -37.188 -26.781 4.797 1 23.33 571 ASN B CA 1
ATOM 9144 C C . ASN B 1 571 ? -38.406 -27.281 5.535 1 23.33 571 ASN B C 1
ATOM 9146 O O . ASN B 1 571 ? -38.469 -28.438 5.949 1 23.33 571 ASN B O 1
ATOM 9150 N N . GLY B 1 572 ? -38.844 -26.484 6.516 1 22.41 572 GLY B N 1
ATOM 9151 C CA . GLY B 1 572 ? -40.188 -26.766 7.043 1 22.41 572 GLY B CA 1
ATOM 9152 C C . GLY B 1 572 ? -41.156 -27.281 5.992 1 22.41 572 GLY B C 1
ATOM 9153 O O . GLY B 1 572 ? -41.406 -26.609 4.992 1 22.41 572 GLY B O 1
ATOM 9154 N N . VAL B 1 573 ? -40.938 -28.562 5.645 1 23.12 573 VAL B N 1
ATOM 9155 C CA . VAL B 1 573 ? -41.938 -29.297 4.91 1 23.12 573 VAL B CA 1
ATOM 9156 C C . VAL B 1 573 ? -43.344 -28.922 5.434 1 23.12 573 VAL B C 1
ATOM 9158 O O . VAL B 1 573 ? -43.656 -29.172 6.602 1 23.12 573 VAL B O 1
ATOM 9161 N N . HIS B 1 574 ? -43.719 -27.625 5.086 1 22.09 574 HIS B N 1
ATOM 9162 C CA . HIS B 1 574 ? -45.156 -27.375 5.258 1 22.09 574 HIS B CA 1
ATOM 9163 C C . HIS B 1 574 ? -45.969 -28.562 4.77 1 22.09 574 HIS B C 1
ATOM 9165 O O . HIS B 1 574 ? -45.844 -28.984 3.619 1 22.09 574 HIS B O 1
ATOM 9171 N N . TYR B 1 575 ? -45.938 -29.594 5.586 1 21.47 575 TYR B N 1
ATOM 9172 C CA . TYR B 1 575 ? -46.906 -30.656 5.395 1 21.47 575 TYR B CA 1
ATOM 9173 C C . TYR B 1 575 ? -48.25 -30.078 4.988 1 21.47 575 TYR B C 1
ATOM 9175 O O . TYR B 1 575 ? -48.875 -29.328 5.75 1 21.47 575 TYR B O 1
ATOM 9183 N N . ILE B 1 576 ? -48.219 -29.516 3.672 1 22 576 ILE B N 1
ATOM 9184 C CA . ILE B 1 576 ? -49.531 -29.25 3.121 1 22 576 ILE B CA 1
ATOM 9185 C C . ILE B 1 576 ? -50.469 -30.406 3.453 1 22 576 ILE B C 1
ATOM 9187 O O . ILE B 1 576 ? -50.25 -31.547 3.051 1 22 576 ILE B O 1
ATOM 9191 N N . ASN B 1 577 ? -50.844 -30.422 4.723 1 19.66 577 ASN B N 1
ATOM 9192 C CA . ASN B 1 577 ? -51.938 -31.281 5.148 1 19.66 577 ASN B CA 1
ATOM 9193 C C . ASN B 1 577 ? -53.062 -31.328 4.109 1 19.66 577 ASN B C 1
ATOM 9195 O O . ASN B 1 577 ? -53.75 -30.328 3.879 1 19.66 577 ASN B O 1
ATOM 9199 N N . GLY B 1 578 ? -52.688 -31.766 2.801 1 19.5 578 GLY B N 1
ATOM 9200 C CA . GLY B 1 578 ? -53.781 -32.094 1.898 1 19.5 578 GLY B CA 1
ATOM 9201 C C . GLY B 1 578 ? -54.938 -32.781 2.592 1 19.5 578 GLY B C 1
ATOM 9202 O O . GLY B 1 578 ? -54.781 -33.875 3.154 1 19.5 578 GLY B O 1
ATOM 9203 N N . GLY B 1 579 ? -55.719 -31.969 3.299 1 19.36 579 GLY B N 1
ATOM 9204 C CA . GLY B 1 579 ? -57.031 -32.344 3.783 1 19.36 579 GLY B CA 1
ATOM 9205 C C . GLY B 1 579 ? -57.812 -33.156 2.779 1 19.36 579 GLY B C 1
ATOM 9206 O O . GLY B 1 579 ? -57.812 -32.875 1.582 1 19.36 579 GLY B O 1
ATOM 9207 N N . THR B 1 580 ? -57.781 -34.531 2.879 1 21.19 580 THR B N 1
ATOM 9208 C CA . THR B 1 580 ? -58.656 -35.5 2.234 1 21.19 580 THR B CA 1
ATOM 9209 C C . THR B 1 580 ? -60.094 -35.031 2.25 1 21.19 580 THR B C 1
ATOM 9211 O O . THR B 1 580 ? -60.656 -34.781 3.314 1 21.19 580 THR B O 1
ATOM 9214 N N . PRO B 1 581 ? -60.531 -34.219 1.199 1 22.25 581 PRO B N 1
ATOM 9215 C CA . PRO B 1 581 ? -61.969 -34.031 1.194 1 22.25 581 PRO B CA 1
ATOM 9216 C C . PRO B 1 581 ? -62.75 -35.344 1.37 1 22.25 581 PRO B C 1
ATOM 9218 O O . PRO B 1 581 ? -62.219 -36.406 1.045 1 22.25 581 PRO B O 1
ATOM 9221 N N . GLY B 1 582 ? -63.625 -35.438 2.404 1 21.28 582 GLY B N 1
ATOM 9222 C CA . GLY B 1 582 ? -64.75 -36.344 2.717 1 21.28 582 GLY B CA 1
ATOM 9223 C C . GLY B 1 582 ? -65.562 -36.719 1.503 1 21.28 582 GLY B C 1
ATOM 9224 O O . GLY B 1 582 ? -65.688 -35.906 0.561 1 21.28 582 GLY B O 1
ATOM 9225 N N . GLU B 1 583 ? -65.5 -38.031 1.072 1 20.95 583 GLU B N 1
ATOM 9226 C CA . GLU B 1 583 ? -66.5 -38.875 0.366 1 20.95 583 GLU B CA 1
ATOM 9227 C C . GLU B 1 583 ? -67.875 -38.5 0.727 1 20.95 583 GLU B C 1
ATOM 9229 O O . GLU B 1 583 ? -68.312 -38.531 1.899 1 20.95 583 GLU B O 1
ATOM 9234 N N . ASN B 1 584 ? -68.438 -37.531 -0.065 1 19.98 584 ASN B N 1
ATOM 9235 C CA . ASN B 1 584 ? -69.875 -37.375 -0.262 1 19.98 584 ASN B CA 1
ATOM 9236 C C . ASN B 1 584 ? -70.562 -38.719 -0.419 1 19.98 584 ASN B C 1
ATOM 9238 O O . ASN B 1 584 ? -70.062 -39.625 -1.067 1 19.98 584 ASN B O 1
ATOM 9242 N N . LYS B 1 585 ? -71.688 -38.938 0.275 1 21.14 585 LYS B N 1
ATOM 9243 C CA . LYS B 1 585 ? -72.812 -39.812 0.582 1 21.14 585 LYS B CA 1
ATOM 9244 C C . LYS B 1 585 ? -73.625 -40.125 -0.672 1 21.14 585 LYS B C 1
ATOM 9246 O O . LYS B 1 585 ? -74.25 -41.188 -0.789 1 21.14 585 LYS B O 1
ATOM 9251 N N . GLY B 1 586 ? -74.125 -39.094 -1.487 1 19.88 586 GLY B N 1
ATOM 9252 C CA . GLY B 1 586 ? -75.438 -39.406 -2.061 1 19.88 586 GLY B CA 1
ATOM 9253 C C . GLY B 1 586 ? -75.438 -40.562 -3.043 1 19.88 586 GLY B C 1
ATOM 9254 O O . GLY B 1 586 ? -74.375 -40.969 -3.494 1 19.88 586 GLY B O 1
ATOM 9255 N N . SER B 1 587 ? -76.75 -40.719 -3.473 1 20.33 587 SER B N 1
ATOM 9256 C CA . SER B 1 587 ? -77.625 -41.094 -4.582 1 20.33 587 SER B CA 1
ATOM 9257 C C . SER B 1 587 ? -77.125 -40.469 -5.891 1 20.33 587 SER B C 1
ATOM 9259 O O . SER B 1 587 ? -76.75 -39.281 -5.926 1 20.33 587 SER B O 1
#

InterPro domains:
  IPR001680 WD40 repeat [PF00400] (264-298)
  IPR001680 WD40 repeat [PF00400] (308-344)
  IPR001680 WD40 repeat [PF00400] (474-513)
  IPR001680 WD40 repeat [PF00400] (518-556)
  IPR001680 WD40 repeat [PS50082] (267-308)
  IPR001680 WD40 repeat [PS50082] (312-353)
  IPR001680 WD40 repeat [PS50082] (524-559)
  IPR001680 WD40 repeat [SM00320] (260-299)
  IPR001680 WD40 repeat [SM00320] (305-344)
  IPR001680 WD40 repeat [SM00320] (347-386)
  IPR001680 WD40 repeat [SM00320] (388-428)
  IPR001680 WD40 repeat [SM00320] (430-468)
  IPR001680 WD40 repeat [SM00320] (472-514)
  IPR001680 WD40 repeat [SM00320] (517-557)
  IPR006594 LIS1 homology motif [PS50896] (61-93)
  IPR006595 CTLH, C-terminal LisH motif [PS50897] (99-151)
  IPR006595 CTLH, C-terminal LisH motif [SM00668] (94-151)
  IPR015943 WD40/YVTN repeat-like-containing domain superfamily [G3DSA:2.130.10.10] (256-518)
  IPR015943 WD40/YVTN repeat-like-containing domain superfamily [G3DSA:2.130.10.10] (519-568)
  IPR019775 WD40 repeat, conserved site [PS00678] (286-300)

pLDDT: mean 80.38, std 24.0, range [16.2, 98.75]

Nearest PDB structures (foldseek):
  6u6w-assembly1_A  TM=8.957E-01  e=1.706E-24  Homo sapiens
  6pg6-assembly1_A  TM=9.053E-01  e=3.831E-24  Homo sapiens
  8wxq-assembly1_A  TM=9.053E-01  e=6.040E-24  Homo sapiens
  8g3e-assembly2_B  TM=9.003E-01  e=7.394E-24  Homo sapiens
  5nnz-assembly2_B  TM=8.079E-01  e=3.721E-21  Homo sapiens

Foldseek 3Di:
DDPPPCPDDDDDDDDDDDDDDDDPPPPPPDPPPPPPPPPPQFDFDPPVDDQQFDDPVRPHGPLVVLLLVLLVCVLVPNPVVSVVSCVVVVRDNADPLLVVLLVCLLVLVLVVNLVSLVVDRGDDPVLSLVLNLLSLLLNLVLCVVVVVLVVSVCSLPPPNVVSVPDPPVSVVSVVCSVPPPPDDDVCVVVSSVVSNVVSVVSVLVSCVSDDCSRPPHHCVVVVVLVVQLVVLQVVALCDFDPPPPDDSVDRDYDDVLSAQQAFPDKFFPFPFFWFEKEADQQLQWMWIWGQVQKIWIWGQDPVRDIDTQDIAHDGPGGWRDKEAFLVRQKMWTFGDQAWIWIAGRNPNDTDDTEDDPPWGWQDKYAALVRQWIWTAIQLQKIFIAGPVHHTDGIDDDPFRHRWNEWDAANVRQWIWTDTPQFKIWIAGPVVRDIDIDGGPAGWQYWDADNNRQWIWTAGQVAKIWIWGPPPDTDTQAIEHDAADHPARKYKDFAGDVSQKIWIWHQCQWIWIAGNRVNHTSDIHHDGPGTWNYKYYRNVDRFWIWITGRSSMITITGGDVVPPDPPPPPPPPPPPPVPPPPDDPDDD/DCPDPCPPDDDDDDDDDDDDDDDCPPPPVVPPVPPVQPPPQFDQPPPVDDQQFDDPVRPHGPLVVLLLVLLQCVLVPNPVVSVVSCVVVVRDNADPLLVVLLVCLLVLVLVVNLVSLVVRRGDDPVLSLVLNLLSLLLNLVLCVVVVVLVVSVCSLPPPNVVSVPDPPVSVVSVVCSVPPPPDDDVCVVVSSVVSNVVSVVSVLVSCVSDPCSRPPHHCVVVVVLVVQLVVLQVVALLDFDPPPPDDSVDRDYDDVLSAQFAFPDKFQPFPFFWFEKEADQQLQWMWIWGQSQKIWIWGQDPVRDIDTQDIAHDGPGGWRDKEAFLVRQKMWTFGDQAWIWIAGRNPNDTDDTEDDPPWGWQDKYAALVRQWMWTAIQLQKIFIAGPVHHTDDIDDDPFRHSWREWDAANVRQWIWTDTPQFKIWIAGPVVRDIDIDGHPAGWQYWDADNNRQWIWTAGQVQKIWIWGPPPDTDTQAIEHDAADHPARKYKDFAGDVSQKIWIWHQCQWIWIAGNRVNHTSDIHHDGPGTWNYKYYRNVDRFWIWITGRSSMITITGGDVVPVDPPPPPPPPPPVPVPPPPDDDDDD

Sequence (1174 aa):
MGGVEDDQPPLKRVKVAAKHLRGFTNGYSTKESTSSLSLMMARPLSSQGDDEILGTKGIVKKVELVRIITEALYSLGYERTGAHLEEESGIHLQSSVVKLFMQHILDGNWDKSINTLHKFSQLDETTIKSASFIILEQKFLELLDDEKLMDALKTLRTEIAPLCINSNRIHNLSARIVSPFQRDQTEIVANTAMKAKSRSMLLEELQRIFPPTVIIPERRLVHLVEQALELQRDACIFHNSLVGDMSLYTDHQCGRDQIPSHTLQILQEHSDEVWFLQFSHNGKYLASASGDHIVIIWEVNSDGRFTLKNRLSGHQKSIFHVSWSPDDLQLLTCGVQETARRWDVSSGECLHVYEKNGVSIVSCEWAPGGKEIYFGFTDKSISMWDLEGKEVECWKGQRIVSISDLGVTSDGKKIITICKNSVILLFDKELNVEKFIEEDETITSFSLSSDNKFLLVSLVNKEIHLWKIEGHTKLVGKYKGHKRTRYVLKACFGGFEQSFIACGSEDAQVYIWHRGSGKLIETLPGHSGAVNSVSWNPTNPHMLASASDDGTIRIWGLNQVKMKPKGCQSNGVHYINGGTPGENKGSMGGVEDDQPPLKRVKVAAKHLRGFTNGYSTKESTSSLSLMMARPLSSQGDDEILGTKGIVKKVELVRIITEALYSLGYERTGAHLEEESGIHLQSSVVKLFMQHILDGNWDKSINTLHKFSQLDETTIKSASFIILEQKFLELLDDEKLMDALKTLRTEIAPLCINSNRIHNLSARIVSPFQRDQTEIVANTAMKAKSRSMLLEELQRIFPPTVIIPERRLVHLVEQALELQRDACIFHNSLVGDMSLYTDHQCGRDQIPSHTLQILQEHSDEVWFLQFSHNGKYLASASGDHIVIIWEVNSDGRFTLKNRLSGHQKSIFHVSWSPDDLQLLTCGVQETARRWDVSSGECLHVYEKNGVSIVSCEWAPGGKEIYFGFTDKSISMWDLEGKEVECWKGQRIVSISDLGVTSDGKKIITICKNSVILLFDKELNVEKFIEEDETITSFSLSSDNKFLLVSLVNKEIHLWKIEGHTKLVGKYKGHKRTRYVLKACFGGFEQSFIACGSEDAQVYIWHRGSGKLIETLPGHSGAVNSVSWNPTNPHMLASASDDGTIRIWGLNQVKMKPKGCQSNGVHYINGGTPGENKGS

Radius of gyration: 38.36 Å; Cα contacts (8 Å, |Δi|>4): 2325; chains: 2; bounding box: 138×125×95 Å

Solvent-accessible surface area (backbone atoms only — not comparable to full-atom values): 65311 Å² total; per-residue (Å²): 138,81,81,76,78,83,79,77,73,92,76,85,85,81,83,76,74,89,76,92,83,86,77,81,76,78,64,82,68,78,71,82,78,74,77,75,73,72,78,71,76,54,66,69,79,80,67,85,65,81,85,46,60,37,66,93,83,55,66,42,46,48,69,54,50,53,31,38,50,34,50,38,30,44,74,73,67,38,53,67,35,25,53,42,39,29,62,74,68,67,54,63,70,51,52,68,64,53,51,50,30,52,49,22,48,66,70,62,37,58,70,60,25,53,57,43,57,72,66,45,86,50,61,50,70,69,52,50,48,54,49,44,43,58,53,48,49,50,52,33,52,51,26,48,73,70,65,36,53,69,60,22,49,47,42,45,64,69,57,46,53,74,65,73,66,62,68,67,60,54,50,54,54,54,48,44,73,77,57,58,79,84,71,78,79,92,49,56,78,56,37,59,60,46,46,50,52,49,35,52,49,47,51,53,56,47,42,72,66,42,57,39,87,65,37,64,53,84,57,44,49,51,52,33,44,49,42,19,50,48,52,32,51,72,68,27,82,38,61,35,58,92,74,58,88,59,53,84,56,49,83,57,74,55,52,73,70,44,44,40,70,32,79,75,45,75,47,65,85,52,90,28,32,23,46,24,49,43,50,28,75,80,37,47,34,36,39,38,24,14,56,66,22,38,34,39,37,28,35,48,42,97,87,69,48,75,43,85,71,37,69,38,74,78,56,91,36,36,26,64,45,72,38,59,34,72,82,51,53,33,36,38,38,34,22,60,79,32,51,33,38,34,28,33,58,88,79,39,45,74,74,44,76,43,78,53,91,96,46,33,44,50,26,65,39,58,35,55,85,58,56,36,34,37,35,25,26,64,83,19,31,40,34,32,24,39,81,88,66,47,76,75,46,73,49,79,48,97,57,38,35,77,29,69,42,60,44,61,35,76,85,57,45,36,41,33,36,46,20,75,55,25,26,35,35,40,34,29,68,82,76,69,43,80,44,78,49,80,50,98,49,45,54,64,31,70,33,74,40,93,83,56,38,36,36,39,36,27,34,62,86,35,3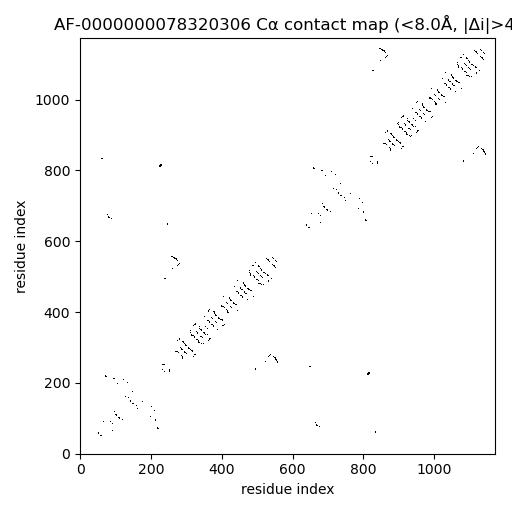7,34,36,32,29,33,58,54,81,69,73,40,84,73,38,61,38,72,78,59,45,56,89,84,68,73,40,39,55,32,65,21,41,41,91,45,43,24,33,37,28,28,8,56,80,14,27,36,39,32,26,27,50,87,80,39,45,76,73,47,71,37,76,77,58,86,21,34,21,27,14,36,30,42,27,72,70,39,39,42,36,33,37,38,22,13,53,67,19,35,33,40,32,22,17,52,69,61,86,75,51,70,71,76,76,74,76,70,75,72,72,72,71,72,73,73,71,73,79,81,83,70,87,92,133,134,86,79,80,78,80,75,75,71,91,76,83,84,80,80,78,73,86,71,90,73,84,81,73,84,69,82,67,70,73,69,73,75,72,78,73,74,71,76,69,75,47,67,67,81,78,66,84,62,81,85,46,61,38,67,97,81,56,65,43,47,47,70,55,48,53,31,38,49,35,51,37,31,45,76,73,65,38,52,69,37,25,52,42,39,29,62,74,69,69,54,63,72,50,53,69,64,52,52,52,29,51,49,21,47,67,71,63,36,58,71,59,25,52,58,42,57,71,65,45,81,54,61,50,70,68,52,50,49,53,50,44,43,56,52,49,49,49,53,30,52,51,26,47,74,70,66,36,54,68,62,22,50,47,43,46,64,69,57,46,54,72,62,74,65,61,70,67,60,55,50,54,55,54,49,44,71,76,58,58,80,84,72,78,81,91,48,55,79,55,39,57,58,45,44,49,51,49,34,51,49,48,51,53,56,48,42,72,68,43,55,39,90,66,37,63,50,84,59,45,49,52,51,33,44,49,42,19,51,49,52,34,51,73,68,27,82,36,61,36,59,92,74,56,89,59,52,85,57,49,82,56,74,56,51,73,70,43,43,40,68,32,78,74,46,76,47,66,84,52,88,26,32,23,45,24,48,42,50,29,76,80,39,47,33,36,39,38,23,16,56,68,21,36,32,38,35,30,34,50,42,97,87,69,48,77,44,86,71,38,70,38,74,76,57,90,36,37,26,66,46,73,39,59,33,73,82,52,54,34,37,38,39,34,24,58,80,32,51,34,38,33,29,35,58,89,81,40,46,75,75,43,76,43,78,54,92,97,45,33,41,55,30,64,39,58,35,55,85,58,56,37,34,39,34,28,29,62,83,19,30,39,34,33,24,38,80,86,66,46,76,74,46,73,47,78,46,96,57,38,37,69,45,66,41,59,44,62,34,77,85,57,46,34,42,34,35,43,22,76,57,25,28,35,35,40,36,28,69,82,78,69,42,80,44,78,48,80,50,98,47,46,54,63,31,69,32,75,41,94,83,57,40,37,37,40,35,27,32,64,85,36,37,33,37,32,29,34,57,56,80,70,72,39,83,73,38,60,39,74,79,60,46,57,87,85,68,73,44,38,55,32,65,21,40,44,91,46,45,24,34,37,29,28,10,56,81,13,28,37,37,31,27,27,48,86,81,38,46,77,73,47,73,37,77,77,58,88,23,35,21,27,15,34,29,42,28,72,71,39,40,41,37,34,36,38,20,13,53,66,18,35,32,41,33,21,18,54,68,60,85,75,50,69,74,73,75,73,75,68,73,72,72,70,69,70,72,73,72,75,78,78,84,83,79,82,133